Protein AF-A0A954XE63-F1 (afdb_monomer_lite)

Secondary structure (DSSP, 8-state):
--EEEEEEE--------SS---PPP---------------------------TTBSSPPP---SPPP-TTS-----SGGGTT--EEEEEEE-SS-EEEEEEE----PPPB---S-SS---TTS-EEEEEEEEEE-TT-EEEES-TTT-EEEEE-SHHHHHHHHHHHH--HHHHHGGGGGGGGGS-HHHHHHHHHHH-SHHHHHHHHHH-HHHIIIIIHHHHHT-SS--HHHHHHHT---GGGGSHHHHHHS-HHHHHHHHHHSGGGHHHHHHHHHHHHTTSPP-HHHHHHHHHHHTTTTTT--S-TTSHHHHHHHHHHHHHHHTT-TTSHHHHTTS--S-------PPPP--------PPP------HHHHHHHHHHHHHHHHHHHHHHHHHHHHHHHHHTSS---THHHHHHHHHHHHHHHHHTTSPPPPPPEEEEEE-SSTT--GGG-STTSS---HHHHHHHHS-TTS----TTGGGS-SSHHHHHHHHHH----SSPPP-EEEEETTEEEEE-SS-EEEEEEEEEE--------SSEEEEEEEETTB-EEEETTEEEE-B--SEEEBT--EEEEEEEEE-SSS-EEEEEEEEPPTT-EEETT--SEEEEEEEE-TTEEEEEEEEEEBSS-EEEEEPPPEEEETTEEEEEPPPEEEEEESS-SS--TTSHHHHHHHS-HHHHHHHHHHS-GGGS-GGGGGGGGGSHHHHHHHHHHHHHTT---HHHHHHHHHHT-HHHHHHHHHT-HHHHHHH-S-EEETTEEE-TTTTTS----EEES---S-SS--SSS----SHHHHHHHHHHHHHHTT-SS--HHHHHHHHHHHHTTT-HHHHHHHHTT--GGG-S-HHHHHHHHHHHHHHTT-HHHHHHHHHTTTT-SSHHHHHHHHHHHHHHHHHTTPPPP-S-TT-HHHHHHHHHHHS-EEEEEEETTEEEEEEES-SEEEEEEEE--HHHHHHH-TT-S---SS-TTS--SEEEEEEPPTT-SEEEEEPPTTTTTSEEEEEEEETTEEEEEEEE-B-EEEEEEGGGTEEEEEETTT--B-TT-EEEEEEEETTS-EEEEEEEE--TTSEEESS--SSSGGGGEEEEEEEEEETTTEEEEEEEPPPP-

pLDDT: mean 79.56, std 19.75, range [23.97, 98.56]

Foldseek 3Di:
DQKDFPDFFFFDDDDDDDDDDDDDDDDDDDDDDDDDDDDDDDDDDDDPDPPQLFFPDDFQDDPDQDADPVRDGDDDPVSRPQDFKDWDWDDDPVDIDIDIDGDDHDDTHTDPPDDQDDDDPVFAKDKDWDKDWDAFQDKDKDAFLVFKFKDWDQALLLLLLLLCVLFVDVVSVVVVCLLCQVVDDLVRNQVVCLVFPALLVLLLCCQPPVPCSVVFVQLVLLQDDDDDLSSCLSNVHDPVVCLQLLNVQFAALVSLLSVLQSVVLLLVLSLLLLVLQQLQDADDVVVVVVLLVSSSCSCLPPPDPQQCSQVLVVVLSVVSCVVVPPPPCPVPVPPNPDDDDDDDDDDDPDDDDDPDPPPPPPPPPDDPVVVVVVVVCVVVVVVVVVVVVVVVVVVVVVVVVPDDDDPVVVVVVVVVLVVLVVVVVPQDDDFDGKGKIFDRHDHVDAPVCSGRVVHHRDQQSSQSSPDNPPDADDDSCSSVQNHDDSSSSVSSSRHPRHSDFDRKDWDDDSRMIMIRGNGTMMMTMIHMDGDDDDDDDDDKDKDKFKAFPVHFWDDDSSDTDGDTDDAEAEAPTKMKMKMKIWHQAQAWAWKKKWAADWPQKDWDPPADRIDIDTDGAHHRGMDMDMTMIGHNDFDKIKGDWIFMDGPPHTGDTDDIDIHGYDNDPPDDPCVDPLNCLAPNDLVSNVVNCVPDSLVPDPPCSNLVVLLDPVSLCVVVVVCSSSSHDDLSSLVCCVVVVPQVSLQSNVSPVVVVVVVVAQADDDSRYGHHNVSVVVDGQIDIPPQDDPDLDDDPDDRDRSTVVLRVNVVSLVRVCVRDPHDALSSLLSVLRSCVSNNVLVVSCVSLVVRDVVPRSNVLSNLLCQLVNCVVVVNLVSNQVSLVVCCVNSNLVSNLSSVVSNQVSCVVVPDQQDDSDPPPSVSVSVNSVLCAWDKDWDQPPQKIKIFTDPWFKKKKFKAFDPVVVVCQVPVPDPFDWPDCPPDDGPDIDMDGDDPPDRMDMDGHDPVPQQTWIWIWIDDRSDIGIGTDFHFQWDWDQPQQQQKIWIAGNPVRQGDWFWKKWKWFQFQVRDIDTDDIDIAHNRRMDRRQDDPDPRLVGGQKMKMWTGDPRGTIDIDIHGHRDD

Structure (mmCIF, N/CA/C/O backbone):
data_AF-A0A954XE63-F1
#
_entry.id   AF-A0A954XE63-F1
#
loop_
_atom_site.group_PDB
_atom_site.id
_atom_site.type_symbol
_atom_site.label_atom_id
_atom_site.label_alt_id
_atom_site.label_comp_id
_atom_site.label_asym_id
_atom_site.label_entity_id
_atom_site.label_seq_id
_atom_site.pdbx_PDB_ins_code
_atom_site.Cartn_x
_atom_site.Cartn_y
_atom_site.Cartn_z
_atom_site.occupancy
_atom_site.B_iso_or_equiv
_atom_site.auth_seq_id
_atom_site.auth_comp_id
_atom_site.auth_asym_id
_atom_site.auth_atom_id
_atom_site.pdbx_PDB_model_num
ATOM 1 N N . LEU A 1 1 ? -4.018 -7.475 12.742 1.00 89.06 1 LEU A N 1
ATOM 2 C CA . LEU A 1 1 ? -2.966 -6.781 13.518 1.00 89.06 1 LEU A CA 1
ATOM 3 C C . LEU A 1 1 ? -3.156 -5.272 13.485 1.00 89.06 1 LEU A C 1
ATOM 5 O O . LEU A 1 1 ? -3.422 -4.704 14.540 1.00 89.06 1 LEU A O 1
ATOM 9 N N . ASN A 1 2 ? -3.073 -4.638 12.312 1.00 89.44 2 ASN A N 1
ATOM 10 C CA . ASN A 1 2 ? -3.158 -3.182 12.159 1.00 89.44 2 ASN A CA 1
ATOM 11 C C . ASN A 1 2 ? -4.428 -2.777 11.403 1.00 89.44 2 ASN A C 1
ATOM 13 O O . ASN A 1 2 ? -4.328 -2.347 10.260 1.00 89.44 2 ASN A O 1
ATOM 17 N N . PRO A 1 3 ? -5.643 -2.959 11.940 1.00 89.56 3 PRO A N 1
ATOM 18 C CA . PRO A 1 3 ? -6.822 -2.761 11.123 1.00 89.56 3 PRO A CA 1
ATOM 19 C C . PRO A 1 3 ? -7.207 -1.278 11.026 1.00 89.56 3 PRO A C 1
ATOM 21 O O . PRO A 1 3 ? -7.136 -0.539 12.011 1.00 89.56 3 PRO A O 1
ATOM 24 N N . TRP A 1 4 ? -7.675 -0.858 9.853 1.00 93.12 4 TRP A N 1
ATOM 25 C CA . TRP A 1 4 ? -8.170 0.492 9.571 1.00 93.12 4 TRP A CA 1
ATOM 26 C C . TRP A 1 4 ? -9.625 0.448 9.099 1.00 93.12 4 TRP A C 1
ATOM 28 O O . TRP A 1 4 ? -10.081 -0.541 8.522 1.00 93.12 4 TRP A O 1
ATOM 38 N N . ALA A 1 5 ? -10.381 1.508 9.384 1.00 91.56 5 ALA A N 1
ATOM 39 C CA . ALA A 1 5 ? -11.807 1.550 9.091 1.00 91.56 5 ALA A CA 1
ATOM 40 C C . ALA A 1 5 ? -12.057 1.920 7.624 1.00 91.56 5 ALA A C 1
ATOM 42 O O . ALA A 1 5 ? -11.783 3.046 7.214 1.00 91.56 5 ALA A O 1
ATOM 43 N N . ILE A 1 6 ? -12.662 1.011 6.857 1.00 90.19 6 ILE A N 1
ATOM 44 C CA . ILE A 1 6 ? -13.018 1.262 5.452 1.00 90.19 6 ILE A CA 1
ATOM 45 C C . ILE A 1 6 ? -14.385 1.931 5.305 1.00 90.19 6 ILE A C 1
ATOM 47 O O . ILE A 1 6 ? -14.614 2.656 4.334 1.00 90.19 6 ILE A O 1
ATOM 51 N N . ARG A 1 7 ? -15.326 1.664 6.227 1.00 84.75 7 ARG A N 1
ATOM 52 C CA . ARG A 1 7 ? -16.730 2.117 6.155 1.00 84.75 7 ARG A CA 1
ATOM 53 C C . ARG A 1 7 ? -17.377 2.220 7.538 1.00 84.75 7 ARG A C 1
ATOM 55 O O . ARG A 1 7 ? -16.944 1.572 8.487 1.00 84.75 7 ARG A O 1
ATOM 62 N N . GLN A 1 8 ? -18.451 3.009 7.627 1.00 83.38 8 GLN A N 1
ATOM 63 C CA . GLN A 1 8 ? -19.385 3.034 8.760 1.00 83.38 8 GLN A CA 1
ATOM 64 C C . GLN A 1 8 ? -20.693 2.328 8.380 1.00 83.38 8 GLN A C 1
ATOM 66 O O . GLN A 1 8 ? -21.137 2.420 7.235 1.00 83.38 8 GLN A O 1
ATOM 71 N N . THR A 1 9 ? -21.324 1.661 9.343 1.00 74.00 9 THR A N 1
ATOM 72 C CA . THR A 1 9 ? -22.600 0.955 9.188 1.00 74.00 9 THR A CA 1
ATOM 73 C C . THR A 1 9 ? -23.520 1.208 10.382 1.00 74.00 9 THR A C 1
ATOM 75 O O . THR A 1 9 ? -23.073 1.519 11.486 1.00 74.00 9 THR A O 1
ATOM 78 N N . GLU A 1 10 ? -24.823 1.074 10.150 1.00 69.38 10 GLU A N 1
ATOM 79 C CA . GLU A 1 10 ? -25.866 1.197 11.167 1.00 69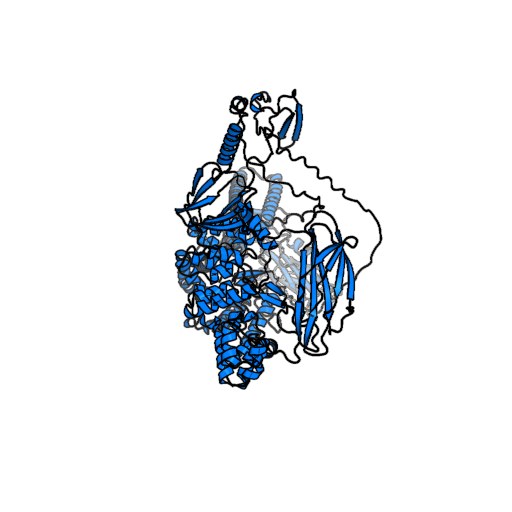.38 10 GLU A CA 1
ATOM 80 C C . GLU A 1 10 ? -26.488 -0.175 11.443 1.00 69.38 10 GLU A C 1
ATOM 82 O O . GLU A 1 10 ? -26.536 -1.036 10.564 1.00 69.38 10 GLU A O 1
ATOM 87 N N . THR A 1 11 ? -26.944 -0.385 12.675 1.00 67.62 11 THR A N 1
ATOM 88 C CA . THR A 1 11 ? -27.664 -1.596 13.083 1.00 67.62 11 THR A CA 1
ATOM 89 C C . THR A 1 11 ? -29.131 -1.222 13.238 1.00 67.62 11 THR A C 1
ATOM 91 O O . THR A 1 11 ? -29.453 -0.323 14.018 1.00 67.62 11 THR A O 1
ATOM 94 N N . SER A 1 12 ? -30.020 -1.875 12.487 1.00 53.25 12 SER A N 1
ATOM 95 C CA . SER A 1 12 ? -31.461 -1.628 12.613 1.00 53.25 12 SER A CA 1
ATOM 96 C C . SER A 1 12 ? -32.014 -2.202 13.934 1.00 53.25 12 SER A C 1
ATOM 98 O O . SER A 1 12 ? -31.334 -2.943 14.647 1.00 53.25 12 SER A O 1
ATOM 100 N N . GLN A 1 13 ? -33.228 -1.813 14.333 1.00 57.59 13 GLN A N 1
ATOM 101 C CA . GLN A 1 13 ? -33.890 -2.359 15.524 1.00 57.59 13 GLN A CA 1
ATOM 102 C C . GLN A 1 13 ? -34.981 -3.351 15.112 1.00 57.59 13 GLN A C 1
ATOM 104 O O . GLN A 1 13 ? -35.818 -3.047 14.268 1.00 57.59 13 GLN A O 1
ATOM 109 N N . GLN A 1 14 ? -34.994 -4.535 15.731 1.00 45.41 14 GLN A N 1
ATOM 110 C CA . GLN A 1 14 ? -36.081 -5.503 15.573 1.00 45.41 14 GLN A CA 1
ATOM 111 C C . GLN A 1 14 ? -37.232 -5.184 16.537 1.00 45.41 14 GLN A C 1
ATOM 113 O O . GLN A 1 14 ? -37.105 -5.351 17.760 1.00 45.41 14 GLN A O 1
ATOM 118 N N . GLU A 1 15 ? -38.374 -4.780 15.988 1.00 48.38 15 GLU A N 1
ATOM 119 C CA . GLU A 1 15 ? -39.628 -4.600 16.721 1.00 48.38 15 GLU A CA 1
ATOM 120 C C . GLU A 1 15 ? -40.457 -5.898 16.720 1.00 48.38 15 GLU A C 1
ATOM 122 O O . GLU A 1 15 ? -40.542 -6.606 15.718 1.00 48.38 15 GLU A O 1
ATOM 127 N N . ALA A 1 16 ? -41.077 -6.242 17.854 1.00 40.84 16 ALA A N 1
ATOM 128 C CA . ALA A 1 16 ? -41.997 -7.377 17.928 1.00 40.84 16 ALA A CA 1
ATOM 129 C C . ALA A 1 16 ? -43.390 -6.918 17.473 1.00 40.84 16 ALA A C 1
ATOM 131 O O . ALA A 1 16 ? -44.013 -6.111 18.158 1.00 40.84 16 ALA A O 1
ATOM 132 N N . GLN A 1 17 ? -43.885 -7.415 16.338 1.00 43.84 17 GLN A N 1
ATOM 133 C CA . GLN A 1 17 ? -45.196 -7.006 15.827 1.00 43.84 17 GLN A CA 1
ATOM 134 C C . GLN A 1 17 ? -46.350 -7.847 16.387 1.00 43.84 17 GLN A C 1
ATOM 136 O O . GLN A 1 17 ? -46.286 -9.077 16.438 1.00 43.84 17 GLN A O 1
ATOM 141 N N . LEU A 1 18 ? -47.455 -7.166 16.702 1.00 31.66 18 LEU A N 1
ATOM 142 C CA . LEU A 1 18 ? -48.788 -7.743 16.851 1.00 31.66 18 LEU A CA 1
ATOM 143 C C . LEU A 1 18 ? -49.693 -7.069 15.810 1.00 31.66 18 LEU A C 1
ATOM 145 O O . LEU A 1 18 ? -50.007 -5.895 15.946 1.00 31.66 18 LEU A O 1
ATOM 149 N N . GLY A 1 19 ? -50.093 -7.822 14.778 1.00 39.91 19 GLY A N 1
ATOM 150 C CA . GLY A 1 19 ? -51.177 -7.455 13.858 1.00 39.91 19 GLY A CA 1
ATOM 151 C C . GLY A 1 19 ? -50.922 -6.258 12.935 1.00 39.91 19 GLY A C 1
ATOM 152 O O . GLY A 1 19 ? -51.395 -5.168 13.221 1.00 39.91 19 GLY A O 1
ATOM 153 N N . SER A 1 20 ? -50.334 -6.554 11.765 1.00 28.53 20 SER A N 1
ATOM 154 C CA . SER A 1 20 ? -50.241 -5.753 10.522 1.00 28.53 20 SER A CA 1
ATOM 155 C C . SER A 1 20 ? -49.511 -4.410 10.577 1.00 28.53 20 SER A C 1
ATOM 157 O O . SER A 1 20 ? -49.795 -3.609 11.445 1.00 28.53 20 SER A O 1
ATOM 159 N N . GLU A 1 21 ? -48.695 -4.125 9.552 1.00 35.16 21 GLU A N 1
ATOM 160 C CA . GLU A 1 21 ? -48.671 -2.813 8.880 1.00 35.16 21 GLU A CA 1
ATOM 161 C C . GLU A 1 21 ? -47.839 -2.837 7.577 1.00 35.16 21 GLU A C 1
ATOM 163 O O . GLU A 1 21 ? -46.911 -3.633 7.435 1.00 35.16 21 GLU A O 1
ATOM 168 N N . PHE A 1 22 ? -48.226 -2.003 6.600 1.00 27.42 22 PHE A N 1
ATOM 169 C CA . PHE A 1 22 ? -47.453 -0.849 6.086 1.00 27.42 22 PHE A CA 1
ATOM 170 C C . PHE A 1 22 ? -47.810 -0.475 4.629 1.00 27.42 22 PHE A C 1
ATOM 172 O O . PHE A 1 22 ? -47.999 -1.328 3.763 1.00 27.42 22 PHE A O 1
ATOM 179 N N . ALA A 1 23 ? -47.909 0.838 4.378 1.00 27.67 23 ALA A N 1
ATOM 180 C CA . ALA A 1 23 ? -48.182 1.474 3.082 1.00 27.67 23 ALA A CA 1
ATOM 181 C C . ALA A 1 23 ? -46.877 1.910 2.363 1.00 27.67 23 ALA A C 1
ATOM 183 O O . ALA A 1 23 ? -45.851 2.057 3.028 1.00 27.67 23 ALA A O 1
ATOM 184 N N . PRO A 1 24 ? -46.882 2.111 1.025 1.00 30.34 24 PRO A N 1
ATOM 185 C CA . PRO A 1 24 ? -45.669 2.031 0.211 1.00 30.34 24 PRO A CA 1
ATOM 186 C C . PRO A 1 24 ? -44.996 3.372 -0.140 1.00 30.34 24 PRO A C 1
ATOM 188 O O . PRO A 1 24 ? -45.605 4.440 -0.134 1.00 30.34 24 PRO A O 1
ATOM 191 N N . SER A 1 25 ? -43.721 3.223 -0.517 1.00 31.48 25 SER A N 1
ATOM 192 C CA . SER A 1 25 ? -42.786 4.180 -1.126 1.00 31.48 25 SER A CA 1
ATOM 193 C C . SER A 1 25 ? -43.268 4.775 -2.460 1.00 31.48 25 SER A C 1
ATOM 195 O O . SER A 1 25 ? -44.026 4.140 -3.197 1.00 31.48 25 SER A O 1
ATOM 197 N N . ALA A 1 26 ? -42.759 5.961 -2.804 1.00 27.84 26 ALA A N 1
ATOM 198 C CA . ALA A 1 26 ? -42.812 6.523 -4.149 1.00 27.84 26 ALA A CA 1
ATOM 199 C C . ALA A 1 26 ? -41.436 7.076 -4.557 1.00 27.84 26 ALA A C 1
ATOM 201 O O . ALA A 1 26 ? -40.765 7.747 -3.778 1.00 27.84 26 ALA A O 1
ATOM 202 N N . ASP A 1 27 ? -41.081 6.813 -5.809 1.00 30.98 27 ASP A N 1
ATOM 203 C CA . ASP A 1 27 ? -39.897 7.261 -6.549 1.00 30.98 27 ASP A CA 1
ATOM 204 C C . ASP A 1 27 ? -40.381 7.526 -8.004 1.00 30.98 27 ASP A C 1
ATOM 206 O O . ASP A 1 27 ? -41.513 7.154 -8.340 1.00 30.98 27 ASP A O 1
ATOM 210 N N . PRO A 1 28 ? -39.546 7.946 -8.962 1.00 41.41 28 PRO A N 1
ATOM 211 C CA . PRO A 1 28 ? -38.937 9.252 -9.236 1.00 41.41 28 PRO A CA 1
ATOM 212 C C . PRO A 1 28 ? -39.624 9.985 -10.426 1.00 41.41 28 PRO A C 1
ATOM 214 O O . PRO A 1 28 ? -40.389 9.375 -11.172 1.00 41.41 28 PRO A O 1
ATOM 217 N N . GLN A 1 29 ? -39.305 11.263 -10.711 1.00 28.47 29 GLN A N 1
ATOM 218 C CA . GLN A 1 29 ? -39.536 11.831 -12.060 1.00 28.47 29 GLN A CA 1
ATOM 219 C C . GLN A 1 29 ? -38.656 13.037 -12.437 1.00 28.47 29 GLN A C 1
ATOM 221 O O . GLN A 1 29 ? -38.181 13.797 -11.598 1.00 28.47 29 GLN A O 1
ATOM 226 N N . ALA A 1 30 ? -38.440 13.157 -13.749 1.00 25.56 30 ALA A N 1
ATOM 227 C CA . ALA A 1 30 ? -37.365 13.859 -14.439 1.00 25.56 30 ALA A CA 1
ATOM 228 C C . ALA A 1 30 ? -37.792 15.158 -15.170 1.00 25.56 30 ALA A C 1
ATOM 230 O O . ALA A 1 30 ? -38.956 15.334 -15.505 1.00 25.56 30 ALA A O 1
ATOM 231 N N . MET A 1 31 ? -36.779 15.988 -15.475 1.00 26.33 31 MET A N 1
ATOM 232 C CA . MET A 1 31 ? -36.576 16.948 -16.592 1.00 26.33 31 MET A CA 1
ATOM 233 C C . MET A 1 31 ? -37.709 17.867 -17.100 1.00 26.33 31 MET A C 1
ATOM 235 O O . MET A 1 31 ? -38.705 17.405 -17.633 1.00 26.33 31 MET A O 1
ATOM 239 N N . THR A 1 32 ? -37.400 19.171 -17.222 1.00 27.70 32 THR A N 1
ATOM 240 C CA . THR A 1 32 ? -37.630 19.984 -18.448 1.00 27.70 32 THR A CA 1
ATOM 241 C C . THR A 1 32 ? -36.617 21.142 -18.543 1.00 27.70 32 THR A C 1
ATOM 243 O O . THR A 1 32 ? -36.015 21.537 -17.548 1.00 27.70 32 THR A O 1
ATOM 246 N N . ALA A 1 33 ? -36.382 21.639 -19.763 1.00 27.20 33 ALA A N 1
ATOM 247 C CA . ALA A 1 33 ? -35.243 22.465 -20.174 1.00 27.20 33 ALA A CA 1
ATOM 248 C C . ALA A 1 33 ? -35.621 23.833 -20.803 1.00 27.20 33 ALA A C 1
ATOM 250 O O . ALA A 1 33 ? -36.618 23.896 -21.514 1.00 27.20 33 ALA A O 1
ATOM 251 N N . LYS A 1 34 ? -34.693 24.817 -20.665 1.00 31.97 34 LYS A N 1
ATOM 252 C CA . LYS A 1 34 ? -34.285 25.948 -21.572 1.00 31.97 34 LYS A CA 1
ATOM 253 C C . LYS A 1 34 ? -35.312 27.073 -21.911 1.00 31.97 34 LYS A C 1
ATOM 255 O O . LYS A 1 34 ? -36.492 26.832 -21.699 1.00 31.97 34 LYS A O 1
ATOM 260 N N . PRO A 1 35 ? -34.931 28.277 -22.459 1.00 37.12 35 PRO A N 1
ATOM 261 C CA . PRO A 1 35 ? -33.671 28.673 -23.155 1.00 37.12 35 PRO A CA 1
ATOM 262 C C . PRO A 1 35 ? -33.087 30.116 -22.937 1.00 37.12 35 PRO A C 1
ATOM 264 O O . PRO A 1 35 ? -33.781 31.019 -22.491 1.00 37.12 35 PRO A O 1
ATOM 267 N N . GLY A 1 36 ? -31.850 30.337 -23.443 1.00 26.75 36 GLY A N 1
ATOM 268 C CA . GLY A 1 36 ? -31.302 31.613 -23.992 1.00 26.75 36 GLY A CA 1
ATOM 269 C C . GLY A 1 36 ? -30.795 32.661 -22.980 1.00 26.75 36 GLY A C 1
ATOM 270 O O . GLY A 1 36 ? -31.330 32.753 -21.893 1.00 26.75 36 GLY A O 1
ATOM 271 N N . GLN A 1 37 ? -29.799 33.524 -23.221 1.00 28.70 37 GLN A N 1
ATOM 272 C CA . GLN A 1 37 ? -28.975 33.902 -24.379 1.00 28.70 37 GLN A CA 1
ATOM 273 C C . GLN A 1 37 ? -27.821 34.770 -23.799 1.00 28.70 37 GLN A C 1
ATOM 275 O O . GLN A 1 37 ? -28.067 35.562 -22.900 1.00 28.70 37 GLN A O 1
ATOM 280 N N . GLY A 1 38 ? -26.557 34.589 -24.193 1.00 27.19 38 GLY A N 1
ATOM 281 C CA . GLY A 1 38 ? -25.860 35.596 -25.008 1.00 27.19 38 GLY A CA 1
ATOM 282 C C . GLY A 1 38 ? -24.890 36.494 -24.214 1.00 27.19 38 GLY A C 1
ATOM 283 O O . GLY A 1 38 ? -25.306 37.235 -23.337 1.00 27.19 38 GLY A O 1
ATOM 284 N N . GLY A 1 39 ? -23.600 36.465 -24.568 1.00 29.86 39 GLY A N 1
ATOM 285 C CA . GLY A 1 39 ? -22.614 37.429 -24.065 1.00 29.86 39 GLY A CA 1
ATOM 286 C C . GLY A 1 39 ? -21.167 37.000 -24.290 1.00 29.86 39 GLY A C 1
ATOM 287 O O . GLY A 1 39 ? -20.532 36.482 -23.382 1.00 29.86 39 GLY A O 1
ATOM 288 N N . ARG A 1 40 ? -20.652 37.203 -25.510 1.00 35.91 40 ARG A N 1
ATOM 289 C CA . ARG A 1 40 ? -19.215 37.134 -25.828 1.00 35.91 40 ARG A CA 1
ATOM 290 C C . ARG A 1 40 ? -18.491 38.290 -25.129 1.00 35.91 40 ARG A C 1
ATOM 292 O O . ARG A 1 40 ? -18.793 39.441 -25.429 1.00 35.91 40 ARG A O 1
ATOM 299 N N . GLY A 1 41 ? -17.518 37.974 -24.282 1.00 32.56 41 GLY A N 1
ATOM 300 C CA . GLY A 1 41 ? -16.455 38.883 -23.856 1.00 32.56 41 GLY A CA 1
ATOM 301 C C . GLY A 1 41 ? -15.134 38.368 -24.414 1.00 32.56 41 GLY A C 1
ATOM 302 O O . GLY A 1 41 ? -14.775 37.221 -24.179 1.00 32.56 41 GLY A O 1
ATOM 303 N N . VAL A 1 42 ? -14.488 39.186 -25.237 1.00 36.66 42 VAL A N 1
ATOM 304 C CA . VAL A 1 42 ? -13.155 38.961 -25.794 1.00 36.66 42 VAL A CA 1
ATOM 305 C C . VAL A 1 42 ? -12.166 39.464 -24.749 1.00 36.66 42 VAL A C 1
ATOM 307 O O . VAL A 1 42 ? -12.121 40.671 -24.518 1.00 36.66 42 VAL A O 1
ATOM 310 N N . ASP A 1 43 ? -11.401 38.571 -24.124 1.00 32.09 43 ASP A N 1
ATOM 311 C CA . ASP A 1 43 ? -10.249 38.980 -23.322 1.00 32.09 43 ASP A CA 1
ATOM 312 C C . ASP A 1 43 ? -9.104 39.322 -24.274 1.00 32.09 43 ASP A C 1
ATOM 314 O O . ASP A 1 43 ? -8.543 38.469 -24.960 1.00 32.09 43 ASP A O 1
ATOM 318 N N . GLY A 1 44 ? -8.816 40.618 -24.365 1.00 32.69 44 GLY A N 1
ATOM 319 C CA . GLY A 1 44 ? -7.584 41.111 -24.950 1.00 32.69 44 GLY A CA 1
ATOM 320 C C . GLY A 1 44 ? -6.455 40.917 -23.949 1.00 32.69 44 GLY A C 1
ATOM 321 O O . GLY A 1 44 ? -6.442 41.555 -22.898 1.00 32.69 44 GLY A O 1
ATOM 322 N N . GLU A 1 45 ? -5.498 40.065 -24.299 1.00 37.00 45 GLU A N 1
ATOM 323 C CA . GLU A 1 45 ? -4.175 40.060 -23.690 1.00 37.00 45 GLU A CA 1
ATOM 324 C C . GLU A 1 45 ? -3.556 41.462 -23.784 1.00 37.00 45 GLU A C 1
ATOM 326 O O . GLU A 1 45 ? -3.365 42.027 -24.864 1.00 37.00 45 GLU A O 1
ATOM 331 N N . ARG A 1 46 ? -3.221 42.023 -22.625 1.00 39.94 46 ARG A N 1
ATOM 332 C CA . ARG A 1 46 ? -2.170 43.027 -22.479 1.00 39.94 46 ARG A CA 1
ATOM 333 C C . ARG A 1 46 ? -1.266 42.576 -21.345 1.00 39.94 46 ARG A C 1
ATOM 335 O O . ARG A 1 46 ? -1.520 42.878 -20.184 1.00 39.94 46 ARG A O 1
ATOM 342 N N . THR A 1 47 ? -0.211 41.863 -21.701 1.00 36.31 47 THR A N 1
ATOM 343 C CA . THR A 1 47 ? 0.986 41.713 -20.875 1.00 36.31 47 THR A CA 1
ATOM 344 C C . THR A 1 47 ? 2.103 42.476 -21.562 1.00 36.31 47 THR A C 1
ATOM 346 O O . THR A 1 47 ? 2.820 41.921 -22.385 1.00 36.31 47 THR A O 1
ATOM 349 N N . ASP A 1 48 ? 2.215 43.759 -21.237 1.00 36.56 48 ASP A N 1
ATOM 350 C CA . ASP A 1 48 ? 3.492 44.463 -21.314 1.00 36.56 48 ASP A CA 1
ATOM 351 C C . ASP A 1 48 ? 3.937 44.619 -19.857 1.00 36.56 48 ASP A C 1
ATOM 353 O O . ASP A 1 48 ? 3.518 45.537 -19.151 1.00 36.56 48 ASP A O 1
ATOM 357 N N . PHE A 1 49 ? 4.683 43.633 -19.358 1.00 38.91 49 PHE A N 1
ATOM 358 C CA . PHE A 1 49 ? 5.505 43.838 -18.173 1.00 38.91 49 PHE A CA 1
ATOM 359 C C . PHE A 1 49 ? 6.825 44.405 -18.678 1.00 38.91 49 PHE A C 1
ATOM 361 O O . PHE A 1 49 ? 7.578 43.707 -19.352 1.00 38.91 49 PHE A O 1
ATOM 368 N N . SER A 1 50 ? 7.107 45.667 -18.367 1.00 41.25 50 SER A N 1
ATOM 369 C CA . SER A 1 50 ? 8.456 46.199 -18.520 1.00 41.25 50 SER A CA 1
ATOM 370 C C . SER A 1 50 ? 9.373 45.434 -17.563 1.00 41.25 50 SER A C 1
ATOM 372 O O . SER A 1 50 ? 9.239 45.574 -16.348 1.00 41.25 50 SER A O 1
ATOM 374 N N . THR A 1 51 ? 10.283 44.616 -18.088 1.00 47.16 51 THR A N 1
ATOM 375 C CA . THR A 1 51 ? 11.401 44.050 -17.321 1.00 47.16 51 THR A CA 1
ATOM 376 C C . THR A 1 51 ? 12.290 45.206 -16.866 1.00 47.16 51 THR A C 1
ATOM 378 O O . THR A 1 51 ? 12.862 45.917 -17.695 1.00 47.16 51 THR A O 1
ATOM 381 N N . LEU A 1 52 ? 12.345 45.446 -15.555 1.00 60.12 52 LEU A N 1
ATOM 382 C CA . LEU A 1 52 ? 13.137 46.518 -14.942 1.00 60.12 52 LEU A CA 1
ATOM 383 C C . LEU A 1 52 ? 14.560 46.065 -14.586 1.00 60.12 52 LEU A C 1
ATOM 385 O O . LEU A 1 52 ? 15.255 46.774 -13.870 1.00 60.12 52 LEU A O 1
ATOM 389 N N . ASP A 1 53 ? 15.001 44.929 -15.126 1.00 59.97 53 ASP A N 1
ATOM 390 C CA . ASP A 1 53 ? 16.298 44.292 -14.862 1.00 59.97 53 ASP A CA 1
ATOM 391 C C . ASP A 1 53 ? 17.496 45.203 -15.195 1.00 59.97 53 ASP A C 1
ATOM 393 O O . ASP A 1 53 ? 18.615 44.949 -14.774 1.00 59.97 53 ASP A O 1
ATOM 397 N N . PHE A 1 54 ? 17.265 46.297 -15.930 1.00 62.00 54 PHE A N 1
ATOM 398 C CA . PHE A 1 54 ? 18.260 47.324 -16.230 1.00 62.00 54 PHE A CA 1
ATOM 399 C C . PHE A 1 54 ? 18.459 48.338 -15.093 1.00 62.00 54 PHE A C 1
ATOM 401 O O . PHE A 1 54 ? 19.313 49.203 -15.227 1.00 62.00 54 PHE A O 1
ATOM 408 N N . LEU A 1 55 ? 17.681 48.314 -14.006 1.00 68.50 55 LEU A N 1
ATOM 409 C CA . LEU A 1 55 ? 17.899 49.170 -12.834 1.00 68.50 55 LEU A CA 1
ATOM 410 C C . LEU A 1 55 ? 18.907 48.501 -11.896 1.00 68.50 55 LEU A C 1
ATOM 412 O O . LEU A 1 55 ? 18.659 47.405 -11.414 1.00 68.50 55 LEU A O 1
ATOM 416 N N . ALA A 1 56 ? 20.011 49.181 -11.580 1.00 64.31 56 ALA A N 1
ATOM 417 C CA . ALA A 1 56 ? 21.070 48.615 -10.735 1.00 64.31 56 ALA A CA 1
ATOM 418 C C . ALA A 1 56 ? 20.725 48.537 -9.240 1.00 64.31 56 ALA A C 1
ATOM 420 O O . ALA A 1 56 ? 21.536 48.066 -8.448 1.00 64.31 56 ALA A O 1
ATOM 421 N N . LEU A 1 57 ? 19.565 49.057 -8.827 1.00 64.88 57 LEU A N 1
ATOM 422 C CA . LEU A 1 57 ? 19.156 49.131 -7.426 1.00 64.88 57 LEU A CA 1
ATOM 423 C C . LEU A 1 57 ? 17.667 48.800 -7.271 1.00 64.88 57 LEU A C 1
ATOM 425 O O . LEU A 1 57 ? 16.816 49.428 -7.907 1.00 64.88 57 LEU A O 1
ATOM 429 N N . ASP A 1 58 ? 17.369 47.866 -6.366 1.00 65.25 58 ASP A N 1
ATOM 430 C CA . ASP A 1 58 ? 16.011 47.486 -5.954 1.00 65.25 58 ASP A CA 1
ATOM 431 C C . ASP A 1 58 ? 15.315 48.591 -5.150 1.00 65.25 58 ASP A C 1
ATOM 433 O O . ASP A 1 58 ? 15.959 49.493 -4.635 1.00 65.25 58 ASP A O 1
ATOM 437 N N . SER A 1 59 ? 13.992 48.519 -4.966 1.00 74.31 59 SER A N 1
ATOM 438 C CA . SER A 1 59 ? 13.278 49.470 -4.096 1.00 74.31 59 SER A CA 1
ATOM 439 C C . SER A 1 59 ? 13.657 49.293 -2.618 1.00 74.31 59 SER A C 1
ATOM 441 O O . SER A 1 59 ? 13.503 48.205 -2.070 1.00 74.31 59 SER A O 1
ATOM 443 N N . ALA A 1 60 ? 14.052 50.369 -1.931 1.00 76.75 60 ALA A N 1
ATOM 444 C CA . ALA A 1 60 ? 14.238 50.344 -0.477 1.00 76.75 60 ALA A CA 1
ATOM 445 C C . ALA A 1 60 ? 12.897 50.177 0.270 1.00 76.75 60 ALA A C 1
ATOM 447 O O . ALA A 1 60 ? 11.973 50.978 0.096 1.00 76.75 60 ALA A O 1
ATOM 448 N N . VAL A 1 61 ? 12.801 49.160 1.137 1.00 81.56 61 VAL A N 1
ATOM 449 C CA . VAL A 1 61 ? 11.612 48.872 1.958 1.00 81.56 61 VAL A CA 1
ATOM 450 C C . VAL A 1 61 ? 11.989 48.870 3.439 1.00 81.56 61 VAL A C 1
ATOM 452 O O . VAL A 1 61 ? 12.798 48.061 3.881 1.00 81.56 61 VAL A O 1
ATOM 455 N N . LEU A 1 62 ? 11.364 49.753 4.220 1.00 79.94 62 LEU A N 1
ATOM 456 C CA . LEU A 1 62 ? 11.532 49.831 5.673 1.00 79.94 62 LEU A CA 1
ATOM 457 C C . LEU A 1 62 ? 10.237 49.371 6.356 1.00 79.94 62 LEU A C 1
ATOM 459 O O . LEU A 1 62 ? 9.179 49.962 6.141 1.00 79.94 62 LEU A O 1
ATOM 463 N N . LEU A 1 63 ? 10.316 48.309 7.163 1.00 83.44 63 LEU A N 1
ATOM 464 C CA . LEU A 1 63 ? 9.165 47.672 7.817 1.00 83.44 63 LEU A CA 1
ATOM 465 C C . LEU A 1 63 ? 9.208 47.864 9.338 1.00 83.44 63 LEU A C 1
ATOM 467 O O . LEU A 1 63 ? 10.277 48.011 9.923 1.00 83.44 63 LEU A O 1
ATOM 471 N N . ASN A 1 64 ? 8.038 47.809 9.983 1.00 80.94 64 ASN A N 1
ATOM 472 C CA . ASN A 1 64 ? 7.881 47.789 11.447 1.00 80.94 64 ASN A CA 1
ATOM 473 C C . ASN A 1 64 ? 8.537 48.964 12.194 1.00 80.94 64 ASN A C 1
ATOM 475 O O . ASN A 1 64 ? 9.003 48.817 13.324 1.00 80.94 64 ASN A O 1
ATOM 479 N N . LEU A 1 65 ? 8.562 50.141 11.573 1.00 82.69 65 LEU A N 1
ATOM 480 C CA . LEU A 1 65 ? 9.105 51.344 12.190 1.00 82.69 65 LEU A CA 1
ATOM 481 C C . LEU A 1 65 ? 8.216 51.786 13.361 1.00 82.69 65 LEU A C 1
ATOM 483 O O . LEU A 1 65 ? 7.021 52.035 13.184 1.00 82.69 65 LEU A O 1
ATOM 487 N N . ALA A 1 66 ? 8.803 51.900 14.552 1.00 81.38 66 ALA A N 1
ATOM 488 C CA . ALA A 1 66 ? 8.093 52.325 15.751 1.00 81.38 66 ALA A CA 1
ATOM 489 C C . ALA A 1 66 ? 8.084 53.860 15.857 1.00 81.38 66 ALA A C 1
ATOM 491 O O . ALA A 1 66 ? 9.160 54.466 15.866 1.00 81.38 66 ALA A O 1
ATOM 492 N N . PRO A 1 67 ? 6.909 54.510 15.934 1.00 81.81 67 PRO A N 1
ATOM 493 C CA . PRO A 1 67 ? 6.853 55.939 16.201 1.00 81.81 67 PRO A CA 1
ATOM 494 C C . PRO A 1 67 ? 7.406 56.247 17.596 1.00 81.81 67 PRO A C 1
ATOM 496 O O . PRO A 1 67 ? 7.361 55.413 18.501 1.00 81.81 67 PRO A O 1
ATOM 499 N N . ASN A 1 68 ? 7.912 57.463 17.777 1.00 83.88 68 ASN A N 1
ATOM 500 C CA . ASN A 1 68 ? 8.309 57.962 19.089 1.00 83.88 68 ASN A CA 1
ATOM 501 C C . ASN A 1 68 ? 7.085 58.160 20.016 1.00 83.88 68 ASN A C 1
ATOM 503 O O . ASN A 1 68 ? 5.938 57.963 19.612 1.00 83.88 68 ASN A O 1
ATOM 507 N N . GLU A 1 69 ? 7.316 58.593 21.260 1.00 82.25 69 GLU A N 1
ATOM 508 C CA . GLU A 1 69 ? 6.255 58.817 22.265 1.00 82.25 69 GLU A CA 1
ATOM 509 C C . GLU A 1 69 ? 5.184 59.845 21.830 1.00 82.25 69 GLU A C 1
ATOM 511 O O . GLU A 1 69 ? 4.091 59.885 22.393 1.00 82.25 69 GLU A O 1
ATOM 516 N N . GLU A 1 70 ? 5.462 60.639 20.794 1.00 81.19 70 GLU A N 1
ATOM 517 C CA . GLU A 1 70 ? 4.566 61.642 20.206 1.00 81.19 70 GLU A CA 1
ATOM 518 C C . GLU A 1 70 ? 3.840 61.128 18.945 1.00 81.19 70 GLU A C 1
ATOM 520 O O . GLU A 1 70 ? 3.115 61.882 18.291 1.00 81.19 70 GLU A O 1
ATOM 525 N N . GLY A 1 71 ? 4.019 59.853 18.580 1.00 80.88 71 GLY A N 1
ATOM 526 C CA . GLY A 1 71 ? 3.392 59.236 17.408 1.00 80.88 71 GLY A CA 1
ATOM 527 C C . GLY A 1 71 ? 4.075 59.565 16.075 1.00 80.88 71 GLY A C 1
ATOM 528 O O . GLY A 1 71 ? 3.492 59.324 15.018 1.00 80.88 71 GLY A O 1
ATOM 529 N N . GLN A 1 72 ? 5.287 60.127 16.097 1.00 85.75 72 GLN A N 1
ATOM 530 C CA . GLN A 1 72 ? 6.017 60.559 14.905 1.00 85.75 72 GLN A CA 1
ATOM 531 C C . GLN A 1 72 ? 7.112 59.565 14.513 1.00 85.75 72 GLN A C 1
ATOM 533 O O . GLN A 1 72 ? 7.827 59.028 15.358 1.00 85.75 72 GLN A O 1
ATOM 538 N N . LEU A 1 73 ? 7.262 59.357 13.206 1.00 83.31 73 LEU A N 1
ATOM 539 C CA . LEU A 1 73 ? 8.331 58.567 12.606 1.00 83.31 73 LEU A CA 1
ATOM 540 C C . LEU A 1 73 ? 9.290 59.493 11.863 1.00 83.31 73 LEU A C 1
ATOM 542 O O . LEU A 1 73 ? 8.895 60.151 10.899 1.00 83.31 73 LEU A O 1
ATOM 546 N N . THR A 1 74 ? 10.548 59.510 12.295 1.00 83.19 74 THR A N 1
ATOM 547 C CA . THR A 1 74 ? 11.627 60.233 11.616 1.00 83.19 74 THR A CA 1
ATOM 548 C C . THR A 1 74 ? 12.528 59.221 10.930 1.00 83.19 74 THR A C 1
ATOM 550 O O . THR A 1 74 ? 13.070 58.332 11.581 1.00 83.19 74 THR A O 1
ATOM 553 N N . LEU A 1 75 ? 12.675 59.356 9.614 1.00 80.00 75 LEU A N 1
ATOM 554 C CA . LEU A 1 75 ? 13.539 58.516 8.794 1.00 80.00 75 LEU A CA 1
ATOM 555 C C . LEU A 1 75 ? 14.741 59.321 8.320 1.00 80.00 75 LEU A C 1
ATOM 557 O O . LEU A 1 75 ? 14.579 60.447 7.849 1.00 80.00 75 LEU A O 1
ATOM 561 N N . ASP A 1 76 ? 15.927 58.727 8.421 1.00 80.25 76 ASP A N 1
ATOM 562 C CA . ASP A 1 76 ? 17.115 59.279 7.782 1.00 80.25 76 ASP A CA 1
ATOM 563 C C . ASP A 1 76 ? 16.965 59.177 6.255 1.00 80.25 76 ASP A C 1
ATOM 565 O O . ASP A 1 76 ? 16.560 58.137 5.727 1.00 80.25 76 ASP A O 1
ATOM 569 N N . ARG A 1 77 ? 17.262 60.263 5.532 1.00 74.88 77 ARG A N 1
ATOM 570 C CA . ARG A 1 77 ? 17.145 60.299 4.067 1.00 74.88 77 ARG A CA 1
ATOM 571 C C . ARG A 1 77 ? 18.129 59.338 3.410 1.00 74.88 77 ARG A C 1
ATOM 573 O O . ARG A 1 77 ? 17.796 58.791 2.353 1.00 74.88 77 ARG A O 1
ATOM 580 N N . ASP A 1 78 ? 19.283 59.127 4.033 1.00 77.69 78 ASP A N 1
ATOM 581 C CA . ASP A 1 78 ? 20.332 58.251 3.514 1.00 77.69 78 ASP A CA 1
ATOM 582 C C . ASP A 1 78 ? 19.891 56.777 3.537 1.00 77.69 78 ASP A C 1
ATOM 584 O O . ASP A 1 78 ? 20.215 56.018 2.626 1.00 77.69 78 ASP A O 1
ATOM 588 N N . ALA A 1 79 ? 19.023 56.392 4.483 1.00 73.81 79 ALA A N 1
ATOM 589 C CA . ALA A 1 79 ? 18.442 55.047 4.560 1.00 73.81 79 ALA A CA 1
ATOM 590 C C . ALA A 1 79 ? 17.485 54.715 3.396 1.00 73.81 79 ALA A C 1
ATOM 592 O O . ALA A 1 79 ? 17.138 53.556 3.187 1.00 73.81 79 ALA A O 1
ATOM 593 N N . LEU A 1 80 ? 17.044 55.725 2.636 1.00 74.88 80 LEU A N 1
ATOM 594 C CA . LEU A 1 80 ? 16.183 55.568 1.460 1.00 74.88 80 LEU A CA 1
ATOM 595 C C . LEU A 1 80 ? 16.976 55.517 0.143 1.00 74.88 80 LEU A C 1
ATOM 597 O O . LEU A 1 80 ? 16.362 55.491 -0.924 1.00 74.88 80 LEU A O 1
ATOM 601 N N . GLY A 1 81 ? 18.313 55.543 0.193 1.00 74.19 81 GLY A N 1
ATOM 602 C CA . GLY A 1 81 ? 19.178 55.433 -0.984 1.00 74.19 81 GLY A CA 1
ATOM 603 C C . GLY A 1 81 ? 18.864 56.459 -2.092 1.00 74.19 81 GLY A C 1
ATOM 604 O O . GLY A 1 81 ? 18.283 57.520 -1.831 1.00 74.19 81 GLY A O 1
ATOM 605 N N . PRO A 1 82 ? 19.197 56.169 -3.363 1.00 74.06 82 PRO A N 1
ATOM 606 C CA . PRO A 1 82 ? 18.918 57.065 -4.490 1.00 74.06 82 PRO A CA 1
ATOM 607 C C . PRO A 1 82 ? 17.449 57.042 -4.958 1.00 74.06 82 PRO A C 1
ATOM 609 O O . PRO A 1 82 ? 17.110 57.684 -5.955 1.00 74.06 82 PRO A O 1
ATOM 612 N N . HIS A 1 83 ? 16.551 56.341 -4.253 1.00 80.38 83 HIS A N 1
ATOM 613 C CA . HIS A 1 83 ? 15.138 56.236 -4.620 1.00 80.38 83 HIS A CA 1
ATOM 614 C C . HIS A 1 83 ? 14.391 57.560 -4.425 1.00 80.38 83 HIS A C 1
ATOM 616 O O . HIS A 1 83 ? 14.697 58.365 -3.541 1.00 80.38 83 HIS A O 1
ATOM 622 N N . GLN A 1 84 ? 13.400 57.799 -5.286 1.00 79.75 84 GLN A N 1
ATOM 623 C CA . GLN A 1 84 ? 12.752 59.111 -5.429 1.00 79.75 84 GLN A CA 1
ATOM 624 C C . GLN A 1 84 ? 11.247 59.076 -5.204 1.00 79.75 84 GLN A C 1
ATOM 626 O O . GLN A 1 84 ? 10.670 60.109 -4.873 1.00 79.75 84 GLN A O 1
ATOM 631 N N . HIS A 1 85 ? 10.612 57.919 -5.373 1.00 84.56 85 HIS A N 1
ATOM 632 C CA . HIS A 1 85 ? 9.185 57.738 -5.156 1.00 84.56 85 HIS A CA 1
ATOM 633 C C . HIS A 1 85 ? 8.992 56.913 -3.886 1.00 84.56 85 HIS A C 1
ATOM 635 O O . HIS A 1 85 ? 9.422 55.766 -3.817 1.00 84.56 85 HIS A O 1
ATOM 641 N N . LEU A 1 86 ? 8.404 57.524 -2.860 1.00 85.06 86 LEU A N 1
ATOM 642 C CA . LEU A 1 86 ? 8.222 56.901 -1.558 1.00 85.06 86 LEU A CA 1
ATOM 643 C C . LEU A 1 86 ? 6.762 56.493 -1.378 1.00 85.06 86 LEU A C 1
ATOM 645 O O . LEU A 1 86 ? 5.858 57.328 -1.476 1.00 85.06 86 LEU A O 1
ATOM 649 N N . HIS A 1 87 ? 6.564 55.224 -1.044 1.00 88.56 87 HIS A N 1
ATOM 650 C CA . HIS A 1 87 ? 5.291 54.654 -0.626 1.00 88.56 87 HIS A CA 1
ATOM 651 C C . HIS A 1 87 ? 5.282 54.508 0.896 1.00 88.56 87 HIS A C 1
ATOM 653 O O . HIS A 1 87 ? 6.153 53.855 1.462 1.00 88.56 87 HIS A O 1
ATOM 659 N N . ILE A 1 88 ? 4.301 55.112 1.562 1.00 87.94 88 ILE A N 1
ATOM 660 C CA . ILE A 1 88 ? 4.140 55.052 3.016 1.00 87.94 88 ILE A CA 1
ATOM 661 C C . ILE A 1 88 ? 2.826 54.336 3.307 1.00 87.94 88 ILE A C 1
ATOM 663 O O . ILE A 1 88 ? 1.756 54.824 2.938 1.00 87.94 88 ILE A O 1
ATOM 667 N N . VAL A 1 89 ? 2.910 53.188 3.974 1.00 88.62 89 VAL A N 1
ATOM 668 C CA . VAL A 1 89 ? 1.758 52.384 4.393 1.00 88.62 89 VAL A CA 1
ATOM 669 C C . VAL A 1 89 ? 1.800 52.249 5.913 1.00 88.62 89 VAL A C 1
ATOM 671 O O . VAL A 1 89 ? 2.807 51.814 6.464 1.00 88.62 89 VAL A O 1
ATOM 674 N N . ALA A 1 90 ? 0.709 52.605 6.585 1.00 86.31 90 ALA A N 1
ATOM 675 C CA . ALA A 1 90 ? 0.508 52.362 8.010 1.00 86.31 90 ALA A CA 1
ATOM 676 C C . ALA A 1 90 ? -0.682 51.414 8.189 1.00 86.31 90 ALA A C 1
ATOM 678 O O . ALA A 1 90 ? -1.766 51.678 7.662 1.00 86.31 90 ALA A O 1
ATOM 679 N N . VAL A 1 91 ? -0.469 50.311 8.907 1.00 84.50 91 VAL A N 1
ATOM 680 C CA . VAL A 1 91 ? -1.469 49.256 9.120 1.00 84.50 91 VAL A CA 1
ATOM 681 C C . VAL A 1 91 ? -1.656 49.034 10.617 1.00 84.50 91 VAL A C 1
ATOM 683 O O . VAL A 1 91 ? -0.681 48.826 11.335 1.00 84.50 91 VAL A O 1
ATOM 686 N N . ASP A 1 92 ? -2.906 49.046 11.070 1.00 82.50 92 ASP A N 1
ATOM 687 C CA . ASP A 1 92 ? -3.331 48.526 12.370 1.00 82.50 92 ASP A CA 1
ATOM 688 C C . ASP A 1 92 ? -4.366 47.390 12.153 1.00 82.50 92 ASP A C 1
ATOM 690 O O . ASP A 1 92 ? -4.782 47.154 11.014 1.00 82.50 92 ASP A O 1
ATOM 694 N N . PRO A 1 93 ? -4.799 46.646 13.193 1.00 84.56 93 PRO A N 1
ATOM 695 C CA . PRO A 1 93 ? -5.740 45.530 13.030 1.00 84.56 93 PRO A CA 1
ATOM 696 C C . PRO A 1 93 ? -7.111 45.889 12.425 1.00 84.56 93 PRO A C 1
ATOM 698 O O . PRO A 1 93 ? -7.865 44.988 12.061 1.00 84.56 93 PRO A O 1
ATOM 701 N N . GLN A 1 94 ? -7.471 47.172 12.362 1.00 77.25 94 GLN A N 1
ATOM 702 C CA . GLN A 1 94 ? -8.762 47.673 11.887 1.00 77.25 94 GLN A CA 1
ATOM 703 C C . GLN A 1 94 ? -8.647 48.586 10.654 1.00 77.25 94 GLN A C 1
ATOM 705 O O . GLN A 1 94 ? -9.633 48.735 9.933 1.00 77.25 94 GLN A O 1
ATOM 710 N N . ASN A 1 95 ? -7.482 49.183 10.382 1.00 80.56 95 ASN A N 1
ATOM 711 C CA . ASN A 1 95 ? -7.292 50.199 9.350 1.00 80.56 95 ASN A CA 1
ATOM 712 C C . ASN A 1 95 ? -5.979 50.026 8.578 1.00 80.56 95 ASN A C 1
ATOM 714 O O . ASN A 1 95 ? -4.940 49.653 9.115 1.00 80.56 95 ASN A O 1
ATOM 718 N N . THR A 1 96 ? -6.004 50.394 7.299 1.00 89.00 96 THR A N 1
ATOM 719 C CA . THR A 1 96 ? -4.804 50.589 6.477 1.00 89.00 96 THR A CA 1
ATOM 720 C C . THR A 1 96 ? -4.871 51.966 5.836 1.00 89.00 96 THR A C 1
ATOM 722 O O . THR A 1 96 ? -5.843 52.290 5.154 1.00 89.00 96 THR A O 1
ATOM 725 N N . VAL A 1 97 ? -3.841 52.781 6.051 1.00 86.81 97 VAL A N 1
ATOM 726 C CA . VAL A 1 97 ? -3.721 54.126 5.482 1.00 86.81 97 VAL A CA 1
ATOM 727 C C . VAL A 1 97 ? -2.478 54.184 4.606 1.00 86.81 97 VAL A C 1
ATOM 729 O O . VAL A 1 97 ? -1.411 53.712 4.990 1.00 86.81 97 VAL A O 1
ATOM 732 N N . TYR A 1 98 ? -2.616 54.775 3.421 1.00 89.62 98 TYR A N 1
ATOM 733 C CA . TYR A 1 98 ? -1.568 54.830 2.409 1.00 89.62 98 TYR A CA 1
ATOM 734 C C . TYR A 1 98 ? -1.372 56.252 1.885 1.00 89.62 98 TYR A C 1
ATOM 736 O O . TYR A 1 98 ? -2.340 56.968 1.613 1.00 89.62 98 TYR A O 1
ATOM 744 N N . ARG A 1 99 ? -0.111 56.656 1.727 1.00 87.88 99 ARG A N 1
ATOM 745 C CA . ARG A 1 99 ? 0.290 57.905 1.075 1.00 87.88 99 ARG A CA 1
ATOM 746 C C . ARG A 1 99 ? 1.526 57.696 0.218 1.00 87.88 99 ARG A C 1
ATOM 748 O O . ARG A 1 99 ? 2.370 56.859 0.516 1.00 87.88 99 ARG A O 1
ATOM 755 N N . THR A 1 100 ? 1.663 58.534 -0.800 1.00 88.31 100 THR A N 1
ATOM 756 C CA . THR A 1 100 ? 2.866 58.606 -1.628 1.00 88.31 100 THR A CA 1
ATOM 757 C C . THR A 1 100 ? 3.420 60.013 -1.645 1.00 88.31 100 THR A C 1
ATOM 759 O O . THR A 1 100 ? 2.663 60.986 -1.623 1.00 88.31 100 THR A O 1
ATOM 762 N N . THR A 1 101 ? 4.738 60.124 -1.737 1.00 86.62 101 THR A N 1
ATOM 763 C CA . THR A 1 101 ? 5.416 61.392 -2.006 1.00 86.62 101 THR A CA 1
ATOM 764 C C . THR A 1 101 ? 6.602 61.163 -2.934 1.00 86.62 101 THR A C 1
ATOM 766 O O . THR A 1 101 ? 7.032 60.029 -3.146 1.00 86.62 101 THR A O 1
ATOM 769 N N . SER A 1 102 ? 7.115 62.224 -3.546 1.00 85.81 102 SER A N 1
ATOM 770 C CA . SER A 1 102 ? 8.287 62.142 -4.416 1.00 85.81 102 SER A CA 1
ATOM 771 C C . SER A 1 102 ? 9.206 63.329 -4.224 1.00 85.81 102 SER A C 1
ATOM 773 O O . SER A 1 102 ? 8.754 64.426 -3.899 1.00 85.81 102 SER A O 1
ATOM 775 N N . TRP A 1 103 ? 10.491 63.098 -4.451 1.00 79.94 103 TRP A N 1
ATOM 776 C CA . TRP A 1 103 ? 11.541 64.111 -4.382 1.00 79.94 103 TRP A CA 1
ATOM 777 C C . TRP A 1 103 ? 12.058 64.416 -5.798 1.00 79.94 103 TRP A C 1
ATOM 779 O O . TRP A 1 103 ? 11.682 63.742 -6.757 1.00 79.94 103 TRP A O 1
ATOM 789 N N . ALA A 1 104 ? 12.898 65.444 -5.947 1.00 73.62 104 ALA A N 1
ATOM 790 C CA . ALA A 1 104 ? 13.494 65.788 -7.240 1.00 73.62 104 ALA A CA 1
ATOM 791 C C . ALA A 1 104 ? 14.384 64.652 -7.781 1.00 73.62 104 ALA A C 1
ATOM 793 O O . ALA A 1 104 ? 15.002 63.923 -7.003 1.00 73.62 104 ALA A O 1
ATOM 794 N N . ALA A 1 105 ? 14.447 64.525 -9.109 1.00 61.75 105 ALA A N 1
ATOM 795 C CA . ALA A 1 105 ? 15.199 63.461 -9.762 1.00 61.75 105 ALA A CA 1
ATOM 796 C C . ALA A 1 105 ? 16.715 63.588 -9.526 1.00 61.75 105 ALA A C 1
ATOM 798 O O . ALA A 1 105 ? 17.295 64.642 -9.780 1.00 61.75 105 ALA A O 1
ATOM 799 N N . GLY A 1 106 ? 17.332 62.512 -9.037 1.00 66.50 106 GLY A N 1
ATOM 800 C CA . GLY A 1 106 ? 18.777 62.269 -9.016 1.00 66.50 106 GLY A CA 1
ATOM 801 C C . GLY A 1 106 ? 19.194 61.212 -10.049 1.00 66.50 106 GLY A C 1
ATOM 802 O O . GLY A 1 106 ? 18.332 60.594 -10.679 1.00 66.50 106 GLY A O 1
ATOM 803 N N . ASP A 1 107 ? 20.503 61.011 -10.214 1.00 66.94 107 ASP A N 1
ATOM 804 C CA . ASP A 1 107 ? 21.060 60.016 -11.141 1.00 66.94 107 ASP A CA 1
ATOM 805 C C . ASP A 1 107 ? 20.653 58.590 -10.738 1.00 66.94 107 ASP A C 1
ATOM 807 O O . ASP A 1 107 ? 20.797 58.189 -9.581 1.00 66.94 107 ASP A O 1
ATOM 811 N N . VAL A 1 108 ? 20.119 57.833 -11.700 1.00 65.88 108 VAL A N 1
ATOM 812 C CA . VAL A 1 108 ? 19.688 56.441 -11.522 1.00 65.88 108 VAL A CA 1
ATOM 813 C C . VAL A 1 108 ? 20.758 55.530 -12.127 1.00 65.88 108 VAL A C 1
ATOM 815 O O . VAL A 1 108 ? 21.001 55.629 -13.330 1.00 65.88 108 VAL A O 1
ATOM 818 N N . PRO A 1 109 ? 21.407 54.659 -11.338 1.00 66.62 109 PRO A N 1
ATOM 819 C CA . PRO A 1 109 ? 22.361 53.699 -11.874 1.00 66.62 109 PRO A CA 1
ATOM 820 C C . PRO A 1 109 ? 21.618 52.576 -12.613 1.00 66.62 109 PRO A C 1
ATOM 822 O O . PRO A 1 109 ? 20.594 52.073 -12.140 1.00 66.62 109 PRO A O 1
ATOM 825 N N . PHE A 1 110 ? 22.139 52.186 -13.775 1.00 69.12 110 PHE A N 1
ATOM 826 C CA . PHE A 1 110 ? 21.568 51.136 -14.616 1.00 69.12 110 PHE A CA 1
ATOM 827 C C . PHE A 1 110 ? 22.517 49.935 -14.705 1.00 69.12 110 PHE A C 1
ATOM 829 O O . PHE A 1 110 ? 23.727 50.127 -14.821 1.00 69.12 110 PHE A O 1
ATOM 836 N N . GLU A 1 111 ? 21.985 48.711 -14.652 1.00 58.09 111 GLU A N 1
ATOM 837 C CA . GLU A 1 111 ? 22.750 47.508 -14.988 1.00 58.09 111 GLU A CA 1
ATOM 838 C C . GLU A 1 111 ? 22.975 47.459 -16.502 1.00 58.09 111 GLU A C 1
ATOM 840 O O . GLU A 1 111 ? 22.048 47.624 -17.304 1.00 58.09 111 GLU A O 1
ATOM 845 N N . ASP A 1 112 ? 24.216 47.198 -16.909 1.00 61.25 112 ASP A N 1
ATOM 846 C CA . ASP A 1 112 ? 24.526 46.919 -18.303 1.00 61.25 112 ASP A CA 1
ATOM 847 C C . ASP A 1 112 ? 24.117 45.485 -18.661 1.00 61.25 112 ASP A C 1
ATOM 849 O O . ASP A 1 112 ? 24.880 44.538 -18.488 1.00 61.25 112 ASP A O 1
ATOM 853 N N . LEU A 1 113 ? 22.909 45.341 -19.207 1.00 51.00 113 LEU A N 1
ATOM 854 C CA . LEU A 1 113 ? 22.338 44.061 -19.641 1.00 51.00 113 LEU A CA 1
ATOM 855 C C . LEU A 1 113 ? 22.976 43.470 -20.916 1.00 51.00 113 LEU A C 1
ATOM 857 O O . LEU A 1 113 ? 22.489 42.469 -21.446 1.00 51.00 113 LEU A O 1
ATOM 861 N N . ARG A 1 114 ? 24.034 44.076 -21.470 1.00 51.50 114 ARG A N 1
ATOM 862 C CA . ARG A 1 114 ? 24.740 43.526 -22.637 1.00 51.50 114 ARG A CA 1
ATOM 863 C C . ARG A 1 114 ? 25.621 42.344 -22.216 1.00 51.50 114 ARG A C 1
ATOM 865 O O . ARG A 1 114 ? 26.450 42.478 -21.316 1.00 51.50 114 ARG A O 1
ATOM 872 N N . LEU A 1 115 ? 25.492 41.221 -22.931 1.00 44.12 115 LEU A N 1
ATOM 873 C CA . LEU A 1 115 ? 26.309 40.009 -22.766 1.00 44.12 115 LEU A CA 1
ATOM 874 C C . LEU A 1 115 ? 27.808 40.359 -22.714 1.00 44.12 115 LEU A C 1
ATOM 876 O O . LEU A 1 115 ? 28.339 40.926 -23.670 1.00 44.12 115 LEU A O 1
ATOM 880 N N . ALA A 1 116 ? 28.463 40.066 -21.587 1.00 47.16 116 ALA A N 1
ATOM 881 C CA . ALA A 1 116 ? 29.831 40.502 -21.318 1.00 47.16 116 ALA A CA 1
ATOM 882 C C . ALA A 1 116 ? 30.901 39.633 -21.962 1.00 47.16 116 ALA A C 1
ATOM 884 O O . ALA A 1 116 ? 31.781 40.162 -22.638 1.00 47.16 116 ALA A O 1
ATOM 885 N N . ASP A 1 117 ? 30.756 38.326 -21.796 1.00 50.69 117 ASP A N 1
ATOM 886 C CA . ASP A 1 117 ? 31.632 37.311 -22.348 1.00 50.69 117 ASP A CA 1
ATOM 887 C C . ASP A 1 117 ? 30.767 36.403 -23.228 1.00 50.69 117 ASP A C 1
ATOM 889 O O . ASP A 1 117 ? 29.870 35.706 -22.755 1.00 50.69 117 ASP A O 1
ATOM 893 N N . GLY A 1 118 ? 30.960 36.490 -24.544 1.00 43.50 118 GLY A N 1
ATOM 894 C CA . GLY A 1 118 ? 30.276 35.621 -25.498 1.00 43.50 118 GLY A CA 1
ATOM 895 C C . GLY A 1 118 ? 30.931 34.244 -25.557 1.00 43.50 118 GLY A C 1
ATOM 896 O O . GLY A 1 118 ? 32.135 34.110 -25.344 1.00 43.50 118 GLY A O 1
ATOM 897 N N . LEU A 1 119 ? 30.149 33.221 -25.899 1.00 57.22 119 LEU A N 1
ATOM 898 C CA . LEU A 1 119 ? 30.696 31.907 -26.235 1.00 57.22 119 LEU A CA 1
ATOM 899 C C . LEU A 1 119 ? 31.644 32.023 -27.440 1.00 57.22 119 LEU A C 1
ATOM 901 O O . LEU A 1 119 ? 31.416 32.836 -28.337 1.00 57.22 119 LEU A O 1
ATOM 905 N N . ASP A 1 120 ? 32.689 31.195 -27.459 1.00 59.66 120 ASP A N 1
ATOM 906 C CA . ASP A 1 120 ? 33.647 31.122 -28.566 1.00 59.66 120 ASP A CA 1
ATOM 907 C C . ASP A 1 120 ? 32.911 30.754 -29.873 1.00 59.66 120 ASP A C 1
ATOM 909 O O . ASP A 1 120 ? 32.399 29.637 -29.975 1.00 59.66 120 ASP A O 1
ATOM 913 N N . PRO A 1 121 ? 32.830 31.655 -30.869 1.00 54.91 121 PRO A N 1
ATOM 914 C CA . PRO A 1 121 ? 32.066 31.415 -32.091 1.00 54.91 121 PRO A CA 1
ATOM 915 C C . PRO A 1 121 ? 32.659 30.304 -32.973 1.00 54.91 121 PRO A C 1
ATOM 917 O O . PRO A 1 121 ? 31.961 29.814 -33.862 1.00 54.91 121 PRO A O 1
ATOM 920 N N . ASP A 1 122 ? 33.909 29.887 -32.730 1.00 55.38 122 ASP A N 1
ATOM 921 C CA . ASP A 1 122 ? 34.553 28.767 -33.429 1.00 55.38 122 ASP A CA 1
ATOM 922 C C . ASP A 1 122 ? 34.220 27.400 -32.793 1.00 55.38 122 ASP A C 1
ATOM 924 O O . ASP A 1 122 ? 34.584 26.348 -33.330 1.00 55.38 122 ASP A O 1
ATOM 928 N N . LYS A 1 123 ? 33.502 27.387 -31.661 1.00 51.56 123 LYS A N 1
ATOM 929 C CA . LYS A 1 123 ? 33.061 26.183 -30.945 1.00 51.56 123 LYS A CA 1
ATOM 930 C C . LYS A 1 123 ? 31.533 26.108 -30.913 1.00 51.56 123 LYS A C 1
ATOM 932 O O . LYS A 1 123 ? 30.835 27.112 -30.830 1.00 51.56 123 LYS A O 1
ATOM 937 N N . HIS A 1 124 ? 30.993 24.893 -30.956 1.00 54.62 124 HIS A N 1
ATOM 938 C CA . HIS A 1 124 ? 29.548 24.662 -30.840 1.00 54.62 124 HIS A CA 1
ATOM 939 C C . HIS A 1 124 ? 29.231 24.402 -29.390 1.00 54.62 124 HIS A C 1
ATOM 941 O O . HIS A 1 124 ? 29.922 23.602 -28.781 1.00 54.62 124 HIS A O 1
ATOM 947 N N . PHE A 1 125 ? 28.204 25.030 -28.839 1.00 52.28 125 PHE A N 1
ATOM 948 C CA . PHE A 1 125 ? 27.790 24.799 -27.463 1.00 52.28 125 PHE A CA 1
ATOM 949 C C . PHE A 1 125 ? 26.315 24.415 -27.414 1.00 52.28 125 PHE A C 1
ATOM 951 O O . PHE A 1 125 ? 25.503 24.918 -28.188 1.00 52.28 125 PHE A O 1
ATOM 958 N N . THR A 1 126 ? 25.969 23.529 -26.488 1.00 48.75 126 THR A N 1
ATOM 959 C CA . THR A 1 126 ? 24.590 23.149 -26.181 1.00 48.75 126 THR A CA 1
ATOM 960 C C . THR A 1 126 ? 24.377 23.235 -24.685 1.00 48.75 126 THR A C 1
ATOM 962 O O . THR A 1 126 ? 25.241 22.818 -23.912 1.00 48.75 126 THR A O 1
ATOM 965 N N . GLN A 1 127 ? 23.206 23.710 -24.285 1.00 54.78 127 GLN A N 1
ATOM 966 C CA . GLN A 1 127 ? 22.740 23.559 -22.916 1.00 54.78 127 GLN A CA 1
ATOM 967 C C . GLN A 1 127 ? 22.468 22.076 -22.643 1.00 54.78 127 GLN A C 1
ATOM 969 O O . GLN A 1 127 ? 21.741 21.424 -23.397 1.00 54.78 127 GLN A O 1
ATOM 974 N N . GLN A 1 128 ? 23.078 21.534 -21.595 1.00 66.00 128 GLN A N 1
ATOM 975 C CA . GLN A 1 128 ? 22.926 20.141 -21.192 1.00 66.00 128 GLN A CA 1
ATOM 976 C C . GLN A 1 128 ? 22.258 20.077 -19.822 1.00 66.00 128 GLN A C 1
ATOM 978 O O . GLN A 1 128 ? 22.672 20.766 -18.897 1.00 66.00 128 GLN A O 1
ATOM 983 N N . LYS A 1 129 ? 21.232 19.230 -19.705 1.00 74.31 129 LYS A N 1
ATOM 984 C CA . LYS A 1 129 ? 20.562 18.899 -18.442 1.00 74.31 129 LYS A CA 1
ATOM 985 C C . LYS A 1 129 ? 21.139 17.590 -17.935 1.00 74.31 129 LYS A C 1
ATOM 987 O O . LYS A 1 129 ? 20.989 16.565 -18.602 1.00 74.31 129 LYS A O 1
ATOM 992 N N . GLN A 1 130 ? 21.829 17.635 -16.806 1.00 82.94 130 GLN A N 1
ATOM 993 C CA . GLN A 1 130 ? 22.539 16.496 -16.247 1.00 82.94 130 GLN A CA 1
ATOM 994 C C . GLN A 1 130 ? 22.170 16.301 -14.779 1.00 82.94 130 GLN A C 1
ATOM 996 O O . GLN A 1 130 ? 21.844 17.240 -14.053 1.00 82.94 130 GLN A O 1
ATOM 1001 N N . THR A 1 131 ? 22.225 15.047 -14.348 1.00 90.12 131 THR A N 1
ATOM 1002 C CA . THR A 1 131 ? 22.090 14.681 -12.944 1.00 90.12 131 THR A CA 1
ATOM 1003 C C . THR A 1 131 ? 23.289 13.821 -12.581 1.00 90.12 131 THR A C 1
ATOM 1005 O O . THR A 1 131 ? 23.572 12.843 -13.272 1.00 90.12 131 THR A O 1
ATOM 1008 N N . SER A 1 132 ? 23.991 14.191 -11.516 1.00 92.44 132 SER A N 1
ATOM 1009 C CA . SER A 1 132 ? 25.211 13.526 -11.056 1.00 92.44 132 SER A CA 1
ATOM 1010 C C . SER A 1 132 ? 25.034 13.025 -9.626 1.00 92.44 132 SER A C 1
ATOM 1012 O O . SER A 1 132 ? 24.342 13.656 -8.832 1.00 92.44 132 SER A O 1
ATOM 1014 N N . VAL A 1 133 ? 25.674 11.906 -9.288 1.00 93.62 133 VAL A N 1
ATOM 1015 C CA . VAL A 1 133 ? 25.828 11.437 -7.902 1.00 93.62 133 VAL A CA 1
ATOM 1016 C C . VAL A 1 133 ? 27.256 11.753 -7.470 1.00 93.62 133 VAL A C 1
ATOM 1018 O O . VAL A 1 133 ? 28.180 11.460 -8.223 1.00 93.62 133 VAL A O 1
ATOM 1021 N N . ILE A 1 134 ? 27.426 12.348 -6.292 1.00 93.44 134 ILE A N 1
ATOM 1022 C CA . ILE A 1 134 ? 28.723 12.747 -5.732 1.00 93.44 134 ILE A CA 1
ATOM 1023 C C . ILE A 1 134 ? 28.874 12.078 -4.367 1.00 93.44 134 ILE A C 1
ATOM 1025 O O . ILE A 1 134 ? 27.972 12.173 -3.525 1.00 93.44 134 ILE A O 1
ATOM 1029 N N . GLN A 1 135 ? 29.989 11.385 -4.151 1.00 92.88 135 GLN A N 1
ATOM 1030 C CA . GLN A 1 135 ? 30.308 10.762 -2.867 1.00 92.88 135 GLN A CA 1
ATOM 1031 C C . GLN A 1 135 ? 31.020 11.746 -1.923 1.00 92.88 135 GLN A C 1
ATOM 1033 O O . GLN A 1 135 ? 31.600 12.732 -2.376 1.00 92.88 135 GLN A O 1
ATOM 1038 N N . PRO A 1 136 ? 31.000 11.503 -0.598 1.00 90.50 136 PRO A N 1
ATOM 1039 C CA . PRO A 1 136 ? 31.712 12.345 0.357 1.00 90.50 136 PRO A CA 1
ATOM 1040 C C . PRO A 1 136 ? 33.199 12.497 0.015 1.00 90.50 136 PRO A C 1
ATOM 1042 O O . PRO A 1 136 ? 33.887 11.495 -0.186 1.00 90.50 136 PRO A O 1
ATOM 1045 N N . GLY A 1 137 ? 33.688 13.739 -0.006 1.00 83.81 137 GLY A N 1
ATOM 1046 C CA . GLY A 1 137 ? 35.078 14.070 -0.345 1.00 83.81 137 GLY A CA 1
ATOM 1047 C C . GLY A 1 137 ? 35.399 14.093 -1.845 1.00 83.81 137 GLY A C 1
ATOM 1048 O O . GLY A 1 137 ? 36.552 14.308 -2.211 1.00 83.81 137 GLY A O 1
ATOM 1049 N N . GLU A 1 138 ? 34.415 13.869 -2.723 1.00 88.75 138 GLU A N 1
ATOM 1050 C CA . GLU A 1 138 ? 34.552 14.144 -4.156 1.00 88.75 138 GLU A CA 1
ATOM 1051 C C . GLU A 1 138 ? 34.200 15.606 -4.464 1.00 88.75 138 GLU A C 1
ATOM 1053 O O . GLU A 1 138 ? 33.295 16.196 -3.866 1.00 88.75 138 GLU A O 1
ATOM 1058 N N . GLU A 1 139 ? 34.911 16.178 -5.436 1.00 88.75 139 GLU A N 1
ATOM 1059 C CA . GLU A 1 139 ? 34.690 17.540 -5.915 1.00 88.75 139 GLU A CA 1
ATOM 1060 C C . GLU A 1 139 ? 33.692 17.557 -7.080 1.00 88.75 139 GLU A C 1
ATOM 1062 O O . GLU A 1 139 ? 33.835 16.833 -8.069 1.00 88.75 139 GLU A O 1
ATOM 1067 N N . PHE A 1 140 ? 32.706 18.447 -6.998 1.00 90.56 140 PHE A N 1
ATOM 1068 C CA . PHE A 1 140 ? 31.845 18.819 -8.113 1.00 90.56 140 PHE A CA 1
ATOM 1069 C C . PHE A 1 140 ? 32.194 20.220 -8.594 1.00 90.56 140 PHE A C 1
ATOM 1071 O O . PHE A 1 140 ? 32.112 21.182 -7.834 1.00 90.56 140 PHE A O 1
ATOM 1078 N N . VAL A 1 141 ? 32.568 20.332 -9.867 1.00 88.75 141 VAL A N 1
ATOM 1079 C CA . VAL A 1 141 ? 32.992 21.597 -10.471 1.00 88.75 141 VAL A CA 1
ATOM 1080 C C . VAL A 1 141 ? 31.908 22.104 -11.411 1.00 88.75 141 VAL A C 1
ATOM 1082 O O . VAL A 1 141 ? 31.584 21.441 -12.397 1.00 88.75 141 VAL A O 1
ATOM 1085 N N . LEU A 1 142 ? 31.393 23.301 -11.133 1.00 84.75 142 LEU A N 1
ATOM 1086 C CA . LEU A 1 142 ? 30.545 24.062 -12.041 1.00 84.75 142 LEU A CA 1
ATOM 1087 C C . LEU A 1 142 ? 31.414 25.121 -12.744 1.00 84.75 142 LEU A C 1
ATOM 1089 O O . LEU A 1 142 ? 31.901 26.034 -12.072 1.00 84.75 142 LEU A O 1
ATOM 1093 N N . PRO A 1 143 ? 31.644 25.025 -14.068 1.00 77.75 143 PRO A N 1
ATOM 1094 C CA . PRO A 1 143 ? 32.623 25.872 -14.760 1.00 77.75 143 PRO A CA 1
ATOM 1095 C C . PRO A 1 143 ? 32.292 27.368 -14.744 1.00 77.75 143 PRO A C 1
ATOM 1097 O O . PRO A 1 143 ? 33.197 28.199 -14.802 1.00 77.75 143 PRO A O 1
ATOM 1100 N N . ASP A 1 144 ? 31.002 27.701 -14.709 1.00 77.75 144 ASP A N 1
ATOM 1101 C CA . ASP A 1 144 ? 30.506 29.073 -14.726 1.00 77.75 144 ASP A CA 1
ATOM 1102 C C . ASP A 1 144 ? 29.147 29.173 -14.016 1.00 77.75 144 ASP A C 1
ATOM 1104 O O . ASP A 1 144 ? 28.122 28.726 -14.536 1.00 77.75 144 ASP A O 1
ATOM 1108 N N . ILE A 1 145 ? 29.130 29.794 -12.836 1.00 78.56 145 ILE A N 1
ATOM 1109 C CA . ILE A 1 145 ? 27.923 30.024 -12.027 1.00 78.56 145 ILE A CA 1
ATOM 1110 C C . ILE A 1 145 ? 26.964 31.062 -12.631 1.00 78.56 145 ILE A C 1
ATOM 1112 O O . ILE A 1 145 ? 25.823 31.160 -12.190 1.00 78.56 145 ILE A O 1
ATOM 1116 N N . THR A 1 146 ? 27.400 31.859 -13.615 1.00 68.50 146 THR A N 1
ATOM 1117 C CA . THR A 1 146 ? 26.564 32.908 -14.227 1.00 68.50 146 THR A CA 1
ATOM 1118 C C . THR A 1 146 ? 25.635 32.364 -15.310 1.00 68.50 146 THR A C 1
ATOM 1120 O O . THR A 1 146 ? 24.547 32.902 -15.520 1.00 68.50 146 THR A O 1
ATOM 1123 N N . SER A 1 147 ? 26.049 31.288 -15.983 1.00 66.12 147 SER A N 1
ATOM 1124 C CA . SER A 1 147 ? 25.317 30.649 -17.083 1.00 66.12 147 SER A CA 1
ATOM 1125 C C . SER A 1 147 ? 24.780 29.256 -16.738 1.00 66.12 147 SER A C 1
ATOM 1127 O O . SER A 1 147 ? 24.122 28.630 -17.574 1.00 66.12 147 SER A O 1
ATOM 1129 N N . SER A 1 148 ? 25.010 28.794 -15.504 1.00 75.19 148 SER A N 1
ATOM 1130 C CA . SER A 1 148 ? 24.605 27.471 -15.030 1.00 75.19 148 SER A CA 1
ATOM 1131 C C . SER A 1 148 ? 23.607 27.545 -13.875 1.00 75.19 148 SER A C 1
ATOM 1133 O O . SER A 1 148 ? 23.597 28.486 -13.085 1.00 75.19 148 SER A O 1
ATOM 1135 N N . ARG A 1 149 ? 22.763 26.520 -13.753 1.00 79.19 149 ARG A N 1
ATOM 1136 C CA . ARG A 1 149 ? 21.843 26.327 -12.621 1.00 79.19 149 ARG A CA 1
ATOM 1137 C C . ARG A 1 149 ? 22.145 24.986 -11.980 1.00 79.19 149 ARG A C 1
ATOM 1139 O O . ARG A 1 149 ? 22.368 24.020 -12.701 1.00 79.19 149 ARG A O 1
ATOM 1146 N N . PHE A 1 150 ? 22.088 24.891 -10.656 1.00 89.12 150 PHE A N 1
ATOM 1147 C CA . PHE A 1 150 ? 22.185 23.602 -9.979 1.00 89.12 150 PHE A CA 1
ATOM 1148 C C . PHE A 1 150 ? 21.313 23.542 -8.722 1.00 89.12 150 PHE A C 1
ATOM 1150 O O . PHE A 1 150 ? 20.961 24.570 -8.151 1.00 89.12 150 PHE A O 1
ATOM 1157 N N . GLU A 1 151 ? 20.973 22.325 -8.307 1.00 91.94 151 GLU A N 1
ATOM 1158 C CA . GLU A 1 151 ? 20.277 22.017 -7.060 1.00 91.94 151 GLU A CA 1
ATOM 1159 C C . GLU A 1 151 ? 20.888 20.755 -6.430 1.00 91.94 151 GLU A C 1
ATOM 1161 O O . GLU A 1 151 ? 21.039 19.731 -7.106 1.00 91.94 151 GLU A O 1
ATOM 1166 N N . LEU A 1 152 ? 21.206 20.819 -5.132 1.00 92.19 152 LEU A N 1
ATOM 1167 C CA . LEU A 1 152 ? 21.779 19.714 -4.356 1.00 92.19 152 LEU A CA 1
ATOM 1168 C C . LEU A 1 152 ? 20.699 18.980 -3.540 1.00 92.19 152 LEU A C 1
ATOM 1170 O O . LEU A 1 152 ? 19.990 19.588 -2.736 1.00 92.19 152 LEU A O 1
ATOM 1174 N N . TYR A 1 153 ? 20.635 17.657 -3.685 1.00 94.44 153 TYR A N 1
ATOM 1175 C CA . TYR A 1 153 ? 19.841 16.741 -2.862 1.00 94.44 153 TYR A CA 1
ATOM 1176 C C . TYR A 1 153 ? 20.772 15.837 -2.050 1.00 94.44 153 TYR A C 1
ATOM 1178 O O . TYR A 1 153 ? 21.264 14.825 -2.536 1.00 94.44 153 TYR A O 1
ATOM 1186 N N . ASP A 1 154 ? 21.002 16.213 -0.802 1.00 93.62 154 ASP A N 1
ATOM 1187 C CA . ASP A 1 154 ? 22.018 15.659 0.111 1.00 93.62 154 ASP A CA 1
ATOM 1188 C C . ASP A 1 154 ? 21.425 14.924 1.322 1.00 93.62 154 ASP A C 1
ATOM 1190 O O . ASP A 1 154 ? 22.147 14.481 2.214 1.00 93.62 154 ASP A O 1
ATOM 1194 N N . SER A 1 155 ? 20.098 14.854 1.398 1.00 95.38 155 SER A N 1
ATOM 1195 C CA . SER A 1 155 ? 19.371 14.287 2.525 1.00 95.38 155 SER A CA 1
ATOM 1196 C C . SER A 1 155 ? 17.979 13.827 2.109 1.00 95.38 155 SER A C 1
ATOM 1198 O O . SER A 1 155 ? 17.349 14.398 1.211 1.00 95.38 155 SER A O 1
ATOM 1200 N N . LEU A 1 156 ? 17.446 12.830 2.822 1.00 96.12 156 LEU A N 1
ATOM 1201 C CA . LEU A 1 156 ? 16.084 12.325 2.611 1.00 96.12 156 LEU A CA 1
ATOM 1202 C C . LEU A 1 156 ? 15.028 13.428 2.755 1.00 96.12 156 LEU A C 1
ATOM 1204 O O . LEU A 1 156 ? 13.992 13.380 2.097 1.00 96.12 156 LEU A O 1
ATOM 1208 N N . ARG A 1 157 ? 15.297 14.457 3.570 1.00 94.25 157 ARG A N 1
ATOM 1209 C CA . ARG A 1 157 ? 14.404 15.607 3.751 1.00 94.25 157 ARG A CA 1
ATOM 1210 C C . ARG A 1 157 ? 14.230 16.431 2.477 1.00 94.25 157 ARG A C 1
ATOM 1212 O O . ARG A 1 157 ? 13.106 16.834 2.169 1.00 94.25 157 ARG A O 1
ATOM 1219 N N . ARG A 1 158 ? 15.307 16.658 1.717 1.00 93.06 158 ARG A N 1
ATOM 1220 C CA . ARG A 1 158 ? 15.222 17.376 0.434 1.00 93.06 158 ARG A CA 1
ATOM 1221 C C . ARG A 1 158 ? 14.487 16.541 -0.612 1.00 93.06 158 ARG A C 1
ATOM 1223 O O . ARG A 1 158 ? 13.625 17.066 -1.310 1.00 93.06 158 ARG A O 1
ATOM 1230 N N . VAL A 1 159 ? 14.741 15.232 -0.653 1.00 95.88 159 VAL A N 1
ATOM 1231 C CA . VAL A 1 159 ? 14.025 14.308 -1.554 1.00 95.88 159 VAL A CA 1
ATOM 1232 C C . VAL A 1 159 ? 12.531 14.254 -1.238 1.00 95.88 159 VAL A C 1
ATOM 1234 O O . VAL A 1 159 ? 11.702 14.373 -2.136 1.00 95.88 159 VAL A O 1
ATOM 1237 N N . HIS A 1 160 ? 12.169 14.146 0.042 1.00 96.12 160 HIS A N 1
ATOM 1238 C CA . HIS A 1 160 ? 10.773 14.195 0.482 1.00 96.12 160 HIS A CA 1
ATOM 1239 C C . HIS A 1 160 ? 10.098 15.508 0.071 1.00 96.12 160 HIS A C 1
ATOM 1241 O O . HIS A 1 160 ? 8.996 15.479 -0.469 1.00 96.12 160 HIS A O 1
ATOM 1247 N N . SER A 1 161 ? 10.783 16.645 0.222 1.00 93.75 161 SER A N 1
ATOM 1248 C CA . SER A 1 161 ? 10.265 17.958 -0.194 1.00 93.75 161 SER A CA 1
ATOM 1249 C C . SER A 1 161 ? 10.023 18.036 -1.709 1.00 93.75 161 SER A C 1
ATOM 1251 O O . SER A 1 161 ? 8.994 18.562 -2.149 1.00 93.75 161 SER A O 1
ATOM 1253 N N . LEU A 1 162 ? 10.916 17.453 -2.517 1.00 94.88 162 LEU A N 1
ATOM 1254 C CA . LEU A 1 162 ? 10.713 17.309 -3.960 1.00 94.88 162 LEU A CA 1
ATOM 1255 C C . LEU A 1 162 ? 9.484 16.446 -4.268 1.00 94.88 162 LEU A C 1
ATOM 1257 O O . LEU A 1 162 ? 8.649 16.837 -5.079 1.00 94.88 162 LEU A O 1
ATOM 1261 N N . TYR A 1 163 ? 9.328 15.306 -3.600 1.00 96.88 163 TYR A N 1
ATOM 1262 C CA . TYR A 1 163 ? 8.171 14.426 -3.776 1.00 96.88 163 TYR A CA 1
ATOM 1263 C C . TYR A 1 163 ? 6.848 15.073 -3.360 1.00 96.88 163 TYR A C 1
ATOM 1265 O O . TYR A 1 163 ? 5.852 14.932 -4.074 1.00 96.88 163 TYR A O 1
ATOM 1273 N N . VAL A 1 164 ? 6.824 15.842 -2.269 1.00 94.81 164 VAL A N 1
ATOM 1274 C CA . VAL A 1 164 ? 5.660 16.655 -1.885 1.00 94.81 164 VAL A CA 1
ATOM 1275 C C . VAL A 1 164 ? 5.340 17.677 -2.978 1.00 94.81 164 VAL A C 1
ATOM 1277 O O . VAL A 1 164 ? 4.177 17.827 -3.344 1.00 94.81 164 VAL A O 1
ATOM 1280 N N . THR A 1 165 ? 6.356 18.319 -3.556 1.00 92.62 165 THR A N 1
ATOM 1281 C CA . THR A 1 165 ? 6.185 19.307 -4.635 1.00 92.62 165 THR A CA 1
ATOM 1282 C C . THR A 1 165 ? 5.661 18.673 -5.927 1.00 92.62 165 THR A C 1
ATOM 1284 O O . THR A 1 165 ? 4.776 19.229 -6.573 1.00 92.62 165 THR A O 1
ATOM 1287 N N . LEU A 1 166 ? 6.176 17.498 -6.296 1.00 92.75 166 LEU A N 1
ATOM 1288 C CA . LEU A 1 166 ? 5.795 16.781 -7.515 1.00 92.75 166 LEU A CA 1
ATOM 1289 C C . LEU A 1 166 ? 4.396 16.158 -7.435 1.00 92.75 166 LEU A C 1
ATOM 1291 O O . LEU A 1 166 ? 3.673 16.155 -8.429 1.00 92.75 166 LEU A O 1
ATOM 1295 N N . SER A 1 167 ? 4.025 15.613 -6.273 1.00 93.44 167 SER A N 1
ATOM 1296 C CA . SER A 1 167 ? 2.806 14.806 -6.121 1.00 93.44 167 SER A CA 1
ATOM 1297 C C . SER A 1 167 ? 1.651 15.531 -5.426 1.00 93.44 167 SER A C 1
ATOM 1299 O O . SER A 1 167 ? 0.496 15.153 -5.622 1.00 93.44 167 SER A O 1
ATOM 1301 N N . ASN A 1 168 ? 1.944 16.535 -4.589 1.00 90.81 168 ASN A N 1
ATOM 1302 C CA . ASN A 1 168 ? 0.997 17.156 -3.657 1.00 90.81 168 ASN A CA 1
ATOM 1303 C C . ASN A 1 168 ? 0.204 16.118 -2.825 1.00 90.81 168 ASN A C 1
ATOM 1305 O O . ASN A 1 168 ? -0.987 16.290 -2.554 1.00 90.81 168 ASN A O 1
ATOM 1309 N N . ASN A 1 169 ? 0.844 14.994 -2.470 1.00 93.19 169 ASN A N 1
ATOM 1310 C CA . ASN A 1 169 ? 0.182 13.880 -1.800 1.00 93.19 169 ASN A CA 1
ATOM 1311 C C . ASN A 1 169 ? 0.038 14.135 -0.280 1.00 93.19 169 ASN A C 1
ATOM 1313 O O . ASN A 1 169 ? 1.052 14.272 0.408 1.00 93.19 169 ASN A O 1
ATOM 1317 N N . PRO A 1 170 ? -1.189 14.146 0.278 1.00 94.62 170 PRO A N 1
ATOM 1318 C CA . PRO A 1 170 ? -1.411 14.459 1.690 1.00 94.62 170 PRO A CA 1
ATOM 1319 C C . PRO A 1 170 ? -0.857 13.393 2.645 1.00 94.62 170 PRO A C 1
ATOM 1321 O O . PRO A 1 170 ? -0.352 13.748 3.708 1.00 94.62 170 PRO A O 1
ATOM 1324 N N . ASN A 1 171 ? -0.880 12.112 2.262 1.00 95.50 171 ASN A N 1
ATOM 1325 C CA . ASN A 1 171 ? -0.349 11.031 3.097 1.00 95.50 171 ASN A CA 1
ATOM 1326 C C . ASN A 1 171 ? 1.174 11.156 3.236 1.00 95.50 171 ASN A C 1
ATOM 1328 O O . ASN A 1 171 ? 1.719 10.944 4.313 1.00 95.50 171 ASN A O 1
ATOM 1332 N N . LEU A 1 172 ? 1.880 11.579 2.178 1.00 96.50 172 LEU A N 1
ATOM 1333 C CA . LEU A 1 172 ? 3.326 11.817 2.259 1.00 96.50 172 LEU A CA 1
ATOM 1334 C C . LEU A 1 172 ? 3.667 12.946 3.246 1.00 96.50 172 LEU A C 1
ATOM 1336 O O . LEU A 1 172 ? 4.654 12.853 3.977 1.00 96.50 172 LEU A O 1
ATOM 1340 N N . VAL A 1 173 ? 2.842 13.997 3.287 1.00 95.75 173 VAL A N 1
ATOM 1341 C CA . VAL A 1 173 ? 2.98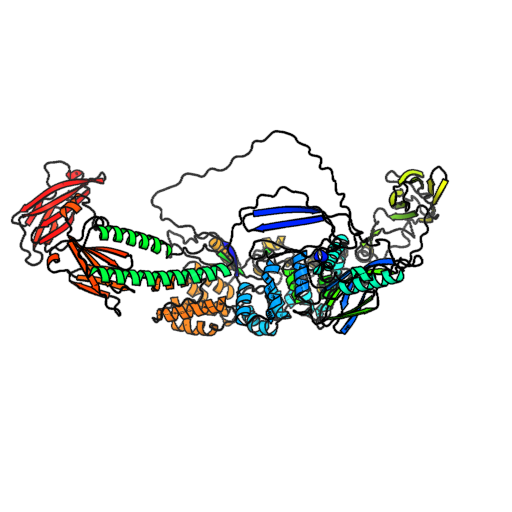0 15.098 4.253 1.00 95.75 173 VAL A CA 1
ATOM 1342 C C . VAL A 1 173 ? 2.697 14.615 5.677 1.00 95.75 173 VAL A C 1
ATOM 1344 O O . VAL A 1 173 ? 3.448 14.950 6.592 1.00 95.75 173 VAL A O 1
ATOM 1347 N N . GLU A 1 174 ? 1.663 13.794 5.870 1.00 95.25 174 GLU A N 1
ATOM 1348 C CA . GLU A 1 174 ? 1.349 13.163 7.160 1.00 95.25 174 GLU A CA 1
ATOM 1349 C C . GLU A 1 174 ? 2.526 12.310 7.673 1.00 95.25 174 GLU A C 1
ATOM 1351 O O . GLU A 1 174 ? 2.893 12.385 8.848 1.00 95.25 174 GLU A O 1
ATOM 1356 N N . PHE A 1 175 ? 3.204 11.597 6.769 1.00 97.19 175 PHE A N 1
ATOM 1357 C CA . PHE A 1 175 ? 4.374 10.765 7.063 1.00 97.19 175 PHE A CA 1
ATOM 1358 C C . PHE A 1 175 ? 5.687 11.536 7.252 1.00 97.19 175 PHE A C 1
ATOM 1360 O O . PHE A 1 175 ? 6.719 10.915 7.482 1.00 97.19 175 PHE A O 1
ATOM 1367 N N . ASN A 1 176 ? 5.692 12.873 7.258 1.00 95.75 176 ASN A N 1
ATOM 1368 C CA . ASN A 1 176 ? 6.903 13.678 7.499 1.00 95.75 176 ASN A CA 1
ATOM 1369 C C . ASN A 1 176 ? 7.639 13.308 8.812 1.00 95.75 176 ASN A C 1
ATOM 1371 O O . ASN A 1 176 ? 8.846 13.511 8.943 1.00 95.75 176 ASN A O 1
ATOM 1375 N N . PHE A 1 177 ? 6.948 12.700 9.787 1.00 96.81 177 PHE A N 1
ATOM 1376 C CA . PHE A 1 177 ? 7.579 12.209 11.016 1.00 96.81 177 PHE A CA 1
ATOM 1377 C C . PHE A 1 177 ? 8.703 11.187 10.765 1.00 96.81 177 PHE A C 1
ATOM 1379 O O . PHE A 1 177 ? 9.625 11.123 11.579 1.00 96.81 177 PHE A O 1
ATOM 1386 N N . VAL A 1 178 ? 8.677 10.430 9.655 1.00 97.00 178 VAL A N 1
ATOM 1387 C CA . VAL A 1 178 ? 9.722 9.436 9.343 1.00 97.00 178 VAL A CA 1
ATOM 1388 C C . VAL A 1 178 ? 11.093 10.088 9.173 1.00 97.00 178 VAL A C 1
ATOM 1390 O O . VAL A 1 178 ? 12.097 9.505 9.564 1.00 97.00 178 VAL A O 1
ATOM 1393 N N . LEU A 1 179 ? 11.145 11.338 8.697 1.00 95.88 179 LEU A N 1
ATOM 1394 C CA . LEU A 1 179 ? 12.386 12.105 8.549 1.00 95.88 179 LEU A CA 1
ATOM 1395 C C . LEU A 1 179 ? 12.992 12.542 9.889 1.00 95.88 179 LEU A C 1
ATOM 1397 O O . LEU A 1 179 ? 14.176 12.858 9.959 1.00 95.88 179 LEU A O 1
ATOM 1401 N N . ASN A 1 180 ? 12.183 12.575 10.949 1.00 95.06 180 ASN A N 1
ATOM 1402 C CA . ASN A 1 180 ? 12.621 12.875 12.311 1.00 95.06 180 ASN A CA 1
ATOM 1403 C C . ASN A 1 180 ? 12.721 11.611 13.176 1.00 95.06 180 ASN A C 1
ATOM 1405 O O . ASN A 1 180 ? 13.034 11.723 14.359 1.00 95.06 180 ASN A O 1
ATOM 1409 N N . TRP A 1 181 ? 12.492 10.420 12.607 1.00 96.50 181 TRP A N 1
ATOM 1410 C CA . TRP A 1 181 ? 12.448 9.151 13.335 1.00 96.50 181 TRP A CA 1
ATOM 1411 C C . TRP A 1 181 ? 13.655 8.907 14.257 1.00 96.50 181 TRP A C 1
ATOM 1413 O O . TRP A 1 181 ? 13.435 8.546 15.415 1.00 96.50 181 TRP A O 1
ATOM 1423 N N . PRO A 1 182 ? 14.916 9.164 13.842 1.00 95.44 182 PRO A N 1
ATOM 1424 C CA . PRO A 1 182 ? 16.074 8.966 14.719 1.00 95.44 182 PRO A CA 1
ATOM 1425 C C . PRO A 1 182 ? 16.086 9.866 15.963 1.00 95.44 182 PRO A C 1
ATOM 1427 O O . PRO A 1 182 ? 16.760 9.544 16.937 1.00 95.44 182 PRO A O 1
ATOM 1430 N N . LYS A 1 183 ? 15.357 10.991 15.936 1.00 95.69 183 LYS A N 1
ATOM 1431 C CA . LYS A 1 183 ? 15.281 11.972 17.030 1.00 95.69 183 LYS A CA 1
ATOM 1432 C C . LYS A 1 183 ? 14.101 11.731 17.974 1.00 95.69 183 LYS A C 1
ATOM 1434 O O . LYS A 1 183 ? 14.020 12.397 19.001 1.00 95.69 183 LYS A O 1
ATOM 1439 N N . LEU A 1 184 ? 13.196 10.814 17.630 1.00 96.56 184 LEU A N 1
ATOM 1440 C CA . LEU A 1 184 ? 12.043 10.476 18.460 1.00 96.56 184 LEU A CA 1
ATOM 1441 C C . LEU A 1 184 ? 12.467 9.629 19.661 1.00 96.56 184 LEU A C 1
ATOM 1443 O O . LEU A 1 184 ? 13.293 8.718 19.548 1.00 96.56 184 LEU A O 1
ATOM 1447 N N . THR A 1 185 ? 11.847 9.894 20.806 1.00 95.69 185 THR A N 1
ATOM 1448 C CA . THR A 1 185 ? 11.949 9.035 21.990 1.00 95.69 185 THR A CA 1
ATOM 1449 C C . THR A 1 185 ? 11.303 7.662 21.729 1.00 95.69 185 THR A C 1
ATOM 1451 O O . THR A 1 185 ? 10.457 7.537 20.839 1.00 95.69 185 THR A O 1
ATOM 1454 N N . PRO A 1 186 ? 11.653 6.606 22.491 1.00 91.56 186 PRO A N 1
ATOM 1455 C CA . PRO A 1 186 ? 11.042 5.286 22.317 1.00 91.56 186 PRO A CA 1
ATOM 1456 C C . PRO A 1 186 ? 9.507 5.292 22.389 1.00 91.56 186 PRO A C 1
ATOM 1458 O O . PRO A 1 186 ? 8.866 4.613 21.591 1.00 91.56 186 PRO A O 1
ATOM 1461 N N . ASP A 1 187 ? 8.914 6.085 23.284 1.00 90.12 187 ASP A N 1
ATOM 1462 C CA . ASP A 1 187 ? 7.454 6.173 23.424 1.00 90.12 187 ASP A CA 1
ATOM 1463 C C . ASP A 1 187 ? 6.807 6.905 22.238 1.00 90.12 187 ASP A C 1
ATOM 1465 O O . ASP A 1 187 ? 5.788 6.456 21.715 1.00 90.12 187 ASP A O 1
ATOM 1469 N N . GLU A 1 188 ? 7.438 7.967 21.725 1.00 93.62 188 GLU A N 1
ATOM 1470 C CA . GLU A 1 188 ? 6.988 8.623 20.490 1.00 93.62 188 GLU A CA 1
ATOM 1471 C C . GLU A 1 188 ? 7.078 7.683 19.282 1.00 93.62 188 GLU A C 1
ATOM 1473 O O . GLU A 1 188 ? 6.158 7.659 18.463 1.00 93.62 188 GLU A O 1
ATOM 1478 N N . LYS A 1 189 ? 8.146 6.874 19.177 1.00 94.94 189 LYS A N 1
ATOM 1479 C CA . LYS A 1 189 ? 8.279 5.853 18.124 1.00 94.94 189 LYS A CA 1
ATOM 1480 C C . LYS A 1 189 ? 7.149 4.826 18.196 1.00 94.94 189 LYS A C 1
ATOM 1482 O O . LYS A 1 189 ? 6.552 4.527 17.166 1.00 94.94 189 LYS A O 1
ATOM 1487 N N . ARG A 1 190 ? 6.824 4.313 19.390 1.00 91.44 190 ARG A N 1
ATOM 1488 C CA . ARG A 1 190 ? 5.724 3.347 19.596 1.00 91.44 190 ARG A CA 1
ATOM 1489 C C . ARG A 1 190 ? 4.363 3.931 19.235 1.00 91.44 190 ARG A C 1
ATOM 1491 O O . ARG A 1 190 ? 3.607 3.285 18.509 1.00 91.44 190 ARG A O 1
ATOM 1498 N N . SER A 1 191 ? 4.095 5.164 19.657 1.00 90.56 191 SER A N 1
ATOM 1499 C CA . SER A 1 191 ? 2.849 5.863 19.340 1.00 90.56 191 SER A CA 1
ATOM 1500 C C . SER A 1 191 ? 2.710 6.115 17.837 1.00 90.56 191 SER A C 1
ATOM 1502 O O . SER A 1 191 ? 1.695 5.761 17.233 1.00 90.56 191 SER A O 1
ATOM 1504 N N . LYS A 1 192 ? 3.766 6.629 17.186 1.00 94.25 192 LYS A N 1
ATOM 1505 C CA . LYS A 1 192 ? 3.782 6.814 15.727 1.00 94.25 192 LYS A CA 1
ATOM 1506 C C . LYS A 1 192 ? 3.636 5.495 14.987 1.00 94.25 192 LYS A C 1
ATOM 1508 O O . LYS A 1 192 ? 2.843 5.410 14.056 1.00 94.25 192 LYS A O 1
ATOM 1513 N N . TYR A 1 193 ? 4.347 4.458 15.408 1.00 94.88 193 TYR A N 1
ATOM 1514 C CA . TYR A 1 193 ? 4.200 3.149 14.795 1.00 94.88 193 TYR A CA 1
ATOM 1515 C C . TYR A 1 193 ? 2.770 2.618 14.917 1.00 94.88 193 TYR A C 1
ATOM 1517 O O . TYR A 1 193 ? 2.183 2.224 13.916 1.00 94.88 193 TYR A O 1
ATOM 1525 N N . SER A 1 194 ? 2.178 2.674 16.110 1.00 91.25 194 SER A N 1
ATOM 1526 C CA . SER A 1 194 ? 0.815 2.186 16.355 1.00 91.25 194 SER A CA 1
ATOM 1527 C C . SER A 1 194 ? -0.230 2.921 15.510 1.00 91.25 194 SER A C 1
ATOM 1529 O O . SER A 1 194 ? -1.219 2.318 15.101 1.00 91.25 194 SER A O 1
ATOM 1531 N N . GLN A 1 195 ? 0.005 4.202 15.209 1.00 91.38 195 GLN A N 1
ATOM 1532 C CA . GLN A 1 195 ? -0.866 5.011 14.358 1.00 91.38 195 GLN A CA 1
ATOM 1533 C C . GLN A 1 195 ? -0.698 4.720 12.854 1.00 91.38 195 GLN A C 1
ATOM 1535 O O . GLN A 1 195 ? -1.682 4.750 12.120 1.00 91.38 195 GLN A O 1
ATOM 1540 N N . TYR A 1 196 ? 0.529 4.465 12.388 1.00 95.38 196 TYR A N 1
ATOM 1541 C CA . TYR A 1 196 ? 0.874 4.450 10.956 1.00 95.38 196 TYR A CA 1
ATOM 1542 C C . TYR A 1 196 ? 1.363 3.091 10.425 1.00 95.38 196 TYR A C 1
ATOM 1544 O O . TYR A 1 196 ? 1.822 3.012 9.281 1.00 95.38 196 TYR A O 1
ATOM 1552 N N . ALA A 1 197 ? 1.284 2.025 11.230 1.00 95.69 197 ALA A N 1
ATOM 1553 C CA . ALA A 1 197 ? 1.717 0.680 10.856 1.00 95.69 197 ALA A CA 1
ATOM 1554 C C . ALA A 1 197 ? 1.106 0.252 9.510 1.00 95.69 197 ALA A C 1
ATOM 1556 O O . ALA A 1 197 ? -0.114 0.243 9.323 1.00 95.69 197 ALA A O 1
ATOM 1557 N N . SER A 1 198 ? 1.997 -0.029 8.563 1.00 97.31 198 SER A N 1
ATOM 1558 C CA . SER A 1 198 ? 1.727 -0.294 7.150 1.00 97.31 198 SER A CA 1
ATOM 1559 C C . SER A 1 198 ? 2.998 -0.831 6.491 1.00 97.31 198 SER A C 1
ATOM 1561 O O . SER A 1 198 ? 4.102 -0.666 7.013 1.00 97.31 198 SER A O 1
ATOM 1563 N N . HIS A 1 199 ? 2.861 -1.448 5.324 1.00 98.00 199 HIS A N 1
ATOM 1564 C CA . HIS A 1 199 ? 3.945 -1.970 4.495 1.00 98.00 199 HIS A CA 1
ATOM 1565 C C . HIS A 1 199 ? 5.010 -0.922 4.173 1.00 98.00 199 HIS A C 1
ATOM 1567 O O . HIS A 1 199 ? 6.200 -1.222 4.278 1.00 98.00 199 HIS A O 1
ATOM 1573 N N . GLU A 1 200 ? 4.603 0.311 3.872 1.00 98.25 200 GLU A N 1
ATOM 1574 C CA . GLU A 1 200 ? 5.510 1.437 3.655 1.00 98.25 200 GLU A CA 1
ATOM 1575 C C . GLU A 1 200 ? 6.389 1.702 4.881 1.00 98.25 200 GLU A C 1
ATOM 1577 O O . GLU A 1 200 ? 7.612 1.790 4.764 1.00 98.25 200 GLU A O 1
ATOM 1582 N N . LEU A 1 201 ? 5.778 1.794 6.067 1.00 98.00 201 LEU A N 1
ATOM 1583 C CA . LEU A 1 201 ? 6.504 2.069 7.305 1.00 98.00 201 LEU A CA 1
ATOM 1584 C C . LEU A 1 201 ? 7.358 0.875 7.743 1.00 98.00 201 LEU A C 1
ATOM 1586 O O . LEU A 1 201 ? 8.490 1.064 8.181 1.00 98.00 201 LEU A O 1
ATOM 1590 N N . HIS A 1 202 ? 6.847 -0.352 7.609 1.00 98.06 202 HIS A N 1
ATOM 1591 C CA . HIS A 1 202 ? 7.585 -1.566 7.960 1.00 98.06 202 HIS A CA 1
ATOM 1592 C C . HIS A 1 202 ? 8.856 -1.682 7.127 1.00 98.06 202 HIS A C 1
ATOM 1594 O O . HIS A 1 202 ? 9.930 -1.918 7.677 1.00 98.06 202 HIS A O 1
ATOM 1600 N N . PHE A 1 203 ? 8.743 -1.473 5.814 1.00 98.44 203 PHE A N 1
ATOM 1601 C CA . PHE A 1 203 ? 9.888 -1.527 4.920 1.00 98.44 203 PHE A CA 1
ATOM 1602 C C . PHE A 1 203 ? 10.860 -0.373 5.172 1.00 98.44 203 PHE A C 1
ATOM 1604 O O . PHE A 1 203 ? 12.059 -0.618 5.285 1.00 98.44 203 PHE A O 1
ATOM 1611 N N . PHE A 1 204 ? 10.364 0.855 5.355 1.00 98.50 204 PHE A N 1
ATOM 1612 C CA . PHE A 1 204 ? 11.211 1.999 5.699 1.00 98.50 204 PHE A CA 1
ATOM 1613 C C . PHE A 1 204 ? 12.030 1.740 6.965 1.00 98.50 204 PHE A C 1
ATOM 1615 O O . PHE A 1 204 ? 13.242 1.940 6.970 1.00 98.50 204 PHE A O 1
ATOM 1622 N N . LEU A 1 205 ? 11.396 1.244 8.029 1.00 98.12 205 LEU A N 1
ATOM 1623 C CA . LEU A 1 205 ? 12.071 0.977 9.299 1.00 98.12 205 LEU A CA 1
ATOM 1624 C C . LEU A 1 205 ? 12.986 -0.245 9.226 1.00 98.12 205 LEU A C 1
ATOM 1626 O O . LEU A 1 205 ? 14.049 -0.222 9.834 1.00 98.12 205 LEU A O 1
ATOM 1630 N N . ALA A 1 206 ? 12.659 -1.260 8.425 1.00 97.81 206 ALA A N 1
ATOM 1631 C CA . ALA A 1 206 ? 13.578 -2.366 8.164 1.00 97.81 206 ALA A CA 1
ATOM 1632 C C . ALA A 1 206 ? 14.883 -1.901 7.492 1.00 97.81 206 ALA A C 1
ATOM 1634 O O . ALA A 1 206 ? 15.936 -2.466 7.778 1.00 97.81 206 ALA A O 1
ATOM 1635 N N . GLN A 1 207 ? 14.829 -0.871 6.636 1.00 96.38 207 GLN A N 1
ATOM 1636 C CA . GLN A 1 207 ? 16.017 -0.302 5.984 1.00 96.38 207 GLN A CA 1
ATOM 1637 C C . GLN A 1 207 ? 16.734 0.746 6.850 1.00 96.38 207 GLN A C 1
ATOM 1639 O O . GLN A 1 207 ? 17.960 0.767 6.909 1.00 96.38 207 GLN A O 1
ATOM 1644 N N . LYS A 1 208 ? 15.988 1.638 7.515 1.00 96.69 208 LYS A N 1
ATOM 1645 C CA . LYS A 1 208 ? 16.542 2.837 8.172 1.00 96.69 208 LYS A CA 1
ATOM 1646 C C . LYS A 1 208 ? 16.728 2.720 9.686 1.00 96.69 208 LYS A C 1
ATOM 1648 O O . LYS A 1 208 ? 17.510 3.480 10.249 1.00 96.69 208 LYS A O 1
ATOM 1653 N N . ASP A 1 209 ? 16.036 1.794 10.346 1.00 97.31 209 ASP A N 1
ATOM 1654 C CA . ASP A 1 209 ? 16.179 1.495 11.780 1.00 97.31 209 ASP A CA 1
ATOM 1655 C C . ASP A 1 209 ? 16.006 -0.024 12.024 1.00 97.31 209 ASP A C 1
ATOM 1657 O O . ASP A 1 209 ? 15.050 -0.464 12.678 1.00 97.31 209 ASP A O 1
ATOM 1661 N N . PRO A 1 210 ? 16.905 -0.863 11.462 1.00 96.88 210 PRO A N 1
ATOM 1662 C CA . PRO A 1 210 ? 16.769 -2.320 11.500 1.00 96.88 210 PRO A CA 1
ATOM 1663 C C . PRO A 1 210 ? 16.774 -2.879 12.925 1.00 96.88 210 PRO A C 1
ATOM 1665 O O . PRO A 1 210 ? 16.188 -3.933 13.171 1.00 96.88 210 PRO A O 1
ATOM 1668 N N . GLN A 1 211 ? 17.419 -2.192 13.875 1.00 96.62 211 GLN A N 1
ATOM 1669 C CA . GLN A 1 211 ? 17.387 -2.583 15.281 1.00 96.62 211 GLN A CA 1
ATOM 1670 C C . GLN A 1 211 ? 15.961 -2.473 15.828 1.00 96.62 211 GLN A C 1
ATOM 1672 O O . GLN A 1 211 ? 15.409 -3.467 16.301 1.00 96.62 211 GLN A O 1
ATOM 1677 N N . TRP A 1 212 ? 15.339 -1.297 15.707 1.00 95.56 212 TRP A N 1
ATOM 1678 C CA . TRP A 1 212 ? 13.984 -1.097 16.205 1.00 95.56 212 TRP A CA 1
ATOM 1679 C C . TRP A 1 212 ? 12.977 -2.004 15.476 1.00 95.56 212 TRP A C 1
ATOM 1681 O O . TRP A 1 212 ? 12.096 -2.571 16.127 1.00 95.56 212 TRP A O 1
ATOM 1691 N N . PHE A 1 213 ? 13.145 -2.220 14.162 1.00 97.38 213 PHE A N 1
ATOM 1692 C CA . PHE A 1 213 ? 12.337 -3.170 13.389 1.00 97.38 213 PHE A CA 1
ATOM 1693 C C . PHE A 1 213 ? 12.418 -4.596 13.958 1.00 97.38 213 PHE A C 1
ATOM 1695 O O . PHE A 1 213 ? 11.381 -5.205 14.225 1.00 97.38 213 PHE A O 1
ATOM 1702 N N . ASN A 1 214 ? 13.625 -5.131 14.175 1.00 97.00 214 ASN A N 1
ATOM 1703 C CA . ASN A 1 214 ? 13.801 -6.502 14.666 1.00 97.00 214 ASN A CA 1
ATOM 1704 C C . ASN A 1 214 ? 13.307 -6.684 16.107 1.00 97.00 214 ASN A C 1
ATOM 1706 O O . ASN A 1 214 ? 12.812 -7.756 16.442 1.00 97.00 214 ASN A O 1
ATOM 1710 N N . GLU A 1 215 ? 13.424 -5.656 16.947 1.00 94.75 215 GLU A N 1
ATOM 1711 C CA . GLU A 1 215 ? 12.978 -5.706 18.343 1.00 94.75 215 GLU A CA 1
ATOM 1712 C C . GLU A 1 215 ? 11.452 -5.547 18.490 1.00 94.75 215 GLU A C 1
ATOM 1714 O O . GLU A 1 215 ? 10.860 -6.179 19.361 1.00 94.75 215 GLU A O 1
ATOM 1719 N N . ASN A 1 216 ? 10.804 -4.717 17.658 1.00 93.19 216 ASN A N 1
ATOM 1720 C CA . ASN A 1 216 ? 9.418 -4.276 17.890 1.00 93.19 216 ASN A CA 1
ATOM 1721 C C . ASN A 1 216 ? 8.433 -4.677 16.780 1.00 93.19 216 ASN A C 1
ATOM 1723 O O . ASN A 1 216 ? 7.289 -5.011 17.083 1.00 93.19 216 ASN A O 1
ATOM 1727 N N . ILE A 1 217 ? 8.844 -4.643 15.506 1.00 95.44 217 ILE A N 1
ATOM 1728 C CA . ILE A 1 217 ? 7.961 -4.975 14.373 1.00 95.44 217 ILE A CA 1
ATOM 1729 C C . ILE A 1 217 ? 7.993 -6.463 14.071 1.00 95.44 217 ILE A C 1
ATOM 1731 O O . ILE A 1 217 ? 6.939 -7.061 13.887 1.00 95.44 217 ILE A O 1
ATOM 1735 N N . ARG A 1 218 ? 9.180 -7.064 13.962 1.00 95.62 218 ARG A N 1
ATOM 1736 C CA . ARG A 1 218 ? 9.313 -8.437 13.467 1.00 95.62 218 ARG A CA 1
ATOM 1737 C C . ARG A 1 218 ? 8.513 -9.451 14.303 1.00 95.62 218 ARG A C 1
ATOM 1739 O O . ARG A 1 218 ? 7.674 -10.118 13.701 1.00 95.62 218 ARG A O 1
ATOM 1746 N N . PRO A 1 219 ? 8.642 -9.512 15.647 1.00 93.44 219 PRO A N 1
ATOM 1747 C CA . PRO A 1 219 ? 7.844 -10.434 16.466 1.00 93.44 219 PRO A CA 1
ATOM 1748 C C . PRO A 1 219 ? 6.343 -10.135 16.385 1.00 93.44 219 PRO A C 1
ATOM 1750 O O . PRO A 1 219 ? 5.497 -11.018 16.490 1.00 93.44 219 PRO A O 1
ATOM 1753 N N . TYR A 1 220 ? 5.992 -8.867 16.171 1.00 93.25 220 TYR A N 1
ATOM 1754 C CA . TYR A 1 220 ? 4.610 -8.460 15.991 1.00 93.25 220 TYR A CA 1
ATOM 1755 C C . TYR A 1 220 ? 4.042 -8.952 14.650 1.00 93.25 220 TYR A C 1
ATOM 1757 O O . TYR A 1 220 ? 2.956 -9.521 14.630 1.00 93.25 220 TYR A O 1
ATOM 1765 N N . LEU A 1 221 ? 4.786 -8.819 13.546 1.00 94.69 221 LEU A N 1
ATOM 1766 C CA . LEU A 1 221 ? 4.384 -9.292 12.215 1.00 94.69 221 LEU A CA 1
ATOM 1767 C C . LEU A 1 221 ? 4.276 -10.817 12.107 1.00 94.69 221 LEU A C 1
ATOM 1769 O O . LEU A 1 221 ? 3.473 -11.301 11.309 1.00 94.69 221 LEU A O 1
ATOM 1773 N N . GLU A 1 222 ? 5.019 -11.580 12.911 1.00 94.25 222 GLU A N 1
ATOM 1774 C CA . GLU A 1 222 ? 4.891 -13.047 12.967 1.00 94.25 222 GLU A CA 1
ATOM 1775 C C . GLU A 1 222 ? 3.447 -13.476 13.286 1.00 94.25 222 GLU A C 1
ATOM 1777 O O . GLU A 1 222 ? 2.948 -14.447 12.708 1.00 94.25 222 GLU A O 1
ATOM 1782 N N . ASN A 1 223 ? 2.739 -12.668 14.088 1.00 93.69 223 ASN A N 1
ATOM 1783 C CA . ASN A 1 223 ? 1.351 -12.878 14.506 1.00 93.69 223 ASN A CA 1
ATOM 1784 C C . ASN A 1 223 ? 0.302 -12.499 13.446 1.00 93.69 223 ASN A C 1
ATOM 1786 O O . ASN A 1 223 ? -0.904 -12.502 13.714 1.00 93.69 223 ASN A O 1
ATOM 1790 N N . LYS A 1 224 ? 0.721 -12.107 12.238 1.00 93.88 224 LYS A N 1
ATOM 1791 C CA . LYS A 1 224 ? -0.210 -11.719 11.178 1.00 93.88 224 LYS A CA 1
ATOM 1792 C C . LYS A 1 224 ? -0.909 -12.955 10.603 1.00 93.88 224 LYS A C 1
ATOM 1794 O O . LYS A 1 224 ? -0.228 -13.906 10.212 1.00 93.88 224 LYS A O 1
ATOM 1799 N N . LYS A 1 225 ? -2.248 -12.880 10.531 1.00 91.06 225 LYS A N 1
ATOM 1800 C CA . LYS A 1 225 ? -3.157 -13.875 9.932 1.00 91.06 225 LYS A CA 1
ATOM 1801 C C . LYS A 1 225 ? -2.820 -14.110 8.461 1.00 91.06 225 LYS A C 1
ATOM 1803 O O . LYS A 1 225 ? -2.180 -15.092 8.106 1.00 91.06 225 LYS A O 1
ATOM 1808 N N . ASP A 1 226 ? -3.158 -13.133 7.624 1.00 92.12 226 ASP A N 1
ATOM 1809 C CA . ASP A 1 226 ? -2.948 -13.194 6.181 1.00 92.12 226 ASP A CA 1
ATOM 1810 C C . ASP A 1 226 ? -1.647 -12.443 5.829 1.00 92.12 226 ASP A C 1
ATOM 1812 O O . ASP A 1 226 ? -1.629 -11.212 5.728 1.00 92.12 226 ASP A O 1
ATOM 1816 N N . LYS A 1 227 ? -0.528 -13.173 5.705 1.00 93.81 227 LYS A N 1
ATOM 1817 C CA . LYS A 1 227 ? 0.783 -12.608 5.324 1.00 93.81 227 LYS A CA 1
ATOM 1818 C C . LYS A 1 227 ? 0.863 -12.397 3.808 1.00 93.81 227 LYS A C 1
ATOM 1820 O O . LYS A 1 227 ? 0.636 -13.331 3.043 1.00 93.81 227 LYS A O 1
ATOM 1825 N N . THR A 1 228 ? 1.236 -11.196 3.371 1.00 94.88 228 THR A N 1
ATOM 1826 C CA . THR A 1 228 ? 1.522 -10.898 1.958 1.00 94.88 228 THR A CA 1
ATOM 1827 C C . THR A 1 228 ? 2.993 -11.152 1.619 1.00 94.88 228 THR A C 1
ATOM 1829 O O . THR A 1 228 ? 3.799 -11.473 2.495 1.00 94.88 228 THR A O 1
ATOM 1832 N N . PHE A 1 229 ? 3.370 -10.948 0.351 1.00 96.88 229 PHE A N 1
ATOM 1833 C CA . PHE A 1 229 ? 4.765 -10.995 -0.090 1.00 96.88 229 PHE A CA 1
ATOM 1834 C C . PHE A 1 229 ? 5.689 -10.167 0.807 1.00 96.88 229 PHE A C 1
ATOM 1836 O O . PHE A 1 229 ? 6.707 -10.673 1.279 1.00 96.88 229 PHE A O 1
ATOM 1843 N N . LEU A 1 230 ? 5.336 -8.902 1.059 1.00 97.50 230 LEU A N 1
ATOM 1844 C CA . LEU A 1 230 ? 6.213 -8.005 1.801 1.00 97.50 230 LEU A CA 1
ATOM 1845 C C . LEU A 1 230 ? 6.361 -8.433 3.264 1.00 97.50 230 LEU A C 1
ATOM 1847 O O . LEU A 1 230 ? 7.460 -8.342 3.804 1.00 97.50 230 LEU A O 1
ATOM 1851 N N . ASP A 1 231 ? 5.302 -8.955 3.889 1.00 97.31 231 ASP A N 1
ATOM 1852 C CA . ASP A 1 231 ? 5.394 -9.488 5.252 1.00 97.31 231 ASP A CA 1
ATOM 1853 C C . ASP A 1 231 ? 6.369 -10.675 5.298 1.00 97.31 231 ASP A C 1
ATOM 1855 O O . ASP A 1 231 ? 7.285 -10.694 6.117 1.00 97.31 231 ASP A O 1
ATOM 1859 N N . GLN A 1 232 ? 6.238 -11.622 4.365 1.00 97.44 232 GLN A N 1
ATOM 1860 C CA . GLN A 1 232 ? 7.112 -12.798 4.272 1.00 97.44 232 GLN A CA 1
ATOM 1861 C C . GLN A 1 232 ? 8.565 -12.402 3.966 1.00 97.44 232 GLN A C 1
ATOM 1863 O O . GLN A 1 232 ? 9.502 -12.945 4.556 1.00 97.44 232 GLN A O 1
ATOM 1868 N N . TYR A 1 233 ? 8.771 -11.403 3.099 1.00 97.88 233 TYR A N 1
ATOM 1869 C CA . TYR A 1 233 ? 10.092 -10.842 2.814 1.00 97.88 233 TYR A CA 1
ATOM 1870 C C . TYR A 1 233 ? 10.725 -10.255 4.081 1.00 97.88 233 TYR A C 1
ATOM 1872 O O . TYR A 1 233 ? 11.880 -10.546 4.401 1.00 97.88 233 TYR A O 1
ATOM 1880 N N . LEU A 1 234 ? 9.967 -9.456 4.827 1.00 97.81 234 LEU A N 1
ATOM 1881 C CA . LEU A 1 234 ? 10.420 -8.796 6.049 1.00 97.81 234 LEU A CA 1
ATOM 1882 C C . LEU A 1 234 ? 10.702 -9.781 7.195 1.00 97.81 234 LEU A C 1
ATOM 1884 O O . LEU A 1 234 ? 11.651 -9.583 7.953 1.00 97.81 234 LEU A O 1
ATOM 1888 N N . LEU A 1 235 ? 9.934 -10.868 7.288 1.00 97.06 235 LEU A N 1
ATOM 1889 C CA . LEU A 1 235 ? 10.152 -11.954 8.251 1.00 97.06 235 LEU A CA 1
ATOM 1890 C C . LEU A 1 235 ? 11.313 -12.884 7.859 1.00 97.06 235 LEU A C 1
ATOM 1892 O O . LEU A 1 235 ? 11.854 -13.603 8.704 1.00 97.06 235 LEU A O 1
ATOM 1896 N N . GLY A 1 236 ? 11.740 -12.831 6.596 1.00 95.62 236 GLY A N 1
ATOM 1897 C CA . GLY A 1 236 ? 12.771 -13.702 6.043 1.00 95.62 236 GLY A CA 1
ATOM 1898 C C . GLY A 1 236 ? 12.297 -15.133 5.808 1.00 95.62 236 GLY A C 1
ATOM 1899 O O . GLY A 1 236 ? 13.093 -16.064 5.909 1.00 95.62 236 GLY A O 1
ATOM 1900 N N . GLU A 1 237 ? 11.012 -15.293 5.503 1.00 95.69 237 GLU A N 1
ATOM 1901 C CA . GLU A 1 237 ? 10.402 -16.567 5.136 1.00 95.69 237 GLU A CA 1
ATOM 1902 C C . GLU A 1 237 ? 10.793 -16.998 3.708 1.00 95.69 237 GLU A C 1
ATOM 1904 O O . GLU A 1 237 ? 11.458 -16.277 2.957 1.00 95.69 237 GLU A O 1
ATOM 1909 N N . ASN A 1 238 ? 10.395 -18.212 3.321 1.00 95.06 238 ASN A N 1
ATOM 1910 C CA . ASN A 1 238 ? 10.674 -18.748 1.992 1.00 95.06 238 ASN A CA 1
ATOM 1911 C C . ASN A 1 238 ? 9.772 -18.091 0.930 1.00 95.06 238 ASN A C 1
ATOM 1913 O O . ASN A 1 238 ? 8.557 -18.265 0.946 1.00 95.06 238 ASN A O 1
ATOM 1917 N N . LEU A 1 239 ? 10.383 -17.400 -0.038 1.00 97.12 239 LEU A N 1
ATOM 1918 C CA . LEU A 1 239 ? 9.679 -16.680 -1.107 1.00 97.12 239 LEU A CA 1
ATOM 1919 C C . LEU A 1 239 ? 9.567 -17.455 -2.430 1.00 97.12 239 LEU A C 1
ATOM 1921 O O . LEU A 1 239 ? 9.082 -16.904 -3.416 1.00 97.12 239 LEU A O 1
ATOM 1925 N N . SER A 1 240 ? 9.983 -18.724 -2.480 1.00 94.81 240 SER A N 1
ATOM 1926 C CA . SER A 1 240 ? 10.038 -19.510 -3.728 1.00 94.81 240 SER A CA 1
ATOM 1927 C C . SER A 1 240 ? 8.673 -19.653 -4.407 1.00 94.81 240 SER A C 1
ATOM 1929 O O . SER A 1 240 ? 8.605 -19.800 -5.623 1.00 94.81 240 SER A O 1
ATOM 1931 N N . GLN A 1 241 ? 7.575 -19.565 -3.646 1.00 93.31 241 GLN A N 1
ATOM 1932 C CA . GLN A 1 241 ? 6.220 -19.588 -4.205 1.00 93.31 241 GLN A CA 1
ATOM 1933 C C . GLN A 1 241 ? 5.949 -18.435 -5.181 1.00 93.31 241 GLN A C 1
ATOM 1935 O O . GLN A 1 241 ? 5.157 -18.593 -6.102 1.00 93.31 241 GLN A O 1
ATOM 1940 N N . TYR A 1 242 ? 6.629 -17.297 -5.026 1.00 95.81 242 TYR A N 1
ATOM 1941 C CA . TYR A 1 242 ? 6.451 -16.142 -5.904 1.00 95.81 242 TYR A CA 1
ATOM 1942 C C . TYR A 1 242 ? 7.273 -16.218 -7.192 1.00 95.81 242 TYR A C 1
ATOM 1944 O O . TYR A 1 242 ? 7.199 -15.298 -7.995 1.00 95.81 242 TYR A O 1
ATOM 1952 N N . LEU A 1 243 ? 8.043 -17.292 -7.408 1.00 95.00 243 LEU A N 1
ATOM 1953 C CA . LEU A 1 243 ? 8.684 -17.570 -8.700 1.00 95.00 243 LEU A CA 1
ATOM 1954 C C . LEU A 1 243 ? 7.711 -18.203 -9.698 1.00 95.00 243 LEU A C 1
ATOM 1956 O O . LEU A 1 243 ? 7.958 -18.202 -10.904 1.00 95.00 243 LEU A O 1
ATOM 1960 N N . PHE A 1 244 ? 6.600 -18.753 -9.207 1.00 93.94 244 PHE A N 1
ATOM 1961 C CA . PHE A 1 244 ? 5.564 -19.287 -10.069 1.00 93.94 244 PHE A CA 1
ATOM 1962 C C . PHE A 1 244 ? 4.871 -18.153 -10.842 1.00 93.94 244 PHE A C 1
ATOM 1964 O O . PHE A 1 244 ? 4.561 -17.122 -10.244 1.00 93.94 244 PHE A O 1
ATOM 1971 N N . PRO A 1 245 ? 4.603 -18.327 -12.153 1.00 94.31 245 PRO A N 1
ATOM 1972 C CA . PRO A 1 245 ? 4.101 -17.254 -13.009 1.00 94.31 245 PRO A CA 1
ATOM 1973 C C . PRO A 1 245 ? 2.895 -16.485 -12.455 1.00 94.31 245 PRO A C 1
ATOM 1975 O O . PRO A 1 245 ? 2.889 -15.258 -12.500 1.00 94.31 245 PRO A O 1
ATOM 1978 N N . TRP A 1 246 ? 1.907 -17.183 -11.885 1.00 93.12 246 TRP A N 1
ATOM 1979 C CA . TRP A 1 246 ? 0.684 -16.531 -11.410 1.00 93.12 246 TRP A CA 1
ATOM 1980 C C . TRP A 1 246 ? 0.932 -15.658 -10.174 1.00 93.12 246 TRP A C 1
ATOM 1982 O O . TRP A 1 246 ? 0.471 -14.521 -10.093 1.00 93.12 246 TRP A O 1
ATOM 1992 N N . GLU A 1 247 ? 1.676 -16.180 -9.201 1.00 94.38 247 GLU A N 1
ATOM 1993 C CA . GLU A 1 247 ? 2.073 -15.462 -7.994 1.00 94.38 247 GLU A CA 1
ATOM 1994 C C . GLU A 1 247 ? 3.004 -14.287 -8.325 1.00 94.38 247 GLU A C 1
ATOM 1996 O O . GLU A 1 247 ? 2.845 -13.200 -7.768 1.00 94.38 247 GLU A O 1
ATOM 2001 N N . PHE A 1 248 ? 3.927 -14.483 -9.268 1.00 95.62 248 PHE A N 1
ATOM 2002 C CA . PHE A 1 248 ? 4.874 -13.467 -9.717 1.00 95.62 248 PHE A CA 1
ATOM 2003 C C . PHE A 1 248 ? 4.191 -12.267 -10.387 1.00 95.62 248 PHE A C 1
ATOM 2005 O O . PHE A 1 248 ? 4.541 -11.113 -10.124 1.00 95.62 248 PHE A O 1
ATOM 2012 N N . GLU A 1 249 ? 3.192 -12.508 -11.246 1.00 92.81 249 GLU A N 1
ATOM 2013 C CA . GLU A 1 249 ? 2.462 -11.439 -11.939 1.00 92.81 249 GLU A CA 1
ATOM 2014 C C . GLU A 1 249 ? 1.735 -10.495 -10.971 1.00 92.81 249 GLU A C 1
ATOM 2016 O O . GLU A 1 249 ? 1.591 -9.305 -11.265 1.00 92.81 249 GLU A O 1
ATOM 2021 N N . ARG A 1 250 ? 1.347 -10.993 -9.793 1.00 93.19 250 ARG A N 1
ATOM 2022 C CA . ARG A 1 250 ? 0.667 -10.208 -8.754 1.00 93.19 250 ARG A CA 1
ATOM 2023 C C . ARG A 1 250 ? 1.584 -9.255 -7.999 1.00 93.19 250 ARG A C 1
ATOM 2025 O O . ARG A 1 250 ? 1.082 -8.285 -7.438 1.00 93.19 250 ARG A O 1
ATOM 2032 N N . LEU A 1 251 ? 2.890 -9.514 -7.997 1.00 97.19 251 LEU A N 1
ATOM 2033 C CA . LEU A 1 251 ? 3.866 -8.643 -7.355 1.00 97.19 251 LEU A CA 1
ATOM 2034 C C . LEU A 1 251 ? 4.005 -7.333 -8.127 1.00 97.19 251 LEU A C 1
ATOM 2036 O O . LEU A 1 251 ? 4.130 -7.342 -9.359 1.00 97.19 251 LEU A O 1
ATOM 2040 N N . ASN A 1 252 ? 4.047 -6.210 -7.412 1.00 97.56 252 ASN A N 1
ATOM 2041 C CA . ASN A 1 252 ? 4.427 -4.932 -8.016 1.00 97.56 252 ASN A CA 1
ATOM 2042 C C . ASN A 1 252 ? 5.935 -4.891 -8.322 1.00 97.56 252 ASN A C 1
ATOM 2044 O O . ASN A 1 252 ? 6.689 -5.779 -7.921 1.00 97.56 252 ASN A O 1
ATOM 2048 N N . ILE A 1 253 ? 6.409 -3.883 -9.064 1.00 97.88 253 ILE A N 1
ATOM 2049 C CA . ILE A 1 253 ? 7.809 -3.879 -9.522 1.00 97.88 253 ILE A CA 1
ATOM 2050 C C . ILE A 1 253 ? 8.817 -3.894 -8.366 1.00 97.88 253 ILE A C 1
ATOM 2052 O O . ILE A 1 253 ? 9.855 -4.540 -8.485 1.00 97.88 253 ILE A O 1
ATOM 2056 N N . VAL A 1 254 ? 8.507 -3.233 -7.247 1.00 98.19 254 VAL A N 1
ATOM 2057 C CA . VAL A 1 254 ? 9.392 -3.185 -6.078 1.00 98.19 254 VAL A CA 1
ATOM 2058 C C . VAL A 1 254 ? 9.477 -4.568 -5.456 1.00 98.19 254 VAL A C 1
ATOM 2060 O O . VAL A 1 254 ? 10.572 -5.074 -5.239 1.00 98.19 254 VAL A O 1
ATOM 2063 N N . GLU A 1 255 ? 8.338 -5.226 -5.257 1.00 98.25 255 GLU A N 1
ATOM 2064 C CA . GLU A 1 255 ? 8.277 -6.594 -4.740 1.00 98.25 255 GLU A CA 1
ATOM 2065 C C . GLU A 1 255 ? 9.029 -7.590 -5.634 1.00 98.25 255 GLU A C 1
ATOM 2067 O O . GLU A 1 255 ? 9.786 -8.417 -5.129 1.00 98.25 255 GLU A O 1
ATOM 2072 N N . ARG A 1 256 ? 8.918 -7.465 -6.964 1.00 98.00 256 ARG A N 1
ATOM 2073 C CA . ARG A 1 256 ? 9.698 -8.279 -7.914 1.00 98.00 256 ARG A CA 1
ATOM 2074 C C . ARG A 1 256 ? 11.202 -8.064 -7.737 1.00 98.00 256 ARG A C 1
ATOM 2076 O O . ARG A 1 256 ? 11.953 -9.029 -7.631 1.00 98.00 256 ARG A O 1
ATOM 2083 N N . ILE A 1 257 ? 11.650 -6.811 -7.637 1.00 97.94 257 ILE A N 1
ATOM 2084 C CA . ILE A 1 257 ? 13.069 -6.500 -7.404 1.00 97.94 257 ILE A CA 1
ATOM 2085 C C . ILE A 1 257 ? 13.538 -7.082 -6.064 1.00 97.94 257 ILE A C 1
ATOM 2087 O O . ILE A 1 257 ? 14.607 -7.686 -5.996 1.00 97.94 257 ILE A O 1
ATOM 2091 N N . LEU A 1 258 ? 12.732 -6.956 -5.006 1.00 97.56 258 LEU A N 1
ATOM 2092 C CA . LEU A 1 258 ? 13.036 -7.520 -3.690 1.00 97.56 258 LEU A CA 1
ATOM 2093 C C . LEU A 1 258 ? 13.117 -9.054 -3.717 1.00 97.56 258 LEU A C 1
ATOM 2095 O O . LEU A 1 258 ? 13.997 -9.620 -3.068 1.00 97.56 258 LEU A O 1
ATOM 2099 N N . LEU A 1 259 ? 12.264 -9.728 -4.494 1.00 97.56 259 LEU A N 1
ATOM 2100 C CA . LEU A 1 259 ? 12.331 -11.177 -4.697 1.00 97.56 259 LEU A CA 1
ATOM 2101 C C . LEU A 1 259 ? 13.679 -11.585 -5.310 1.00 97.56 259 LEU A C 1
ATOM 2103 O O . LEU A 1 259 ? 14.363 -12.440 -4.748 1.00 97.56 259 LEU A O 1
ATOM 2107 N N . GLY A 1 260 ? 14.095 -10.924 -6.397 1.00 95.50 260 GLY A N 1
ATOM 2108 C CA . GLY A 1 260 ? 15.388 -11.184 -7.045 1.00 95.50 260 GLY A CA 1
ATOM 2109 C C . GLY A 1 260 ? 16.594 -10.842 -6.164 1.00 95.50 260 GLY A C 1
ATOM 2110 O O . GLY A 1 260 ? 17.613 -11.522 -6.220 1.00 95.50 260 GLY A O 1
ATOM 2111 N N . ARG A 1 261 ? 16.475 -9.831 -5.293 1.00 93.94 261 ARG A N 1
ATOM 2112 C CA . ARG A 1 261 ? 17.512 -9.496 -4.302 1.00 93.94 261 ARG A CA 1
ATOM 2113 C C . ARG A 1 261 ? 17.587 -10.500 -3.146 1.00 93.94 261 ARG A C 1
ATOM 2115 O O . ARG A 1 261 ? 18.661 -10.683 -2.586 1.00 93.94 261 ARG A O 1
ATOM 2122 N N . ARG A 1 262 ? 16.475 -11.143 -2.763 1.00 95.12 262 ARG A N 1
ATOM 2123 C CA . ARG A 1 262 ? 16.458 -12.177 -1.710 1.00 95.12 262 ARG A CA 1
ATOM 2124 C C . ARG A 1 262 ? 17.012 -13.508 -2.203 1.00 95.12 262 ARG A C 1
ATOM 2126 O O . ARG A 1 262 ? 17.672 -14.214 -1.443 1.00 95.12 262 ARG A O 1
ATOM 2133 N N . LEU A 1 263 ? 16.676 -13.873 -3.435 1.00 94.50 263 LEU A N 1
ATOM 2134 C CA . LEU A 1 263 ? 17.048 -15.138 -4.049 1.00 94.50 263 LEU A CA 1
ATOM 2135 C C . LEU A 1 263 ? 18.193 -14.882 -5.029 1.00 94.50 263 LEU A C 1
ATOM 2137 O O . LEU A 1 263 ? 17.953 -14.629 -6.201 1.00 94.50 263 LEU A O 1
ATOM 2141 N N . GLU A 1 264 ? 19.440 -14.957 -4.555 1.00 88.31 264 GLU A N 1
ATOM 2142 C CA . GLU A 1 264 ? 20.634 -14.613 -5.352 1.00 88.31 264 GLU A CA 1
ATOM 2143 C C . GLU A 1 264 ? 20.692 -15.317 -6.722 1.00 88.31 264 GLU A C 1
ATOM 2145 O O . GLU A 1 264 ? 21.157 -14.733 -7.700 1.00 88.31 264 GLU A O 1
ATOM 2150 N N . ALA A 1 265 ? 20.176 -16.549 -6.818 1.00 92.81 265 ALA A N 1
ATOM 2151 C CA . ALA A 1 265 ? 20.099 -17.307 -8.069 1.00 92.81 265 ALA A CA 1
ATOM 2152 C C . ALA A 1 265 ? 19.196 -16.655 -9.139 1.00 92.81 265 ALA A C 1
ATOM 2154 O O . ALA A 1 265 ? 19.419 -16.860 -10.329 1.00 92.81 265 ALA A O 1
ATOM 2155 N N . GLU A 1 266 ? 18.223 -15.843 -8.724 1.00 94.19 266 GLU A N 1
ATOM 2156 C CA . GLU A 1 266 ? 17.219 -15.192 -9.576 1.00 94.19 266 GLU A CA 1
ATOM 2157 C C . GLU A 1 266 ? 17.603 -13.748 -9.945 1.00 94.19 266 GLU A C 1
ATOM 2159 O O . GLU A 1 266 ? 16.928 -13.104 -10.748 1.00 94.19 266 GLU A O 1
ATOM 2164 N N . ALA A 1 267 ? 18.693 -13.209 -9.385 1.00 92.50 267 ALA A N 1
ATOM 2165 C CA . ALA A 1 267 ? 19.049 -11.796 -9.527 1.00 92.50 267 ALA A CA 1
ATOM 2166 C C . ALA A 1 267 ? 19.215 -11.357 -10.996 1.00 92.50 267 ALA A C 1
ATOM 2168 O O . ALA A 1 267 ? 18.696 -10.313 -11.392 1.00 92.50 267 ALA A O 1
ATOM 2169 N N . SER A 1 268 ? 19.886 -12.168 -11.822 1.00 94.56 268 SER A N 1
ATOM 2170 C CA . SER A 1 268 ? 20.142 -11.845 -13.235 1.00 94.56 268 SER A CA 1
ATOM 2171 C C . SER A 1 268 ? 18.876 -11.899 -14.097 1.00 94.56 268 SER A C 1
ATOM 2173 O O . SER A 1 268 ? 18.650 -11.014 -14.926 1.00 94.56 268 SER A O 1
ATOM 2175 N N . ALA A 1 269 ? 18.017 -12.896 -13.870 1.00 95.75 269 ALA A N 1
ATOM 2176 C CA . ALA A 1 269 ? 16.717 -13.001 -14.522 1.00 95.75 269 ALA A CA 1
ATOM 2177 C C . ALA A 1 269 ? 15.814 -11.820 -14.145 1.00 95.75 269 ALA A C 1
ATOM 2179 O O . ALA A 1 269 ? 15.190 -11.211 -15.016 1.00 95.75 269 ALA A O 1
ATOM 2180 N N . MET A 1 270 ? 15.813 -11.427 -12.866 1.00 96.25 270 MET A N 1
ATOM 2181 C CA . MET A 1 270 ? 15.043 -10.282 -12.386 1.00 96.25 270 MET A CA 1
ATOM 2182 C C . MET A 1 270 ? 15.523 -8.962 -12.992 1.00 96.25 270 MET A C 1
ATOM 2184 O O . MET A 1 270 ? 14.712 -8.161 -13.456 1.00 96.25 270 MET A O 1
ATOM 2188 N N . GLN A 1 271 ? 16.840 -8.746 -13.040 1.00 96.38 271 GLN A N 1
ATOM 2189 C CA . GLN A 1 271 ? 17.456 -7.582 -13.681 1.00 96.38 271 GLN A CA 1
ATOM 2190 C C . GLN A 1 271 ? 17.048 -7.462 -15.145 1.00 96.38 271 GLN A C 1
ATOM 2192 O O . GLN A 1 271 ? 16.621 -6.389 -15.581 1.00 96.38 271 GLN A O 1
ATOM 2197 N N . ARG A 1 272 ? 17.131 -8.568 -15.891 1.00 96.12 272 ARG A N 1
ATOM 2198 C CA . ARG A 1 272 ? 16.691 -8.621 -17.283 1.00 96.12 272 ARG A CA 1
ATOM 2199 C C . ARG A 1 272 ? 15.202 -8.312 -17.403 1.00 96.12 272 ARG A C 1
ATOM 2201 O O . ARG A 1 272 ? 14.835 -7.474 -18.216 1.00 96.12 272 ARG A O 1
ATOM 2208 N N . HIS A 1 273 ? 14.353 -8.939 -16.592 1.00 96.62 273 HIS A N 1
ATOM 2209 C CA . HIS A 1 273 ? 12.904 -8.729 -16.635 1.00 96.62 273 HIS A CA 1
ATOM 2210 C C . HIS A 1 273 ? 12.512 -7.266 -16.402 1.00 96.62 273 HIS A C 1
ATOM 2212 O O . HIS A 1 273 ? 11.706 -6.708 -17.148 1.00 96.62 273 HIS A O 1
ATOM 2218 N N . VAL A 1 274 ? 13.096 -6.618 -15.389 1.00 97.19 274 VAL A N 1
ATOM 2219 C CA . VAL A 1 274 ? 12.835 -5.199 -15.100 1.00 97.19 274 VAL A CA 1
ATOM 2220 C C . VAL A 1 274 ? 13.319 -4.318 -16.253 1.00 97.19 274 VAL A C 1
ATOM 2222 O O . VAL A 1 274 ? 12.570 -3.446 -16.698 1.00 97.19 274 VAL A O 1
ATOM 2225 N N . HIS A 1 275 ? 14.521 -4.581 -16.772 1.00 96.69 275 HIS A N 1
ATOM 2226 C CA . HIS A 1 275 ? 15.088 -3.845 -17.899 1.00 96.69 275 HIS A CA 1
ATOM 2227 C C . HIS A 1 275 ? 14.231 -3.972 -19.162 1.00 96.69 275 HIS A C 1
ATOM 2229 O O . HIS A 1 275 ? 13.847 -2.971 -19.761 1.00 96.69 275 HIS A O 1
ATOM 2235 N N . GLU A 1 276 ? 13.844 -5.195 -19.523 1.00 95.12 276 GLU A N 1
ATOM 2236 C CA . GLU A 1 276 ? 13.018 -5.467 -20.695 1.00 95.12 276 GLU A CA 1
ATOM 2237 C C . GLU A 1 276 ? 11.639 -4.805 -20.601 1.00 95.12 276 GLU A C 1
ATOM 2239 O O . GLU A 1 276 ? 11.146 -4.295 -21.607 1.00 95.12 276 GLU A O 1
ATOM 2244 N N . ARG A 1 277 ? 11.016 -4.759 -19.412 1.00 95.00 277 ARG A N 1
ATOM 2245 C CA . ARG A 1 277 ? 9.758 -4.013 -19.217 1.00 95.00 277 ARG A CA 1
ATOM 2246 C C . ARG A 1 277 ? 9.965 -2.504 -19.322 1.00 95.00 277 ARG A C 1
ATOM 2248 O O . ARG A 1 277 ? 9.095 -1.823 -19.862 1.00 95.00 277 ARG A O 1
ATOM 2255 N N . TYR A 1 278 ? 11.084 -1.982 -18.818 1.00 94.56 278 TYR A N 1
ATOM 2256 C CA . TYR A 1 278 ? 11.428 -0.565 -18.941 1.00 94.56 278 TYR A CA 1
ATOM 2257 C C . TYR A 1 278 ? 11.617 -0.152 -20.410 1.00 94.56 278 TYR A C 1
ATOM 2259 O O . TYR A 1 278 ? 11.069 0.866 -20.820 1.00 94.56 278 TYR A O 1
ATOM 2267 N N . GLU A 1 279 ? 12.275 -0.974 -21.233 1.00 90.56 279 GLU A N 1
ATOM 2268 C CA . GLU A 1 279 ? 12.457 -0.729 -22.677 1.00 90.56 279 GLU A CA 1
ATOM 2269 C C . GLU A 1 279 ? 11.149 -0.664 -23.493 1.00 90.56 279 GLU A C 1
ATOM 2271 O O . GLU A 1 279 ? 11.160 -0.249 -24.656 1.00 90.56 279 GLU A O 1
ATOM 2276 N N . LEU A 1 280 ? 10.020 -1.126 -22.942 1.00 88.31 280 LEU A N 1
ATOM 2277 C CA . LEU A 1 280 ? 8.707 -0.993 -23.585 1.00 88.31 280 LEU A CA 1
ATOM 2278 C C . LEU A 1 280 ? 8.069 0.376 -23.338 1.00 88.31 280 LEU A C 1
ATOM 2280 O O . LEU A 1 280 ? 7.088 0.714 -24.003 1.00 88.31 280 LEU A O 1
ATOM 2284 N N . LEU A 1 281 ? 8.578 1.149 -22.376 1.00 85.00 281 LEU A N 1
ATOM 2285 C CA . LEU A 1 281 ? 8.056 2.473 -22.078 1.00 85.00 281 LEU A CA 1
ATOM 2286 C C . LEU A 1 281 ? 8.582 3.475 -23.115 1.00 85.00 281 LEU A C 1
ATOM 2288 O O . LEU A 1 281 ? 9.795 3.654 -23.227 1.00 85.00 281 LEU A O 1
ATOM 2292 N N . PRO A 1 282 ? 7.703 4.165 -23.864 1.00 74.06 282 PRO A N 1
ATOM 2293 C CA . PRO A 1 282 ? 8.148 5.171 -24.815 1.00 74.06 282 PRO A CA 1
ATOM 2294 C C . PRO A 1 282 ? 8.803 6.349 -24.069 1.00 74.06 282 PRO A C 1
ATOM 2296 O O . PRO A 1 282 ? 8.260 6.797 -23.049 1.00 74.06 282 PRO A O 1
ATOM 2299 N N . PRO A 1 283 ? 9.921 6.903 -24.573 1.00 71.44 283 PRO A N 1
ATOM 2300 C CA . PRO A 1 283 ? 10.533 8.088 -23.985 1.00 71.44 283 PRO A CA 1
ATOM 2301 C C . PRO A 1 283 ? 9.539 9.257 -23.932 1.00 71.44 283 PRO A C 1
ATOM 2303 O O . PRO A 1 283 ? 8.954 9.639 -24.944 1.00 71.44 283 PRO A O 1
ATOM 2306 N N . ASN A 1 284 ? 9.361 9.860 -22.753 1.00 73.12 284 ASN A N 1
ATOM 2307 C CA . ASN A 1 284 ? 8.534 11.055 -22.575 1.00 73.12 284 ASN A CA 1
ATOM 2308 C C . ASN A 1 284 ? 9.413 12.244 -22.176 1.00 73.12 284 ASN A C 1
ATOM 2310 O O . ASN A 1 284 ? 9.654 12.505 -20.994 1.00 73.12 284 ASN A O 1
ATOM 2314 N N . ILE A 1 285 ? 9.914 12.947 -23.191 1.00 71.00 285 ILE A N 1
ATOM 2315 C CA . ILE A 1 285 ? 10.854 14.060 -23.026 1.00 71.00 285 ILE A CA 1
ATOM 2316 C C . ILE A 1 285 ? 10.217 15.208 -22.233 1.00 71.00 285 ILE A C 1
ATOM 2318 O O . ILE A 1 285 ? 10.882 15.781 -21.373 1.00 71.00 285 ILE A O 1
ATOM 2322 N N . ASP A 1 286 ? 8.935 15.504 -22.457 1.00 67.19 286 ASP A N 1
ATOM 2323 C CA . ASP A 1 286 ? 8.225 16.576 -21.750 1.00 67.19 286 ASP A CA 1
ATOM 2324 C C . ASP A 1 286 ? 8.105 16.283 -20.256 1.00 67.19 286 ASP A C 1
ATOM 2326 O O . ASP A 1 286 ? 8.408 17.142 -19.426 1.00 67.19 286 ASP A O 1
ATOM 2330 N N . ARG A 1 287 ? 7.730 15.049 -19.894 1.00 78.12 287 ARG A N 1
ATOM 2331 C CA . ARG A 1 287 ? 7.677 14.625 -18.491 1.00 78.12 287 ARG A CA 1
ATOM 2332 C C . ARG A 1 287 ? 9.064 14.658 -17.859 1.00 78.12 287 ARG A C 1
ATOM 2334 O O . ARG A 1 287 ? 9.197 15.191 -16.763 1.00 78.12 287 ARG A O 1
ATOM 2341 N N . ARG A 1 288 ? 10.095 14.160 -18.549 1.00 75.44 288 ARG A N 1
ATOM 2342 C CA . ARG A 1 288 ? 11.479 14.217 -18.055 1.00 75.44 288 ARG A CA 1
ATOM 2343 C C . ARG A 1 288 ? 11.929 15.660 -17.812 1.00 75.44 288 ARG A C 1
ATOM 2345 O O . ARG A 1 288 ? 12.493 15.952 -16.765 1.00 75.44 288 ARG A O 1
ATOM 2352 N N . ASN A 1 289 ? 11.626 16.570 -18.738 1.00 73.06 289 ASN A N 1
ATOM 2353 C CA . ASN A 1 289 ? 11.924 17.994 -18.593 1.00 73.06 289 ASN A CA 1
ATOM 2354 C C . ASN A 1 289 ? 11.165 18.617 -17.417 1.00 73.06 289 ASN A C 1
ATOM 2356 O O . ASN A 1 289 ? 11.757 19.370 -16.653 1.00 73.06 289 ASN A O 1
ATOM 2360 N N . PHE A 1 290 ? 9.883 18.291 -17.239 1.00 83.06 290 PHE A N 1
ATOM 2361 C CA . PHE A 1 290 ? 9.088 18.756 -16.102 1.00 83.06 290 PHE A CA 1
ATOM 2362 C C . PHE A 1 290 ? 9.673 18.293 -14.759 1.00 83.06 290 PHE A C 1
ATOM 2364 O O . PHE A 1 290 ? 9.834 19.110 -13.850 1.00 83.06 290 PHE A O 1
ATOM 2371 N N . LEU A 1 291 ? 10.022 17.007 -14.642 1.00 87.12 291 LEU A N 1
ATOM 2372 C CA . LEU A 1 291 ? 10.638 16.447 -13.437 1.00 87.12 291 LEU A CA 1
ATOM 2373 C C . LEU A 1 291 ? 11.983 17.121 -13.143 1.00 87.12 291 LEU A C 1
ATOM 2375 O O . LEU A 1 291 ? 12.212 17.562 -12.019 1.00 87.12 291 LEU A O 1
ATOM 2379 N N . PHE A 1 292 ? 12.828 17.266 -14.166 1.00 85.06 292 PHE A N 1
ATOM 2380 C CA . PHE A 1 292 ? 14.137 17.902 -14.052 1.00 85.06 292 PHE A CA 1
ATOM 2381 C C . PHE A 1 292 ? 14.036 19.378 -13.641 1.00 85.06 292 PHE A C 1
ATOM 2383 O O . PHE A 1 292 ? 14.691 19.797 -12.693 1.00 85.06 292 PHE A O 1
ATOM 2390 N N . GLU A 1 293 ? 13.186 20.170 -14.303 1.00 80.94 293 GLU A N 1
ATOM 2391 C CA . GLU A 1 293 ? 12.997 21.589 -13.969 1.00 80.94 293 GLU A CA 1
ATOM 2392 C C . GLU A 1 293 ? 12.406 21.794 -12.576 1.00 80.94 293 GLU A C 1
ATOM 2394 O O . GLU A 1 293 ? 12.736 22.775 -11.912 1.00 80.94 293 GLU A O 1
ATOM 2399 N N . THR A 1 294 ? 11.522 20.895 -12.135 1.00 87.75 294 THR A N 1
ATOM 2400 C CA . THR A 1 294 ? 10.966 20.951 -10.778 1.00 87.75 294 THR A CA 1
ATOM 2401 C C . THR A 1 294 ? 12.043 20.625 -9.751 1.00 87.75 294 THR A C 1
ATOM 2403 O O . THR A 1 294 ? 12.186 21.358 -8.775 1.00 87.75 294 THR A O 1
ATOM 2406 N N . ALA A 1 295 ? 12.853 19.593 -10.010 1.00 90.69 295 ALA A N 1
ATOM 2407 C CA . ALA A 1 295 ? 13.994 19.255 -9.170 1.00 90.69 295 ALA A CA 1
ATOM 2408 C C . ALA A 1 295 ? 15.002 20.411 -9.089 1.00 90.69 295 ALA A C 1
ATOM 2410 O O . ALA A 1 295 ? 15.436 20.748 -7.998 1.00 90.69 295 ALA A O 1
ATOM 2411 N N . LEU A 1 296 ? 15.288 21.097 -10.197 1.00 85.69 296 LEU A N 1
ATOM 2412 C CA . LEU A 1 296 ? 16.211 22.238 -10.256 1.00 85.69 296 LEU A CA 1
ATOM 2413 C C . LEU A 1 296 ? 15.691 23.513 -9.555 1.00 85.69 296 LEU A C 1
ATOM 2415 O O . LEU A 1 296 ? 16.414 24.498 -9.444 1.00 85.69 296 LEU A O 1
ATOM 2419 N N . LYS A 1 297 ? 14.422 23.549 -9.132 1.00 83.19 297 LYS A N 1
ATOM 2420 C CA . LYS A 1 297 ? 13.806 24.694 -8.431 1.00 83.19 297 LYS A CA 1
ATOM 2421 C C . LYS A 1 297 ? 13.566 24.426 -6.942 1.00 83.19 297 LYS A C 1
ATOM 2423 O O . LYS A 1 297 ? 12.922 25.253 -6.292 1.00 83.19 297 LYS A O 1
ATOM 2428 N N . GLY A 1 298 ? 14.070 23.309 -6.414 1.00 71.19 298 GLY A N 1
ATOM 2429 C CA . GLY A 1 298 ? 13.833 22.839 -5.045 1.00 71.19 298 GLY A CA 1
ATOM 2430 C C . GLY A 1 298 ? 14.116 23.880 -3.955 1.00 71.19 298 GLY A C 1
ATOM 2431 O O . GLY A 1 298 ? 13.319 24.011 -3.029 1.00 71.19 298 GLY A O 1
ATOM 2432 N N . SER A 1 299 ? 15.181 24.676 -4.107 1.00 63.72 299 SER A N 1
ATOM 2433 C CA . SER A 1 299 ? 15.609 25.710 -3.145 1.00 63.72 299 SER A CA 1
ATOM 2434 C C . SER A 1 299 ? 15.098 27.126 -3.438 1.00 63.72 299 SER A C 1
ATOM 2436 O O . SER A 1 299 ? 15.394 28.053 -2.692 1.00 63.72 299 SER A O 1
ATOM 2438 N N . SER A 1 300 ? 14.294 27.333 -4.490 1.00 57.94 300 SER A N 1
ATOM 2439 C CA . SER A 1 300 ? 13.899 28.680 -4.964 1.00 57.94 300 SER A CA 1
ATOM 2440 C C . SER A 1 300 ? 13.117 29.542 -3.950 1.00 57.94 300 SER A C 1
ATOM 2442 O O . SER A 1 300 ? 12.918 30.738 -4.174 1.00 57.94 300 SER A O 1
ATOM 2444 N N . LEU A 1 301 ? 12.673 28.946 -2.837 1.00 50.16 301 LEU A N 1
ATOM 2445 C CA . LEU A 1 301 ? 11.972 29.596 -1.725 1.00 50.16 301 LEU A CA 1
ATOM 2446 C C . LEU A 1 301 ? 12.816 29.700 -0.436 1.00 50.16 301 LEU A C 1
ATOM 2448 O O . LEU A 1 301 ? 12.350 30.311 0.527 1.00 50.16 301 LEU A O 1
ATOM 2452 N N . GLU A 1 302 ? 14.018 29.116 -0.397 1.00 59.06 302 GLU A N 1
ATOM 2453 C CA . GLU A 1 302 ? 14.937 29.187 0.745 1.00 59.06 302 GLU A CA 1
ATOM 2454 C C . GLU A 1 302 ? 15.640 30.564 0.760 1.00 59.06 302 GLU A C 1
ATOM 2456 O O . GLU A 1 302 ? 16.069 31.079 -0.273 1.00 59.06 302 GLU A O 1
ATOM 2461 N N . THR A 1 303 ? 15.710 31.218 1.926 1.00 47.44 303 THR A N 1
ATOM 2462 C CA . THR A 1 303 ? 16.278 32.577 2.055 1.00 47.44 303 THR A CA 1
ATOM 2463 C C . THR A 1 303 ? 17.793 32.609 2.250 1.00 47.44 303 THR A C 1
ATOM 2465 O O . THR A 1 303 ? 18.383 33.680 2.093 1.00 47.44 303 THR A O 1
ATOM 2468 N N . ASP A 1 304 ? 18.401 31.467 2.577 1.00 56.66 304 ASP A N 1
ATOM 2469 C CA . ASP A 1 304 ? 19.819 31.338 2.917 1.00 56.66 304 ASP A CA 1
ATOM 2470 C C . ASP A 1 304 ? 20.661 30.982 1.682 1.00 56.66 304 ASP A C 1
ATOM 2472 O O . ASP A 1 304 ? 20.367 30.020 0.972 1.00 56.66 304 ASP A O 1
ATOM 2476 N N . ASP A 1 305 ? 21.745 31.731 1.445 1.00 66.69 305 ASP A N 1
ATOM 2477 C CA . ASP A 1 305 ? 22.728 31.450 0.387 1.00 66.69 305 ASP A CA 1
ATOM 2478 C C . ASP A 1 305 ? 23.660 30.303 0.809 1.00 66.69 305 ASP A C 1
ATOM 2480 O O . ASP A 1 305 ? 24.823 30.502 1.159 1.00 66.69 305 ASP A O 1
ATOM 2484 N N . ARG A 1 306 ? 23.111 29.083 0.832 1.00 71.50 306 ARG A N 1
ATOM 2485 C CA . ARG A 1 306 ? 23.746 27.883 1.404 1.00 71.50 306 ARG A CA 1
ATOM 2486 C C . ARG A 1 306 ? 25.140 27.580 0.844 1.00 71.50 306 ARG A C 1
ATOM 2488 O O . ARG A 1 306 ? 25.963 27.018 1.560 1.00 71.50 306 ARG A O 1
ATOM 2495 N N . PHE A 1 307 ? 25.391 27.943 -0.412 1.00 77.56 307 PHE A N 1
ATOM 2496 C CA . PHE A 1 307 ? 26.657 27.692 -1.106 1.00 77.56 307 PHE A CA 1
ATOM 2497 C C . PHE A 1 307 ? 27.462 28.973 -1.370 1.00 77.56 307 PHE A C 1
ATOM 2499 O O . PHE A 1 307 ? 28.508 28.908 -2.008 1.00 77.56 307 PHE A O 1
ATOM 2506 N N . GLY A 1 308 ? 27.011 30.145 -0.907 1.00 70.00 308 GLY A N 1
ATOM 2507 C CA . GLY A 1 308 ? 27.696 31.419 -1.161 1.00 70.00 308 GLY A CA 1
ATOM 2508 C C . GLY A 1 308 ? 27.653 31.877 -2.628 1.00 70.00 308 GLY A C 1
ATOM 2509 O O . GLY A 1 308 ? 28.511 32.657 -3.048 1.00 70.00 308 GLY A O 1
ATOM 2510 N N . VAL A 1 309 ? 26.698 31.375 -3.421 1.00 72.12 309 VAL A N 1
ATOM 2511 C CA . VAL A 1 309 ? 26.590 31.635 -4.868 1.00 72.12 309 VAL A CA 1
ATOM 2512 C C . VAL A 1 309 ? 26.194 33.084 -5.119 1.00 72.12 309 VAL A C 1
ATOM 2514 O O . VAL A 1 309 ? 26.724 33.721 -6.027 1.00 72.12 309 VAL A O 1
ATOM 2517 N N . VAL A 1 310 ? 25.296 33.639 -4.302 1.00 71.56 310 VAL A N 1
ATOM 2518 C CA . VAL A 1 310 ? 24.851 35.034 -4.430 1.00 71.56 310 VAL A CA 1
ATOM 2519 C C . VAL A 1 310 ? 26.015 35.983 -4.159 1.00 71.56 310 VAL A C 1
ATOM 2521 O O . VAL A 1 310 ? 26.211 36.956 -4.890 1.00 71.56 310 VAL A O 1
ATOM 2524 N N . ASP A 1 311 ? 26.818 35.700 -3.136 1.00 72.75 311 ASP A N 1
ATOM 2525 C CA . ASP A 1 311 ? 27.979 36.527 -2.804 1.00 72.75 311 ASP A CA 1
ATOM 2526 C C . ASP A 1 311 ? 29.136 36.366 -3.801 1.00 72.75 311 ASP A C 1
ATOM 2528 O O . ASP A 1 311 ? 29.813 37.353 -4.107 1.00 72.75 311 ASP A O 1
ATOM 2532 N N . ALA A 1 312 ? 29.336 35.172 -4.366 1.00 68.94 312 ALA A N 1
ATOM 2533 C CA . ALA A 1 312 ? 30.282 34.952 -5.458 1.00 68.94 312 ALA A CA 1
ATOM 2534 C C . ALA A 1 312 ? 29.868 35.709 -6.731 1.00 68.94 312 ALA A C 1
ATOM 2536 O O . ALA A 1 312 ? 30.670 36.469 -7.270 1.00 68.94 312 ALA A O 1
ATOM 2537 N N . LEU A 1 313 ? 28.596 35.618 -7.143 1.00 68.31 313 LEU A N 1
ATOM 2538 C CA . LEU A 1 313 ? 28.051 36.345 -8.299 1.00 68.31 313 LEU A CA 1
ATOM 2539 C C . LEU A 1 313 ? 28.236 37.864 -8.181 1.00 68.31 313 LEU A C 1
ATOM 2541 O O . LEU A 1 313 ? 28.586 38.520 -9.163 1.00 68.31 313 LEU A O 1
ATOM 2545 N N . LYS A 1 314 ? 28.037 38.437 -6.985 1.00 70.44 314 LYS A N 1
ATOM 2546 C CA . LYS A 1 314 ? 28.302 39.865 -6.736 1.00 70.44 314 LYS A CA 1
ATOM 2547 C C . LYS A 1 314 ? 29.768 40.222 -6.976 1.00 70.44 314 LYS A C 1
ATOM 2549 O O . LYS A 1 314 ? 30.034 41.232 -7.623 1.00 70.44 314 LYS A O 1
ATOM 2554 N N . LYS A 1 315 ? 30.706 39.406 -6.481 1.00 70.69 315 LYS A N 1
ATOM 2555 C CA . LYS A 1 315 ? 32.150 39.626 -6.669 1.00 70.69 315 LYS A CA 1
ATOM 2556 C C . LYS A 1 315 ? 32.547 39.504 -8.138 1.00 70.69 315 LYS A C 1
ATOM 2558 O O . LYS A 1 315 ? 33.216 40.395 -8.649 1.00 70.69 315 LYS A O 1
ATOM 2563 N N . THR A 1 316 ? 32.062 38.483 -8.846 1.00 65.25 316 THR A N 1
ATOM 2564 C CA . THR A 1 316 ? 32.330 38.306 -10.283 1.00 65.25 316 THR A CA 1
ATOM 2565 C C . THR A 1 316 ? 31.797 39.485 -11.103 1.00 65.25 316 THR A C 1
ATOM 2567 O O . THR A 1 316 ? 32.508 40.009 -11.959 1.00 65.25 316 THR A O 1
ATOM 2570 N N . LYS A 1 317 ? 30.579 39.971 -10.807 1.00 65.00 317 LYS A N 1
ATOM 2571 C CA . LYS A 1 317 ? 30.014 41.173 -11.448 1.00 65.00 317 LYS A CA 1
ATOM 2572 C C . LYS A 1 317 ? 30.840 42.435 -11.153 1.00 65.00 317 LYS A C 1
ATOM 2574 O O . LYS A 1 317 ? 31.029 43.254 -12.050 1.00 65.00 317 LYS A O 1
ATOM 2579 N N . GLN A 1 318 ? 31.345 42.596 -9.926 1.00 62.19 318 GLN A N 1
ATOM 2580 C CA . GLN A 1 318 ? 32.226 43.712 -9.549 1.00 62.19 318 GLN A CA 1
ATOM 2581 C C . GLN A 1 318 ? 33.562 43.668 -10.308 1.00 62.19 318 GLN A C 1
ATOM 2583 O O . GLN A 1 318 ? 33.971 44.677 -10.879 1.00 62.19 318 GLN A O 1
ATOM 2588 N N . GLU A 1 319 ? 34.200 42.501 -10.399 1.00 61.12 319 GLU A N 1
ATOM 2589 C CA . GLU A 1 319 ? 35.452 42.310 -11.146 1.00 61.12 319 GLU A CA 1
ATOM 2590 C C . GLU A 1 319 ? 35.266 42.526 -12.664 1.00 61.12 319 GLU A C 1
ATOM 2592 O O . GLU A 1 319 ? 36.108 43.149 -13.319 1.00 61.12 319 GLU A O 1
ATOM 2597 N N . GLN A 1 320 ? 34.133 42.093 -13.237 1.00 57.53 320 GLN A N 1
ATOM 2598 C CA . GLN A 1 320 ? 33.769 42.371 -14.636 1.00 57.53 320 GLN A CA 1
ATOM 2599 C C . GLN A 1 320 ? 33.517 43.869 -14.895 1.00 57.53 320 GLN A C 1
ATOM 2601 O O . GLN A 1 320 ? 33.856 44.375 -15.970 1.00 57.53 320 GLN A O 1
ATOM 2606 N N . ALA A 1 321 ? 32.961 44.601 -13.923 1.00 53.25 321 ALA A N 1
ATOM 2607 C CA . ALA A 1 321 ? 32.779 46.051 -14.005 1.00 53.25 321 ALA A CA 1
ATOM 2608 C C . ALA A 1 321 ? 34.118 46.814 -13.930 1.00 53.25 321 ALA A C 1
ATOM 2610 O O . ALA A 1 321 ? 34.327 47.771 -14.682 1.00 53.25 321 ALA A O 1
ATOM 2611 N N . GLU A 1 322 ? 35.063 46.360 -13.099 1.00 50.81 322 GLU A N 1
ATOM 2612 C CA . GLU A 1 322 ? 36.424 46.914 -13.040 1.00 50.81 322 GLU A CA 1
ATOM 2613 C C . GLU A 1 322 ? 37.197 46.703 -14.354 1.00 50.81 322 GLU A C 1
ATOM 2615 O O . GLU A 1 322 ? 37.878 47.618 -14.829 1.00 50.81 322 GLU A O 1
ATOM 2620 N N . PHE A 1 323 ? 37.035 45.544 -15.003 1.00 47.41 323 PHE A N 1
ATOM 2621 C CA . PHE A 1 323 ? 37.668 45.234 -16.292 1.00 47.41 323 PHE A CA 1
ATOM 2622 C C . PHE A 1 323 ? 37.155 46.111 -17.454 1.00 47.41 323 PHE A C 1
ATOM 2624 O O . PHE A 1 323 ? 37.886 46.372 -18.412 1.00 47.41 323 PHE A O 1
ATOM 2631 N N . ARG A 1 324 ? 35.918 46.623 -17.365 1.00 46.41 324 ARG A N 1
ATOM 2632 C CA . ARG A 1 324 ? 35.284 47.497 -18.374 1.00 46.41 324 ARG A CA 1
ATOM 2633 C C . ARG A 1 324 ? 35.648 48.984 -18.252 1.00 46.41 324 ARG A C 1
ATOM 2635 O O . ARG A 1 324 ? 35.244 49.775 -19.102 1.00 46.41 324 ARG A O 1
ATOM 2642 N N . GLY A 1 325 ? 36.460 49.371 -17.265 1.00 46.22 325 GLY A N 1
ATOM 2643 C CA . GLY A 1 325 ? 37.024 50.723 -17.173 1.00 46.22 325 GLY A CA 1
ATOM 2644 C C . GLY A 1 325 ? 36.065 51.804 -16.659 1.00 46.22 325 GLY A C 1
ATOM 2645 O O . GLY A 1 325 ? 36.298 52.986 -16.910 1.00 46.22 325 GLY A O 1
ATOM 2646 N N . GLU A 1 326 ? 35.026 51.437 -15.906 1.00 47.78 326 GLU A N 1
ATOM 2647 C CA . GLU A 1 326 ? 34.046 52.369 -15.313 1.00 47.78 326 GLU A CA 1
ATOM 2648 C C . GLU A 1 326 ? 34.318 52.645 -13.817 1.00 47.78 326 GLU A C 1
ATOM 2650 O O . GLU A 1 326 ? 33.432 52.969 -13.032 1.00 47.78 326 GLU A O 1
ATOM 2655 N N . ALA A 1 327 ? 35.586 52.569 -13.405 1.00 41.16 327 ALA A N 1
ATOM 2656 C CA . ALA A 1 327 ? 36.033 52.643 -12.010 1.00 41.16 327 ALA A CA 1
ATOM 2657 C C . ALA A 1 327 ? 35.919 54.031 -11.331 1.00 41.16 327 ALA A C 1
ATOM 2659 O O . ALA A 1 327 ? 36.613 54.282 -10.349 1.00 41.16 327 ALA A O 1
ATOM 2660 N N . LYS A 1 328 ? 35.104 54.973 -11.831 1.00 41.16 328 LYS A N 1
ATOM 2661 C CA . LYS A 1 328 ? 35.001 56.318 -11.222 1.00 41.16 328 LYS A CA 1
ATOM 2662 C C . LYS A 1 328 ? 33.752 56.597 -10.398 1.00 41.16 328 LYS A C 1
ATOM 2664 O O . LYS A 1 328 ? 33.783 57.577 -9.659 1.00 41.16 328 LYS A O 1
ATOM 2669 N N . ASP A 1 329 ? 32.749 55.722 -10.411 1.00 45.69 329 ASP A N 1
ATOM 2670 C CA . ASP A 1 329 ? 31.539 55.914 -9.593 1.00 45.69 329 ASP A CA 1
ATOM 2671 C C . ASP A 1 329 ? 31.289 54.807 -8.544 1.00 45.69 329 ASP A C 1
ATOM 2673 O O . ASP A 1 329 ? 30.395 54.943 -7.708 1.00 45.69 329 ASP A O 1
ATOM 2677 N N . ALA A 1 330 ? 32.123 53.759 -8.493 1.00 39.56 330 ALA A N 1
ATOM 2678 C CA . ALA A 1 330 ? 31.963 52.640 -7.552 1.00 39.56 330 ALA A CA 1
ATOM 2679 C C . ALA A 1 330 ? 32.204 53.022 -6.072 1.00 39.56 330 ALA A C 1
ATOM 2681 O O . ALA A 1 330 ? 31.496 52.537 -5.187 1.00 39.56 330 ALA A O 1
ATOM 2682 N N . ASP A 1 331 ? 33.114 53.961 -5.785 1.00 35.41 331 ASP A N 1
ATOM 2683 C CA . ASP A 1 331 ? 33.468 54.349 -4.405 1.00 35.41 331 ASP A CA 1
ATOM 2684 C C . ASP A 1 331 ? 32.344 55.086 -3.648 1.00 35.41 331 ASP A C 1
ATOM 2686 O O . ASP A 1 331 ? 32.379 55.183 -2.421 1.00 35.41 331 ASP A O 1
ATOM 2690 N N . ARG A 1 332 ? 31.316 55.598 -4.343 1.00 38.69 332 ARG A N 1
ATOM 2691 C CA . ARG A 1 332 ? 30.177 56.286 -3.703 1.00 38.69 332 ARG A CA 1
ATOM 2692 C C . ARG A 1 332 ? 28.984 55.380 -3.400 1.00 38.69 332 ARG A C 1
ATOM 2694 O O . ARG A 1 332 ? 28.198 55.721 -2.519 1.00 38.69 332 ARG A O 1
ATOM 2701 N N . ALA A 1 333 ? 28.857 54.239 -4.075 1.00 39.97 333 ALA A N 1
ATOM 2702 C CA . ALA A 1 333 ? 27.756 53.295 -3.859 1.00 39.97 333 ALA A CA 1
ATOM 2703 C C . ALA A 1 333 ? 28.034 52.290 -2.717 1.00 39.97 333 ALA A C 1
ATOM 2705 O O . ALA A 1 333 ? 27.105 51.737 -2.132 1.00 39.97 333 ALA A O 1
ATOM 2706 N N . LEU A 1 334 ? 29.304 52.094 -2.347 1.00 38.59 334 LEU A N 1
ATOM 2707 C CA . LEU A 1 334 ? 29.751 51.072 -1.390 1.00 38.59 334 LEU A CA 1
ATOM 2708 C C . LEU A 1 334 ? 29.578 51.431 0.100 1.00 38.59 334 LEU A C 1
ATOM 2710 O O . LEU A 1 334 ? 29.839 50.588 0.954 1.00 38.59 334 LEU A O 1
ATOM 2714 N N . GLN A 1 335 ? 29.111 52.638 0.445 1.00 38.47 335 GLN A N 1
ATOM 2715 C CA . GLN A 1 335 ? 28.940 53.043 1.852 1.00 38.47 335 GLN A CA 1
ATOM 2716 C C . GLN A 1 335 ? 27.550 52.762 2.452 1.00 38.47 335 GLN A C 1
ATOM 2718 O O . GLN A 1 335 ? 27.408 52.853 3.667 1.00 38.47 335 GLN A O 1
ATOM 2723 N N . PHE A 1 336 ? 26.545 52.378 1.650 1.00 37.06 336 PHE A N 1
ATOM 2724 C CA . PHE A 1 336 ? 25.158 52.215 2.133 1.00 37.06 336 PHE A CA 1
ATOM 2725 C C . PHE A 1 336 ? 24.423 50.937 1.675 1.00 37.06 336 PHE A C 1
ATOM 2727 O O . PHE A 1 336 ? 23.251 50.763 1.991 1.00 37.06 336 PHE A O 1
ATOM 2734 N N . GLY A 1 337 ? 25.081 50.007 0.977 1.00 32.53 337 GLY A N 1
ATOM 2735 C CA . GLY A 1 337 ? 24.440 48.820 0.384 1.00 32.53 337 GLY A CA 1
ATOM 2736 C C . GLY A 1 337 ? 24.678 47.508 1.135 1.00 32.53 337 GLY A C 1
ATOM 2737 O O . GLY A 1 337 ? 25.049 46.515 0.520 1.00 32.53 337 GLY A O 1
ATOM 2738 N N . GLY A 1 338 ? 24.536 47.488 2.459 1.00 30.17 338 GLY A N 1
ATOM 2739 C CA . GLY A 1 338 ? 24.770 46.294 3.275 1.00 30.17 338 GLY A CA 1
ATOM 2740 C C . GLY A 1 338 ? 23.482 45.678 3.808 1.00 30.17 338 GLY A C 1
ATOM 2741 O O . GLY A 1 338 ? 23.296 45.740 5.012 1.00 30.17 338 GLY A O 1
ATOM 2742 N N . GLN A 1 339 ? 22.601 45.157 2.939 1.00 34.44 339 GLN A N 1
ATOM 2743 C CA . GLN A 1 339 ? 21.510 44.189 3.216 1.00 34.44 339 GLN A CA 1
ATOM 2744 C C . GLN A 1 339 ? 20.387 44.352 2.179 1.00 34.44 339 GLN A C 1
ATOM 2746 O O . GLN A 1 339 ? 19.467 45.129 2.394 1.00 34.44 339 GLN A O 1
ATOM 2751 N N . ALA A 1 340 ? 20.464 43.629 1.060 1.00 33.56 340 ALA A N 1
ATOM 2752 C CA . ALA A 1 340 ? 19.318 43.181 0.254 1.00 33.56 340 ALA A CA 1
ATOM 2753 C C . ALA A 1 340 ? 19.849 42.591 -1.058 1.00 33.56 340 ALA A C 1
ATOM 2755 O O . ALA A 1 340 ? 20.117 43.304 -2.014 1.00 33.56 340 ALA A O 1
ATOM 2756 N N . MET A 1 341 ? 20.032 41.276 -1.097 1.00 26.53 341 MET A N 1
ATOM 2757 C CA . MET A 1 341 ? 20.003 40.525 -2.350 1.00 26.53 341 MET A CA 1
ATOM 2758 C C . MET A 1 341 ? 19.418 39.164 -2.023 1.00 26.53 341 MET A C 1
ATOM 2760 O O . MET A 1 341 ? 20.134 38.214 -1.733 1.00 26.53 341 MET A O 1
ATOM 2764 N N . ASN A 1 342 ? 18.095 39.097 -2.014 1.00 32.31 342 ASN A N 1
ATOM 2765 C CA . ASN A 1 342 ? 17.423 37.857 -2.334 1.00 32.31 342 ASN A CA 1
ATOM 2766 C C . ASN A 1 342 ? 16.096 38.224 -2.987 1.00 32.31 342 ASN A C 1
ATOM 2768 O O . ASN A 1 342 ? 15.168 38.631 -2.286 1.00 32.31 342 ASN A O 1
ATOM 2772 N N . ARG A 1 343 ? 16.085 38.161 -4.325 1.00 34.44 343 ARG A N 1
ATOM 2773 C CA . ARG A 1 343 ? 14.939 38.034 -5.243 1.00 34.44 343 ARG A CA 1
ATOM 2774 C C . ARG A 1 343 ? 15.191 38.816 -6.525 1.00 34.44 343 ARG A C 1
ATOM 2776 O O . ARG A 1 343 ? 14.868 39.988 -6.591 1.00 34.44 343 ARG A O 1
ATOM 2783 N N . ASN A 1 344 ? 15.652 38.121 -7.561 1.00 24.95 344 ASN A N 1
ATOM 2784 C CA . ASN A 1 344 ? 15.066 38.256 -8.893 1.00 24.95 344 ASN A CA 1
ATOM 2785 C C . ASN A 1 344 ? 15.373 37.002 -9.715 1.00 24.95 344 ASN A C 1
ATOM 2787 O O . ASN A 1 344 ? 16.490 36.750 -10.146 1.00 24.95 344 ASN A O 1
ATOM 2791 N N . GLY A 1 345 ? 14.331 36.189 -9.859 1.00 24.84 345 GLY A N 1
ATOM 2792 C CA . GLY A 1 345 ? 14.319 34.923 -10.582 1.00 24.84 345 GLY A CA 1
ATOM 2793 C C . GLY A 1 345 ? 12.912 34.326 -10.621 1.00 24.84 345 GLY A C 1
ATOM 2794 O O . GLY A 1 345 ? 12.743 33.119 -10.511 1.00 24.84 345 GLY A O 1
ATOM 2795 N N . THR A 1 346 ? 11.876 35.168 -10.702 1.00 28.27 346 THR A N 1
ATOM 2796 C CA . THR A 1 346 ? 10.494 34.732 -10.947 1.00 28.27 346 THR A CA 1
ATOM 2797 C C . THR A 1 346 ? 9.859 35.629 -12.003 1.00 28.27 346 THR A C 1
ATOM 2799 O O . THR A 1 346 ? 9.372 36.716 -11.713 1.00 28.27 346 THR A O 1
ATOM 2802 N N . ALA A 1 347 ? 9.847 35.153 -13.250 1.00 27.45 347 ALA A N 1
ATOM 2803 C CA . ALA A 1 347 ? 8.935 35.667 -14.259 1.00 27.45 347 ALA A CA 1
ATOM 2804 C C . ALA A 1 347 ? 7.567 34.995 -14.078 1.00 27.45 347 ALA A C 1
ATOM 2806 O O . ALA A 1 347 ? 7.437 33.769 -14.042 1.00 27.45 347 ALA A O 1
ATOM 2807 N N . LEU A 1 348 ? 6.567 35.856 -13.925 1.00 26.27 348 LEU A N 1
ATOM 2808 C CA . LEU A 1 348 ? 5.147 35.590 -13.784 1.00 26.27 348 LEU A CA 1
ATOM 2809 C C . LEU A 1 348 ? 4.598 34.700 -14.914 1.00 26.27 348 LEU A C 1
ATOM 2811 O O . LEU A 1 348 ? 4.573 35.115 -16.069 1.00 26.27 348 LEU A O 1
ATOM 2815 N N . PHE A 1 349 ? 3.989 33.566 -14.557 1.00 25.14 349 PHE A N 1
ATOM 2816 C CA . PHE A 1 349 ? 2.779 33.122 -15.253 1.00 25.14 349 PHE A CA 1
ATOM 2817 C C . PHE A 1 349 ? 1.577 33.779 -14.577 1.00 25.14 349 PHE A C 1
ATOM 2819 O O . PHE A 1 349 ? 1.360 33.653 -13.370 1.00 25.14 349 PHE A O 1
ATOM 2826 N N . GLY A 1 350 ? 0.831 34.543 -15.373 1.00 25.19 350 GLY A N 1
ATOM 2827 C CA . GLY A 1 350 ? -0.321 35.312 -14.939 1.00 25.19 350 GLY A CA 1
ATOM 2828 C C . GLY A 1 350 ? -1.413 34.439 -14.327 1.00 25.19 350 GLY A C 1
ATOM 2829 O O . GLY A 1 350 ? -1.876 33.463 -14.915 1.00 25.19 350 GLY A O 1
ATOM 2830 N N . ARG A 1 351 ? -1.875 34.865 -13.149 1.00 26.36 351 ARG A N 1
ATOM 2831 C CA . ARG A 1 351 ? -3.199 34.539 -12.621 1.00 26.36 351 ARG A CA 1
ATOM 2832 C C . ARG A 1 351 ? -4.256 35.018 -13.618 1.00 26.36 351 ARG A C 1
ATOM 2834 O O . ARG A 1 351 ? -4.585 36.201 -13.651 1.00 26.36 351 ARG A O 1
ATOM 2841 N N . ALA A 1 352 ? -4.820 34.096 -14.389 1.00 25.83 352 ALA A N 1
ATOM 2842 C CA . ALA A 1 352 ? -6.157 34.275 -14.928 1.00 25.83 352 ALA A CA 1
ATOM 2843 C C . ALA A 1 352 ? -7.151 34.200 -13.756 1.00 25.83 352 ALA A C 1
ATOM 2845 O O . ALA A 1 352 ? -7.152 33.234 -12.991 1.00 25.83 352 ALA A O 1
ATOM 2846 N N . ASN A 1 353 ? -7.983 35.231 -13.605 1.00 31.03 353 ASN A N 1
ATOM 2847 C CA . ASN A 1 353 ? -9.153 35.208 -12.732 1.00 31.03 353 ASN A CA 1
ATOM 2848 C C . ASN A 1 353 ? -10.152 34.168 -13.266 1.00 31.03 353 ASN A C 1
ATOM 2850 O O . ASN A 1 353 ? -11.056 34.492 -14.032 1.00 31.03 353 ASN A O 1
ATOM 2854 N N . ALA A 1 354 ? -10.001 32.914 -12.847 1.00 26.61 354 ALA A N 1
ATOM 2855 C CA . ALA A 1 354 ? -11.121 31.990 -12.788 1.00 26.61 354 ALA A CA 1
ATOM 2856 C C . ALA A 1 354 ? -12.037 32.436 -11.631 1.00 26.61 354 ALA A C 1
ATOM 2858 O O . ALA A 1 354 ? -11.524 32.784 -10.561 1.00 26.61 354 ALA A O 1
ATOM 2859 N N . PRO A 1 355 ? -13.372 32.458 -11.799 1.00 27.11 355 PRO A N 1
ATOM 2860 C CA . PRO A 1 355 ? -14.267 32.677 -10.673 1.00 27.11 355 PRO A CA 1
ATOM 2861 C C . PRO A 1 355 ? -13.959 31.618 -9.612 1.00 27.11 355 PRO A C 1
ATOM 2863 O O . PRO A 1 355 ? -13.904 30.429 -9.925 1.00 27.11 355 PRO A O 1
ATOM 2866 N N . GLN A 1 356 ? -13.740 32.055 -8.368 1.00 26.66 356 GLN A N 1
ATOM 2867 C CA . GLN A 1 356 ? -13.730 31.160 -7.215 1.00 26.66 356 GLN A CA 1
ATOM 2868 C C . GLN A 1 356 ? -14.952 30.233 -7.325 1.00 26.66 356 GLN A C 1
ATOM 2870 O O . GLN A 1 356 ? -16.079 30.742 -7.334 1.00 26.66 356 GLN A O 1
ATOM 2875 N N . PRO A 1 357 ? -14.797 28.895 -7.358 1.00 26.03 357 PRO A N 1
ATOM 2876 C CA . PRO A 1 357 ? -15.819 28.089 -6.729 1.00 26.03 357 PRO A CA 1
ATOM 2877 C C . PRO A 1 357 ? -15.859 28.584 -5.286 1.00 26.03 357 PRO A C 1
ATOM 2879 O O . PRO A 1 357 ? -14.832 28.596 -4.603 1.00 26.03 357 PRO A O 1
ATOM 2882 N N . ALA A 1 358 ? -17.018 29.091 -4.864 1.00 26.64 358 ALA A N 1
ATOM 2883 C CA . ALA A 1 358 ? -17.282 29.338 -3.460 1.00 26.64 358 ALA A CA 1
ATOM 2884 C C . ALA A 1 358 ? -16.755 28.127 -2.690 1.00 26.64 358 ALA A C 1
ATOM 2886 O O . ALA A 1 358 ? -17.120 26.990 -3.007 1.00 26.64 358 ALA A O 1
ATOM 2887 N N . ALA A 1 359 ? -15.842 28.376 -1.753 1.00 25.28 359 ALA A N 1
ATOM 2888 C CA . ALA A 1 359 ? -15.375 27.347 -0.851 1.00 25.28 359 ALA A CA 1
ATOM 2889 C C . ALA A 1 359 ? -16.617 26.620 -0.311 1.00 25.28 359 ALA A C 1
ATOM 2891 O O . ALA A 1 359 ? -17.533 27.291 0.183 1.00 25.28 359 ALA A O 1
ATOM 2892 N N . PRO A 1 360 ? -16.692 25.278 -0.388 1.00 28.62 360 PRO A N 1
ATOM 2893 C CA . PRO A 1 360 ? -17.522 24.568 0.565 1.00 28.62 360 PRO A CA 1
ATOM 2894 C C . PRO A 1 360 ? -17.100 25.102 1.938 1.00 28.62 360 PRO A C 1
ATOM 2896 O O . PRO A 1 360 ? -15.891 25.243 2.165 1.00 28.62 360 PRO A O 1
ATOM 2899 N N . PRO A 1 361 ? -18.036 25.477 2.826 1.00 26.73 361 PRO A N 1
ATOM 2900 C CA . PRO A 1 361 ? -17.661 25.866 4.173 1.00 26.73 361 PRO A CA 1
ATOM 2901 C C . PRO A 1 361 ? -16.747 24.770 4.702 1.00 26.73 361 PRO A C 1
ATOM 2903 O O . PRO A 1 361 ? -17.085 23.590 4.590 1.00 26.73 361 PRO A O 1
ATOM 2906 N N . ALA A 1 362 ? -15.565 25.167 5.177 1.00 23.97 362 ALA A N 1
ATOM 2907 C CA . ALA A 1 362 ? -14.636 24.265 5.820 1.00 23.97 362 ALA A CA 1
ATOM 2908 C C . ALA A 1 362 ? -15.427 23.482 6.868 1.00 23.97 362 ALA A C 1
ATOM 2910 O O . ALA A 1 362 ? -15.805 24.014 7.914 1.00 23.97 362 ALA A O 1
ATOM 2911 N N . ALA A 1 363 ? -15.723 22.222 6.559 1.00 26.69 363 ALA A N 1
ATOM 2912 C CA . ALA A 1 363 ? -16.053 21.248 7.567 1.00 26.69 363 ALA A CA 1
ATOM 2913 C C . ALA A 1 363 ? -14.755 21.075 8.348 1.00 26.69 363 ALA A C 1
ATOM 2915 O O . ALA A 1 363 ? -13.885 20.291 7.977 1.00 26.69 363 ALA A O 1
ATOM 2916 N N . ALA A 1 364 ? -14.592 21.906 9.374 1.00 25.69 364 ALA A N 1
ATOM 2917 C CA . ALA A 1 364 ? -13.580 21.735 10.387 1.00 25.69 364 ALA A CA 1
ATOM 2918 C C . ALA A 1 364 ? -13.821 20.364 11.027 1.00 25.69 364 ALA A C 1
ATOM 2920 O O . ALA A 1 364 ? -14.636 20.216 11.937 1.00 25.69 364 ALA A O 1
ATOM 2921 N N . MET A 1 365 ? -13.149 19.341 10.507 1.00 26.11 365 MET A N 1
ATOM 2922 C CA . MET A 1 365 ? -12.859 18.141 11.268 1.00 26.11 365 MET A CA 1
ATOM 2923 C C . MET A 1 365 ? -11.626 18.475 12.112 1.00 26.11 365 MET A C 1
ATOM 2925 O O . MET A 1 365 ? -10.572 18.753 11.546 1.00 26.11 365 MET A O 1
ATOM 2929 N N . PRO A 1 366 ? -11.744 18.538 13.447 1.00 28.95 366 PRO A N 1
ATOM 2930 C CA . PRO A 1 366 ? -10.627 18.951 14.287 1.00 28.95 366 PRO A CA 1
ATOM 2931 C C . PRO A 1 366 ? -9.547 17.870 14.311 1.00 28.95 366 PRO A C 1
ATOM 2933 O O . PRO A 1 366 ? -9.878 16.681 14.373 1.00 28.95 366 PRO A O 1
ATOM 2936 N N . ALA A 1 367 ? -8.283 18.294 14.317 1.00 29.27 367 ALA A N 1
ATOM 2937 C CA . ALA A 1 367 ? -7.128 17.432 14.527 1.00 29.27 367 ALA A CA 1
ATOM 2938 C C . ALA A 1 367 ? -7.268 16.633 15.849 1.00 29.27 367 ALA A C 1
ATOM 2940 O O . ALA A 1 367 ? -7.705 17.207 16.856 1.00 29.27 367 ALA A O 1
ATOM 2941 N N . PRO A 1 368 ? -6.891 15.338 15.898 1.00 34.31 368 PRO A N 1
ATOM 2942 C CA . PRO A 1 368 ? -7.026 14.510 17.104 1.00 34.31 368 PRO A CA 1
ATOM 2943 C C . PRO A 1 368 ? -6.257 15.073 18.311 1.00 34.31 368 PRO A C 1
ATOM 2945 O O . PRO A 1 368 ? -6.772 15.089 19.426 1.00 34.31 368 PRO A O 1
ATOM 2948 N N . ALA A 1 369 ? -5.071 15.647 18.079 1.00 31.50 369 ALA A N 1
ATOM 2949 C CA . ALA A 1 369 ? -4.210 16.177 19.140 1.00 31.50 369 ALA A CA 1
ATOM 2950 C C . ALA A 1 369 ? -4.768 17.448 19.820 1.00 31.50 369 ALA A C 1
ATOM 2952 O O . ALA A 1 369 ? -4.632 17.613 21.033 1.00 31.50 369 ALA A O 1
ATOM 2953 N N . GLU A 1 370 ? -5.457 18.324 19.078 1.00 29.53 370 GLU A N 1
ATOM 2954 C CA . GLU A 1 370 ? -6.135 19.497 19.658 1.00 29.53 370 GLU A CA 1
ATOM 2955 C C . GLU A 1 370 ? -7.415 19.106 20.408 1.00 29.53 370 GLU A C 1
ATOM 2957 O O . GLU A 1 370 ? -7.736 19.705 21.435 1.00 29.53 370 GLU A O 1
ATOM 2962 N N . LYS A 1 371 ? -8.109 18.050 19.963 1.00 32.66 371 LYS A N 1
ATOM 2963 C CA . LYS A 1 371 ? -9.237 17.453 20.694 1.00 32.66 371 LYS A CA 1
ATOM 2964 C C . LYS A 1 371 ? -8.809 16.761 21.986 1.00 32.66 371 LYS A C 1
ATOM 2966 O O . LYS A 1 371 ? -9.546 16.857 22.961 1.00 32.66 371 LYS A O 1
ATOM 2971 N N . ALA A 1 372 ? -7.643 16.116 22.017 1.00 34.34 372 ALA A N 1
ATOM 2972 C CA . ALA A 1 372 ? -7.116 15.454 23.210 1.00 34.34 372 ALA A CA 1
ATOM 2973 C C . ALA A 1 372 ? -6.766 16.468 24.313 1.00 34.34 372 ALA A C 1
ATOM 2975 O O . ALA A 1 372 ? -7.203 16.320 25.453 1.00 34.34 372 ALA A O 1
ATOM 2976 N N . ALA A 1 373 ? -6.074 17.564 23.972 1.00 34.22 373 ALA A N 1
ATOM 2977 C CA . ALA A 1 373 ? -5.772 18.640 24.921 1.00 34.22 373 ALA A CA 1
ATOM 2978 C C . ALA A 1 373 ? -7.026 19.426 25.350 1.00 34.22 373 ALA A C 1
ATOM 2980 O O . ALA A 1 373 ? -7.152 19.801 26.519 1.00 34.22 373 ALA A O 1
ATOM 2981 N N . ALA A 1 374 ? -7.975 19.644 24.430 1.00 33.78 374 ALA A N 1
ATOM 2982 C CA . ALA A 1 374 ? -9.262 20.257 24.746 1.00 33.78 374 ALA A CA 1
ATOM 2983 C C . ALA A 1 374 ? -10.118 19.348 25.641 1.00 33.78 374 ALA A C 1
ATOM 2985 O O . ALA A 1 374 ? -10.695 19.836 26.603 1.00 33.78 374 ALA A O 1
ATOM 2986 N N . GLY A 1 375 ? -10.150 18.037 25.388 1.00 34.88 375 GLY A N 1
ATOM 2987 C CA . GLY A 1 375 ? -10.859 17.042 26.196 1.00 34.88 375 GLY A CA 1
ATOM 2988 C C . GLY A 1 375 ? -10.289 16.907 27.608 1.00 34.88 375 GLY A C 1
ATOM 2989 O O . GLY A 1 375 ? -11.061 16.878 28.564 1.00 34.88 375 GLY A O 1
ATOM 2990 N N . LYS A 1 376 ? -8.954 16.923 27.747 1.00 39.28 376 LYS A N 1
ATOM 2991 C CA . LYS A 1 376 ? -8.251 16.930 29.042 1.00 39.28 376 LYS A CA 1
ATOM 2992 C C . LYS A 1 376 ? -8.568 18.191 29.852 1.00 39.28 376 LYS A C 1
ATOM 2994 O O . LYS A 1 376 ? -8.973 18.084 31.005 1.00 39.28 376 LYS A O 1
ATOM 2999 N N . ARG A 1 377 ? -8.489 19.375 29.222 1.00 39.75 377 ARG A N 1
ATOM 3000 C CA . ARG A 1 377 ? -8.853 20.658 29.855 1.00 39.75 377 ARG A CA 1
ATOM 3001 C C . ARG A 1 377 ? -10.331 20.731 30.214 1.00 39.75 377 ARG A C 1
ATOM 3003 O O . ARG A 1 377 ? -10.643 21.163 31.311 1.00 39.75 377 ARG A O 1
ATOM 3010 N N . LEU A 1 378 ? -11.226 20.258 29.346 1.00 38.25 378 LEU A N 1
ATOM 3011 C CA . LEU A 1 378 ? -12.665 20.223 29.612 1.00 38.25 378 LEU A CA 1
ATOM 3012 C C . LEU A 1 378 ? -13.009 19.275 30.766 1.00 38.25 378 LEU A C 1
ATOM 3014 O O . LEU A 1 378 ? -13.840 19.635 31.590 1.00 38.25 378 LEU A O 1
ATOM 3018 N N . ALA A 1 379 ? -12.374 18.104 30.871 1.00 41.81 379 ALA A N 1
ATOM 3019 C CA . ALA A 1 379 ? -12.609 17.174 31.977 1.00 41.81 379 ALA A CA 1
ATOM 3020 C C . ALA A 1 379 ? -12.040 17.696 33.312 1.00 41.81 379 ALA A C 1
ATOM 3022 O O . ALA A 1 379 ? -12.711 17.606 34.340 1.00 41.81 379 ALA A O 1
ATOM 3023 N N . GLU A 1 380 ? -10.842 18.290 33.305 1.00 43.28 380 GLU A N 1
ATOM 3024 C CA . GLU A 1 380 ? -10.222 18.897 34.492 1.00 43.28 380 GLU A CA 1
ATOM 3025 C C . GLU A 1 380 ? -10.940 20.185 34.937 1.00 43.28 380 GLU A C 1
ATOM 3027 O O . GLU A 1 380 ? -11.172 20.367 36.135 1.00 43.28 380 GLU A O 1
ATOM 3032 N N . GLU A 1 381 ? -11.374 21.042 34.003 1.00 43.12 381 GLU A N 1
ATOM 3033 C CA . GLU A 1 381 ? -12.221 22.209 34.294 1.00 43.12 381 GLU A CA 1
ATOM 3034 C C . GLU A 1 381 ? -13.592 21.780 34.816 1.00 43.12 381 GLU A C 1
ATOM 3036 O O . GLU A 1 381 ? -14.062 22.346 35.798 1.00 43.12 381 GLU A O 1
ATOM 3041 N N . GLN A 1 382 ? -14.225 20.752 34.240 1.00 45.34 382 GLN A N 1
ATOM 3042 C CA . GLN A 1 382 ? -15.525 20.259 34.710 1.00 45.34 382 GLN A CA 1
ATOM 3043 C C . GLN A 1 382 ? -15.436 19.617 36.101 1.00 45.34 382 GLN A C 1
ATOM 3045 O O . GLN A 1 382 ? -16.320 19.843 36.931 1.00 45.34 382 GLN A O 1
ATOM 3050 N N . LEU A 1 383 ? -14.361 18.878 36.403 1.00 43.25 383 LEU A N 1
ATOM 3051 C CA . LEU A 1 383 ? -14.115 18.316 37.735 1.00 43.25 383 LEU A CA 1
ATOM 3052 C C . LEU A 1 383 ? -13.788 19.419 38.759 1.00 43.25 383 LEU A C 1
ATOM 3054 O O . LEU A 1 383 ? -14.289 19.388 39.887 1.00 43.25 383 LEU A O 1
ATOM 3058 N N . GLY A 1 384 ? -13.003 20.426 38.361 1.00 47.56 384 GLY A N 1
ATOM 3059 C CA . GLY A 1 384 ? -12.711 21.612 39.168 1.00 47.56 384 GLY A CA 1
ATOM 3060 C C . GLY A 1 384 ? -13.957 22.462 39.445 1.00 47.56 384 GLY A C 1
ATOM 3061 O O . GLY A 1 384 ? -14.182 22.895 40.579 1.00 47.56 384 GLY A O 1
ATOM 3062 N N . GLU A 1 385 ? -14.825 22.639 38.449 1.00 45.78 385 GLU A N 1
ATOM 3063 C CA . GLU A 1 385 ? -16.125 23.298 38.591 1.00 45.78 385 GLU A CA 1
ATOM 3064 C C . GLU A 1 385 ? -17.086 22.503 39.483 1.00 45.78 385 GLU A C 1
ATOM 3066 O O . GLU A 1 385 ? -17.789 23.107 40.293 1.00 45.78 385 GLU A O 1
ATOM 3071 N N . LEU A 1 386 ? -17.097 21.167 39.403 1.00 42.22 386 LEU A N 1
ATOM 3072 C CA . LEU A 1 386 ? -17.882 20.292 40.288 1.00 42.22 386 LEU A CA 1
ATOM 3073 C C . LEU A 1 386 ? -17.421 20.394 41.747 1.00 42.22 386 LEU A C 1
ATOM 3075 O O . LEU A 1 386 ? -18.248 20.493 42.657 1.00 42.22 386 LEU A O 1
ATOM 3079 N N . GLN A 1 387 ? -16.109 20.432 41.991 1.00 46.53 387 GLN A N 1
ATOM 3080 C CA . GLN A 1 387 ? -15.553 20.628 43.332 1.00 46.53 387 GLN A CA 1
ATOM 3081 C C . GLN A 1 387 ? -15.855 22.029 43.886 1.00 46.53 387 GLN A C 1
ATOM 3083 O O . GLN A 1 387 ? -16.173 22.169 45.071 1.00 46.53 387 GLN A O 1
ATOM 3088 N N . ASN A 1 388 ? -15.812 23.061 43.039 1.00 47.78 388 ASN A N 1
ATOM 3089 C CA . ASN A 1 388 ? -16.170 24.427 43.420 1.00 47.78 388 ASN A CA 1
ATOM 3090 C C . ASN A 1 388 ? -17.676 24.577 43.680 1.00 47.78 388 ASN A C 1
ATOM 3092 O O . ASN A 1 388 ? -18.055 25.146 44.703 1.00 47.78 388 ASN A O 1
ATOM 3096 N N . ALA A 1 389 ? -18.534 23.977 42.853 1.00 48.69 389 ALA A N 1
ATOM 3097 C CA . ALA A 1 389 ? -19.978 23.932 43.074 1.00 48.69 389 ALA A CA 1
ATOM 3098 C C . ALA A 1 389 ? -20.335 23.174 44.367 1.00 48.69 389 ALA A C 1
ATOM 3100 O O . ALA A 1 389 ? -21.214 23.601 45.117 1.00 48.69 389 ALA A O 1
ATOM 3101 N N . ARG A 1 390 ? -19.605 22.097 44.696 1.00 46.06 390 ARG A N 1
ATOM 3102 C CA . ARG A 1 390 ? -19.754 21.363 45.965 1.00 46.06 390 ARG A CA 1
ATOM 3103 C C . ARG A 1 390 ? -19.369 22.232 47.171 1.00 46.06 390 ARG A C 1
ATOM 3105 O O . ARG A 1 390 ? -20.117 22.268 48.148 1.00 46.06 390 ARG A O 1
ATOM 3112 N N . LYS A 1 391 ? -18.280 23.010 47.082 1.00 48.47 391 LYS A N 1
ATOM 3113 C CA . LYS A 1 391 ? -17.883 24.004 48.106 1.00 48.47 391 LYS A CA 1
ATOM 3114 C C . LYS A 1 391 ? -18.893 25.153 48.245 1.00 48.47 391 LYS A C 1
ATOM 3116 O O . LYS A 1 391 ? -19.186 25.594 49.361 1.00 48.47 391 LYS A O 1
ATOM 3121 N N . GLU A 1 392 ? -19.471 25.631 47.145 1.00 48.28 392 GLU A N 1
ATOM 3122 C CA . GLU A 1 392 ? -20.538 26.641 47.166 1.00 48.28 392 GLU A CA 1
ATOM 3123 C C . GLU A 1 392 ? -21.829 26.101 47.801 1.00 48.28 392 GLU A C 1
ATOM 3125 O O . GLU A 1 392 ? -22.484 26.797 48.579 1.00 48.28 392 GLU A O 1
ATOM 3130 N N . MET A 1 393 ? -22.159 24.831 47.566 1.00 42.03 393 MET A N 1
ATOM 3131 C CA . MET A 1 393 ? -23.319 24.175 48.167 1.00 42.03 393 MET A CA 1
ATOM 3132 C C . MET A 1 393 ? -23.139 23.955 49.680 1.00 42.03 393 MET A C 1
ATOM 3134 O O . MET A 1 393 ? -24.067 24.195 50.459 1.00 42.03 393 MET A O 1
ATOM 3138 N N . GLU A 1 394 ? -21.938 23.564 50.125 1.00 46.19 394 GLU A N 1
ATOM 3139 C CA . GLU A 1 394 ? -21.604 23.443 51.551 1.00 46.19 394 GLU A CA 1
ATOM 3140 C C . GLU A 1 394 ? -21.603 24.793 52.277 1.00 46.19 394 GLU A C 1
ATOM 3142 O O . GLU A 1 394 ? -22.148 24.898 53.380 1.00 46.19 394 GLU A O 1
ATOM 3147 N N . SER A 1 395 ? -21.076 25.846 51.645 1.00 44.38 395 SER A N 1
ATOM 3148 C CA . SER A 1 395 ? -21.101 27.202 52.208 1.00 44.38 395 SER A CA 1
ATOM 3149 C C . SER A 1 395 ? -22.510 27.820 52.211 1.00 44.38 395 SER A C 1
ATOM 3151 O O . SER A 1 395 ? -22.877 28.521 53.160 1.00 44.38 395 SER A O 1
ATOM 3153 N N . GLY A 1 396 ? -23.353 27.492 51.226 1.00 45.59 396 GLY A N 1
ATOM 3154 C CA . GLY A 1 396 ? -24.773 27.856 51.190 1.00 45.59 396 GLY A CA 1
ATOM 3155 C C . GLY A 1 396 ? -25.609 27.155 52.269 1.00 45.59 396 GLY A C 1
ATOM 3156 O O . GLY A 1 396 ? -26.449 27.788 52.911 1.00 45.59 396 GLY A O 1
ATOM 3157 N N . LEU A 1 397 ? -25.343 25.871 52.540 1.00 40.53 397 LEU A N 1
ATOM 3158 C CA . LEU A 1 397 ? -25.964 25.107 53.633 1.00 40.53 397 LEU A CA 1
ATOM 3159 C C . LEU A 1 397 ? -25.523 25.603 55.022 1.00 40.53 397 LEU A C 1
ATOM 3161 O O . LEU A 1 397 ? -26.341 25.626 55.942 1.00 40.53 397 LEU A O 1
ATOM 3165 N N . ALA A 1 398 ? -24.273 26.060 55.167 1.00 41.62 398 ALA A N 1
ATOM 3166 C CA . ALA A 1 398 ? -23.775 26.680 56.397 1.00 41.62 398 ALA A CA 1
ATOM 3167 C C . ALA A 1 398 ? -24.446 28.038 56.684 1.00 41.62 398 ALA A C 1
ATOM 3169 O O . ALA A 1 398 ? -24.840 28.296 57.822 1.00 41.62 398 ALA A O 1
ATOM 3170 N N . ARG A 1 399 ? -24.674 28.869 55.654 1.00 45.56 399 ARG A N 1
ATOM 3171 C CA . ARG A 1 399 ? -25.429 30.136 55.774 1.00 45.56 399 ARG A CA 1
ATOM 3172 C C . ARG A 1 399 ? -26.910 29.920 56.123 1.00 45.56 399 ARG A C 1
ATOM 3174 O O . ARG A 1 399 ? -27.502 30.740 56.819 1.00 45.56 399 ARG A O 1
ATOM 3181 N N . ARG A 1 400 ? -27.490 28.784 55.720 1.00 40.84 400 ARG A N 1
ATOM 3182 C CA . ARG A 1 400 ? -28.883 28.381 56.003 1.00 40.84 400 ARG A CA 1
ATOM 3183 C C . ARG A 1 400 ? -29.160 28.056 57.478 1.00 40.84 400 ARG A C 1
ATOM 3185 O O . ARG A 1 400 ? -30.307 28.127 57.898 1.00 40.84 400 ARG A O 1
ATOM 3192 N N . ARG A 1 401 ? -28.136 27.726 58.279 1.00 43.41 401 ARG A N 1
ATOM 3193 C CA . ARG A 1 401 ? -28.288 27.493 59.732 1.00 43.41 401 ARG A CA 1
ATOM 3194 C C . ARG A 1 401 ? -28.506 28.779 60.543 1.00 43.41 401 ARG A C 1
ATOM 3196 O O . ARG A 1 401 ? -28.871 28.675 61.708 1.00 43.41 401 ARG A O 1
ATOM 3203 N N . GLN A 1 402 ? -28.286 29.962 59.957 1.00 44.44 402 GLN A N 1
ATOM 3204 C CA . GLN A 1 402 ? -28.328 31.249 60.668 1.00 44.44 402 GLN A CA 1
ATOM 3205 C C . GLN A 1 402 ? -29.485 32.184 60.278 1.00 44.44 402 GLN A C 1
ATOM 3207 O O . GLN A 1 402 ? -29.697 33.171 60.976 1.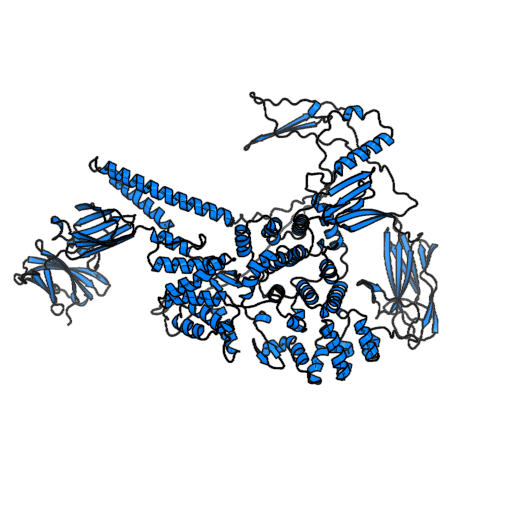00 44.44 402 GLN A O 1
ATOM 3212 N N . ALA A 1 403 ? -30.261 31.895 59.230 1.00 41.78 403 ALA A N 1
ATOM 3213 C CA . ALA A 1 403 ? -31.368 32.754 58.803 1.00 41.78 403 ALA A CA 1
ATOM 3214 C C . ALA A 1 403 ? -32.630 31.925 58.532 1.00 41.78 403 ALA A C 1
ATOM 3216 O O . ALA A 1 403 ? -32.603 30.992 57.731 1.00 41.78 403 ALA A O 1
ATOM 3217 N N . GLY A 1 404 ? -33.719 32.259 59.232 1.00 40.88 404 GLY A N 1
ATOM 3218 C CA . GLY A 1 404 ? -35.039 31.650 59.055 1.00 40.88 404 GLY A CA 1
ATOM 3219 C C . GLY A 1 404 ? -35.569 31.794 57.623 1.00 40.88 404 GLY A C 1
ATOM 3220 O O . GLY A 1 404 ? -35.186 32.711 56.898 1.00 40.88 404 GLY A O 1
ATOM 3221 N N . ALA A 1 405 ? -36.405 30.837 57.220 1.00 37.66 405 ALA A N 1
ATOM 3222 C CA . ALA A 1 405 ? -36.860 30.629 55.848 1.00 37.66 405 ALA A CA 1
ATOM 3223 C C . ALA A 1 405 ? -37.707 31.795 55.302 1.00 37.66 405 ALA A C 1
ATOM 3225 O O . ALA A 1 405 ? -38.685 32.184 55.933 1.00 37.66 405 ALA A O 1
ATOM 3226 N N . ASP A 1 406 ? -37.349 32.290 54.110 1.00 45.34 406 ASP A N 1
ATOM 3227 C CA . ASP A 1 406 ? -38.090 33.314 53.361 1.00 45.34 406 ASP A CA 1
ATOM 3228 C C . ASP A 1 406 ? -38.231 32.911 51.872 1.00 45.34 406 ASP A C 1
ATOM 3230 O O . ASP A 1 406 ? -37.335 32.280 51.289 1.00 45.34 406 ASP A O 1
ATOM 3234 N N . ASP A 1 407 ? -39.345 33.315 51.253 1.00 40.34 407 ASP A N 1
ATOM 3235 C CA . ASP A 1 407 ? -39.916 32.887 49.950 1.00 40.34 407 ASP A CA 1
ATOM 3236 C C . ASP A 1 407 ? -38.983 33.083 48.723 1.00 40.34 407 ASP A C 1
ATOM 3238 O O . ASP A 1 407 ? -39.045 32.385 47.708 1.00 40.34 407 ASP A O 1
ATOM 3242 N N . LYS A 1 408 ? -37.993 33.984 48.820 1.00 42.78 408 LYS A N 1
ATOM 3243 C CA . LYS A 1 408 ? -36.953 34.158 47.780 1.00 42.78 408 LYS A CA 1
ATOM 3244 C C . LYS A 1 408 ? -35.993 32.964 47.661 1.00 42.78 408 LYS A C 1
ATOM 3246 O O . LYS A 1 408 ? -35.347 32.817 46.623 1.00 42.78 408 LYS A O 1
ATOM 3251 N N . SER A 1 409 ? -35.883 32.128 48.695 1.00 46.03 409 SER A N 1
ATOM 3252 C CA . SER A 1 409 ? -34.953 30.990 48.728 1.00 46.03 409 SER A CA 1
ATOM 3253 C C . SER A 1 409 ? -35.450 29.754 47.961 1.00 46.03 409 SER A C 1
ATOM 3255 O O . SER A 1 409 ? -34.624 28.982 47.473 1.00 46.03 409 SER A O 1
ATOM 3257 N N . GLU A 1 410 ? -36.764 29.599 47.765 1.00 41.28 410 GLU A N 1
ATOM 3258 C CA . GLU A 1 410 ? -37.350 28.480 47.008 1.00 41.28 410 GLU A CA 1
ATOM 3259 C C . GLU A 1 410 ? -37.180 28.653 45.492 1.00 41.28 410 GLU A C 1
ATOM 3261 O O . GLU A 1 410 ? -36.744 27.735 44.801 1.00 41.28 410 GLU A O 1
ATOM 3266 N N . ARG A 1 411 ? -37.391 29.861 44.953 1.00 40.72 411 ARG A N 1
ATOM 3267 C CA . ARG A 1 411 ? -37.159 30.141 43.518 1.00 40.72 411 ARG A CA 1
ATOM 3268 C C . ARG A 1 411 ? -35.692 30.008 43.094 1.00 40.72 411 ARG A C 1
ATOM 3270 O O . ARG A 1 411 ? -35.416 29.684 41.940 1.00 40.72 411 ARG A O 1
ATOM 3277 N N . ALA A 1 412 ? -34.751 30.264 44.004 1.00 46.41 412 ALA A N 1
ATOM 3278 C CA . ALA A 1 412 ? -33.324 30.054 43.755 1.00 46.41 412 ALA A CA 1
ATOM 3279 C C . ALA A 1 412 ? -32.957 28.559 43.715 1.00 46.41 412 ALA A C 1
ATOM 3281 O O . ALA A 1 412 ? -32.049 28.177 42.981 1.00 46.41 412 ALA A O 1
ATOM 3282 N N . TYR A 1 413 ? -33.686 27.720 44.458 1.00 44.78 413 TYR A N 1
ATOM 3283 C CA . TYR A 1 413 ? -33.496 26.272 44.496 1.00 44.78 413 TYR A CA 1
ATOM 3284 C C . TYR A 1 413 ? -33.935 25.600 43.189 1.00 44.78 413 TYR A C 1
ATOM 3286 O O . TYR A 1 413 ? -33.123 24.906 42.587 1.00 44.78 413 TYR A O 1
ATOM 3294 N N . PHE A 1 414 ? -35.137 25.893 42.677 1.00 43.72 414 PHE A N 1
ATOM 3295 C CA . PHE A 1 414 ? -35.601 25.332 41.396 1.00 43.72 414 PHE A CA 1
ATOM 3296 C C . PHE A 1 414 ? -34.720 25.754 40.207 1.00 43.72 414 PHE A C 1
ATOM 3298 O O . PHE A 1 414 ? -34.420 24.941 39.343 1.00 43.72 414 PHE A O 1
ATOM 3305 N N . LYS A 1 415 ? -34.189 26.988 40.204 1.00 48.53 415 LYS A N 1
ATOM 3306 C CA . LYS A 1 415 ? -33.211 27.432 39.188 1.00 48.53 415 LYS A CA 1
ATOM 3307 C C . LYS A 1 415 ? -31.844 26.749 39.294 1.00 48.53 415 LYS A C 1
ATOM 3309 O O . LYS A 1 415 ? -31.154 26.630 38.283 1.00 48.53 415 LYS A O 1
ATOM 3314 N N . ALA A 1 416 ? -31.413 26.380 40.500 1.00 50.03 416 ALA A N 1
ATOM 3315 C CA . ALA A 1 416 ? -30.171 25.641 40.705 1.00 50.03 416 ALA A CA 1
ATOM 3316 C C . ALA A 1 416 ? -30.339 24.165 40.314 1.00 50.03 416 ALA A C 1
ATOM 3318 O O . ALA A 1 416 ? -29.441 23.616 39.684 1.00 50.03 416 ALA A O 1
ATOM 3319 N N . ASP A 1 417 ? -31.499 23.574 40.611 1.00 45.31 417 ASP A N 1
ATOM 3320 C CA . ASP A 1 417 ? -31.875 22.212 40.218 1.00 45.31 417 ASP A CA 1
ATOM 3321 C C . ASP A 1 417 ? -32.004 22.077 38.692 1.00 45.31 417 ASP A C 1
ATOM 3323 O O . ASP A 1 417 ? -31.392 21.192 38.105 1.00 45.31 417 ASP A O 1
ATOM 3327 N N . ASP A 1 418 ? -32.665 23.025 38.016 1.00 48.28 418 ASP A N 1
ATOM 3328 C CA . ASP A 1 418 ? -32.758 23.055 36.547 1.00 48.28 418 ASP A CA 1
ATOM 3329 C C . ASP A 1 418 ? -31.384 23.199 35.870 1.00 48.28 418 ASP A C 1
ATOM 3331 O O . ASP A 1 418 ? -31.113 22.563 34.850 1.00 48.28 418 ASP A O 1
ATOM 3335 N N . LYS A 1 419 ? -30.473 23.999 36.446 1.00 51.88 419 LYS A N 1
ATOM 3336 C CA . LYS A 1 419 ? -29.084 24.099 35.961 1.00 51.88 419 LYS A CA 1
ATOM 3337 C C . LYS A 1 419 ? -28.295 22.811 36.188 1.00 51.88 419 LYS A C 1
ATOM 3339 O O . LYS A 1 419 ? -27.438 22.483 35.370 1.00 51.88 419 LYS A O 1
ATOM 3344 N N . LEU A 1 420 ? -28.568 22.097 37.277 1.00 48.53 420 LEU A N 1
ATOM 3345 C CA . LEU A 1 420 ? -27.947 20.812 37.576 1.00 48.53 420 LEU A CA 1
ATOM 3346 C C . LEU A 1 420 ? -28.458 19.723 36.617 1.00 48.53 420 LEU A C 1
ATOM 3348 O O . LEU A 1 420 ? -27.649 18.994 36.055 1.00 48.53 420 LEU A O 1
ATOM 3352 N N . ARG A 1 421 ? -29.768 19.693 36.329 1.00 48.12 421 ARG A N 1
ATOM 3353 C CA . ARG A 1 421 ? -30.391 18.815 35.319 1.00 48.12 421 ARG A CA 1
ATOM 3354 C C . ARG A 1 421 ? -29.851 19.081 33.911 1.00 48.12 421 ARG A C 1
ATOM 3356 O O . ARG A 1 421 ? -29.545 18.138 33.187 1.00 48.12 421 ARG A O 1
ATOM 3363 N N . ALA A 1 422 ? -29.662 20.351 33.548 1.00 46.25 422 ALA A N 1
ATOM 3364 C CA . ALA A 1 422 ? -29.053 20.736 32.273 1.00 46.25 422 ALA A CA 1
ATOM 3365 C C . ALA A 1 422 ? -27.564 20.341 32.175 1.00 46.25 422 ALA A C 1
ATOM 3367 O O . ALA A 1 422 ? -27.108 19.971 31.096 1.00 46.25 422 ALA A O 1
ATOM 3368 N N . LYS A 1 423 ? -26.809 20.372 33.287 1.00 49.94 423 LYS A N 1
ATOM 3369 C CA . LYS A 1 423 ? -25.416 19.881 33.344 1.00 49.94 423 LYS A CA 1
ATOM 3370 C C . LYS A 1 423 ? -25.329 18.342 33.362 1.00 49.94 423 LYS A C 1
ATOM 3372 O O . LYS A 1 423 ? -24.402 17.794 32.778 1.00 49.94 423 LYS A O 1
ATOM 3377 N N . MET A 1 424 ? -26.301 17.641 33.953 1.00 46.34 424 MET A N 1
ATOM 3378 C CA . MET A 1 424 ? -26.372 16.170 33.960 1.00 46.34 424 MET A CA 1
ATOM 3379 C C . MET A 1 424 ? -26.682 15.562 32.587 1.00 46.34 424 MET A C 1
ATOM 3381 O O . MET A 1 424 ? -26.184 14.486 32.270 1.00 46.34 424 MET A O 1
ATOM 3385 N N . GLN A 1 425 ? -27.444 16.260 31.736 1.00 40.34 425 GLN A N 1
ATOM 3386 C CA . GLN A 1 425 ? -27.730 15.817 30.364 1.00 40.34 425 GLN A CA 1
ATOM 3387 C C . GLN A 1 425 ? -26.483 15.712 29.462 1.00 40.34 425 GLN A C 1
ATOM 3389 O O . GLN A 1 425 ? -26.559 15.073 28.418 1.00 40.34 425 GLN A O 1
ATOM 3394 N N . GLN A 1 426 ? -25.335 16.284 29.849 1.00 46.91 426 GLN A N 1
ATOM 3395 C CA . GLN A 1 426 ? -24.072 16.169 29.103 1.00 46.91 426 GLN A CA 1
ATOM 3396 C C . GLN A 1 426 ? -23.195 14.959 29.498 1.00 46.91 426 GLN A C 1
ATOM 3398 O O . GLN A 1 426 ? -22.156 14.756 28.874 1.00 46.91 426 GLN A O 1
ATOM 3403 N N . LEU A 1 427 ? -23.576 14.154 30.502 1.00 56.00 427 LEU A N 1
ATOM 3404 C CA . LEU A 1 427 ? -22.720 13.086 31.054 1.00 56.00 427 LEU A CA 1
ATOM 3405 C C . LEU A 1 427 ? -22.701 11.784 30.231 1.00 56.00 427 LEU A C 1
ATOM 3407 O O . LEU A 1 427 ? -21.750 11.011 30.334 1.00 56.00 427 LEU A O 1
ATOM 3411 N N . TYR A 1 428 ? -23.729 11.521 29.419 1.00 60.59 428 TYR A N 1
ATOM 3412 C CA . TYR A 1 428 ? -23.800 10.332 28.563 1.00 60.59 428 TYR A CA 1
ATOM 3413 C C . TYR A 1 428 ? -23.293 10.648 27.155 1.00 60.59 428 TYR A C 1
ATOM 3415 O O . TYR A 1 428 ? -23.854 11.507 26.470 1.00 60.59 428 TYR A O 1
ATOM 3423 N N . ARG A 1 429 ? -22.252 9.942 26.701 1.00 61.75 429 ARG A N 1
ATOM 3424 C CA . ARG A 1 429 ? -21.785 10.008 25.312 1.00 61.75 429 ARG A CA 1
ATOM 3425 C C . ARG A 1 429 ? -22.354 8.838 24.522 1.00 61.75 429 ARG A C 1
ATOM 3427 O O . ARG A 1 429 ? -22.207 7.682 24.907 1.00 61.75 429 ARG A O 1
ATOM 3434 N N . GLN A 1 430 ? -22.998 9.150 23.401 1.00 64.06 430 GLN A N 1
ATOM 3435 C CA . GLN A 1 430 ? -23.501 8.132 22.486 1.00 64.06 430 GLN A CA 1
ATOM 3436 C C . GLN A 1 430 ? -22.330 7.324 21.909 1.00 64.06 430 GLN A C 1
ATOM 3438 O O . GLN A 1 430 ? -21.317 7.899 21.514 1.00 64.06 430 GLN A O 1
ATOM 3443 N N . VAL A 1 431 ? -22.480 5.998 21.862 1.00 71.56 431 VAL A N 1
ATOM 3444 C CA . VAL A 1 431 ? -21.501 5.098 21.234 1.00 71.56 431 VAL A CA 1
ATOM 3445 C C . VAL A 1 431 ? -21.409 5.408 19.737 1.00 71.56 431 VAL A C 1
ATOM 3447 O O . VAL A 1 431 ? -22.428 5.643 19.084 1.00 71.56 431 VAL A O 1
ATOM 3450 N N . ASP A 1 432 ? -20.189 5.395 19.200 1.00 72.69 432 ASP A N 1
ATOM 3451 C CA . ASP A 1 432 ? -19.935 5.559 17.769 1.00 72.69 432 ASP A CA 1
ATOM 3452 C C . ASP A 1 432 ? -20.700 4.527 16.923 1.00 72.69 432 ASP A C 1
ATOM 3454 O O . ASP A 1 432 ? -21.005 3.418 17.364 1.00 72.69 432 ASP A O 1
ATOM 3458 N N . LYS A 1 433 ? -20.964 4.869 15.656 1.00 83.19 433 LYS A N 1
ATOM 3459 C CA . LYS A 1 433 ? -21.479 3.897 14.682 1.00 83.19 433 LYS A CA 1
ATOM 3460 C C . LYS A 1 433 ? -20.479 2.758 14.490 1.00 83.19 433 LYS A C 1
ATOM 3462 O O . LYS A 1 433 ? -19.266 2.984 14.489 1.00 83.19 433 LYS A O 1
ATOM 3467 N N . THR A 1 434 ? -20.991 1.553 14.252 1.00 87.62 434 THR A N 1
ATOM 3468 C CA . THR A 1 434 ? -20.164 0.394 13.914 1.00 87.62 434 THR A CA 1
ATOM 3469 C C . THR A 1 434 ? -19.338 0.683 12.668 1.00 87.62 434 THR A C 1
ATOM 3471 O O . THR A 1 434 ? -19.856 1.174 11.665 1.00 87.62 434 THR A O 1
ATOM 3474 N N . LYS A 1 435 ? -18.044 0.376 12.724 1.00 91.25 435 LYS A N 1
ATOM 3475 C CA . LYS A 1 435 ? -17.127 0.473 11.587 1.00 91.25 435 LYS A CA 1
ATOM 3476 C C . LYS A 1 435 ? -16.710 -0.922 11.137 1.00 91.25 435 LYS A C 1
ATOM 3478 O O . LYS A 1 435 ? -16.600 -1.822 11.969 1.00 91.25 435 LYS A O 1
ATOM 3483 N N . GLU A 1 436 ? -16.492 -1.064 9.834 1.00 92.69 436 GLU A N 1
ATOM 3484 C CA . GLU A 1 436 ? -15.864 -2.237 9.221 1.00 92.69 436 GLU A CA 1
ATOM 3485 C C . GLU A 1 436 ? -14.364 -1.984 9.150 1.00 92.69 436 GLU A C 1
ATOM 3487 O O . GLU A 1 436 ? -13.942 -0.990 8.549 1.00 92.69 436 GLU A O 1
ATOM 3492 N N . TRP A 1 437 ? -13.576 -2.860 9.761 1.00 93.69 437 TRP A N 1
ATOM 3493 C CA . TRP A 1 437 ? -12.131 -2.734 9.804 1.00 93.69 437 TRP A CA 1
ATOM 3494 C C . TRP A 1 437 ? -11.456 -3.891 9.078 1.00 93.69 437 TRP A C 1
ATOM 3496 O O . TRP A 1 437 ? -11.883 -5.037 9.189 1.00 93.69 437 TRP A O 1
ATOM 3506 N N . VAL A 1 438 ? -10.391 -3.582 8.349 1.00 94.75 438 VAL A N 1
ATOM 3507 C CA . VAL A 1 438 ? -9.578 -4.550 7.596 1.00 94.75 438 VAL A CA 1
ATOM 3508 C C . VAL A 1 438 ? -8.108 -4.286 7.850 1.00 94.75 438 VAL A C 1
ATOM 3510 O O . VAL A 1 438 ? -7.743 -3.162 8.187 1.00 94.75 438 VAL A O 1
ATOM 3513 N N . GLU A 1 439 ? -7.266 -5.299 7.674 1.00 93.62 439 GLU A N 1
ATOM 3514 C CA . GLU A 1 439 ? -5.821 -5.168 7.856 1.00 93.62 439 GLU A CA 1
ATOM 3515 C C . GLU A 1 439 ? -5.229 -4.055 6.971 1.00 93.62 439 GLU A C 1
ATOM 3517 O O . GLU A 1 439 ? -5.457 -4.000 5.760 1.00 93.62 439 GLU A O 1
ATOM 3522 N N . ASN A 1 440 ? -4.449 -3.163 7.580 1.00 93.81 440 ASN A N 1
ATOM 3523 C CA . ASN A 1 440 ? -3.718 -2.106 6.894 1.00 93.81 440 ASN A CA 1
ATOM 3524 C C . ASN A 1 440 ? -2.384 -2.655 6.376 1.00 93.81 440 ASN A C 1
ATOM 3526 O O . ASN A 1 440 ? -1.345 -2.509 7.016 1.00 93.81 440 ASN A O 1
ATOM 3530 N N . ASN A 1 441 ? -2.440 -3.338 5.232 1.00 94.44 441 ASN A N 1
ATOM 3531 C CA . ASN A 1 441 ? -1.258 -3.728 4.463 1.00 94.44 441 ASN A CA 1
ATOM 3532 C C . ASN A 1 441 ? -0.558 -2.461 3.948 1.00 94.44 441 ASN A C 1
ATOM 3534 O O . ASN A 1 441 ? 0.223 -1.847 4.665 1.00 94.44 441 ASN A O 1
ATOM 3538 N N . TYR A 1 442 ? -0.905 -2.012 2.745 1.00 96.44 442 TYR A N 1
ATOM 3539 C CA . TYR A 1 442 ? -0.530 -0.695 2.241 1.00 96.44 442 TYR A CA 1
ATOM 3540 C C . TYR A 1 442 ? -1.411 0.390 2.869 1.00 96.44 442 TYR A C 1
ATOM 3542 O O . TYR A 1 442 ? -2.626 0.198 2.990 1.00 96.44 442 TYR A O 1
ATOM 3550 N N . TYR A 1 443 ? -0.805 1.512 3.273 1.00 96.62 443 TYR A N 1
ATOM 3551 C CA . TYR A 1 443 ? -1.461 2.533 4.099 1.00 96.62 443 TYR A CA 1
ATOM 3552 C C . TYR A 1 443 ? -2.785 3.031 3.496 1.00 96.62 443 TYR A C 1
ATOM 3554 O O . TYR A 1 443 ? -2.815 3.701 2.462 1.00 96.62 443 TYR A O 1
ATOM 3562 N N . HIS A 1 444 ? -3.887 2.709 4.178 1.00 94.56 444 HIS A N 1
ATOM 3563 C CA . HIS A 1 444 ? -5.265 3.051 3.817 1.00 94.56 444 HIS A CA 1
ATOM 3564 C C . HIS A 1 444 ? -5.643 2.678 2.375 1.00 94.56 444 HIS A C 1
ATOM 3566 O O . HIS A 1 444 ? -6.460 3.350 1.735 1.00 94.56 444 HIS A O 1
ATOM 3572 N N . LEU A 1 445 ? -5.068 1.585 1.867 1.00 93.69 445 LEU A N 1
ATOM 3573 C CA . LEU A 1 445 ? -5.328 1.085 0.526 1.00 93.69 445 LEU A CA 1
ATOM 3574 C C . LEU A 1 445 ? -6.159 -0.210 0.584 1.00 93.69 445 LEU A C 1
ATOM 3576 O O . LEU A 1 445 ? -5.709 -1.197 1.167 1.00 93.69 445 LEU A O 1
ATOM 3580 N N . PRO A 1 446 ? -7.361 -0.259 -0.019 1.00 92.31 446 PRO A N 1
ATOM 3581 C CA . PRO A 1 446 ? -8.161 -1.483 -0.087 1.00 92.31 446 PRO A CA 1
ATOM 3582 C C . PRO A 1 446 ? -7.439 -2.616 -0.827 1.00 92.31 446 PRO A C 1
ATOM 3584 O O . PRO A 1 446 ? -6.713 -2.357 -1.787 1.00 92.31 446 PRO A O 1
ATOM 3587 N N . ILE A 1 447 ? -7.672 -3.870 -0.426 1.00 90.88 447 ILE A N 1
ATOM 3588 C CA . ILE A 1 447 ? -6.975 -5.049 -0.971 1.00 90.88 447 ILE A CA 1
ATOM 3589 C C . ILE A 1 447 ? -7.140 -5.200 -2.493 1.00 90.88 447 ILE A C 1
ATOM 3591 O O . ILE A 1 447 ? -6.240 -5.667 -3.183 1.00 90.88 447 ILE A O 1
ATOM 3595 N N . GLU A 1 448 ? -8.249 -4.724 -3.058 1.00 88.69 448 GLU A N 1
ATOM 3596 C CA . GLU A 1 448 ? -8.511 -4.755 -4.500 1.00 88.69 448 GLU A CA 1
ATOM 3597 C C . GLU A 1 448 ? -7.558 -3.846 -5.301 1.00 88.69 448 GLU A C 1
ATOM 3599 O O . GLU A 1 448 ? -7.339 -4.068 -6.493 1.00 88.69 448 GLU A O 1
ATOM 3604 N N . GLN A 1 449 ? -6.979 -2.833 -4.650 1.00 91.75 449 GLN A N 1
ATOM 3605 C CA . GLN A 1 449 ? -6.007 -1.904 -5.236 1.00 91.75 449 GLN A CA 1
ATOM 3606 C C . GLN A 1 449 ? -4.550 -2.322 -4.968 1.00 91.75 449 GLN A C 1
ATOM 3608 O O . GLN A 1 449 ? -3.632 -1.724 -5.522 1.00 91.75 449 GLN A O 1
ATOM 3613 N N . GLN A 1 450 ? -4.323 -3.360 -4.156 1.00 92.75 450 GLN A N 1
ATOM 3614 C CA . GLN A 1 450 ? -2.997 -3.900 -3.833 1.00 92.75 450 GLN A CA 1
ATOM 3615 C C . GLN A 1 450 ? -2.567 -4.937 -4.883 1.00 92.75 450 GLN A C 1
ATOM 3617 O O . GLN A 1 450 ? -2.415 -6.118 -4.586 1.00 92.75 450 GLN A O 1
ATOM 3622 N N . ASN A 1 451 ? -2.452 -4.522 -6.143 1.00 91.12 451 ASN A N 1
ATOM 3623 C CA . ASN A 1 451 ? -2.107 -5.405 -7.262 1.00 91.12 451 ASN A CA 1
ATOM 3624 C C . ASN A 1 451 ? -0.747 -5.036 -7.886 1.00 91.12 451 ASN A C 1
ATOM 3626 O O . ASN A 1 451 ? -0.112 -4.058 -7.489 1.00 91.12 451 ASN A O 1
ATOM 3630 N N . GLY A 1 452 ? -0.309 -5.814 -8.881 1.00 91.31 452 GLY A N 1
ATOM 3631 C CA . GLY A 1 452 ? 0.986 -5.630 -9.545 1.00 91.31 452 GLY A CA 1
ATOM 3632 C C . GLY A 1 452 ? 1.175 -4.274 -10.242 1.00 91.31 452 GLY A C 1
ATOM 3633 O O . GLY A 1 452 ? 2.307 -3.916 -10.568 1.00 91.31 452 GLY A O 1
ATOM 3634 N N . ASP A 1 453 ? 0.101 -3.500 -10.428 1.00 93.88 453 ASP A N 1
ATOM 3635 C CA . ASP A 1 453 ? 0.137 -2.158 -11.014 1.00 93.88 453 ASP A CA 1
ATOM 3636 C C . ASP A 1 453 ? 0.234 -1.039 -9.961 1.00 93.88 453 ASP A C 1
ATOM 3638 O O . ASP A 1 453 ? 0.371 0.129 -10.332 1.00 93.88 453 ASP A O 1
ATOM 3642 N N . LEU A 1 454 ? 0.212 -1.365 -8.658 1.00 95.56 454 LEU A N 1
ATOM 3643 C CA . LEU A 1 454 ? 0.367 -0.383 -7.577 1.00 95.56 454 LEU A CA 1
ATOM 3644 C C . LEU A 1 454 ? 1.675 0.405 -7.722 1.00 95.56 454 LEU A C 1
ATOM 3646 O O . LEU A 1 454 ? 1.678 1.627 -7.597 1.00 95.56 454 LEU A O 1
ATOM 3650 N N . VAL A 1 455 ? 2.779 -0.282 -8.030 1.00 97.44 455 VAL A N 1
ATOM 3651 C CA . VAL A 1 455 ? 4.047 0.350 -8.415 1.00 97.44 455 VAL A CA 1
ATOM 3652 C C . VAL A 1 455 ? 4.545 -0.287 -9.707 1.00 97.44 455 VAL A C 1
ATOM 3654 O O . VAL A 1 455 ? 4.813 -1.487 -9.778 1.00 97.44 455 VAL A O 1
ATOM 3657 N N . THR A 1 456 ? 4.672 0.534 -10.743 1.00 96.44 456 THR A N 1
ATOM 3658 C CA . THR A 1 456 ? 5.087 0.121 -12.089 1.00 96.44 456 THR A CA 1
ATOM 3659 C C . THR A 1 456 ? 6.554 0.446 -12.338 1.00 96.44 456 THR A C 1
ATOM 3661 O O . THR A 1 456 ? 7.086 1.380 -11.743 1.00 96.44 456 THR A O 1
ATOM 3664 N N . VAL A 1 457 ? 7.192 -0.246 -13.284 1.00 96.81 457 VAL A N 1
ATOM 3665 C CA . VAL A 1 457 ? 8.572 0.069 -13.682 1.00 96.81 457 VAL A CA 1
ATOM 3666 C C . VAL A 1 457 ? 8.709 1.512 -14.193 1.00 96.81 457 VAL A C 1
ATOM 3668 O O . VAL A 1 457 ? 7.829 2.031 -14.878 1.00 96.81 457 VAL A O 1
ATOM 3671 N N . ASN A 1 458 ? 9.823 2.151 -13.844 1.00 96.00 458 ASN A N 1
ATOM 3672 C CA . ASN A 1 458 ? 10.303 3.434 -14.355 1.00 96.00 458 ASN A CA 1
ATOM 3673 C C . ASN A 1 458 ? 11.846 3.414 -14.314 1.00 96.00 458 ASN A C 1
ATOM 3675 O O . ASN A 1 458 ? 12.438 2.399 -13.935 1.00 96.00 458 ASN A O 1
ATOM 3679 N N . ALA A 1 459 ? 12.502 4.513 -14.692 1.00 94.69 459 ALA A N 1
ATOM 3680 C CA . ALA A 1 459 ? 13.963 4.560 -14.720 1.00 94.69 459 ALA A CA 1
ATOM 3681 C C . ALA A 1 459 ? 14.598 4.380 -13.323 1.00 94.69 459 ALA A C 1
ATOM 3683 O O . ALA A 1 459 ? 15.582 3.661 -13.205 1.00 94.69 459 ALA A O 1
ATOM 3684 N N . PHE A 1 460 ? 13.996 4.925 -12.257 1.00 97.69 460 PHE A N 1
ATOM 3685 C CA . PHE A 1 460 ? 14.474 4.748 -10.877 1.00 97.69 460 PHE A CA 1
ATOM 3686 C C . PHE A 1 460 ? 14.455 3.281 -10.429 1.00 97.69 460 PHE A C 1
ATOM 3688 O O . PHE A 1 460 ? 15.441 2.772 -9.899 1.00 97.69 460 PHE A O 1
ATOM 3695 N N . TRP A 1 461 ? 13.347 2.573 -10.666 1.00 98.19 461 TRP A N 1
ATOM 3696 C CA . TRP A 1 461 ? 13.243 1.154 -10.315 1.00 98.19 461 TRP A CA 1
ATOM 3697 C C . TRP A 1 461 ? 14.109 0.268 -11.210 1.00 98.19 461 TRP A C 1
ATOM 3699 O O . TRP A 1 461 ? 14.600 -0.757 -10.744 1.00 98.19 461 TRP A O 1
ATOM 3709 N N . ASN A 1 462 ? 14.341 0.666 -12.466 1.00 97.81 462 ASN A N 1
ATOM 3710 C CA . ASN A 1 462 ? 15.333 0.009 -13.308 1.00 97.81 462 ASN A CA 1
ATOM 3711 C C . ASN A 1 462 ? 16.745 0.180 -12.725 1.00 97.81 462 ASN A C 1
ATOM 3713 O O . ASN A 1 462 ? 17.432 -0.823 -12.563 1.00 97.81 462 ASN A O 1
ATOM 3717 N N . ASP A 1 463 ? 17.145 1.392 -12.325 1.00 97.69 463 ASP A N 1
ATOM 3718 C CA . ASP A 1 463 ? 18.435 1.624 -11.656 1.00 97.69 463 ASP A CA 1
ATOM 3719 C C . ASP A 1 463 ? 18.564 0.759 -10.394 1.00 97.69 463 ASP A C 1
ATOM 3721 O O . ASP A 1 463 ? 19.572 0.082 -10.204 1.00 97.69 463 ASP A O 1
ATOM 3725 N N . PHE A 1 464 ? 17.520 0.714 -9.558 1.00 98.06 464 PHE A N 1
ATOM 3726 C CA . PHE A 1 464 ? 17.518 -0.096 -8.338 1.00 98.06 464 PHE A CA 1
ATOM 3727 C C . PHE A 1 464 ? 17.644 -1.596 -8.620 1.00 98.06 464 PHE A C 1
ATOM 3729 O O . PHE A 1 464 ? 18.332 -2.309 -7.890 1.00 98.06 464 PHE A O 1
ATOM 3736 N N . ALA A 1 465 ? 17.009 -2.093 -9.682 1.00 97.38 465 ALA A N 1
ATOM 3737 C CA . ALA A 1 465 ? 17.134 -3.489 -10.086 1.00 97.38 465 ALA A CA 1
ATOM 3738 C C . ALA A 1 465 ? 18.560 -3.828 -10.548 1.00 97.38 465 ALA A C 1
ATOM 3740 O O . ALA A 1 465 ? 19.090 -4.870 -10.162 1.00 97.38 465 ALA A O 1
ATOM 3741 N N . GLN A 1 466 ? 19.182 -2.951 -11.346 1.00 96.88 466 GLN A N 1
ATOM 3742 C CA . GLN A 1 466 ? 20.541 -3.157 -11.864 1.00 96.88 466 GLN A CA 1
ATOM 3743 C C . GLN A 1 466 ? 21.629 -2.967 -10.798 1.00 96.88 466 GLN A C 1
ATOM 3745 O O . GLN A 1 466 ? 22.735 -3.486 -10.950 1.00 96.88 466 GLN A O 1
ATOM 3750 N N . HIS A 1 467 ? 21.337 -2.232 -9.724 1.00 95.81 467 HIS A N 1
ATOM 3751 C CA . HIS A 1 467 ? 22.309 -1.937 -8.675 1.00 95.81 467 HIS A CA 1
ATOM 3752 C C . HIS A 1 467 ? 22.597 -3.153 -7.772 1.00 95.81 467 HIS A C 1
ATOM 3754 O O . HIS A 1 467 ? 21.646 -3.808 -7.329 1.00 95.81 467 HIS A O 1
ATOM 3760 N N . PRO A 1 468 ? 23.872 -3.445 -7.435 1.00 92.00 468 PRO A N 1
ATOM 3761 C CA . PRO A 1 468 ? 24.227 -4.476 -6.461 1.00 92.00 468 PRO A CA 1
ATOM 3762 C C . PRO A 1 468 ? 23.544 -4.266 -5.103 1.00 92.00 468 PRO A C 1
ATOM 3764 O O . PRO A 1 468 ? 23.459 -3.149 -4.595 1.00 92.00 468 PRO A O 1
ATOM 3767 N N . ALA A 1 469 ? 23.038 -5.344 -4.499 1.00 87.75 469 ALA A N 1
ATOM 3768 C CA . ALA A 1 469 ? 22.257 -5.260 -3.263 1.00 87.75 469 ALA A CA 1
ATOM 3769 C C . ALA A 1 469 ? 23.092 -4.955 -2.005 1.00 87.75 469 ALA A C 1
ATOM 3771 O O . ALA A 1 469 ? 22.529 -4.549 -0.992 1.00 87.75 469 ALA A O 1
ATOM 3772 N N . ASP A 1 470 ? 24.408 -5.150 -2.070 1.00 88.25 470 ASP A N 1
ATOM 3773 C CA . ASP A 1 470 ? 25.380 -4.965 -0.989 1.00 88.25 470 ASP A CA 1
ATOM 3774 C C . ASP A 1 470 ? 26.037 -3.573 -0.977 1.00 88.25 470 ASP A C 1
ATOM 3776 O O . ASP A 1 470 ? 26.845 -3.281 -0.094 1.00 88.25 470 ASP A O 1
ATOM 3780 N N . GLN A 1 471 ? 25.698 -2.706 -1.936 1.00 92.69 471 GLN A N 1
ATOM 3781 C CA . GLN A 1 471 ? 26.261 -1.362 -2.066 1.00 92.69 471 GLN A CA 1
ATOM 3782 C C . GLN A 1 471 ? 25.209 -0.276 -1.813 1.00 92.69 471 GLN A C 1
ATOM 3784 O O . GLN A 1 471 ? 24.050 -0.462 -2.194 1.00 92.69 471 GLN A O 1
ATOM 3789 N N . PRO A 1 472 ? 25.603 0.891 -1.262 1.00 94.69 472 PRO A N 1
ATOM 3790 C CA . PRO A 1 472 ? 24.699 2.025 -1.101 1.00 94.69 472 PRO A CA 1
ATOM 3791 C C . PRO A 1 472 ? 24.048 2.428 -2.425 1.00 94.69 472 PRO A C 1
ATOM 3793 O O . PRO A 1 472 ? 24.734 2.514 -3.447 1.00 94.69 472 PRO A O 1
ATOM 3796 N N . PHE A 1 473 ? 22.740 2.668 -2.421 1.00 97.00 473 PHE A N 1
ATOM 3797 C CA . PHE A 1 473 ? 21.970 2.981 -3.617 1.00 97.00 473 PHE A CA 1
ATOM 3798 C C . PHE A 1 473 ? 21.638 4.472 -3.735 1.00 97.00 473 PHE A C 1
ATOM 3800 O O . PHE A 1 473 ? 21.024 5.083 -2.856 1.00 97.00 473 PHE A O 1
ATOM 3807 N N . TYR A 1 474 ? 21.974 5.027 -4.898 1.00 95.94 474 TYR A N 1
ATOM 3808 C CA . TYR A 1 474 ? 21.626 6.376 -5.338 1.00 95.94 474 TYR A CA 1
ATOM 3809 C C . TYR A 1 474 ? 21.165 6.305 -6.797 1.00 95.94 474 TYR A C 1
ATOM 3811 O O . TYR A 1 474 ? 21.660 5.475 -7.558 1.00 95.94 474 TYR A O 1
ATOM 3819 N N . SER A 1 475 ? 20.252 7.182 -7.215 1.00 96.06 475 SER A N 1
ATOM 3820 C CA . SER A 1 475 ? 19.767 7.203 -8.601 1.00 96.06 475 SER A CA 1
ATOM 3821 C C . SER A 1 475 ? 19.611 8.627 -9.119 1.00 96.06 475 SER A C 1
ATOM 3823 O O . SER A 1 475 ? 18.991 9.483 -8.486 1.00 96.06 475 SER A O 1
ATOM 3825 N N . THR A 1 476 ? 20.125 8.859 -10.327 1.00 94.69 476 THR A N 1
ATOM 3826 C CA . THR A 1 476 ? 19.931 10.099 -11.091 1.00 94.69 476 THR A CA 1
ATOM 3827 C C . THR A 1 476 ? 18.486 10.269 -11.568 1.00 94.69 476 THR A C 1
ATOM 3829 O O . THR A 1 476 ? 18.078 11.368 -11.928 1.00 94.69 476 THR A O 1
ATOM 3832 N N . ASN A 1 477 ? 17.686 9.202 -11.506 1.00 95.12 477 ASN A N 1
ATOM 3833 C CA . ASN A 1 477 ? 16.284 9.166 -11.900 1.00 95.12 477 ASN A CA 1
ATOM 3834 C C . ASN A 1 477 ? 15.319 9.270 -10.707 1.00 95.12 477 ASN A C 1
ATOM 3836 O O . ASN A 1 477 ? 14.132 9.012 -10.866 1.00 95.12 477 ASN A O 1
ATOM 3840 N N . MET A 1 478 ? 15.786 9.673 -9.520 1.00 95.06 478 MET A N 1
ATOM 3841 C CA . MET A 1 478 ? 14.982 9.837 -8.293 1.00 95.06 478 MET A CA 1
ATOM 3842 C C . MET A 1 478 ? 13.600 10.483 -8.512 1.00 95.06 478 MET A C 1
ATOM 3844 O O . MET A 1 478 ? 12.604 9.991 -7.993 1.00 95.06 478 MET A O 1
ATOM 3848 N N . ALA A 1 479 ? 13.500 11.549 -9.313 1.00 94.50 479 ALA A N 1
ATOM 3849 C CA . ALA A 1 479 ? 12.232 12.250 -9.534 1.00 94.50 479 ALA A CA 1
ATOM 3850 C C . ALA A 1 479 ? 11.148 11.391 -10.229 1.00 94.50 479 ALA A C 1
ATOM 3852 O O . ALA A 1 479 ? 9.961 11.721 -10.162 1.00 94.50 479 ALA A O 1
ATOM 3853 N N . GLU A 1 480 ? 11.527 10.287 -10.883 1.00 94.75 480 GLU A N 1
ATOM 3854 C CA . GLU A 1 480 ? 10.607 9.360 -11.554 1.00 94.75 480 GLU A CA 1
ATOM 3855 C C . GLU A 1 480 ? 9.699 8.602 -10.576 1.00 94.75 480 GLU A C 1
ATOM 3857 O O . GLU A 1 480 ? 8.552 8.308 -10.930 1.00 94.75 480 GLU A O 1
ATOM 3862 N N . ALA A 1 481 ? 10.170 8.346 -9.349 1.00 96.50 481 ALA A N 1
ATOM 3863 C CA . ALA A 1 481 ? 9.469 7.589 -8.310 1.00 96.50 481 ALA A CA 1
ATOM 3864 C C . ALA A 1 481 ? 8.491 8.461 -7.493 1.00 96.50 481 ALA A C 1
ATOM 3866 O O . ALA A 1 481 ? 8.512 8.476 -6.264 1.00 96.50 481 ALA A O 1
ATOM 3867 N N . SER A 1 482 ? 7.649 9.225 -8.194 1.00 95.12 482 SER A N 1
ATOM 3868 C CA . SER A 1 482 ? 6.756 10.246 -7.623 1.00 95.12 482 SER A CA 1
ATOM 3869 C C . SER A 1 482 ? 5.266 10.038 -7.936 1.00 95.12 482 SER A C 1
ATOM 3871 O O . SER A 1 482 ? 4.462 10.951 -7.735 1.00 95.12 482 SER A O 1
ATOM 3873 N N . ARG A 1 483 ? 4.852 8.863 -8.446 1.00 92.75 483 ARG A N 1
ATOM 3874 C CA . ARG A 1 483 ? 3.471 8.656 -8.930 1.00 92.75 483 ARG A CA 1
ATOM 3875 C C . ARG A 1 483 ? 2.450 8.506 -7.808 1.00 92.75 483 ARG A C 1
ATOM 3877 O O . ARG A 1 483 ? 1.325 8.981 -7.949 1.00 92.75 483 ARG A O 1
ATOM 3884 N N . ASN A 1 484 ? 2.801 7.812 -6.728 1.00 95.94 484 ASN A N 1
ATOM 3885 C CA . ASN A 1 484 ? 1.905 7.574 -5.597 1.00 95.94 484 ASN A CA 1
ATOM 3886 C C . ASN A 1 484 ? 2.662 7.477 -4.266 1.00 95.94 484 ASN A C 1
ATOM 3888 O O . ASN A 1 484 ? 3.889 7.420 -4.232 1.00 95.94 484 ASN A O 1
ATOM 3892 N N . PHE A 1 485 ? 1.904 7.484 -3.166 1.00 97.75 485 PHE A N 1
ATOM 3893 C CA . PHE A 1 485 ? 2.434 7.456 -1.800 1.00 97.75 485 PHE A CA 1
ATOM 3894 C C . PHE A 1 485 ? 3.369 6.266 -1.545 1.00 97.75 485 PHE A C 1
ATOM 3896 O O . PHE A 1 485 ? 4.494 6.467 -1.091 1.00 97.75 485 PHE A O 1
ATOM 3903 N N . THR A 1 486 ? 2.927 5.054 -1.884 1.00 98.06 486 THR A N 1
ATOM 3904 C CA . THR A 1 486 ? 3.681 3.813 -1.681 1.00 98.06 486 THR A CA 1
ATOM 3905 C C . THR A 1 486 ? 5.024 3.842 -2.410 1.00 98.06 486 THR A C 1
ATOM 3907 O O . THR A 1 486 ? 6.059 3.547 -1.815 1.00 98.06 486 THR A O 1
ATOM 3910 N N . GLU A 1 487 ? 5.031 4.263 -3.677 1.00 98.00 487 GLU A N 1
ATOM 3911 C CA . GLU A 1 487 ? 6.245 4.397 -4.484 1.00 98.00 487 GLU A CA 1
ATOM 3912 C C . GLU A 1 487 ? 7.237 5.393 -3.865 1.00 98.00 487 GLU A C 1
ATOM 3914 O O . GLU A 1 487 ? 8.418 5.072 -3.723 1.00 98.00 487 GLU A O 1
ATOM 3919 N N . MET A 1 488 ? 6.758 6.567 -3.441 1.00 98.38 488 MET A N 1
ATOM 3920 C CA . MET A 1 488 ? 7.600 7.596 -2.819 1.00 98.38 488 MET A CA 1
ATOM 3921 C C . MET A 1 488 ? 8.198 7.111 -1.492 1.00 98.38 488 MET A C 1
ATOM 3923 O O . MET A 1 488 ? 9.381 7.333 -1.231 1.00 98.38 488 MET A O 1
ATOM 3927 N N . MET A 1 489 ? 7.417 6.404 -0.669 1.00 98.50 489 MET A N 1
ATOM 3928 C CA . MET A 1 489 ? 7.902 5.819 0.584 1.00 98.50 489 MET A CA 1
ATOM 3929 C C . MET A 1 489 ? 8.932 4.712 0.350 1.00 98.50 489 MET A C 1
ATOM 3931 O O . MET A 1 489 ? 9.958 4.679 1.035 1.00 98.50 489 MET A O 1
ATOM 3935 N N . PHE A 1 490 ? 8.722 3.837 -0.636 1.00 98.56 490 PHE A N 1
ATOM 3936 C CA . PHE A 1 490 ? 9.725 2.839 -1.004 1.00 98.56 490 PHE A CA 1
ATOM 3937 C C . PHE A 1 490 ? 11.002 3.484 -1.543 1.00 98.56 490 PHE A C 1
ATOM 3939 O O . PHE A 1 490 ? 12.088 3.081 -1.132 1.00 98.56 490 PHE A O 1
ATOM 3946 N N . ALA A 1 491 ? 10.903 4.525 -2.373 1.00 98.31 491 ALA A N 1
ATOM 3947 C CA . ALA A 1 491 ? 12.072 5.253 -2.858 1.00 98.31 491 ALA A CA 1
ATOM 3948 C C . ALA A 1 491 ? 12.876 5.892 -1.708 1.00 98.31 491 ALA A C 1
ATOM 3950 O O . ALA A 1 491 ? 14.094 5.739 -1.655 1.00 98.31 491 ALA A O 1
ATOM 3951 N N . LEU A 1 492 ? 12.205 6.527 -0.736 1.00 98.19 492 LEU A N 1
ATOM 3952 C CA . LEU A 1 492 ? 12.849 7.060 0.477 1.00 98.19 492 LEU A CA 1
ATOM 3953 C C . LEU A 1 492 ? 13.486 5.965 1.350 1.00 98.19 492 LEU A C 1
ATOM 3955 O O . LEU A 1 492 ? 14.458 6.226 2.056 1.00 98.19 492 LEU A O 1
ATOM 3959 N N . SER A 1 493 ? 12.947 4.746 1.309 1.00 98.06 493 SER A N 1
ATOM 3960 C CA . SER A 1 493 ? 13.470 3.608 2.070 1.00 98.06 493 SER A CA 1
ATOM 3961 C C . SER A 1 493 ? 14.779 3.076 1.483 1.00 98.06 493 SER A C 1
ATOM 3963 O O . SER A 1 493 ? 15.680 2.730 2.242 1.00 98.06 493 SER A O 1
ATOM 3965 N N . VAL A 1 494 ? 14.890 3.018 0.150 1.00 97.56 494 VAL A N 1
ATOM 3966 C CA . VAL A 1 494 ? 16.048 2.420 -0.543 1.00 97.56 494 VAL A CA 1
ATOM 3967 C C . VAL A 1 494 ? 17.162 3.410 -0.877 1.00 97.56 494 VAL A C 1
ATOM 3969 O O . VAL A 1 494 ? 18.277 2.979 -1.126 1.00 97.56 494 VAL A O 1
ATOM 3972 N N . LEU A 1 495 ? 16.891 4.719 -0.902 1.00 97.50 495 LEU A N 1
ATOM 3973 C CA . LEU A 1 495 ? 17.922 5.736 -1.132 1.00 97.50 495 LEU A CA 1
ATOM 3974 C C . LEU A 1 495 ? 18.839 5.866 0.084 1.00 97.50 495 LEU A C 1
ATOM 3976 O O . LEU A 1 495 ? 18.371 6.231 1.163 1.00 97.50 495 LEU A O 1
ATOM 3980 N N . ASP A 1 496 ? 20.144 5.673 -0.082 1.00 96.25 496 ASP A N 1
ATOM 3981 C CA . ASP A 1 496 ? 21.134 5.758 1.005 1.00 96.25 496 ASP A CA 1
ATOM 3982 C C . ASP A 1 496 ? 21.632 7.185 1.282 1.00 96.25 496 ASP A C 1
ATOM 3984 O O . ASP A 1 496 ? 22.773 7.419 1.676 1.00 96.25 496 ASP A O 1
ATOM 3988 N N . LEU A 1 497 ? 20.740 8.164 1.118 1.00 96.19 497 LEU A N 1
ATOM 3989 C CA . LEU A 1 497 ? 20.959 9.531 1.582 1.00 96.19 497 LEU A CA 1
ATOM 3990 C C . LEU A 1 497 ? 20.747 9.618 3.104 1.00 96.19 497 LEU A C 1
ATOM 3992 O O . LEU A 1 497 ? 19.888 8.917 3.653 1.00 96.19 497 LEU A O 1
ATOM 3996 N N . PRO A 1 498 ? 21.482 10.491 3.813 1.00 95.38 498 PRO A N 1
ATOM 3997 C CA . PRO A 1 498 ? 21.322 10.647 5.252 1.00 95.38 498 PRO A CA 1
ATOM 3998 C C . PRO A 1 498 ? 20.019 11.383 5.614 1.00 95.38 498 PRO A C 1
ATOM 4000 O O . PRO A 1 498 ? 19.403 12.071 4.798 1.00 95.38 498 PRO A O 1
ATOM 4003 N N . PHE A 1 499 ? 19.597 11.275 6.877 1.00 94.50 499 PHE A N 1
ATOM 4004 C CA . PHE A 1 499 ? 18.470 12.058 7.405 1.00 94.50 499 PHE A CA 1
ATOM 4005 C C . PHE A 1 499 ? 18.782 13.559 7.471 1.00 94.50 499 PHE A C 1
ATOM 4007 O O . PHE A 1 499 ? 17.903 14.385 7.217 1.00 94.50 499 PHE A O 1
ATOM 4014 N N . GLU A 1 500 ? 20.032 13.898 7.793 1.00 91.56 500 GLU A N 1
ATOM 4015 C CA . GLU A 1 500 ? 20.558 15.262 7.846 1.00 91.56 500 GLU A CA 1
ATOM 4016 C C . GLU A 1 500 ? 21.834 15.340 7.009 1.00 91.56 500 GLU A C 1
ATOM 4018 O O . GLU A 1 500 ? 22.654 14.423 7.046 1.00 91.56 500 GLU A O 1
ATOM 4023 N N . ALA A 1 501 ? 21.975 16.414 6.236 1.00 91.50 501 ALA A N 1
ATOM 4024 C CA . ALA A 1 501 ? 23.132 16.624 5.377 1.00 91.50 501 ALA A CA 1
ATOM 4025 C C . ALA A 1 501 ? 24.407 16.876 6.199 1.00 91.50 501 ALA A C 1
ATOM 4027 O O . ALA A 1 501 ? 24.347 17.455 7.287 1.00 91.50 501 ALA A O 1
ATOM 4028 N N . GLY A 1 502 ? 25.555 16.464 5.658 1.00 88.38 502 GLY A N 1
ATOM 4029 C CA . GLY A 1 502 ? 26.863 16.852 6.187 1.00 88.38 502 GLY A CA 1
ATOM 4030 C C . GLY A 1 502 ? 27.189 18.318 5.886 1.00 88.38 502 GLY A C 1
ATOM 4031 O O . GLY A 1 502 ? 26.523 18.964 5.078 1.00 88.38 502 GLY A O 1
ATOM 4032 N N . GLU A 1 503 ? 28.231 18.855 6.519 1.00 89.44 503 GLU A N 1
ATOM 4033 C CA . GLU A 1 503 ? 28.758 20.172 6.144 1.00 89.44 503 GLU A CA 1
ATOM 4034 C C . GLU A 1 503 ? 29.425 20.093 4.762 1.00 89.44 503 GLU A C 1
ATOM 4036 O O . GLU A 1 503 ? 30.193 19.172 4.490 1.00 89.44 503 GLU A O 1
ATOM 4041 N N . HIS A 1 504 ? 29.126 21.048 3.881 1.00 90.44 504 HIS A N 1
ATOM 4042 C CA . HIS A 1 504 ? 29.721 21.133 2.545 1.00 90.44 504 HIS A CA 1
ATOM 4043 C C . HIS A 1 504 ? 30.739 22.270 2.503 1.00 90.44 504 HIS A C 1
ATOM 4045 O O . HIS A 1 504 ? 30.541 23.302 3.149 1.00 90.44 504 HIS A O 1
ATOM 4051 N N . GLN A 1 505 ? 31.805 22.096 1.726 1.00 89.19 505 GLN A N 1
ATOM 4052 C CA . GLN A 1 505 ? 32.797 23.139 1.484 1.00 89.19 505 GLN A CA 1
ATOM 4053 C C . GLN A 1 505 ? 32.646 23.649 0.057 1.00 89.19 505 GLN A C 1
ATOM 4055 O O . GLN A 1 505 ? 32.422 22.878 -0.876 1.00 89.19 505 GLN A O 1
ATOM 4060 N N . THR A 1 506 ? 32.717 24.964 -0.116 1.00 89.06 506 THR A N 1
ATOM 4061 C CA . THR A 1 506 ? 32.595 25.591 -1.430 1.00 89.06 506 THR A CA 1
ATOM 4062 C C . THR A 1 506 ? 33.738 26.564 -1.640 1.00 89.06 506 THR A C 1
ATOM 4064 O O . THR A 1 506 ? 33.952 27.468 -0.830 1.00 89.06 506 THR A O 1
ATOM 4067 N N . GLU A 1 507 ? 34.451 26.383 -2.744 1.00 88.00 507 GLU A N 1
ATOM 4068 C CA . GLU A 1 507 ? 35.525 27.257 -3.194 1.00 88.00 507 GLU A CA 1
ATOM 4069 C C . GLU A 1 507 ? 35.145 27.913 -4.523 1.00 88.00 507 GLU A C 1
ATOM 4071 O O . GLU A 1 507 ? 34.481 27.310 -5.369 1.00 88.00 507 GLU A O 1
ATOM 4076 N N . TYR A 1 508 ? 35.571 29.162 -4.707 1.00 84.62 508 TYR A N 1
ATOM 4077 C CA . TYR A 1 508 ? 35.306 29.933 -5.918 1.00 84.62 508 TYR A CA 1
ATOM 4078 C C . TYR A 1 508 ? 36.611 30.426 -6.529 1.00 84.62 508 TYR A C 1
ATOM 4080 O O . TYR A 1 508 ? 37.384 31.132 -5.876 1.00 84.62 508 TYR A O 1
ATOM 4088 N N . GLU A 1 509 ? 36.809 30.123 -7.809 1.00 79.19 509 GLU A N 1
ATOM 4089 C CA . GLU A 1 509 ? 37.870 30.699 -8.630 1.00 79.19 509 GLU A CA 1
ATOM 4090 C C . GLU A 1 509 ? 37.225 31.461 -9.798 1.00 79.19 509 GLU A C 1
ATOM 4092 O O . GLU A 1 509 ? 36.800 30.884 -10.800 1.00 79.19 509 GLU A O 1
ATOM 4097 N N . LYS A 1 510 ? 37.129 32.792 -9.672 1.00 77.12 510 LYS A N 1
ATOM 4098 C CA . LYS A 1 510 ? 36.397 33.675 -10.602 1.00 77.12 510 LYS A CA 1
ATOM 4099 C C . LYS A 1 510 ? 34.909 33.304 -10.719 1.00 77.12 510 LYS A C 1
ATOM 4101 O O . LYS A 1 510 ? 34.148 33.592 -9.804 1.00 77.12 510 LYS A O 1
ATOM 4106 N N . ALA A 1 511 ? 34.497 32.730 -11.853 1.00 75.19 511 ALA A N 1
ATOM 4107 C CA . ALA A 1 511 ? 33.132 32.280 -12.125 1.00 75.19 511 ALA A CA 1
ATOM 4108 C C . ALA A 1 511 ? 32.960 30.763 -11.922 1.00 75.19 511 ALA A C 1
ATOM 4110 O O . ALA A 1 511 ? 31.832 30.279 -11.952 1.00 75.19 511 ALA A O 1
ATOM 4111 N N . ALA A 1 512 ? 34.050 30.019 -11.707 1.00 81.69 512 ALA A N 1
ATOM 4112 C CA . ALA A 1 512 ? 33.993 28.590 -11.439 1.00 81.69 512 ALA A CA 1
ATOM 4113 C C . ALA A 1 512 ? 33.736 28.332 -9.949 1.00 81.69 512 ALA A C 1
ATOM 4115 O O . ALA A 1 512 ? 34.321 28.993 -9.085 1.00 81.69 512 ALA A O 1
ATOM 4116 N N . MET A 1 513 ? 32.880 27.354 -9.665 1.00 86.44 513 MET A N 1
ATOM 4117 C CA . MET A 1 513 ? 32.569 26.878 -8.318 1.00 86.44 513 MET A CA 1
ATOM 4118 C C . MET A 1 513 ? 33.029 25.433 -8.170 1.00 86.44 513 MET A C 1
ATOM 4120 O O . MET A 1 513 ? 32.662 24.588 -8.985 1.00 86.44 513 MET A O 1
ATOM 4124 N N . THR A 1 514 ? 33.756 25.144 -7.097 1.00 90.50 514 THR A N 1
ATOM 4125 C CA . THR A 1 514 ? 34.076 23.782 -6.662 1.00 90.50 514 THR A CA 1
ATOM 4126 C C . THR A 1 514 ? 33.325 23.497 -5.367 1.00 90.50 514 THR A C 1
ATOM 4128 O O . THR A 1 514 ? 33.455 24.233 -4.390 1.00 90.50 514 THR A O 1
ATOM 4131 N N . LEU A 1 515 ? 32.513 22.444 -5.364 1.00 89.44 515 LEU A N 1
ATOM 4132 C CA . LEU A 1 515 ? 31.745 21.969 -4.218 1.00 89.44 515 LEU A CA 1
ATOM 4133 C C . LEU A 1 515 ? 32.296 20.620 -3.761 1.00 89.44 515 LEU A C 1
ATOM 4135 O O . LEU A 1 515 ? 32.168 19.631 -4.479 1.00 89.44 515 LEU A O 1
ATOM 4139 N N . GLU A 1 516 ? 32.840 20.570 -2.552 1.00 92.19 516 GLU A N 1
ATOM 4140 C CA . GLU A 1 516 ? 33.160 19.321 -1.863 1.00 92.19 516 GLU A CA 1
ATOM 4141 C C . GLU A 1 516 ? 32.006 18.974 -0.915 1.00 92.19 516 GLU A C 1
ATOM 4143 O O . GLU A 1 516 ? 31.640 19.748 -0.019 1.00 92.19 516 GLU A O 1
ATOM 4148 N N . VAL A 1 517 ? 31.389 17.808 -1.116 1.00 91.19 517 VAL A N 1
ATOM 4149 C CA . VAL A 1 517 ? 30.231 17.392 -0.316 1.00 91.19 517 VAL A CA 1
ATOM 4150 C C . VAL A 1 517 ? 30.663 16.594 0.919 1.00 91.19 517 VAL A C 1
ATOM 4152 O O . VAL A 1 517 ? 31.409 15.625 0.815 1.00 91.19 517 VAL A O 1
ATOM 4155 N N . GLY A 1 518 ? 30.150 16.949 2.104 1.00 89.94 518 GLY A N 1
ATOM 4156 C CA . GLY A 1 518 ? 30.361 16.167 3.333 1.00 89.94 518 GLY A CA 1
ATOM 4157 C C . GLY A 1 518 ? 29.440 14.953 3.494 1.00 89.94 518 GLY A C 1
ATOM 4158 O O . GLY A 1 518 ? 29.576 14.199 4.455 1.00 89.94 518 GLY A O 1
ATOM 4159 N N . SER A 1 519 ? 28.489 14.754 2.579 1.00 92.25 519 SER A N 1
ATOM 4160 C CA . SER A 1 519 ? 27.571 13.611 2.561 1.00 92.25 519 SER A CA 1
ATOM 4161 C C . SER A 1 519 ? 27.237 13.194 1.124 1.00 92.25 519 SER A C 1
ATOM 4163 O O . SER A 1 519 ? 27.311 14.040 0.226 1.00 92.25 519 SER A O 1
ATOM 4165 N N . PRO A 1 520 ? 26.848 11.924 0.883 1.00 94.19 520 PRO A N 1
ATOM 4166 C CA . PRO A 1 520 ? 26.441 11.483 -0.446 1.00 94.19 520 PRO A CA 1
ATOM 4167 C C . PRO A 1 520 ? 25.315 12.368 -0.968 1.00 94.19 520 PRO A C 1
ATOM 4169 O O . PRO A 1 520 ? 24.380 12.679 -0.226 1.00 94.19 520 PRO A O 1
ATOM 4172 N N . SER A 1 521 ? 25.427 12.804 -2.217 1.00 94.19 521 SER A N 1
ATOM 4173 C CA . SER A 1 521 ? 24.539 13.825 -2.763 1.00 94.19 521 SER A CA 1
ATOM 4174 C C . SER A 1 521 ? 24.190 13.569 -4.224 1.00 94.19 521 SER A C 1
ATOM 4176 O O . SER A 1 521 ? 24.990 13.039 -4.991 1.00 94.19 521 SER A O 1
ATOM 4178 N N . ILE A 1 522 ? 22.989 13.984 -4.620 1.00 95.06 522 ILE A N 1
ATOM 4179 C CA . ILE A 1 522 ? 22.514 13.971 -6.004 1.00 95.06 522 ILE A CA 1
ATOM 4180 C C . ILE A 1 522 ? 22.380 15.424 -6.462 1.00 95.06 522 ILE A C 1
ATOM 4182 O O . ILE A 1 522 ? 21.626 16.193 -5.869 1.00 95.06 522 ILE A O 1
ATOM 4186 N N . VAL A 1 523 ? 23.095 15.806 -7.515 1.00 93.25 523 VAL A N 1
ATOM 4187 C CA . VAL A 1 523 ? 23.071 17.165 -8.068 1.00 93.25 523 VAL A CA 1
ATOM 4188 C C . VAL A 1 523 ? 22.328 17.171 -9.385 1.00 93.25 523 VAL A C 1
ATOM 4190 O O . VAL A 1 523 ? 22.716 16.472 -10.318 1.00 93.25 523 VAL A O 1
ATOM 4193 N N . TYR A 1 524 ? 21.288 17.993 -9.472 1.00 91.75 524 TYR A N 1
ATOM 4194 C CA . TYR A 1 524 ? 20.676 18.377 -10.740 1.00 91.75 524 TYR A CA 1
ATOM 4195 C C . TYR A 1 524 ? 21.384 19.627 -11.224 1.00 91.75 524 TYR A C 1
ATOM 4197 O O . TYR A 1 524 ? 21.465 20.591 -10.470 1.00 91.75 524 TYR A O 1
ATOM 4205 N N . HIS A 1 525 ? 21.894 19.629 -12.451 1.00 89.06 525 HIS A N 1
ATOM 4206 C CA . HIS A 1 525 ? 22.602 20.783 -12.989 1.00 89.06 525 HIS A CA 1
ATOM 4207 C C . HIS A 1 525 ? 22.372 20.976 -14.484 1.00 89.06 525 HIS A C 1
ATOM 4209 O O . HIS A 1 525 ? 22.213 20.037 -15.265 1.00 89.06 525 HIS A O 1
ATOM 4215 N N . GLU A 1 526 ? 22.300 22.241 -14.862 1.00 78.25 526 GLU A N 1
ATOM 4216 C CA . GLU A 1 526 ? 22.131 22.709 -16.223 1.00 78.25 526 GLU A CA 1
ATOM 4217 C C . GLU A 1 526 ? 23.305 23.625 -16.551 1.00 78.25 526 GLU A C 1
ATOM 4219 O O . GLU A 1 526 ? 23.478 24.655 -15.901 1.00 78.25 526 GLU A O 1
ATOM 4224 N N . GLU A 1 527 ? 24.104 23.244 -17.544 1.00 73.88 527 GLU A N 1
ATOM 4225 C CA . GLU A 1 527 ? 25.321 23.961 -17.935 1.00 73.88 527 GLU A CA 1
ATOM 4226 C C . GLU A 1 527 ? 25.483 24.002 -19.459 1.00 73.88 527 GLU A C 1
ATOM 4228 O O . GLU A 1 527 ? 24.960 23.159 -20.199 1.00 73.88 527 GLU A O 1
ATOM 4233 N N . ILE A 1 528 ? 26.213 25.002 -19.949 1.00 66.50 528 ILE A N 1
ATOM 4234 C CA . ILE A 1 528 ? 26.525 25.157 -21.370 1.00 66.50 528 ILE A CA 1
ATOM 4235 C C . ILE A 1 528 ? 27.854 24.451 -21.658 1.00 66.50 528 ILE A C 1
ATOM 4237 O O . ILE A 1 528 ? 28.921 24.918 -21.267 1.00 66.50 528 ILE A O 1
ATOM 4241 N N . LYS A 1 529 ? 27.799 23.332 -22.386 1.00 62.03 529 LYS A N 1
ATOM 4242 C CA . LYS A 1 529 ? 28.977 22.538 -22.773 1.00 62.03 529 LYS A CA 1
ATOM 4243 C C . LYS A 1 529 ? 29.218 22.581 -24.271 1.00 62.03 529 LYS A C 1
ATOM 4245 O O . LYS A 1 529 ? 28.277 22.701 -25.055 1.00 62.03 529 LYS A O 1
ATOM 4250 N N . GLN A 1 530 ? 30.481 22.444 -24.673 1.00 57.34 530 GLN A N 1
ATOM 4251 C CA . GLN A 1 530 ? 30.839 22.307 -26.080 1.00 57.34 530 GLN A CA 1
ATOM 4252 C C . GLN A 1 530 ? 30.232 21.008 -26.651 1.00 57.34 530 GLN A C 1
ATOM 4254 O O . GLN A 1 530 ? 30.379 19.941 -26.060 1.00 57.34 530 GLN A O 1
ATOM 4259 N N . ALA A 1 531 ? 29.547 21.100 -27.787 1.00 51.53 531 ALA A N 1
ATOM 4260 C CA . ALA A 1 531 ? 28.929 20.000 -28.514 1.00 51.53 531 ALA A CA 1
ATOM 4261 C C . ALA A 1 531 ? 29.745 19.623 -29.758 1.00 51.53 531 ALA A C 1
ATOM 4263 O O . ALA A 1 531 ? 30.425 20.459 -30.360 1.00 51.53 531 ALA A O 1
ATOM 4264 N N . GLU A 1 532 ? 29.666 18.358 -30.168 1.00 45.47 532 GLU A N 1
ATOM 4265 C CA . GLU A 1 532 ? 30.289 17.891 -31.406 1.00 45.47 532 GLU A CA 1
ATOM 4266 C C . GLU A 1 532 ? 29.516 18.391 -32.633 1.00 45.47 532 GLU A C 1
ATOM 4268 O O . GLU A 1 532 ? 28.286 18.345 -32.695 1.00 45.47 532 GLU A O 1
ATOM 4273 N N . GLN A 1 533 ? 30.248 18.887 -33.629 1.00 42.09 533 GLN A N 1
ATOM 4274 C CA . GLN A 1 533 ? 29.661 19.450 -34.837 1.00 42.09 533 GLN A CA 1
ATOM 4275 C C . GLN A 1 533 ? 29.245 18.341 -35.810 1.00 42.09 533 GLN A C 1
ATOM 4277 O O . GLN A 1 533 ? 30.090 17.621 -36.340 1.00 42.09 533 GLN A O 1
ATOM 4282 N N . MET A 1 534 ? 27.957 18.270 -36.146 1.00 36.50 534 MET A N 1
ATOM 4283 C CA . MET A 1 534 ? 27.507 17.587 -37.360 1.00 36.50 534 MET A CA 1
ATOM 4284 C C . MET A 1 534 ? 27.510 18.588 -38.520 1.00 36.50 534 MET A C 1
ATOM 4286 O O . MET A 1 534 ? 26.774 19.574 -38.518 1.00 36.50 534 MET A O 1
ATOM 4290 N N . ALA A 1 535 ? 28.384 18.373 -39.504 1.00 38.50 535 ALA A N 1
ATOM 4291 C CA . ALA A 1 535 ? 28.564 19.292 -40.622 1.00 38.50 535 ALA A CA 1
ATOM 4292 C C . ALA A 1 535 ? 27.391 19.219 -41.613 1.00 38.50 535 ALA A C 1
ATOM 4294 O O . ALA A 1 535 ? 27.312 18.277 -42.395 1.00 38.50 535 ALA A O 1
ATOM 4295 N N . LEU A 1 536 ? 26.529 20.239 -41.644 1.00 42.41 536 LEU A N 1
ATOM 4296 C CA . LEU A 1 536 ? 25.581 20.467 -42.742 1.00 42.41 536 LEU A CA 1
ATOM 4297 C C . LEU A 1 536 ? 25.508 21.965 -43.082 1.00 42.41 536 LEU A C 1
ATOM 4299 O O . LEU A 1 536 ? 24.944 22.767 -42.342 1.00 42.41 536 LEU A O 1
ATOM 4303 N N . GLN A 1 537 ? 26.074 22.344 -44.233 1.00 46.00 537 GLN A N 1
ATOM 4304 C CA . GLN A 1 537 ? 25.790 23.621 -44.902 1.00 46.00 537 GLN A CA 1
ATOM 4305 C C . GLN A 1 537 ? 24.456 23.498 -45.651 1.00 46.00 537 GLN A C 1
ATOM 4307 O O . GLN A 1 537 ? 24.234 22.483 -46.306 1.00 46.00 537 GLN A O 1
ATOM 4312 N N . THR A 1 538 ? 23.572 24.500 -45.597 1.00 51.91 538 THR A N 1
ATOM 4313 C CA . THR A 1 538 ? 22.247 24.395 -46.237 1.00 51.91 538 THR A CA 1
ATOM 4314 C C . THR A 1 538 ? 21.803 25.607 -47.056 1.00 51.91 538 THR A C 1
ATOM 4316 O O . THR A 1 538 ? 21.464 26.652 -46.504 1.00 51.91 538 THR A O 1
ATOM 4319 N N . PRO A 1 539 ? 21.619 25.436 -48.377 1.00 66.56 539 PRO A N 1
ATOM 4320 C CA . PRO A 1 539 ? 20.318 25.615 -49.013 1.00 66.56 539 PRO A CA 1
ATOM 4321 C C . PRO A 1 539 ? 19.413 24.385 -48.751 1.00 66.56 539 PRO A C 1
ATOM 4323 O O . PRO A 1 539 ? 19.892 23.369 -48.261 1.00 66.56 539 PRO A O 1
ATOM 4326 N N . ILE A 1 540 ? 18.101 24.507 -49.011 1.00 77.56 540 ILE A N 1
ATOM 4327 C CA . ILE A 1 540 ? 17.027 23.502 -48.793 1.00 77.56 540 ILE A CA 1
ATOM 4328 C C . ILE A 1 540 ? 17.519 22.040 -48.741 1.00 77.56 540 ILE A C 1
ATOM 4330 O O . ILE A 1 540 ? 18.084 21.544 -49.714 1.00 77.56 540 ILE A O 1
ATOM 4334 N N . LEU A 1 541 ? 17.245 21.338 -47.634 1.00 84.94 541 LEU A N 1
ATOM 4335 C CA . LEU A 1 541 ? 17.593 19.919 -47.489 1.00 84.94 541 LEU A CA 1
ATOM 4336 C C . LEU A 1 541 ? 16.539 19.046 -48.153 1.00 84.94 541 LEU A C 1
ATOM 4338 O O . LEU A 1 541 ? 15.340 19.276 -47.986 1.00 84.94 541 LEU A O 1
ATOM 4342 N N . VAL A 1 542 ? 16.996 18.016 -48.858 1.00 86.88 542 VAL A N 1
ATOM 4343 C CA . VAL A 1 542 ? 16.136 17.026 -49.500 1.00 86.88 542 VAL A CA 1
ATOM 4344 C C . VAL A 1 542 ? 16.679 15.641 -49.194 1.00 86.88 542 VAL A C 1
ATOM 4346 O O . VAL A 1 542 ? 17.840 15.362 -49.479 1.00 86.88 542 VAL A O 1
ATOM 4349 N N . SER A 1 543 ? 15.842 14.768 -48.639 1.00 89.19 543 SER A N 1
ATOM 4350 C CA . SER A 1 543 ? 16.149 13.345 -48.486 1.00 89.19 543 SER A CA 1
ATOM 4351 C C . SER A 1 543 ? 15.110 12.491 -49.206 1.00 89.19 543 SER A C 1
ATOM 4353 O O . SER A 1 543 ? 13.953 12.886 -49.375 1.00 89.19 543 SER A O 1
ATOM 4355 N N . GLN A 1 544 ? 15.546 11.327 -49.684 1.00 88.50 544 GLN A N 1
ATOM 4356 C CA . GLN A 1 544 ? 14.724 10.403 -50.452 1.00 88.50 544 GLN A CA 1
ATOM 4357 C C . GLN A 1 544 ? 15.034 8.972 -50.024 1.00 88.50 544 GLN A C 1
ATOM 4359 O O . GLN A 1 544 ? 16.127 8.479 -50.289 1.00 88.50 544 GLN A O 1
ATOM 4364 N N . ASN A 1 545 ? 14.059 8.301 -49.416 1.00 91.88 545 ASN A N 1
ATOM 4365 C CA . ASN A 1 545 ? 14.216 6.943 -48.907 1.00 91.88 545 ASN A CA 1
ATOM 4366 C C . ASN A 1 545 ? 13.079 6.033 -49.385 1.00 91.88 545 ASN A C 1
ATOM 4368 O O . ASN A 1 545 ? 11.924 6.452 -49.472 1.00 91.88 545 ASN A O 1
ATOM 4372 N N . PHE A 1 546 ? 13.386 4.768 -49.666 1.00 92.12 546 PHE A N 1
ATOM 4373 C CA . PHE A 1 546 ? 12.399 3.773 -50.093 1.00 92.12 546 PHE A CA 1
ATOM 4374 C C . PHE A 1 546 ? 12.030 2.854 -48.935 1.00 92.12 546 PHE A C 1
ATOM 4376 O O . PHE A 1 546 ? 12.905 2.438 -48.190 1.00 92.12 546 PHE A O 1
ATOM 4383 N N . PHE A 1 547 ? 10.762 2.480 -48.804 1.00 91.12 547 PHE A N 1
ATOM 4384 C CA . PHE A 1 547 ? 10.287 1.535 -47.792 1.00 91.12 547 PHE A CA 1
ATOM 4385 C C . PHE A 1 547 ? 9.288 0.551 -48.402 1.00 91.12 547 PHE A C 1
ATOM 4387 O O . PHE A 1 547 ? 8.651 0.819 -49.427 1.00 91.12 547 PHE A O 1
ATOM 4394 N N . ARG A 1 548 ? 9.123 -0.613 -47.773 1.00 88.81 548 ARG A N 1
ATOM 4395 C CA . ARG A 1 548 ? 8.090 -1.575 -48.168 1.00 88.81 548 ARG A CA 1
ATOM 4396 C C . ARG A 1 548 ? 6.785 -1.219 -47.461 1.00 88.81 548 ARG A C 1
ATOM 4398 O O . ARG A 1 548 ? 6.750 -1.150 -46.240 1.00 88.81 548 ARG A O 1
ATOM 4405 N N . HIS A 1 549 ? 5.696 -1.038 -48.206 1.00 84.94 549 HIS A N 1
ATOM 4406 C CA . HIS A 1 549 ? 4.454 -0.480 -47.650 1.00 84.94 549 HIS A CA 1
ATOM 4407 C C . HIS A 1 549 ? 3.849 -1.315 -46.499 1.00 84.94 549 HIS A C 1
ATOM 4409 O O . HIS A 1 549 ? 3.259 -0.756 -45.585 1.00 84.94 549 HIS A O 1
ATOM 4415 N N . GLY A 1 550 ? 4.022 -2.643 -46.516 1.00 76.19 550 GLY A N 1
ATOM 4416 C CA . GLY A 1 550 ? 3.545 -3.547 -45.457 1.00 76.19 550 GLY A CA 1
ATOM 4417 C C . GLY A 1 550 ? 4.565 -3.897 -44.362 1.00 76.19 550 GLY A C 1
ATOM 4418 O O . GLY A 1 550 ? 4.251 -4.730 -43.523 1.00 76.19 550 GLY A O 1
ATOM 4419 N N . ASP A 1 551 ? 5.777 -3.335 -44.398 1.00 78.19 551 ASP A N 1
ATOM 4420 C CA . ASP A 1 551 ? 6.878 -3.614 -43.453 1.00 78.19 551 ASP A CA 1
ATOM 4421 C C . ASP A 1 551 ? 7.731 -2.344 -43.284 1.00 78.19 551 ASP A C 1
ATOM 4423 O O . ASP A 1 551 ? 8.887 -2.282 -43.701 1.00 78.19 551 ASP A O 1
ATOM 4427 N N . ARG A 1 552 ? 7.091 -1.271 -42.798 1.00 78.81 552 ARG A N 1
ATOM 4428 C CA . ARG A 1 552 ? 7.661 0.084 -42.784 1.00 78.81 552 ARG A CA 1
ATOM 4429 C C . ARG A 1 552 ? 8.528 0.383 -41.563 1.00 78.81 552 ARG A C 1
ATOM 4431 O O . ARG A 1 552 ? 9.368 1.260 -41.672 1.00 78.81 552 ARG A O 1
ATOM 4438 N N . TYR A 1 553 ? 8.352 -0.288 -40.427 1.00 78.25 553 TYR A N 1
ATOM 4439 C CA . TYR A 1 553 ? 8.961 0.134 -39.158 1.00 78.25 553 TYR A CA 1
ATOM 4440 C C . TYR A 1 553 ? 9.835 -0.955 -38.522 1.00 78.25 553 TYR A C 1
ATOM 4442 O O . TYR A 1 553 ? 9.510 -2.137 -38.586 1.00 78.25 553 TYR A O 1
ATOM 4450 N N . ALA A 1 554 ? 10.920 -0.538 -37.871 1.00 75.25 554 ALA A N 1
ATOM 4451 C CA . ALA A 1 554 ? 11.776 -1.322 -36.983 1.00 75.25 554 ALA A CA 1
ATOM 4452 C C . ALA A 1 554 ? 11.881 -0.606 -35.624 1.00 75.25 554 ALA A C 1
ATOM 4454 O O . ALA A 1 554 ? 11.644 0.593 -35.553 1.00 75.25 554 ALA A O 1
ATOM 4455 N N . HIS A 1 555 ? 12.223 -1.310 -34.544 1.00 59.72 555 HIS A N 1
ATOM 4456 C CA . HIS A 1 555 ? 12.419 -0.686 -33.229 1.00 59.72 555 HIS A CA 1
ATOM 4457 C C . HIS A 1 555 ? 13.883 -0.800 -32.818 1.00 59.72 555 HIS A C 1
ATOM 4459 O O . HIS A 1 555 ? 14.426 -1.904 -32.808 1.00 59.72 555 HIS A O 1
ATOM 4465 N N . VAL A 1 556 ? 14.508 0.330 -32.496 1.00 61.38 556 VAL A N 1
ATOM 4466 C CA . VAL A 1 556 ? 15.904 0.421 -32.046 1.00 61.38 556 VAL A CA 1
ATOM 4467 C C . VAL A 1 556 ? 15.915 1.350 -30.833 1.00 61.38 556 VAL A C 1
ATOM 4469 O O . VAL A 1 556 ? 15.338 2.430 -30.908 1.00 61.38 556 VAL A O 1
ATOM 4472 N N . ASP A 1 557 ? 16.500 0.913 -29.716 1.00 47.41 557 ASP A N 1
ATOM 4473 C CA . ASP A 1 557 ? 16.569 1.672 -28.451 1.00 47.41 557 ASP A CA 1
ATOM 4474 C C . ASP A 1 557 ? 15.197 2.076 -27.862 1.00 47.41 557 ASP A C 1
ATOM 4476 O O . ASP A 1 557 ? 15.041 3.144 -27.279 1.00 47.41 557 ASP A O 1
ATOM 4480 N N . GLY A 1 558 ? 14.164 1.246 -28.054 1.00 50.69 558 GLY A N 1
ATOM 4481 C CA . GLY A 1 558 ? 12.799 1.540 -27.581 1.00 50.69 558 GLY A CA 1
ATOM 4482 C C . GLY A 1 558 ? 12.016 2.529 -28.457 1.00 50.69 558 GLY A C 1
ATOM 4483 O O . GLY A 1 558 ? 10.841 2.781 -28.197 1.00 50.69 558 GLY A O 1
ATOM 4484 N N . GLU A 1 559 ? 12.613 3.033 -29.540 1.00 53.00 559 GLU A N 1
ATOM 4485 C CA . GLU A 1 559 ? 11.968 3.954 -30.475 1.00 53.00 559 GLU A CA 1
ATOM 4486 C C . GLU A 1 559 ? 11.598 3.274 -31.796 1.00 53.00 559 GLU A C 1
ATOM 4488 O O . GLU A 1 559 ? 12.369 2.503 -32.376 1.00 53.00 559 GLU A O 1
ATOM 4493 N N . GLN A 1 560 ? 10.409 3.596 -32.306 1.00 70.50 560 GLN A N 1
ATOM 4494 C CA . GLN A 1 560 ? 9.960 3.189 -33.634 1.00 70.50 560 GLN A CA 1
ATOM 4495 C C . GLN A 1 560 ? 10.704 4.005 -34.706 1.00 70.50 560 GLN A C 1
ATOM 4497 O O . GLN A 1 560 ? 10.537 5.220 -34.802 1.00 70.50 560 GLN A O 1
ATOM 4502 N N . ARG A 1 561 ? 11.498 3.337 -35.545 1.00 78.62 561 ARG A N 1
ATOM 4503 C CA . ARG A 1 561 ? 12.255 3.917 -36.667 1.00 78.62 561 ARG A CA 1
ATOM 4504 C C . ARG A 1 561 ? 11.763 3.362 -38.008 1.00 78.62 561 ARG A C 1
ATOM 4506 O O . ARG A 1 561 ? 11.352 2.207 -38.096 1.00 78.62 561 ARG A O 1
ATOM 4513 N N . ASP A 1 562 ? 11.793 4.169 -39.069 1.00 78.38 562 ASP A N 1
ATOM 4514 C CA . ASP A 1 562 ? 11.464 3.703 -40.425 1.00 78.38 562 ASP A CA 1
ATOM 4515 C C . ASP A 1 562 ? 12.524 2.692 -40.930 1.00 78.38 562 ASP A C 1
ATOM 4517 O O . ASP A 1 562 ? 13.732 2.904 -40.821 1.00 78.38 562 ASP A O 1
ATOM 4521 N N . LYS A 1 563 ? 12.058 1.582 -41.507 1.00 83.12 563 LYS A N 1
ATOM 4522 C CA . LYS A 1 563 ? 12.836 0.497 -42.115 1.00 83.12 563 LYS A CA 1
ATOM 4523 C C . LYS A 1 563 ? 12.936 0.728 -43.622 1.00 83.12 563 LYS A C 1
ATOM 4525 O O . LYS A 1 563 ? 12.040 0.366 -44.392 1.00 83.12 563 LYS A O 1
ATOM 4530 N N . TYR A 1 564 ? 14.040 1.329 -44.049 1.00 87.50 564 TYR A N 1
ATOM 4531 C CA . TYR A 1 564 ? 14.278 1.611 -45.461 1.00 87.50 564 TYR A CA 1
ATOM 4532 C C . TYR A 1 564 ? 14.886 0.424 -46.215 1.00 87.50 564 TYR A C 1
ATOM 4534 O O . TYR A 1 564 ? 15.647 -0.375 -45.676 1.00 87.50 564 TYR A O 1
ATOM 4542 N N . VAL A 1 565 ? 14.536 0.315 -47.494 1.00 84.94 565 VAL A N 1
ATOM 4543 C CA . VAL A 1 565 ? 15.016 -0.703 -48.428 1.00 84.94 565 VAL A CA 1
ATOM 4544 C C . VAL A 1 565 ? 16.196 -0.123 -49.200 1.00 84.94 565 VAL A C 1
ATOM 4546 O O . VAL A 1 565 ? 16.012 0.769 -50.027 1.00 84.94 565 VAL A O 1
ATOM 4549 N N . THR A 1 566 ? 17.397 -0.635 -48.939 1.00 78.50 566 THR A N 1
ATOM 4550 C CA . THR A 1 566 ? 18.644 -0.168 -49.575 1.00 78.50 566 THR A CA 1
ATOM 4551 C C . THR A 1 566 ? 19.217 -1.146 -50.600 1.00 78.50 566 THR A C 1
ATOM 4553 O O . THR A 1 566 ? 19.938 -0.721 -51.496 1.00 78.50 566 THR A O 1
ATOM 4556 N N . ASP A 1 567 ? 18.875 -2.435 -50.500 1.00 77.44 567 ASP A N 1
ATOM 4557 C CA . ASP A 1 567 ? 19.499 -3.502 -51.294 1.00 77.44 567 ASP A CA 1
ATOM 4558 C C . ASP A 1 567 ? 18.600 -4.011 -52.436 1.00 77.44 567 ASP A C 1
ATOM 4560 O O . ASP A 1 567 ? 18.849 -3.731 -53.609 1.00 77.44 567 ASP A O 1
ATOM 4564 N N . GLU A 1 568 ? 17.565 -4.799 -52.112 1.00 88.25 568 GLU A N 1
ATOM 4565 C CA . GLU A 1 568 ? 16.745 -5.515 -53.097 1.00 88.25 568 GLU A CA 1
ATOM 4566 C C . GLU A 1 568 ? 15.260 -5.155 -53.017 1.00 88.25 568 GLU A C 1
ATOM 4568 O O . GLU A 1 568 ? 14.655 -5.080 -51.947 1.00 88.25 568 GLU A O 1
ATOM 4573 N N . PHE A 1 569 ? 14.647 -5.034 -54.189 1.00 89.44 569 PHE A N 1
ATOM 4574 C CA . PHE A 1 569 ? 13.217 -4.839 -54.385 1.00 89.44 569 PHE A CA 1
ATOM 4575 C C . PHE A 1 569 ? 12.589 -6.126 -54.930 1.00 89.44 569 PHE A C 1
ATOM 4577 O O . PHE A 1 569 ? 13.233 -6.904 -55.622 1.00 89.44 569 PHE A O 1
ATOM 4584 N N . LEU A 1 570 ? 11.315 -6.369 -54.640 1.00 88.06 570 LEU A N 1
ATOM 4585 C CA . LEU A 1 570 ? 10.584 -7.561 -55.059 1.00 88.06 570 LEU A CA 1
ATOM 4586 C C . LEU A 1 570 ? 9.560 -7.224 -56.133 1.00 88.06 570 LEU A C 1
ATOM 4588 O O . LEU A 1 570 ? 8.850 -6.218 -56.049 1.00 88.06 570 LEU A O 1
ATOM 4592 N N . VAL A 1 571 ? 9.417 -8.118 -57.108 1.00 89.44 571 VAL A N 1
ATOM 4593 C CA . VAL A 1 571 ? 8.283 -8.051 -58.035 1.00 89.44 571 VAL A CA 1
ATOM 4594 C C . VAL A 1 571 ? 6.967 -8.224 -57.276 1.00 89.44 571 VAL A C 1
ATOM 4596 O O . VAL A 1 571 ? 6.888 -8.970 -56.301 1.00 89.44 571 VAL A O 1
ATOM 4599 N N . HIS A 1 572 ? 5.921 -7.535 -57.728 1.00 85.25 572 HIS A N 1
ATOM 4600 C CA . HIS A 1 572 ? 4.566 -7.596 -57.159 1.00 85.25 572 HIS A CA 1
ATOM 4601 C C . HIS A 1 572 ? 4.437 -7.175 -55.680 1.00 85.25 572 HIS A C 1
ATOM 4603 O O . HIS A 1 572 ? 3.366 -7.332 -55.096 1.00 85.25 572 HIS A O 1
ATOM 4609 N N . ALA A 1 573 ? 5.483 -6.609 -55.071 1.00 86.81 573 ALA A N 1
ATOM 4610 C CA . ALA A 1 573 ? 5.404 -5.965 -53.765 1.00 86.81 573 ALA A CA 1
ATOM 4611 C C . ALA A 1 573 ? 5.249 -4.448 -53.927 1.00 86.81 573 ALA A C 1
ATOM 4613 O O . ALA A 1 573 ? 5.887 -3.839 -54.785 1.00 86.81 573 ALA A O 1
ATOM 4614 N N . VAL A 1 574 ? 4.405 -3.838 -53.091 1.00 90.31 574 VAL A N 1
ATOM 4615 C CA . VAL A 1 574 ? 4.202 -2.385 -53.090 1.00 90.31 574 VAL A CA 1
ATOM 4616 C C . VAL A 1 574 ? 5.284 -1.710 -52.249 1.00 90.31 574 VAL A C 1
ATOM 4618 O O . VAL A 1 574 ? 5.459 -2.025 -51.068 1.00 90.31 574 VAL A O 1
ATOM 4621 N N . TYR A 1 575 ? 5.970 -0.756 -52.865 1.00 92.69 575 TYR A N 1
ATOM 4622 C CA . TYR A 1 575 ? 6.967 0.108 -52.249 1.00 92.69 575 TYR A CA 1
ATOM 4623 C C . TYR A 1 575 ? 6.457 1.544 -52.195 1.00 92.69 575 TYR A C 1
ATOM 4625 O O . TYR A 1 575 ? 5.703 1.980 -53.068 1.00 92.69 575 TYR A O 1
ATOM 4633 N N . GLY A 1 576 ? 6.873 2.263 -51.160 1.00 93.00 576 GLY A N 1
ATOM 4634 C CA . GLY A 1 576 ? 6.736 3.707 -51.051 1.00 93.00 576 GLY A CA 1
ATOM 4635 C C . GLY A 1 576 ? 8.103 4.373 -51.163 1.00 93.00 576 GLY A C 1
ATOM 4636 O O . GLY A 1 576 ? 9.106 3.819 -50.717 1.00 93.00 576 GLY A O 1
ATOM 4637 N N . CYS A 1 577 ? 8.148 5.556 -51.763 1.00 92.19 577 CYS A N 1
ATOM 4638 C CA . CYS A 1 577 ? 9.276 6.468 -51.651 1.00 92.19 577 CYS A CA 1
ATOM 4639 C C . CYS A 1 577 ? 8.840 7.660 -50.808 1.00 92.19 577 CYS A C 1
ATOM 4641 O O . CYS A 1 577 ? 7.892 8.359 -51.173 1.00 92.19 577 CYS A O 1
ATOM 4643 N N . GLN A 1 578 ? 9.539 7.885 -49.702 1.00 93.25 578 GLN A N 1
ATOM 4644 C CA . GLN A 1 578 ? 9.388 9.052 -48.853 1.00 93.25 578 GLN A CA 1
ATOM 4645 C C . GLN A 1 578 ? 10.388 10.115 -49.289 1.00 93.25 578 GLN A C 1
ATOM 4647 O O . GLN A 1 578 ? 11.592 9.870 -49.326 1.00 93.25 578 GLN A O 1
ATOM 4652 N N . VAL A 1 579 ? 9.876 11.291 -49.631 1.00 92.31 579 VAL A N 1
ATOM 4653 C CA . VAL A 1 579 ? 10.672 12.479 -49.920 1.00 92.31 579 VAL A CA 1
ATOM 4654 C C . VAL A 1 579 ? 10.438 13.486 -48.810 1.00 92.31 579 VAL A C 1
ATOM 4656 O O . VAL A 1 579 ? 9.305 13.921 -48.606 1.00 92.31 579 VAL A O 1
ATOM 4659 N N . VAL A 1 580 ? 11.500 13.875 -48.116 1.00 92.38 580 VAL A N 1
ATOM 4660 C CA . VAL A 1 580 ? 11.450 14.881 -47.053 1.00 92.38 580 VAL A CA 1
ATOM 4661 C C . VAL A 1 580 ? 12.170 16.126 -47.545 1.00 92.38 580 VAL A C 1
ATOM 4663 O O . VAL A 1 580 ? 13.321 16.049 -47.968 1.00 92.38 580 VAL A O 1
ATOM 4666 N N . VAL A 1 581 ? 11.485 17.268 -47.516 1.00 90.38 581 VAL A N 1
ATOM 4667 C CA . VAL A 1 581 ? 12.054 18.568 -47.885 1.00 90.38 581 VAL A CA 1
ATOM 4668 C C . VAL A 1 581 ? 11.988 19.494 -46.683 1.00 90.38 581 VAL A C 1
ATOM 4670 O O . VAL A 1 581 ? 10.910 19.713 -46.127 1.00 90.38 581 VAL A O 1
ATOM 4673 N N . THR A 1 582 ? 13.127 20.064 -46.303 1.00 91.56 582 THR A N 1
ATOM 4674 C CA . THR A 1 582 ? 13.249 20.957 -45.146 1.00 91.56 582 THR A CA 1
ATOM 4675 C C . THR A 1 582 ? 13.723 22.334 -45.587 1.00 91.56 582 THR A C 1
ATOM 4677 O O . THR A 1 582 ? 14.709 22.467 -46.315 1.00 91.56 582 THR A O 1
ATOM 4680 N N . ASN A 1 583 ? 13.029 23.371 -45.115 1.00 89.88 583 ASN A N 1
ATOM 4681 C CA . ASN A 1 583 ? 13.429 24.764 -45.254 1.00 89.88 583 ASN A CA 1
ATOM 4682 C C . ASN A 1 583 ? 14.088 25.232 -43.953 1.00 89.88 583 ASN A C 1
ATOM 4684 O O . ASN A 1 583 ? 13.373 25.639 -43.043 1.00 89.88 583 ASN A O 1
ATOM 4688 N N . PRO A 1 584 ? 15.425 25.229 -43.851 1.00 84.44 584 PRO A N 1
ATOM 4689 C CA . PRO A 1 584 ? 16.117 25.716 -42.662 1.00 84.44 584 PRO A CA 1
ATOM 4690 C C . PRO A 1 584 ? 16.219 27.252 -42.610 1.00 84.44 584 PRO A C 1
ATOM 4692 O O . PRO A 1 584 ? 16.920 27.781 -41.756 1.00 84.44 584 PRO A O 1
ATOM 4695 N N . THR A 1 585 ? 15.571 27.991 -43.523 1.00 79.75 585 THR A N 1
ATOM 4696 C CA . THR A 1 585 ? 15.665 29.460 -43.602 1.00 79.75 585 THR A CA 1
ATOM 4697 C C . THR A 1 585 ? 14.455 30.154 -42.969 1.00 79.75 585 THR A C 1
ATOM 4699 O O . THR A 1 585 ? 13.374 29.574 -42.877 1.00 79.75 585 THR A O 1
ATOM 4702 N N . SER A 1 586 ? 14.616 31.424 -42.579 1.00 80.69 586 SER A N 1
ATOM 4703 C CA . SER A 1 586 ? 13.569 32.255 -41.957 1.00 80.69 586 SER A CA 1
ATOM 4704 C C . SER A 1 586 ? 12.504 32.784 -42.934 1.00 80.69 586 SER A C 1
ATOM 4706 O O . SER A 1 586 ? 11.566 33.464 -42.518 1.00 80.69 586 SER A O 1
ATOM 4708 N N . THR A 1 587 ? 12.610 32.461 -44.226 1.00 78.12 587 THR A N 1
ATOM 4709 C CA . THR A 1 587 ? 11.704 32.952 -45.274 1.00 78.12 587 THR A CA 1
ATOM 4710 C C . THR A 1 587 ? 10.861 31.804 -45.832 1.00 78.12 587 THR A C 1
ATOM 4712 O O . THR A 1 587 ? 11.428 30.760 -46.163 1.00 78.12 587 THR A O 1
ATOM 4715 N N . PRO A 1 588 ? 9.531 31.966 -45.999 1.00 82.00 588 PRO A N 1
ATOM 4716 C CA . PRO A 1 588 ? 8.709 30.968 -46.674 1.00 82.00 588 PRO A CA 1
ATOM 4717 C C . PRO A 1 588 ? 9.191 30.751 -48.112 1.00 82.00 588 PRO A C 1
ATOM 4719 O O . PRO A 1 588 ? 9.428 31.710 -48.853 1.00 82.00 588 PRO A O 1
ATOM 4722 N N . ARG A 1 589 ? 9.314 29.491 -48.530 1.00 81.00 589 ARG A N 1
ATOM 4723 C CA . ARG A 1 589 ? 9.771 29.114 -49.871 1.00 81.00 589 ARG A CA 1
ATOM 4724 C C . ARG A 1 589 ? 8.653 28.390 -50.606 1.00 81.00 589 ARG A C 1
ATOM 4726 O O . ARG A 1 589 ? 8.153 27.366 -50.150 1.00 81.00 589 ARG A O 1
ATOM 4733 N N . LYS A 1 590 ? 8.274 28.919 -51.767 1.00 81.94 590 LYS A N 1
ATOM 4734 C CA . LYS A 1 590 ? 7.414 28.206 -52.717 1.00 81.94 590 LYS A CA 1
ATOM 4735 C C . LYS A 1 590 ? 8.319 27.350 -53.593 1.00 81.94 590 LYS A C 1
ATOM 4737 O O . LYS A 1 590 ? 9.187 27.906 -54.259 1.00 81.94 590 LYS A O 1
ATOM 4742 N N . LEU A 1 591 ? 8.154 26.036 -53.519 1.00 83.06 591 LEU A N 1
ATOM 4743 C CA . LEU A 1 591 ? 9.028 25.051 -54.146 1.00 83.06 591 LEU A CA 1
ATOM 4744 C C . LEU A 1 591 ? 8.212 24.102 -55.018 1.00 83.06 591 LEU A C 1
ATOM 4746 O O . LEU A 1 591 ? 7.107 23.705 -54.643 1.00 83.06 591 LEU A O 1
ATOM 4750 N N . ASP A 1 592 ? 8.811 23.678 -56.122 1.00 72.94 592 ASP A N 1
ATOM 4751 C CA . ASP A 1 592 ? 8.257 22.699 -57.045 1.00 72.94 592 ASP A CA 1
ATOM 4752 C C . ASP A 1 592 ? 9.092 21.422 -56.981 1.00 72.94 592 ASP A C 1
ATOM 4754 O O . ASP A 1 592 ? 10.277 21.413 -57.316 1.00 72.94 592 ASP A O 1
ATOM 4758 N N . LEU A 1 593 ? 8.474 20.335 -56.520 1.00 85.81 593 LEU A N 1
ATOM 4759 C CA . LEU A 1 593 ? 9.095 19.017 -56.416 1.00 85.81 593 LEU A CA 1
ATOM 4760 C C . LEU A 1 593 ? 8.719 18.203 -57.645 1.00 85.81 593 LEU A C 1
ATOM 4762 O O . LEU A 1 593 ? 7.542 17.893 -57.837 1.00 85.81 593 LEU A O 1
ATOM 4766 N N . LEU A 1 594 ? 9.704 17.801 -58.441 1.00 84.56 594 LEU A N 1
ATOM 4767 C CA . LEU A 1 594 ? 9.506 16.832 -59.513 1.00 84.56 594 LEU A CA 1
ATOM 4768 C C . LEU A 1 594 ? 9.762 15.422 -58.979 1.00 84.56 594 LEU A C 1
ATOM 4770 O O . LEU A 1 594 ? 10.884 15.086 -58.606 1.00 84.56 594 LEU A O 1
ATOM 4774 N N . LEU A 1 595 ? 8.712 14.605 -58.956 1.00 87.44 595 LEU A N 1
ATOM 4775 C CA . LEU A 1 595 ? 8.736 13.216 -58.503 1.00 87.44 595 LEU A CA 1
ATOM 4776 C C . LEU A 1 595 ? 8.493 12.288 -59.690 1.00 87.44 595 LEU A C 1
ATOM 4778 O O . LEU A 1 595 ? 7.633 12.562 -60.534 1.00 87.44 595 LEU A O 1
ATOM 4782 N N . GLN A 1 596 ? 9.191 11.162 -59.733 1.00 85.50 596 GLN A N 1
ATOM 4783 C CA . GLN A 1 596 ? 9.015 10.145 -60.762 1.00 85.50 596 GLN A CA 1
ATOM 4784 C C . GLN A 1 596 ? 9.117 8.762 -60.123 1.00 85.50 596 GLN A C 1
ATOM 4786 O O . GLN A 1 596 ? 9.984 8.536 -59.293 1.00 85.50 596 GLN A O 1
ATOM 4791 N N . VAL A 1 597 ? 8.224 7.838 -60.488 1.00 88.38 597 VAL A N 1
ATOM 4792 C CA . VAL A 1 597 ? 8.385 6.435 -60.069 1.00 88.38 597 VAL A CA 1
ATOM 4793 C C . VAL A 1 597 ? 9.560 5.804 -60.823 1.00 88.38 597 VAL A C 1
ATOM 4795 O O . VAL A 1 597 ? 9.829 6.218 -61.952 1.00 88.38 597 VAL A O 1
ATOM 4798 N N . PRO A 1 598 ? 10.243 4.789 -60.267 1.00 91.06 598 PRO A N 1
ATOM 4799 C CA . PRO A 1 598 ? 11.365 4.157 -60.954 1.00 91.06 598 PRO A CA 1
ATOM 4800 C C . PRO A 1 598 ? 11.017 3.641 -62.346 1.00 91.06 598 PRO A C 1
ATOM 4802 O O . PRO A 1 598 ? 9.891 3.208 -62.608 1.00 91.06 598 PRO A O 1
ATOM 4805 N N . ASN A 1 599 ? 12.011 3.629 -63.235 1.00 84.56 599 ASN A N 1
ATOM 4806 C CA . ASN A 1 599 ? 11.836 3.056 -64.563 1.00 84.56 599 ASN A CA 1
ATOM 4807 C C . ASN A 1 599 ? 11.394 1.595 -64.456 1.00 84.56 599 ASN A C 1
ATOM 4809 O O . ASN A 1 599 ? 11.883 0.849 -63.618 1.00 84.56 599 ASN A O 1
ATOM 4813 N N . GLY A 1 600 ? 10.442 1.181 -65.291 1.00 82.81 600 GLY A N 1
ATOM 4814 C CA . GLY A 1 600 ? 9.891 -0.176 -65.244 1.00 82.81 600 GLY A CA 1
ATOM 4815 C C . GLY A 1 600 ? 8.914 -0.451 -64.093 1.00 82.81 600 GLY A C 1
ATOM 4816 O O . GLY A 1 600 ? 8.298 -1.514 -64.096 1.00 82.81 600 GLY A O 1
ATOM 4817 N N . ALA A 1 601 ? 8.709 0.480 -63.154 1.00 89.50 601 ALA A N 1
ATOM 4818 C CA . ALA A 1 601 ? 7.688 0.365 -62.116 1.00 89.50 601 ALA A CA 1
ATOM 4819 C C . ALA A 1 601 ? 6.313 0.872 -62.591 1.00 89.50 601 ALA A C 1
ATOM 4821 O O . ALA A 1 601 ? 6.197 1.717 -63.482 1.00 89.50 601 ALA A O 1
ATOM 4822 N N . ILE A 1 602 ? 5.250 0.370 -61.963 1.00 88.62 602 ILE A N 1
ATOM 4823 C CA . ILE A 1 602 ? 3.867 0.799 -62.183 1.00 88.62 602 ILE A CA 1
ATOM 4824 C C . ILE A 1 602 ? 3.387 1.540 -60.924 1.00 88.62 602 ILE A C 1
ATOM 4826 O O . ILE A 1 602 ? 3.465 0.977 -59.826 1.00 88.62 602 ILE A O 1
ATOM 4830 N N . PRO A 1 603 ? 2.896 2.789 -61.044 1.00 89.25 603 PRO A N 1
ATOM 4831 C CA . PRO A 1 603 ? 2.386 3.543 -59.909 1.00 89.25 603 PRO A CA 1
ATOM 4832 C C . PRO A 1 603 ? 1.092 2.922 -59.376 1.00 89.25 603 PRO A C 1
ATOM 4834 O O . PRO A 1 603 ? 0.236 2.473 -60.138 1.00 89.25 603 PRO A O 1
ATOM 4837 N N . VAL A 1 604 ? 0.925 2.945 -58.056 1.00 88.12 604 VAL A N 1
ATOM 4838 C CA . VAL A 1 604 ? -0.279 2.455 -57.366 1.00 88.12 604 VAL A CA 1
ATOM 4839 C C . VAL A 1 604 ? -0.750 3.465 -56.321 1.00 88.12 604 VAL A C 1
ATOM 4841 O O . VAL A 1 604 ? -0.105 4.490 -56.094 1.00 88.12 604 VAL A O 1
ATOM 4844 N N . MET A 1 605 ? -1.906 3.203 -55.704 1.00 86.62 605 MET A N 1
ATOM 4845 C CA . MET A 1 605 ? -2.460 4.031 -54.619 1.00 86.62 605 MET A CA 1
ATOM 4846 C C . MET A 1 605 ? -2.619 5.514 -55.004 1.00 86.62 605 MET A C 1
ATOM 4848 O O . MET A 1 605 ? -2.336 6.414 -54.221 1.00 86.62 605 MET A O 1
ATOM 4852 N N . GLY A 1 606 ? -3.035 5.779 -56.247 1.00 84.19 606 GLY A N 1
ATOM 4853 C CA . GLY A 1 606 ? -3.234 7.143 -56.756 1.00 84.19 606 GLY A CA 1
ATOM 4854 C C . GLY A 1 606 ? -1.951 7.888 -57.150 1.00 84.19 606 GLY A C 1
ATOM 4855 O O . GLY A 1 606 ? -2.018 9.065 -57.509 1.00 84.19 606 GLY A O 1
ATOM 4856 N N . SER A 1 607 ? -0.792 7.222 -57.123 1.00 86.88 607 SER A N 1
ATOM 4857 C CA . SER A 1 607 ? 0.474 7.776 -57.620 1.00 86.88 607 SER A CA 1
ATOM 4858 C C . SER A 1 607 ? 0.449 7.942 -59.145 1.00 86.88 607 SER A C 1
ATOM 4860 O O . SER A 1 607 ? -0.335 7.302 -59.846 1.00 86.88 607 SER A O 1
ATOM 4862 N N . LYS A 1 608 ? 1.313 8.807 -59.682 1.00 79.56 608 LYS A N 1
ATOM 4863 C CA . LYS A 1 608 ? 1.472 9.021 -61.131 1.00 79.56 608 LYS A CA 1
ATOM 4864 C C . LYS A 1 608 ? 2.894 8.668 -61.542 1.00 79.56 608 LYS A C 1
ATOM 4866 O O . LYS A 1 608 ? 3.797 8.771 -60.722 1.00 79.56 608 LYS A O 1
ATOM 4871 N N . TYR A 1 609 ? 3.090 8.312 -62.811 1.00 75.12 609 TYR A N 1
ATOM 4872 C CA . TYR A 1 609 ? 4.419 8.003 -63.352 1.00 75.12 609 TYR A CA 1
ATOM 4873 C C . TYR A 1 609 ? 5.418 9.143 -63.145 1.00 75.12 609 TYR A C 1
ATOM 4875 O O . TYR A 1 609 ? 6.558 8.929 -62.756 1.00 75.12 609 TYR A O 1
ATOM 4883 N N . THR A 1 610 ? 4.980 10.374 -63.383 1.00 80.19 610 THR A N 1
ATOM 4884 C CA . THR A 1 610 ? 5.728 11.590 -63.070 1.00 80.19 610 THR A CA 1
ATOM 4885 C C . THR A 1 610 ? 4.734 12.628 -62.577 1.00 80.19 610 THR A C 1
ATOM 4887 O O . THR A 1 610 ? 3.615 12.727 -63.093 1.00 80.19 610 THR A O 1
ATOM 4890 N N . ARG A 1 611 ? 5.100 13.352 -61.523 1.00 83.56 611 ARG A N 1
ATOM 4891 C CA . ARG A 1 611 ? 4.228 14.302 -60.839 1.00 83.56 611 ARG A CA 1
ATOM 4892 C C . ARG A 1 611 ? 5.050 15.466 -60.314 1.00 83.56 611 ARG A C 1
ATOM 4894 O O . ARG A 1 611 ? 5.962 15.258 -59.525 1.00 83.56 611 ARG A O 1
ATOM 4901 N N . SER A 1 612 ? 4.640 16.677 -60.667 1.00 76.25 612 SER A N 1
ATOM 4902 C CA . SER A 1 612 ? 5.099 17.883 -59.982 1.00 76.25 612 SER A CA 1
ATOM 4903 C C . SER A 1 612 ? 4.194 18.183 -58.789 1.00 76.25 612 SER A C 1
ATOM 4905 O O . SER A 1 612 ? 2.963 18.147 -58.907 1.00 76.25 612 SER A O 1
ATOM 4907 N N . VAL A 1 613 ? 4.787 18.460 -57.633 1.00 83.19 613 VAL A N 1
ATOM 4908 C CA . VAL A 1 613 ? 4.089 18.849 -56.405 1.00 83.19 613 VAL A CA 1
ATOM 4909 C C . VAL A 1 613 ? 4.568 20.235 -56.010 1.00 83.19 613 VAL A C 1
ATOM 4911 O O . VAL A 1 613 ? 5.748 20.423 -55.745 1.00 83.19 613 VAL A O 1
ATOM 4914 N N . HIS A 1 614 ? 3.646 21.191 -55.970 1.00 81.06 614 HIS A N 1
ATOM 4915 C CA . HIS A 1 614 ? 3.943 22.543 -55.513 1.00 81.06 614 HIS A CA 1
ATOM 4916 C C . HIS A 1 614 ? 3.733 22.574 -54.000 1.00 81.06 614 HIS A C 1
ATOM 4918 O O . HIS A 1 614 ? 2.645 22.228 -53.526 1.00 81.06 614 HIS A O 1
ATOM 4924 N N . ILE A 1 615 ? 4.753 22.974 -53.248 1.00 85.56 615 ILE A N 1
ATOM 4925 C CA . ILE A 1 615 ? 4.681 23.122 -51.795 1.00 85.56 615 ILE A CA 1
ATOM 4926 C C . ILE A 1 615 ? 5.026 24.553 -51.385 1.00 85.56 615 ILE A C 1
ATOM 4928 O O . ILE A 1 615 ? 5.865 25.214 -51.994 1.00 85.56 615 ILE A O 1
ATOM 4932 N N . ASN A 1 616 ? 4.364 25.048 -50.341 1.00 86.25 616 ASN A N 1
ATOM 4933 C CA . ASN A 1 616 ? 4.692 26.325 -49.711 1.00 86.25 616 ASN A CA 1
ATOM 4934 C C . ASN A 1 616 ? 5.315 26.047 -48.343 1.00 86.25 616 ASN A C 1
ATOM 4936 O O . ASN A 1 616 ? 4.616 26.010 -47.327 1.00 86.25 616 ASN A O 1
ATOM 4940 N N . LEU A 1 617 ? 6.622 25.809 -48.344 1.00 88.50 617 LEU A N 1
ATOM 4941 C CA . LEU A 1 617 ? 7.362 25.377 -47.173 1.00 88.50 617 LEU A CA 1
ATOM 4942 C C . LEU A 1 617 ? 7.655 26.588 -46.281 1.00 88.50 617 LEU A C 1
ATOM 4944 O O . LEU A 1 617 ? 8.417 27.487 -46.650 1.00 88.50 617 LEU A O 1
ATOM 4948 N N . GLN A 1 618 ? 6.994 26.634 -45.124 1.00 92.31 618 GLN A N 1
ATOM 4949 C CA . GLN A 1 618 ? 7.138 27.728 -44.163 1.00 92.31 618 GLN A CA 1
ATOM 4950 C C . GLN A 1 618 ? 8.577 27.816 -43.616 1.00 92.31 618 GLN A C 1
ATOM 4952 O O . GLN A 1 618 ? 9.354 26.873 -43.787 1.00 92.31 618 GLN A O 1
ATOM 4957 N N . PRO A 1 619 ? 8.960 28.946 -42.998 1.00 88.44 619 PRO A N 1
ATOM 4958 C CA . PRO A 1 619 ? 10.239 29.069 -42.310 1.00 88.44 619 PRO A CA 1
ATOM 4959 C C . PRO A 1 619 ? 10.465 27.934 -41.309 1.00 88.44 619 PRO A C 1
ATOM 4961 O O . PRO A 1 619 ? 9.533 27.576 -40.588 1.00 88.44 619 PRO A O 1
ATOM 4964 N N . PHE A 1 620 ? 11.681 27.382 -41.274 1.00 85.06 620 PHE A N 1
ATOM 4965 C CA . PHE A 1 620 ? 12.090 26.304 -40.354 1.00 85.06 620 PHE A CA 1
ATOM 4966 C C . PHE A 1 620 ? 11.154 25.083 -40.350 1.00 85.06 620 PHE A C 1
ATOM 4968 O O . PHE A 1 620 ? 10.962 24.427 -39.329 1.00 85.06 620 PHE A O 1
ATOM 4975 N N . ASN A 1 621 ? 10.533 24.787 -41.494 1.00 89.38 621 ASN A N 1
ATOM 4976 C CA . ASN A 1 621 ? 9.515 23.751 -41.619 1.00 89.38 621 ASN A CA 1
ATOM 4977 C C . ASN A 1 621 ? 10.002 22.588 -42.494 1.00 89.38 621 ASN A C 1
ATOM 4979 O O . ASN A 1 621 ? 10.757 22.784 -43.450 1.00 89.38 621 ASN A O 1
ATOM 4983 N N . THR A 1 622 ? 9.528 21.383 -42.178 1.00 91.50 622 THR A N 1
ATOM 4984 C CA . THR A 1 622 ? 9.784 20.158 -42.936 1.00 91.50 622 THR A CA 1
ATOM 4985 C C . THR A 1 622 ? 8.472 19.592 -43.449 1.00 91.50 622 THR A C 1
ATOM 4987 O O . THR A 1 622 ? 7.527 19.409 -42.683 1.00 91.50 622 THR A O 1
ATOM 4990 N N . GLN A 1 623 ? 8.424 19.255 -44.734 1.00 92.00 623 GLN A N 1
ATOM 4991 C CA . GLN A 1 623 ? 7.270 18.611 -45.341 1.00 92.00 623 GLN A CA 1
ATOM 4992 C C . GLN A 1 623 ? 7.674 17.291 -45.992 1.00 92.00 623 GLN A C 1
ATOM 4994 O O . GLN A 1 623 ? 8.686 17.204 -46.685 1.00 92.00 623 GLN A O 1
ATOM 4999 N N . THR A 1 624 ? 6.842 16.272 -45.781 1.00 92.94 624 THR A N 1
ATOM 5000 C CA . THR A 1 624 ? 7.025 14.939 -46.358 1.00 92.94 624 THR A CA 1
ATOM 5001 C C . THR A 1 624 ? 6.023 14.710 -47.484 1.00 92.94 624 THR A C 1
ATOM 5003 O O . THR A 1 624 ? 4.834 15.001 -47.338 1.00 92.94 624 THR A O 1
ATOM 5006 N N . VAL A 1 625 ? 6.496 14.174 -48.607 1.00 90.94 625 VAL A N 1
ATOM 5007 C CA . VAL A 1 625 ? 5.675 13.749 -49.742 1.00 90.94 625 VAL A CA 1
ATOM 5008 C C . VAL A 1 625 ? 6.002 12.299 -50.068 1.00 90.94 625 VAL A C 1
ATOM 5010 O O . VAL A 1 625 ? 7.162 11.941 -50.243 1.00 90.94 625 VAL A O 1
ATOM 5013 N N . GLU A 1 626 ? 4.971 11.466 -50.179 1.00 93.25 626 GLU A N 1
ATOM 5014 C CA . GLU A 1 626 ? 5.120 10.045 -50.493 1.00 93.25 626 GLU A CA 1
ATOM 5015 C C . GLU A 1 626 ? 4.455 9.697 -51.827 1.00 93.25 626 GLU A C 1
ATOM 5017 O O . GLU A 1 626 ? 3.425 10.264 -52.214 1.00 93.25 626 GLU A O 1
ATOM 5022 N N . TYR A 1 627 ? 5.034 8.731 -52.532 1.00 92.81 627 TYR A N 1
ATOM 5023 C CA . TYR A 1 627 ? 4.412 8.083 -53.682 1.00 92.81 627 TYR A CA 1
ATOM 5024 C C . TYR A 1 627 ? 4.723 6.587 -53.683 1.00 92.81 627 TYR A C 1
ATOM 5026 O O . TYR A 1 627 ? 5.718 6.144 -53.117 1.00 92.81 627 TYR A O 1
ATOM 5034 N N . HIS A 1 628 ? 3.851 5.809 -54.319 1.00 94.75 628 HIS A N 1
ATOM 5035 C CA . HIS A 1 628 ? 3.822 4.354 -54.223 1.00 94.75 628 HIS A CA 1
ATOM 5036 C C . HIS A 1 628 ? 3.853 3.689 -55.600 1.00 94.75 628 HIS A C 1
ATOM 5038 O O . HIS A 1 628 ? 3.208 4.145 -56.550 1.00 94.75 628 HIS A O 1
ATOM 5044 N N . PHE A 1 629 ? 4.576 2.579 -55.703 1.00 94.38 629 PHE A N 1
ATOM 5045 C CA . PHE A 1 629 ? 4.761 1.829 -56.943 1.00 94.38 629 PHE A CA 1
ATOM 5046 C C . PHE A 1 629 ? 5.041 0.345 -56.668 1.00 94.38 629 PHE A C 1
ATOM 5048 O O . PHE A 1 629 ? 5.337 -0.050 -55.543 1.00 94.38 629 PHE A O 1
ATOM 5055 N N . TYR A 1 630 ? 4.959 -0.490 -57.703 1.00 92.06 630 TYR A N 1
ATOM 5056 C CA . TYR A 1 630 ? 5.480 -1.860 -57.683 1.00 92.06 630 TYR A CA 1
ATOM 5057 C C . TYR A 1 630 ? 6.177 -2.191 -59.004 1.00 92.06 630 TYR A C 1
ATOM 5059 O O . TYR A 1 630 ? 5.913 -1.557 -60.026 1.00 92.06 630 TYR A O 1
ATOM 5067 N N . PHE A 1 631 ? 7.031 -3.213 -59.005 1.00 92.19 631 PHE A N 1
ATOM 5068 C CA . PHE A 1 631 ? 7.662 -3.717 -60.224 1.00 92.19 631 PHE A CA 1
ATOM 5069 C C . PHE A 1 631 ? 6.939 -4.968 -60.751 1.00 92.19 631 PHE A C 1
ATOM 5071 O O . PHE A 1 631 ? 6.731 -5.917 -59.989 1.00 92.19 631 PHE A O 1
ATOM 5078 N N . PRO A 1 632 ? 6.559 -5.016 -62.040 1.00 84.06 632 PRO A N 1
ATOM 5079 C CA . PRO A 1 632 ? 5.936 -6.190 -62.651 1.00 84.06 632 PRO A CA 1
ATOM 5080 C C . PRO A 1 632 ? 6.949 -7.265 -63.087 1.00 84.06 632 PRO A C 1
ATOM 5082 O O . PRO A 1 632 ? 6.553 -8.393 -63.364 1.00 84.06 632 PRO A O 1
ATOM 5085 N N . ALA A 1 633 ? 8.242 -6.939 -63.175 1.00 84.69 633 ALA A N 1
ATOM 5086 C CA . ALA A 1 633 ? 9.293 -7.854 -63.621 1.00 84.69 633 ALA A CA 1
ATOM 5087 C C . ALA A 1 633 ? 10.617 -7.594 -62.885 1.00 84.69 633 ALA A C 1
ATOM 5089 O O . ALA A 1 633 ? 10.857 -6.489 -62.401 1.00 84.69 633 ALA A O 1
ATOM 5090 N N . ALA A 1 634 ? 11.458 -8.628 -62.796 1.00 89.81 634 ALA A N 1
ATOM 5091 C CA . ALA A 1 634 ? 12.787 -8.552 -62.192 1.00 89.81 634 ALA A CA 1
ATOM 5092 C C . ALA A 1 634 ? 13.800 -7.920 -63.164 1.00 89.81 634 ALA A C 1
ATOM 5094 O O . ALA A 1 634 ? 13.674 -8.083 -64.379 1.00 89.81 634 ALA A O 1
ATOM 5095 N N . GLY A 1 635 ? 14.806 -7.229 -62.632 1.00 89.06 635 GLY A N 1
ATOM 5096 C CA . GLY A 1 635 ? 15.824 -6.515 -63.398 1.00 89.06 635 GLY A CA 1
ATOM 5097 C C . GLY A 1 635 ? 16.483 -5.391 -62.596 1.00 89.06 635 GLY A C 1
ATOM 5098 O O . GLY A 1 635 ? 16.088 -5.100 -61.470 1.00 89.06 635 GLY A O 1
ATOM 5099 N N . GLU A 1 636 ? 17.484 -4.747 -63.191 1.00 89.00 636 GLU A N 1
ATOM 5100 C CA . GLU A 1 636 ? 18.107 -3.540 -62.643 1.00 89.00 636 GLU A CA 1
ATOM 5101 C C . GLU A 1 636 ? 17.451 -2.309 -63.276 1.00 89.00 636 GLU A C 1
ATOM 5103 O O . GLU A 1 636 ? 17.452 -2.152 -64.501 1.00 89.00 636 GLU A O 1
ATOM 5108 N N . PHE A 1 637 ? 16.878 -1.441 -62.446 1.00 86.38 637 PHE A N 1
ATOM 5109 C CA . PHE A 1 637 ? 16.118 -0.282 -62.898 1.00 86.38 637 PHE A CA 1
ATOM 5110 C C . PHE A 1 637 ? 16.707 1.009 -62.339 1.00 86.38 637 PHE A C 1
ATOM 5112 O O . PHE A 1 637 ? 17.054 1.100 -61.165 1.00 86.38 637 PHE A O 1
ATOM 5119 N N . THR A 1 638 ? 16.814 2.037 -63.174 1.00 87.81 638 THR A N 1
ATOM 5120 C CA . THR A 1 638 ? 17.273 3.359 -62.739 1.00 87.81 638 THR A CA 1
ATOM 5121 C C . THR A 1 638 ? 16.115 4.175 -62.174 1.00 87.81 638 THR A C 1
ATOM 5123 O O . THR A 1 638 ? 15.000 4.150 -62.703 1.00 87.81 638 THR A O 1
ATOM 5126 N N . HIS A 1 639 ? 16.385 4.920 -61.106 1.00 89.00 639 HIS A N 1
ATOM 5127 C CA . HIS A 1 639 ? 15.440 5.852 -60.510 1.00 89.00 639 HIS A CA 1
ATOM 5128 C C . HIS A 1 639 ? 15.905 7.295 -60.710 1.00 89.00 639 HIS A C 1
ATOM 5130 O O . HIS A 1 639 ? 17.029 7.649 -60.344 1.00 89.00 639 HIS A O 1
ATOM 5136 N N . TYR A 1 640 ? 15.031 8.123 -61.284 1.00 84.38 640 TYR A N 1
ATOM 5137 C CA . TYR A 1 640 ? 15.267 9.556 -61.402 1.00 84.38 640 TYR A CA 1
ATOM 5138 C C . TYR A 1 640 ? 14.988 10.219 -60.048 1.00 84.38 640 TYR A C 1
ATOM 5140 O O . TYR A 1 640 ? 13.858 10.133 -59.564 1.00 84.38 640 TYR A O 1
ATOM 5148 N N . PRO A 1 641 ? 15.984 10.848 -59.407 1.00 86.88 641 PRO A N 1
ATOM 5149 C CA . PRO A 1 641 ? 15.806 11.357 -58.059 1.00 86.88 641 PRO A CA 1
ATOM 5150 C C . PRO A 1 641 ? 14.902 12.587 -58.032 1.00 86.88 641 PRO A C 1
ATOM 5152 O O . PRO A 1 641 ? 14.764 13.306 -59.027 1.00 86.88 641 PRO A O 1
ATOM 5155 N N . VAL A 1 642 ? 14.322 12.867 -56.866 1.00 88.00 642 VAL A N 1
ATOM 5156 C CA . VAL A 1 642 ? 13.594 14.115 -56.650 1.00 88.00 642 VAL A CA 1
ATOM 5157 C C . VAL A 1 642 ? 14.477 15.319 -56.975 1.00 88.00 642 VAL A C 1
ATOM 5159 O O . VAL A 1 642 ? 15.640 15.388 -56.581 1.00 88.00 642 VAL A O 1
ATOM 5162 N N . HIS A 1 643 ? 13.893 16.272 -57.693 1.00 81.81 643 HIS A N 1
ATOM 5163 C CA . HIS A 1 643 ? 14.465 17.590 -57.934 1.00 81.81 643 HIS A CA 1
ATOM 5164 C C . HIS A 1 643 ? 13.548 18.643 -57.321 1.00 81.81 643 HIS A C 1
ATOM 5166 O O . HIS A 1 643 ? 12.326 18.560 -57.459 1.00 81.81 643 HIS A O 1
ATOM 5172 N N . VAL A 1 644 ? 14.143 19.627 -56.658 1.00 83.06 644 VAL A N 1
ATOM 5173 C CA . VAL A 1 644 ? 13.451 20.731 -55.997 1.00 83.06 644 VAL A CA 1
ATOM 5174 C C . VAL A 1 644 ? 13.863 22.024 -56.670 1.00 83.06 644 VAL A C 1
ATOM 5176 O O . VAL A 1 644 ? 15.034 22.401 -56.632 1.00 83.06 644 VAL A O 1
ATOM 5179 N N . ALA A 1 645 ? 12.900 22.700 -57.283 1.00 70.00 645 ALA A N 1
ATOM 5180 C CA . ALA A 1 645 ? 13.110 23.956 -57.986 1.00 70.00 645 ALA A CA 1
ATOM 5181 C C . ALA A 1 645 ? 12.308 25.100 -57.353 1.00 70.00 645 ALA A C 1
ATOM 5183 O O . ALA A 1 645 ? 11.300 24.879 -56.683 1.00 70.00 645 ALA A O 1
ATOM 5184 N N . GLN A 1 646 ? 12.747 26.333 -57.580 1.00 69.12 646 GLN A N 1
ATOM 5185 C CA . GLN A 1 646 ? 11.998 27.549 -57.278 1.00 69.12 646 GLN A CA 1
ATOM 5186 C C . GLN A 1 646 ? 12.092 28.470 -58.491 1.00 69.12 646 GLN A C 1
ATOM 5188 O O . GLN A 1 646 ? 13.193 28.760 -58.944 1.00 69.12 646 GLN A O 1
ATOM 5193 N N . ASN A 1 647 ? 10.956 28.951 -59.005 1.00 57.97 647 ASN A N 1
ATOM 5194 C CA . ASN A 1 647 ? 10.914 29.818 -60.193 1.00 57.97 647 ASN A CA 1
ATOM 5195 C C . ASN A 1 647 ? 11.678 29.230 -61.398 1.00 57.97 647 ASN A C 1
ATOM 5197 O O . ASN A 1 647 ? 12.410 29.947 -62.068 1.00 57.97 647 ASN A O 1
ATOM 5201 N N . GLU A 1 648 ? 11.526 27.925 -61.645 1.00 57.53 648 GLU A N 1
ATOM 5202 C CA . GLU A 1 648 ? 12.205 27.192 -62.731 1.00 57.53 648 GLU A CA 1
ATOM 5203 C C . GLU A 1 648 ? 13.733 27.012 -62.560 1.00 57.53 648 GLU A C 1
ATOM 5205 O O . GLU A 1 648 ? 14.367 26.379 -63.403 1.00 57.53 648 GLU A O 1
ATOM 5210 N N . GLU A 1 649 ? 14.326 27.456 -61.444 1.00 56.06 649 GLU A N 1
ATOM 5211 C CA . GLU A 1 649 ? 15.734 27.210 -61.097 1.00 56.06 649 GLU A CA 1
ATOM 5212 C C . GLU A 1 649 ? 15.875 26.043 -60.107 1.00 56.06 649 GLU A C 1
ATOM 5214 O O . GLU A 1 649 ? 15.197 25.996 -59.079 1.00 56.06 649 GLU A O 1
ATOM 5219 N N . LEU A 1 650 ? 16.765 25.088 -60.403 1.00 70.50 650 LEU A N 1
ATOM 5220 C CA . LEU A 1 650 ? 17.041 23.934 -59.539 1.00 70.50 650 LEU A CA 1
ATOM 5221 C C . LEU A 1 650 ? 17.803 24.369 -58.280 1.00 70.50 650 LEU A C 1
ATOM 5223 O O . LEU A 1 650 ? 18.902 24.909 -58.376 1.00 70.50 650 LEU A O 1
ATOM 5227 N N . LEU A 1 651 ? 17.242 24.079 -57.107 1.00 74.50 651 LEU A N 1
ATOM 5228 C CA . LEU A 1 651 ? 17.826 24.430 -55.812 1.00 74.50 651 LEU A CA 1
ATOM 5229 C C . LEU A 1 651 ? 18.502 23.246 -55.116 1.00 74.50 651 LEU A C 1
ATOM 5231 O O . LEU A 1 651 ? 19.551 23.420 -54.502 1.00 74.50 651 LEU A O 1
ATOM 5235 N N . ALA A 1 652 ? 17.893 22.060 -55.180 1.00 82.06 652 ALA A N 1
ATOM 5236 C CA . ALA A 1 652 ? 18.390 20.845 -54.539 1.00 82.06 652 ALA A CA 1
ATOM 5237 C C . ALA A 1 652 ? 17.871 19.595 -55.264 1.00 82.06 652 ALA A C 1
ATOM 5239 O O . ALA A 1 652 ? 16.835 19.637 -55.929 1.00 82.06 652 ALA A O 1
ATOM 5240 N N . TYR A 1 653 ? 18.576 18.475 -55.134 1.00 83.50 653 TYR A N 1
ATOM 5241 C CA . TYR A 1 653 ? 18.163 17.179 -55.670 1.00 83.50 653 TYR A CA 1
ATOM 5242 C C . TYR A 1 653 ? 18.749 16.046 -54.818 1.00 83.50 653 TYR A C 1
ATOM 5244 O O . TYR A 1 653 ? 19.739 16.254 -54.120 1.00 83.50 653 TYR A O 1
ATOM 5252 N N . ALA A 1 654 ? 18.123 14.868 -54.850 1.00 85.75 654 ALA A N 1
ATOM 5253 C CA . ALA A 1 654 ? 18.682 13.661 -54.235 1.00 85.75 654 ALA A CA 1
ATOM 5254 C C . ALA A 1 654 ? 19.619 12.925 -55.211 1.00 85.75 654 ALA A C 1
ATOM 5256 O O . ALA A 1 654 ? 19.522 13.111 -56.423 1.00 85.75 654 ALA A O 1
ATOM 5257 N N . ASP A 1 655 ? 20.489 12.045 -54.718 1.00 83.31 655 ASP A N 1
ATOM 5258 C CA . ASP A 1 655 ? 21.363 11.264 -55.598 1.00 83.31 655 ASP A CA 1
ATOM 5259 C C . ASP A 1 655 ? 20.574 10.235 -56.438 1.00 83.31 655 ASP A C 1
ATOM 5261 O O . ASP A 1 655 ? 19.623 9.616 -55.943 1.00 83.31 655 ASP A O 1
ATOM 5265 N N . PRO A 1 656 ? 20.939 10.009 -57.716 1.00 82.25 656 PRO A N 1
ATOM 5266 C CA . PRO A 1 656 ? 20.362 8.939 -58.523 1.00 82.25 656 PRO A CA 1
ATOM 5267 C C . PRO A 1 656 ? 20.643 7.558 -57.923 1.00 82.25 656 PRO A C 1
ATOM 5269 O O . PRO A 1 656 ? 21.770 7.255 -57.537 1.00 82.25 656 PRO A O 1
ATOM 5272 N N . VAL A 1 657 ? 19.637 6.679 -57.927 1.00 84.25 657 VAL A N 1
ATOM 5273 C CA . VAL A 1 657 ? 19.748 5.328 -57.354 1.00 84.25 657 VAL A CA 1
ATOM 5274 C C . VAL A 1 657 ? 19.448 4.273 -58.416 1.00 84.25 657 VAL A C 1
ATOM 5276 O O . VAL A 1 657 ? 18.573 4.444 -59.269 1.00 84.25 657 VAL A O 1
ATOM 5279 N N . LYS A 1 658 ? 20.179 3.159 -58.363 1.00 88.19 658 LYS A N 1
ATOM 5280 C CA . LYS A 1 658 ? 19.872 1.935 -59.108 1.00 88.19 658 LYS A CA 1
ATOM 5281 C C . LYS A 1 658 ? 19.147 0.965 -58.185 1.00 88.19 658 LYS A C 1
ATOM 5283 O O . LYS A 1 658 ? 19.661 0.632 -57.124 1.00 88.19 658 LYS A O 1
ATOM 5288 N N . LEU A 1 659 ? 17.965 0.520 -58.590 1.00 88.88 659 LEU A N 1
ATOM 5289 C CA . LEU A 1 659 ? 17.124 -0.389 -57.821 1.00 88.88 659 LEU A CA 1
ATOM 5290 C C . LEU A 1 659 ? 17.234 -1.792 -58.418 1.00 88.88 659 LEU A C 1
ATOM 5292 O O . LEU A 1 659 ? 16.845 -2.025 -59.565 1.00 88.88 659 LEU A O 1
ATOM 5296 N N . ASN A 1 660 ? 17.781 -2.723 -57.640 1.00 91.06 660 ASN A N 1
ATOM 5297 C CA . ASN A 1 660 ? 17.895 -4.124 -58.023 1.00 91.06 660 ASN A CA 1
ATOM 5298 C C . ASN A 1 660 ? 16.604 -4.869 -57.656 1.00 91.06 660 ASN A C 1
ATOM 5300 O O . ASN A 1 660 ? 16.308 -5.046 -56.475 1.00 91.06 660 ASN A O 1
ATOM 5304 N N . VAL A 1 661 ? 15.819 -5.291 -58.650 1.00 89.69 661 VAL A N 1
ATOM 5305 C CA . VAL A 1 661 ? 14.520 -5.946 -58.449 1.00 89.69 661 VAL A CA 1
ATOM 5306 C C . VAL A 1 661 ? 14.624 -7.434 -58.759 1.00 89.69 661 VAL A C 1
ATOM 5308 O O . VAL A 1 661 ? 14.976 -7.830 -59.869 1.00 89.69 661 VAL A O 1
ATOM 5311 N N . VAL A 1 662 ? 14.232 -8.278 -57.812 1.00 87.94 662 VAL A N 1
ATOM 5312 C CA . VAL A 1 662 ? 14.323 -9.736 -57.903 1.00 87.94 662 VAL A CA 1
ATOM 5313 C C . VAL A 1 662 ? 12.942 -10.394 -57.816 1.00 87.94 662 VAL A C 1
ATOM 5315 O O . VAL A 1 662 ? 12.017 -9.900 -57.171 1.00 87.94 662 VAL A O 1
ATOM 5318 N N . ALA A 1 663 ? 12.773 -11.536 -58.491 1.00 83.75 663 ALA A N 1
ATOM 5319 C CA . ALA A 1 663 ? 11.503 -12.276 -58.496 1.00 83.75 663 ALA A CA 1
ATOM 5320 C C . ALA A 1 663 ? 11.220 -12.984 -57.159 1.00 83.75 663 ALA A C 1
ATOM 5322 O O . ALA A 1 663 ? 10.072 -13.220 -56.787 1.00 83.75 663 ALA A O 1
ATOM 5323 N N . LYS A 1 664 ? 12.286 -13.339 -56.445 1.00 76.81 664 LYS A N 1
ATOM 5324 C CA . LYS A 1 664 ? 12.283 -13.867 -55.083 1.00 76.81 664 LYS A CA 1
ATOM 5325 C C . LYS A 1 664 ? 13.422 -13.169 -54.341 1.00 76.81 664 LYS A C 1
ATOM 5327 O O . LYS A 1 664 ? 14.471 -13.015 -54.967 1.00 76.81 664 LYS A O 1
ATOM 5332 N N . PRO A 1 665 ? 13.240 -12.770 -53.070 1.00 70.12 665 PRO A N 1
ATOM 5333 C CA . PRO A 1 665 ? 14.313 -12.148 -52.302 1.00 70.12 665 PRO A CA 1
ATOM 5334 C C . PRO A 1 665 ? 15.530 -13.068 -52.324 1.00 70.12 665 PRO A C 1
ATOM 5336 O O . PRO A 1 665 ? 15.408 -14.241 -51.958 1.00 70.12 665 PRO A O 1
ATOM 5339 N N . SER A 1 666 ? 16.675 -12.566 -52.791 1.00 68.81 666 SER A N 1
ATOM 5340 C CA . SER A 1 666 ? 17.921 -13.330 -52.714 1.00 68.81 666 SER A CA 1
ATOM 5341 C C . SER A 1 666 ? 18.465 -13.286 -51.281 1.00 68.81 666 SER A C 1
ATOM 5343 O O . SER A 1 666 ? 19.073 -14.250 -50.811 1.00 68.81 666 SER A O 1
ATOM 5345 N N . LYS A 1 667 ? 18.111 -12.220 -50.548 1.00 63.62 667 LYS A N 1
ATOM 5346 C CA . LYS A 1 667 ? 18.296 -12.059 -49.105 1.00 63.62 667 LYS A CA 1
ATOM 5347 C C . LYS A 1 667 ? 16.946 -12.137 -48.384 1.00 63.62 667 LYS A C 1
ATOM 5349 O O . LYS A 1 667 ? 16.173 -11.184 -48.362 1.00 63.62 667 LYS A O 1
ATOM 5354 N N . ILE A 1 668 ? 16.638 -13.297 -47.805 1.00 66.25 668 ILE A N 1
ATOM 5355 C CA . ILE A 1 668 ? 15.610 -13.382 -46.759 1.00 66.25 668 ILE A CA 1
ATOM 5356 C C . ILE A 1 668 ? 16.266 -12.871 -45.480 1.00 66.25 668 ILE A C 1
ATOM 5358 O O . ILE A 1 668 ? 17.380 -13.294 -45.176 1.00 66.25 668 ILE A O 1
ATOM 5362 N N . ASP A 1 669 ? 15.590 -11.995 -44.741 1.00 68.62 669 ASP A N 1
ATOM 5363 C CA . ASP A 1 669 ? 16.001 -11.625 -43.388 1.00 68.62 669 ASP A CA 1
ATOM 5364 C C . ASP A 1 669 ? 15.809 -12.837 -42.465 1.00 68.62 669 ASP A C 1
ATOM 5366 O O . ASP A 1 669 ? 14.753 -13.049 -41.858 1.00 68.62 669 ASP A O 1
ATOM 5370 N N . ARG A 1 670 ? 16.836 -13.691 -42.458 1.00 78.00 670 ARG A N 1
ATOM 5371 C CA . ARG A 1 670 ? 16.899 -14.926 -41.674 1.00 78.00 670 ARG A CA 1
ATOM 5372 C C . ARG A 1 670 ? 17.137 -14.664 -40.190 1.00 78.00 670 ARG A C 1
ATOM 5374 O O . ARG A 1 670 ? 17.124 -15.621 -39.422 1.00 78.00 670 ARG A O 1
ATOM 5381 N N . GLU A 1 671 ? 17.347 -13.406 -39.818 1.00 78.94 671 GLU A N 1
ATOM 5382 C CA . GLU A 1 671 ? 17.618 -12.963 -38.455 1.00 78.94 671 GLU A CA 1
ATOM 5383 C C . GLU A 1 671 ? 16.350 -12.413 -37.784 1.00 78.94 671 GLU A C 1
ATOM 5385 O O . GLU A 1 671 ? 16.296 -12.325 -36.569 1.00 78.94 671 GLU A O 1
ATOM 5390 N N . SER A 1 672 ? 15.278 -12.120 -38.528 1.00 82.00 672 SER A N 1
ATOM 5391 C CA . SER A 1 672 ? 14.003 -11.671 -37.945 1.00 82.00 672 SER A CA 1
ATOM 5392 C C . SER A 1 672 ? 13.262 -12.744 -37.125 1.00 82.00 672 SER A C 1
ATOM 5394 O O . SER A 1 672 ? 13.211 -13.918 -37.507 1.00 82.00 672 SER A O 1
ATOM 5396 N N . TRP A 1 673 ? 12.535 -12.328 -36.072 1.00 89.25 673 TRP A N 1
ATOM 5397 C CA . TRP A 1 673 ? 11.649 -13.230 -35.309 1.00 89.25 673 TRP A CA 1
ATOM 5398 C C . TRP A 1 673 ? 10.592 -13.900 -36.193 1.00 89.25 673 TRP A C 1
ATOM 5400 O O . TRP A 1 673 ? 10.276 -15.077 -36.021 1.00 89.25 673 TRP A O 1
ATOM 5410 N N . GLN A 1 674 ? 10.068 -13.173 -37.185 1.00 84.75 674 GLN A N 1
ATOM 5411 C CA . GLN A 1 674 ? 9.099 -13.704 -38.146 1.00 84.75 674 GLN A CA 1
ATOM 5412 C C . GLN A 1 674 ? 9.665 -14.903 -38.916 1.00 84.75 674 GLN A C 1
ATOM 5414 O O . GLN A 1 674 ? 8.941 -15.864 -39.169 1.00 84.75 674 GLN A O 1
ATOM 5419 N N . TYR A 1 675 ? 10.946 -14.860 -39.289 1.00 86.12 675 TYR A N 1
ATOM 5420 C CA . TYR A 1 675 ? 11.598 -15.973 -39.963 1.00 86.12 675 TYR A CA 1
ATOM 5421 C C . TYR A 1 675 ? 12.008 -17.069 -38.978 1.00 86.12 675 TYR A C 1
ATOM 5423 O O . TYR A 1 675 ? 11.673 -18.233 -39.194 1.00 86.12 675 TYR A O 1
ATOM 5431 N N . ILE A 1 676 ? 12.699 -16.715 -37.892 1.00 91.00 676 ILE A N 1
ATOM 5432 C CA . ILE A 1 676 ? 13.253 -17.681 -36.935 1.00 91.00 676 ILE A CA 1
ATOM 5433 C C . ILE A 1 676 ? 12.143 -18.494 -36.260 1.00 91.00 676 ILE A C 1
ATOM 5435 O O . ILE A 1 676 ? 12.234 -19.720 -36.227 1.00 91.00 676 ILE A O 1
ATOM 5439 N N . SER A 1 677 ? 11.050 -17.863 -35.823 1.00 91.56 677 SER A N 1
ATOM 5440 C CA . SER A 1 677 ? 9.925 -18.578 -35.198 1.00 91.56 677 SER A CA 1
ATOM 5441 C C . SER A 1 677 ? 9.306 -19.637 -36.122 1.00 91.56 677 SER A C 1
ATOM 5443 O O . SER A 1 677 ? 8.991 -20.744 -35.680 1.00 91.56 677 SER A O 1
ATOM 5445 N N . GLN A 1 678 ? 9.183 -19.345 -37.422 1.00 90.44 678 GLN A N 1
ATOM 5446 C CA . GLN A 1 678 ? 8.509 -20.221 -38.389 1.00 90.44 678 GLN A CA 1
ATOM 5447 C C . GLN A 1 678 ? 9.446 -21.245 -39.041 1.00 90.44 678 GLN A C 1
ATOM 5449 O O . GLN A 1 678 ? 9.060 -22.395 -39.227 1.00 90.44 678 GLN A O 1
ATOM 5454 N N . TYR A 1 679 ? 10.677 -20.847 -39.366 1.00 90.00 679 TYR A N 1
ATOM 5455 C CA . TYR A 1 679 ? 11.600 -21.623 -40.204 1.00 90.00 679 TYR A CA 1
ATOM 5456 C C . TYR A 1 679 ? 12.956 -21.909 -39.549 1.00 90.00 679 TYR A C 1
ATOM 5458 O O . TYR A 1 679 ? 13.717 -22.716 -40.081 1.00 90.00 679 TYR A O 1
ATOM 5466 N N . GLY A 1 680 ? 13.279 -21.265 -38.424 1.00 91.56 680 GLY A N 1
ATOM 5467 C CA . GLY A 1 680 ? 14.509 -21.525 -37.677 1.00 91.56 680 GLY A CA 1
ATOM 5468 C C . GLY A 1 680 ? 14.543 -22.936 -37.090 1.00 91.56 680 GLY A C 1
ATOM 5469 O O . GLY A 1 680 ? 13.506 -23.583 -36.909 1.00 91.56 680 GLY A O 1
ATOM 5470 N N . THR A 1 681 ? 15.736 -23.435 -36.787 1.00 95.19 681 THR A N 1
ATOM 5471 C CA . THR A 1 681 ? 15.885 -24.642 -35.965 1.00 95.19 681 THR A CA 1
ATOM 5472 C C . THR A 1 681 ? 15.527 -24.335 -34.513 1.00 95.19 681 THR A C 1
ATOM 5474 O O . THR A 1 681 ? 15.581 -23.185 -34.083 1.00 95.19 681 THR A O 1
ATOM 5477 N N . ASP A 1 682 ? 15.203 -25.359 -33.729 1.00 96.00 682 ASP A N 1
ATOM 5478 C CA . ASP A 1 682 ? 14.860 -25.189 -32.311 1.00 96.00 682 ASP A CA 1
ATOM 5479 C C . ASP A 1 682 ? 15.988 -24.502 -31.520 1.00 96.00 682 ASP A C 1
ATOM 5481 O O . ASP A 1 682 ? 15.736 -23.623 -30.698 1.00 96.00 682 ASP A O 1
ATOM 5485 N N . ALA A 1 683 ? 17.249 -24.798 -31.857 1.00 96.31 683 ALA A N 1
ATOM 5486 C CA . ALA A 1 683 ? 18.412 -24.111 -31.297 1.00 96.31 683 ALA A CA 1
ATOM 5487 C C . ALA A 1 683 ? 18.467 -22.619 -31.675 1.00 96.31 683 ALA A C 1
ATOM 5489 O O . ALA A 1 683 ? 18.784 -21.792 -30.826 1.00 96.31 683 ALA A O 1
ATOM 5490 N N . GLN A 1 684 ? 18.135 -22.264 -32.923 1.00 95.50 684 GLN A N 1
ATOM 5491 C CA . GLN A 1 684 ? 18.072 -20.865 -33.362 1.00 95.50 684 GLN A CA 1
ATOM 5492 C C . GLN A 1 684 ? 16.937 -20.105 -32.673 1.00 95.50 684 GLN A C 1
ATOM 5494 O O . GLN A 1 684 ? 17.119 -18.946 -32.317 1.00 95.50 684 GLN A O 1
ATOM 5499 N N . VAL A 1 685 ? 15.786 -20.751 -32.456 1.00 97.06 685 VAL A N 1
ATOM 5500 C CA . VAL A 1 685 ? 14.673 -20.153 -31.706 1.00 97.06 685 VAL A CA 1
ATOM 5501 C C . VAL A 1 685 ? 15.095 -19.866 -30.267 1.00 97.06 685 VAL A C 1
ATOM 5503 O O . VAL A 1 685 ? 14.915 -18.745 -29.804 1.00 97.06 685 VAL A O 1
ATOM 5506 N N . MET A 1 686 ? 15.701 -20.836 -29.577 1.00 97.62 686 MET A N 1
ATOM 5507 C CA . MET A 1 686 ? 16.165 -20.640 -28.199 1.00 97.62 686 MET A CA 1
ATOM 5508 C C . MET A 1 686 ? 17.238 -19.560 -28.087 1.00 97.62 686 MET A C 1
ATOM 5510 O O . MET A 1 686 ? 17.204 -18.768 -27.152 1.00 97.62 686 MET A O 1
ATOM 5514 N N . GLU A 1 687 ? 18.172 -19.500 -29.036 1.00 96.38 687 GLU A N 1
ATOM 5515 C CA . GLU A 1 687 ? 19.189 -18.449 -29.044 1.00 96.38 687 GLU A CA 1
ATOM 5516 C C . GLU A 1 687 ? 18.571 -17.063 -29.247 1.00 96.38 687 GLU A C 1
ATOM 5518 O O . GLU A 1 687 ? 18.927 -16.116 -28.551 1.00 96.38 687 GLU A O 1
ATOM 5523 N N . PHE A 1 688 ? 17.568 -16.959 -30.117 1.00 94.56 688 PHE A N 1
ATOM 5524 C CA . PHE A 1 688 ? 16.835 -15.716 -30.322 1.00 94.56 688 PHE A CA 1
ATOM 5525 C C . PHE A 1 688 ? 16.091 -15.261 -29.055 1.00 94.56 688 PHE A C 1
ATOM 5527 O O . PHE A 1 688 ? 16.150 -14.087 -28.697 1.00 94.56 688 PHE A O 1
ATOM 5534 N N . LEU A 1 689 ? 15.443 -16.185 -28.332 1.00 95.81 689 LEU A N 1
ATOM 5535 C CA . LEU A 1 689 ? 14.805 -15.892 -27.038 1.00 95.81 689 LEU A CA 1
ATOM 5536 C C . LEU A 1 689 ? 15.825 -15.419 -25.981 1.00 95.81 689 LEU A C 1
ATOM 5538 O O . LEU A 1 689 ? 15.500 -14.611 -25.111 1.00 95.81 689 LEU A O 1
ATOM 5542 N N . ARG A 1 690 ? 17.078 -15.884 -26.045 1.00 95.56 690 ARG A N 1
ATOM 5543 C CA . ARG A 1 690 ? 18.138 -15.440 -25.125 1.00 95.56 690 ARG A CA 1
ATOM 5544 C C . ARG A 1 690 ? 18.627 -14.031 -25.382 1.00 95.56 690 ARG A C 1
ATOM 5546 O O . ARG A 1 690 ? 18.938 -13.346 -24.414 1.00 95.56 690 ARG A O 1
ATOM 5553 N N . GLN A 1 691 ? 18.674 -13.614 -26.640 1.00 92.88 691 GLN A N 1
ATOM 5554 C CA . GLN A 1 691 ? 19.290 -12.351 -27.049 1.00 92.88 691 GLN A CA 1
ATOM 5555 C C . GLN A 1 691 ? 18.309 -11.178 -27.158 1.00 92.88 691 GLN A C 1
ATOM 5557 O O . GLN A 1 691 ? 18.744 -10.034 -27.269 1.00 92.88 691 GLN A O 1
ATOM 5562 N N . HIS A 1 692 ? 17.001 -11.439 -27.152 1.00 92.00 692 HIS A N 1
ATOM 5563 C CA . HIS A 1 692 ? 15.993 -10.412 -27.399 1.00 92.00 692 HIS A CA 1
ATOM 5564 C C . HIS A 1 692 ? 14.979 -10.266 -26.272 1.00 92.00 692 HIS A C 1
ATOM 5566 O O . HIS A 1 692 ? 14.703 -11.209 -25.533 1.00 92.00 692 HIS A O 1
ATOM 5572 N N . ASN A 1 693 ? 14.394 -9.069 -26.210 1.00 93.19 693 ASN A N 1
ATOM 5573 C CA . ASN A 1 693 ? 13.390 -8.684 -25.230 1.00 93.19 693 ASN A CA 1
ATOM 5574 C C . ASN A 1 693 ? 12.141 -9.575 -25.331 1.00 93.19 693 ASN A C 1
ATOM 5576 O O . ASN A 1 693 ? 11.373 -9.458 -26.291 1.00 93.19 693 ASN A O 1
ATOM 5580 N N . LEU A 1 694 ? 11.939 -10.452 -24.345 1.00 94.69 694 LEU A N 1
ATOM 5581 C CA . LEU A 1 694 ? 10.888 -11.473 -24.352 1.00 94.69 694 LEU A CA 1
ATOM 5582 C C . LEU A 1 694 ? 9.492 -10.857 -24.296 1.00 94.69 694 LEU A C 1
ATOM 5584 O O . LEU A 1 694 ? 8.568 -11.373 -24.922 1.00 94.69 694 LEU A O 1
ATOM 5588 N N . GLN A 1 695 ? 9.358 -9.723 -23.608 1.00 91.12 695 GLN A N 1
ATOM 5589 C CA . GLN A 1 695 ? 8.094 -9.007 -23.440 1.00 91.12 695 GLN A CA 1
ATOM 5590 C C . GLN A 1 695 ? 7.583 -8.392 -24.757 1.00 91.12 695 GLN A C 1
ATOM 5592 O O . GLN A 1 695 ? 6.398 -8.084 -24.883 1.00 91.12 695 GLN A O 1
ATOM 5597 N N . ARG A 1 696 ? 8.460 -8.219 -25.757 1.00 89.06 696 ARG A N 1
ATOM 5598 C CA . ARG A 1 696 ? 8.115 -7.698 -27.092 1.00 89.06 696 ARG A CA 1
ATOM 5599 C C . ARG A 1 696 ? 7.784 -8.800 -28.104 1.00 89.06 696 ARG A C 1
ATOM 5601 O O . ARG A 1 696 ? 7.172 -8.519 -29.136 1.00 89.06 696 ARG A O 1
ATOM 5608 N N . LEU A 1 697 ? 8.226 -10.035 -27.869 1.00 92.00 697 LEU A N 1
ATOM 5609 C CA . LEU A 1 697 ? 8.091 -11.110 -28.850 1.00 92.00 697 LEU A CA 1
ATOM 5610 C C . LEU A 1 697 ? 6.668 -11.672 -28.884 1.00 92.00 697 LEU A C 1
ATOM 5612 O O . LEU A 1 697 ? 6.084 -12.028 -27.867 1.00 92.00 697 LEU A O 1
ATOM 5616 N N . GLU A 1 698 ? 6.140 -11.864 -30.093 1.00 91.75 698 GLU A N 1
ATOM 5617 C CA . GLU A 1 698 ? 4.920 -12.649 -30.305 1.00 91.75 698 GLU A CA 1
ATOM 5618 C C . GLU A 1 698 ? 5.236 -14.142 -30.119 1.00 91.75 698 GLU A C 1
ATOM 5620 O O . GLU A 1 698 ? 5.518 -14.859 -31.087 1.00 91.75 698 GLU A O 1
ATOM 5625 N N . LEU A 1 699 ? 5.243 -14.601 -28.865 1.00 95.94 699 LEU A N 1
ATOM 5626 C CA . LEU A 1 699 ? 5.605 -15.970 -28.480 1.00 95.94 699 LEU A CA 1
ATOM 5627 C C . LEU A 1 699 ? 4.653 -17.030 -29.064 1.00 95.94 699 LEU A C 1
ATOM 5629 O O . LEU A 1 699 ? 5.079 -18.146 -29.354 1.00 95.94 699 LEU A O 1
ATOM 5633 N N . ASP A 1 700 ? 3.397 -16.683 -29.355 1.00 95.94 700 ASP A N 1
ATOM 5634 C CA . ASP A 1 700 ? 2.422 -17.607 -29.958 1.00 95.94 700 ASP A CA 1
ATOM 5635 C C . ASP A 1 700 ? 2.875 -18.154 -31.325 1.00 95.94 700 ASP A C 1
ATOM 5637 O O . ASP A 1 700 ? 2.453 -19.232 -31.750 1.00 95.94 700 ASP A O 1
ATOM 5641 N N . LYS A 1 701 ? 3.791 -17.458 -32.013 1.00 94.88 701 LYS A N 1
ATOM 5642 C CA . LYS A 1 701 ? 4.333 -17.886 -33.310 1.00 94.88 701 LYS A CA 1
ATOM 5643 C C . LYS A 1 701 ? 5.068 -19.222 -33.257 1.00 94.88 701 LYS A C 1
ATOM 5645 O O . LYS A 1 701 ? 5.129 -19.903 -34.280 1.00 94.88 701 LYS A O 1
ATOM 5650 N N . ILE A 1 702 ? 5.594 -19.620 -32.100 1.00 97.25 702 ILE A N 1
ATOM 5651 C CA . ILE A 1 702 ? 6.261 -20.919 -31.928 1.00 97.25 702 ILE A CA 1
ATOM 5652 C C . ILE A 1 702 ? 5.329 -22.006 -31.376 1.00 97.25 702 ILE A C 1
ATOM 5654 O O . ILE A 1 702 ? 5.761 -23.145 -31.213 1.00 97.25 702 ILE A O 1
ATOM 5658 N N . ALA A 1 703 ? 4.039 -21.715 -31.160 1.00 96.94 703 ALA A N 1
ATOM 5659 C CA . ALA A 1 703 ? 3.085 -22.653 -30.563 1.00 96.94 703 ALA A CA 1
ATOM 5660 C C . ALA A 1 703 ? 3.004 -23.996 -31.308 1.00 96.94 703 ALA A C 1
ATOM 5662 O O . ALA A 1 703 ? 2.896 -25.044 -30.680 1.00 96.94 703 ALA A O 1
ATOM 5663 N N . PHE A 1 704 ? 3.110 -24.000 -32.643 1.00 95.38 704 PHE A N 1
ATOM 5664 C CA . PHE A 1 704 ? 3.063 -25.241 -33.428 1.00 95.38 704 PHE A CA 1
ATOM 5665 C C . PHE A 1 704 ? 4.218 -26.209 -33.106 1.00 95.38 704 PHE A C 1
ATOM 5667 O O . PHE A 1 704 ? 4.051 -27.421 -33.258 1.00 95.38 704 PHE A O 1
ATOM 5674 N N . ARG A 1 705 ? 5.365 -25.686 -32.646 1.00 96.81 705 ARG A N 1
ATOM 5675 C CA . ARG A 1 705 ? 6.547 -26.468 -32.246 1.00 96.81 705 ARG A CA 1
ATOM 5676 C C . ARG A 1 705 ? 6.379 -27.110 -30.876 1.00 96.81 705 ARG A C 1
ATOM 5678 O O . ARG A 1 705 ? 6.948 -28.165 -30.626 1.00 96.81 705 ARG A O 1
ATOM 5685 N N . MET A 1 706 ? 5.536 -26.531 -30.022 1.00 97.69 706 MET A N 1
ATOM 5686 C CA . MET A 1 706 ? 5.285 -27.012 -28.660 1.00 97.69 706 MET A CA 1
ATOM 5687 C C . MET A 1 706 ? 4.612 -28.390 -28.615 1.00 97.69 706 MET A C 1
ATOM 5689 O O . MET A 1 706 ? 4.433 -28.935 -27.536 1.00 97.69 706 MET A O 1
ATOM 5693 N N . ARG A 1 707 ? 4.241 -28.990 -29.756 1.00 96.75 707 ARG A N 1
ATOM 5694 C CA . ARG A 1 707 ? 3.816 -30.400 -29.837 1.00 96.75 707 ARG A CA 1
ATOM 5695 C C . ARG A 1 707 ? 4.949 -31.388 -29.582 1.00 96.75 707 ARG A C 1
ATOM 5697 O O . ARG A 1 707 ? 4.662 -32.532 -29.240 1.00 96.75 707 ARG A O 1
ATOM 5704 N N . ASP A 1 708 ? 6.200 -30.977 -29.772 1.00 97.69 708 ASP A N 1
ATOM 5705 C CA . ASP A 1 708 ? 7.356 -31.757 -29.346 1.00 97.69 708 ASP A CA 1
ATOM 5706 C C . ASP A 1 708 ? 7.612 -31.528 -27.850 1.00 97.69 708 ASP A C 1
ATOM 5708 O O . ASP A 1 708 ? 7.688 -30.387 -27.394 1.00 97.69 708 ASP A O 1
ATOM 5712 N N . LYS A 1 709 ? 7.716 -32.612 -27.072 1.00 96.94 709 LYS A N 1
ATOM 5713 C CA . LYS A 1 709 ? 7.820 -32.525 -25.606 1.00 96.94 709 LYS A CA 1
ATOM 5714 C C . LYS A 1 709 ? 9.155 -31.940 -25.150 1.00 96.94 709 LYS A C 1
ATOM 5716 O O . LYS A 1 709 ? 9.175 -31.190 -24.177 1.00 96.94 709 LYS A O 1
ATOM 5721 N N . ALA A 1 710 ? 10.249 -32.267 -25.838 1.00 97.38 710 ALA A N 1
ATOM 5722 C CA . ALA A 1 710 ? 11.578 -31.797 -25.461 1.00 97.38 710 ALA A CA 1
ATOM 5723 C C . ALA A 1 710 ? 11.705 -30.292 -25.716 1.00 97.38 710 ALA A C 1
ATOM 5725 O O . ALA A 1 710 ? 12.139 -29.554 -24.832 1.00 97.38 710 ALA A O 1
ATOM 5726 N N . PHE A 1 711 ? 11.244 -29.827 -26.881 1.00 97.88 711 PHE A N 1
ATOM 5727 C CA . PHE A 1 711 ? 11.216 -28.401 -27.187 1.00 97.88 711 PHE A CA 1
ATOM 5728 C C . PHE A 1 711 ? 10.256 -27.634 -26.270 1.00 97.88 711 PHE A C 1
ATOM 5730 O O . PHE A 1 711 ? 10.615 -26.573 -25.762 1.00 97.88 711 PHE A O 1
ATOM 5737 N N . PHE A 1 712 ? 9.072 -28.192 -25.985 1.00 98.25 712 PHE A N 1
ATOM 5738 C CA . PHE A 1 712 ? 8.130 -27.605 -25.030 1.00 98.25 712 PHE A CA 1
ATOM 5739 C C . PHE A 1 712 ? 8.776 -27.373 -23.659 1.00 98.25 712 PHE A C 1
ATOM 5741 O O . PHE A 1 712 ? 8.714 -26.260 -23.140 1.00 98.25 712 PHE A O 1
ATOM 5748 N N . GLN A 1 713 ? 9.423 -28.398 -23.092 1.00 97.19 713 GLN A N 1
ATOM 5749 C CA . GLN A 1 713 ? 10.093 -28.293 -21.794 1.00 97.19 713 GLN A CA 1
ATOM 5750 C C . GLN A 1 713 ? 11.221 -27.262 -21.835 1.00 97.19 713 GLN A C 1
ATOM 5752 O O . GLN A 1 713 ? 11.337 -26.449 -20.925 1.00 97.19 713 GLN A O 1
ATOM 5757 N N . GLN A 1 714 ? 12.016 -27.253 -22.906 1.00 97.56 714 GLN A N 1
ATOM 5758 C CA . GLN A 1 714 ? 13.110 -26.301 -23.065 1.00 97.56 714 GLN A CA 1
ATOM 5759 C C . GLN A 1 714 ? 12.619 -24.846 -23.093 1.00 97.56 714 GLN A C 1
ATOM 5761 O O . GLN A 1 714 ? 13.191 -24.001 -22.408 1.00 97.56 714 GLN A O 1
ATOM 5766 N N . VAL A 1 715 ? 11.561 -24.554 -23.856 1.00 97.94 715 VAL A N 1
ATOM 5767 C CA . VAL A 1 715 ? 10.989 -23.204 -23.962 1.00 97.94 715 VAL A CA 1
ATOM 5768 C C . VAL A 1 715 ? 10.304 -22.794 -22.662 1.00 97.94 715 VAL A C 1
ATOM 5770 O O . VAL A 1 715 ? 10.581 -21.714 -22.156 1.00 97.94 715 VAL A O 1
ATOM 5773 N N . VAL A 1 716 ? 9.422 -23.633 -22.110 1.00 96.94 716 VAL A N 1
ATOM 5774 C CA . VAL A 1 716 ? 8.641 -23.280 -20.912 1.00 96.94 716 VAL A CA 1
ATOM 5775 C C . VAL A 1 716 ? 9.531 -23.113 -19.687 1.00 96.94 716 VAL A C 1
ATOM 5777 O O . VAL A 1 716 ? 9.331 -22.161 -18.941 1.00 96.94 716 VAL A O 1
ATOM 5780 N N . ASN A 1 717 ? 10.535 -23.975 -19.499 1.00 95.56 717 ASN A N 1
ATOM 5781 C CA . ASN A 1 717 ? 11.471 -23.826 -18.384 1.00 95.56 717 ASN A CA 1
ATOM 5782 C C . ASN A 1 717 ? 12.278 -22.534 -18.519 1.00 95.56 717 ASN A C 1
ATOM 5784 O O . ASN A 1 717 ? 12.343 -21.767 -17.569 1.00 95.56 717 ASN A O 1
ATOM 5788 N N . TYR A 1 718 ? 12.807 -22.245 -19.712 1.00 96.75 718 TYR A N 1
ATOM 5789 C CA . TYR A 1 718 ? 13.552 -21.011 -19.949 1.00 96.75 718 TYR A CA 1
ATOM 5790 C C . TYR A 1 718 ? 12.689 -19.760 -19.740 1.00 96.75 718 TYR A C 1
ATOM 5792 O O . TYR A 1 718 ? 13.113 -18.807 -19.100 1.00 96.75 718 TYR A O 1
ATOM 5800 N N . LEU A 1 719 ? 11.461 -19.748 -20.260 1.00 96.69 719 LEU A N 1
ATOM 5801 C CA . LEU A 1 719 ? 10.554 -18.619 -20.072 1.00 96.69 719 LEU A CA 1
ATOM 5802 C C . LEU A 1 719 ? 10.165 -18.450 -18.592 1.00 96.69 719 LEU A C 1
ATOM 5804 O O . LEU A 1 719 ? 10.154 -17.322 -18.109 1.00 96.69 719 LEU A O 1
ATOM 5808 N N . ALA A 1 720 ? 9.930 -19.543 -17.856 1.00 94.44 720 ALA A N 1
ATOM 5809 C CA . ALA A 1 720 ? 9.691 -19.498 -16.412 1.00 94.44 720 ALA A CA 1
ATOM 5810 C C . ALA A 1 720 ? 10.901 -18.938 -15.639 1.00 94.44 720 ALA A C 1
ATOM 5812 O O . ALA A 1 720 ? 10.722 -18.052 -14.808 1.00 94.44 720 ALA A O 1
ATOM 5813 N N . GLU A 1 721 ? 12.117 -19.392 -15.968 1.00 94.06 721 GLU A N 1
ATOM 5814 C CA . GLU A 1 721 ? 13.385 -18.878 -15.421 1.00 94.06 721 GLU A CA 1
ATOM 5815 C C . GLU A 1 721 ? 13.592 -17.387 -15.718 1.00 94.06 721 GLU A C 1
ATOM 5817 O O . GLU A 1 721 ? 14.286 -16.712 -14.975 1.00 94.06 721 GLU A O 1
ATOM 5822 N N . GLN A 1 722 ? 13.031 -16.857 -16.809 1.00 95.69 722 GLN A N 1
ATOM 5823 C CA . GLN A 1 722 ? 13.093 -15.429 -17.154 1.00 95.69 722 GLN A CA 1
ATOM 5824 C C . GLN A 1 722 ? 11.828 -14.653 -16.745 1.00 95.69 722 GLN A C 1
ATOM 5826 O O . GLN A 1 722 ? 11.620 -13.528 -17.198 1.00 95.69 722 GLN A O 1
ATOM 5831 N N . HIS A 1 723 ? 10.960 -15.259 -15.929 1.00 95.38 723 HIS A N 1
ATOM 5832 C CA . HIS A 1 723 ? 9.677 -14.706 -15.483 1.00 95.38 723 HIS A CA 1
ATOM 5833 C C . HIS A 1 723 ? 8.760 -14.191 -16.613 1.00 95.38 723 HIS A C 1
ATOM 5835 O O . HIS A 1 723 ? 8.018 -13.214 -16.458 1.00 95.38 723 HIS A O 1
ATOM 5841 N N . ALA A 1 724 ? 8.796 -14.863 -17.763 1.00 95.06 724 ALA A N 1
ATOM 5842 C CA . ALA A 1 724 ? 7.952 -14.599 -18.918 1.00 95.06 724 ALA A CA 1
ATOM 5843 C C . ALA A 1 724 ? 6.875 -15.686 -19.043 1.00 95.06 724 ALA A C 1
ATOM 5845 O O . ALA A 1 724 ? 7.178 -16.869 -19.193 1.00 95.06 724 ALA A O 1
ATOM 5846 N N . TYR A 1 725 ? 5.604 -15.290 -19.024 1.00 95.50 725 TYR A N 1
ATOM 5847 C CA . TYR A 1 725 ? 4.474 -16.205 -19.163 1.00 95.50 725 TYR A CA 1
ATOM 5848 C C . TYR A 1 725 ? 3.767 -16.023 -20.509 1.00 95.50 725 TYR A C 1
ATOM 5850 O O . TYR A 1 725 ? 3.574 -14.907 -20.988 1.00 95.50 725 TYR A O 1
ATOM 5858 N N . ASN A 1 726 ? 3.348 -17.129 -21.130 1.00 96.44 726 ASN A N 1
ATOM 5859 C CA . ASN A 1 726 ? 2.462 -17.094 -22.291 1.00 96.44 726 ASN A CA 1
ATOM 5860 C C . ASN A 1 726 ? 1.405 -18.202 -22.194 1.00 96.44 726 ASN A C 1
ATOM 5862 O O . ASN A 1 726 ? 1.727 -19.393 -22.213 1.00 96.44 726 ASN A O 1
ATOM 5866 N N . GLN A 1 727 ? 0.132 -17.799 -22.165 1.00 95.38 727 GLN A N 1
ATOM 5867 C CA . GLN A 1 727 ? -1.014 -18.699 -22.006 1.00 95.38 727 GLN A CA 1
ATOM 5868 C C . GLN A 1 727 ? -1.049 -19.819 -23.059 1.00 95.38 727 GLN A C 1
ATOM 5870 O O . GLN A 1 727 ? -1.319 -20.976 -22.729 1.00 95.38 727 GLN A O 1
ATOM 5875 N N . THR A 1 728 ? -0.780 -19.500 -24.328 1.00 96.56 728 THR A N 1
ATOM 5876 C CA . THR A 1 728 ? -0.842 -20.464 -25.435 1.00 96.56 728 THR A CA 1
ATOM 5877 C C . THR A 1 728 ? 0.243 -21.523 -25.301 1.00 96.56 728 THR A C 1
ATOM 5879 O O . THR A 1 728 ? -0.047 -22.713 -25.416 1.00 96.56 728 THR A O 1
ATOM 5882 N N . LEU A 1 729 ? 1.486 -21.116 -25.036 1.00 97.62 729 LEU A N 1
ATOM 5883 C CA . LEU A 1 729 ? 2.610 -22.035 -24.877 1.00 97.62 729 LEU A CA 1
ATOM 5884 C C . LEU A 1 729 ? 2.411 -22.934 -23.651 1.00 97.62 729 LEU A C 1
ATOM 5886 O O . LEU A 1 729 ? 2.587 -24.147 -23.762 1.00 97.62 729 LEU A O 1
ATOM 5890 N N . TRP A 1 730 ? 1.948 -22.378 -22.526 1.00 97.00 730 TRP A N 1
ATOM 5891 C CA . TRP A 1 730 ? 1.648 -23.155 -21.320 1.00 97.00 730 TRP A CA 1
ATOM 5892 C C . TRP A 1 730 ? 0.468 -24.111 -21.495 1.00 97.00 730 TRP A C 1
ATOM 5894 O O . TRP A 1 730 ? 0.463 -25.162 -20.862 1.00 97.00 730 TRP A O 1
ATOM 5904 N N . SER A 1 731 ? -0.492 -23.832 -22.386 1.00 96.44 731 SER A N 1
ATOM 5905 C CA . SER A 1 731 ? -1.615 -24.751 -22.651 1.00 96.44 731 SER A CA 1
ATOM 5906 C C . SER A 1 731 ? -1.169 -26.134 -23.156 1.00 96.44 731 SER A C 1
ATOM 5908 O O . SER A 1 731 ? -1.839 -27.136 -22.903 1.00 96.44 731 SER A O 1
ATOM 5910 N N . TYR A 1 732 ? 0.008 -26.226 -23.793 1.00 97.88 732 TYR A N 1
ATOM 5911 C CA . TYR A 1 732 ? 0.598 -27.501 -24.219 1.00 97.88 732 TYR A CA 1
ATOM 5912 C C . TYR A 1 732 ? 1.053 -28.384 -23.047 1.00 97.88 732 TYR A C 1
ATOM 5914 O O . TYR A 1 732 ? 1.270 -29.579 -23.248 1.00 97.88 732 TYR A O 1
ATOM 5922 N N . SER A 1 733 ? 1.120 -27.857 -21.820 1.00 96.81 733 SER A N 1
ATOM 5923 C CA . SER A 1 733 ? 1.324 -28.674 -20.614 1.00 96.81 733 SER A CA 1
ATOM 5924 C C . SER A 1 733 ? 0.236 -29.738 -20.445 1.00 96.81 733 SER A C 1
ATOM 5926 O O . SER A 1 733 ? 0.540 -30.856 -20.035 1.00 96.81 733 SER A O 1
ATOM 5928 N N . VAL A 1 734 ? -1.005 -29.432 -20.849 1.00 96.19 734 VAL A N 1
ATOM 5929 C CA . VAL A 1 734 ? -2.130 -30.381 -20.846 1.00 96.19 734 VAL A CA 1
ATOM 5930 C C . VAL A 1 734 ? -1.898 -31.487 -21.873 1.00 96.19 734 VAL A C 1
ATOM 5932 O O . VAL A 1 734 ? -2.140 -32.656 -21.594 1.00 96.19 734 VAL A O 1
ATOM 5935 N N . TYR A 1 735 ? -1.394 -31.131 -23.059 1.00 96.94 735 TYR A N 1
ATOM 5936 C CA . TYR A 1 735 ? -1.084 -32.095 -24.118 1.00 96.94 735 TYR A CA 1
ATOM 5937 C C . TYR A 1 735 ? 0.043 -33.060 -23.713 1.00 96.94 735 TYR A C 1
ATOM 5939 O O . TYR A 1 735 ? 0.003 -34.238 -24.064 1.00 96.94 735 TYR A O 1
ATOM 5947 N N . HIS A 1 736 ? 1.036 -32.568 -22.969 1.00 97.50 736 HIS A N 1
ATOM 5948 C CA . HIS A 1 736 ? 2.220 -33.334 -22.561 1.00 97.50 736 HIS A CA 1
ATOM 5949 C C . HIS A 1 736 ? 2.114 -34.033 -21.208 1.00 97.50 736 HIS A C 1
ATOM 5951 O O . HIS A 1 736 ? 3.068 -34.731 -20.837 1.00 97.50 736 HIS A O 1
ATOM 5957 N N . ASP A 1 737 ? 0.995 -33.839 -20.506 1.00 95.56 737 ASP A N 1
ATOM 5958 C CA . ASP A 1 737 ? 0.747 -34.313 -19.144 1.00 95.56 737 ASP A CA 1
ATOM 5959 C C . ASP A 1 737 ? 1.865 -33.876 -18.183 1.00 95.56 737 ASP A C 1
ATOM 5961 O O . ASP A 1 737 ? 2.653 -34.686 -17.691 1.00 95.56 737 ASP A O 1
ATOM 5965 N N . VAL A 1 738 ? 2.005 -32.555 -18.000 1.00 95.81 738 VAL A N 1
ATOM 5966 C CA . VAL A 1 738 ? 2.993 -31.961 -17.081 1.00 95.81 738 VAL A CA 1
ATOM 5967 C C . VAL A 1 738 ? 2.266 -31.179 -15.974 1.00 95.81 738 VAL A C 1
ATOM 5969 O O . VAL A 1 738 ? 1.986 -29.991 -16.154 1.00 95.81 738 VAL A O 1
ATOM 5972 N N . PRO A 1 739 ? 1.904 -31.844 -14.854 1.00 94.00 739 PRO A N 1
ATOM 5973 C CA . PRO A 1 739 ? 0.987 -31.312 -13.840 1.00 94.00 739 PRO A CA 1
ATOM 5974 C C . PRO A 1 739 ? 1.350 -29.934 -13.281 1.00 94.00 739 PRO A C 1
ATOM 5976 O O . PRO A 1 739 ? 0.475 -29.076 -13.182 1.00 94.00 739 PRO A O 1
ATOM 5979 N N . ASP A 1 740 ? 2.626 -29.685 -12.980 1.00 91.56 740 ASP A N 1
ATOM 5980 C CA . ASP A 1 740 ? 3.066 -28.417 -12.381 1.00 91.56 740 ASP A CA 1
ATOM 5981 C C . ASP A 1 740 ? 2.800 -27.223 -13.315 1.00 91.56 740 ASP A C 1
ATOM 5983 O O . ASP A 1 740 ? 2.300 -26.178 -12.895 1.00 91.56 740 ASP A O 1
ATOM 5987 N N . GLN A 1 741 ? 3.055 -27.385 -14.615 1.00 94.25 741 GLN A N 1
ATOM 5988 C CA . GLN A 1 741 ? 2.779 -26.367 -15.628 1.00 94.25 741 GLN A CA 1
ATOM 5989 C C . GLN A 1 741 ? 1.281 -26.278 -15.951 1.00 94.25 741 GLN A C 1
ATOM 5991 O O . GLN A 1 741 ? 0.798 -25.179 -16.227 1.00 94.25 741 GLN A O 1
ATOM 5996 N N . VAL A 1 742 ? 0.532 -27.389 -15.868 1.00 95.69 742 VAL A N 1
ATOM 5997 C CA . VAL A 1 742 ? -0.940 -27.371 -15.976 1.00 95.69 742 VAL A CA 1
ATOM 5998 C C . VAL A 1 742 ? -1.539 -26.524 -14.855 1.00 95.69 742 VAL A C 1
ATOM 6000 O O . VAL A 1 742 ? -2.417 -25.704 -15.120 1.00 95.69 742 VAL A O 1
ATOM 6003 N N . LYS A 1 743 ? -1.021 -26.650 -13.628 1.00 94.62 743 LYS A N 1
ATOM 6004 C CA . LYS A 1 743 ? -1.444 -25.836 -12.483 1.00 94.62 743 LYS A CA 1
ATOM 6005 C C . LYS A 1 743 ? -1.267 -24.347 -12.744 1.00 94.62 743 LYS A C 1
ATOM 6007 O O . LYS A 1 743 ? -2.199 -23.574 -12.527 1.00 94.62 743 LYS A O 1
ATOM 6012 N N . GLN A 1 744 ? -0.122 -23.952 -13.294 1.00 93.94 744 GLN A N 1
ATOM 6013 C CA . GLN A 1 744 ? 0.135 -22.559 -13.672 1.00 93.94 744 GLN A CA 1
ATOM 6014 C C . GLN A 1 744 ? -0.774 -22.085 -14.813 1.00 93.94 744 GLN A C 1
ATOM 6016 O O . GLN A 1 744 ? -1.362 -21.010 -14.721 1.00 93.94 744 GLN A O 1
ATOM 6021 N N . PHE A 1 745 ? -0.971 -22.906 -15.847 1.00 95.50 745 PHE A N 1
ATOM 6022 C CA . PHE A 1 745 ? -1.891 -22.603 -16.947 1.00 95.50 745 PHE A CA 1
ATOM 6023 C C . PHE A 1 745 ? -3.329 -22.360 -16.461 1.00 95.50 745 PHE A C 1
ATOM 6025 O O . PHE A 1 745 ? -3.970 -21.380 -16.855 1.00 95.50 745 PHE A O 1
ATOM 6032 N N . LEU A 1 746 ? -3.836 -23.241 -15.591 1.00 94.88 746 LEU A N 1
ATOM 6033 C CA . LEU A 1 746 ? -5.194 -23.154 -15.058 1.00 94.88 746 LEU A CA 1
ATOM 6034 C C . LEU A 1 746 ? -5.366 -21.973 -14.098 1.00 94.88 746 LEU A C 1
ATOM 6036 O O . LEU A 1 746 ? -6.434 -21.364 -14.107 1.00 94.88 746 LEU A O 1
ATOM 6040 N N . LYS A 1 747 ? -4.334 -21.596 -13.328 1.00 93.00 747 LYS A N 1
ATOM 6041 C CA . LYS A 1 747 ? -4.371 -20.414 -12.447 1.00 93.00 747 LYS A CA 1
ATOM 6042 C C . LYS A 1 747 ? -4.597 -19.091 -13.204 1.00 93.00 747 LYS A C 1
ATOM 6044 O O . LYS A 1 747 ? -5.204 -18.189 -12.630 1.00 93.00 747 LYS A O 1
ATOM 6049 N N . HIS A 1 748 ? -4.201 -18.999 -14.475 1.00 93.38 748 HIS A N 1
ATOM 6050 C CA . HIS A 1 748 ? -4.442 -17.829 -15.341 1.00 93.38 748 HIS A CA 1
ATOM 6051 C C . HIS A 1 748 ? -5.764 -17.904 -16.130 1.00 93.38 748 HIS A C 1
ATOM 6053 O O . HIS A 1 748 ? -6.142 -16.964 -16.828 1.00 93.38 748 HIS A O 1
ATOM 6059 N N . ALA A 1 749 ? -6.495 -19.019 -16.055 1.00 92.75 749 ALA A N 1
ATOM 6060 C CA . ALA A 1 749 ? -7.742 -19.211 -16.789 1.00 92.75 749 ALA A CA 1
ATOM 6061 C C . ALA A 1 749 ? -8.956 -18.698 -15.988 1.00 92.75 749 ALA A C 1
ATOM 6063 O O . ALA A 1 749 ? -9.812 -19.485 -15.578 1.00 92.75 749 ALA A O 1
ATOM 6064 N N . ASP A 1 750 ? -9.069 -17.381 -15.780 1.00 87.56 750 ASP A N 1
ATOM 6065 C CA . ASP A 1 750 ? -10.096 -16.782 -14.901 1.00 87.56 750 ASP A CA 1
ATOM 6066 C C . ASP A 1 750 ? -11.534 -17.203 -15.247 1.00 87.56 750 ASP A C 1
ATOM 6068 O O . ASP A 1 750 ? -12.357 -17.453 -14.366 1.00 87.56 750 ASP A O 1
ATOM 6072 N N . SER A 1 751 ? -11.847 -17.350 -16.539 1.00 88.31 751 SER A N 1
ATOM 6073 C CA . SER A 1 751 ? -13.168 -17.814 -16.994 1.00 88.31 751 SER A CA 1
ATOM 6074 C C . SER A 1 751 ? -13.519 -19.233 -16.526 1.00 88.31 751 SER A C 1
ATOM 6076 O O . SER A 1 751 ? -14.693 -19.522 -16.285 1.00 88.31 751 SER A O 1
ATOM 6078 N N . TYR A 1 752 ? -12.517 -20.105 -16.386 1.00 90.06 752 TYR A N 1
ATOM 6079 C CA . TYR A 1 752 ? -12.662 -21.456 -15.850 1.00 90.06 752 TYR A CA 1
ATOM 6080 C C . TYR A 1 752 ? -12.713 -21.426 -14.321 1.00 90.06 752 TYR A C 1
ATOM 6082 O O . TYR A 1 752 ? -13.611 -22.012 -13.723 1.00 90.06 752 TYR A O 1
ATOM 6090 N N . ILE A 1 753 ? -11.817 -20.670 -13.686 1.00 90.69 753 ILE A N 1
ATOM 6091 C CA . ILE A 1 753 ? -11.737 -20.534 -12.224 1.00 90.69 753 ILE A CA 1
ATOM 6092 C C . ILE A 1 753 ? -13.053 -20.033 -11.625 1.00 90.69 753 ILE A C 1
ATOM 6094 O O . ILE A 1 753 ? -13.541 -20.599 -10.648 1.00 90.69 753 ILE A O 1
ATOM 6098 N N . ASN A 1 754 ? -13.684 -19.045 -12.261 1.00 88.00 754 ASN A N 1
ATOM 6099 C CA . ASN A 1 754 ? -14.977 -18.513 -11.826 1.00 88.00 754 ASN A CA 1
ATOM 6100 C C . ASN A 1 754 ? -16.107 -19.563 -11.823 1.00 88.00 754 ASN A C 1
ATOM 6102 O O . ASN A 1 754 ? -17.120 -19.358 -11.155 1.00 88.00 754 ASN A O 1
ATOM 6106 N N . GLN A 1 755 ? -15.952 -20.676 -12.548 1.00 91.44 755 GLN A N 1
ATOM 6107 C CA . GLN A 1 755 ? -16.895 -21.801 -12.546 1.00 91.44 755 GLN A CA 1
ATOM 6108 C C . GLN A 1 755 ? -16.566 -22.845 -11.469 1.00 91.44 755 GLN A C 1
ATOM 6110 O O . GLN A 1 755 ? -17.472 -23.544 -11.022 1.00 91.44 755 GLN A O 1
ATOM 6115 N N . VAL A 1 756 ? -15.298 -22.953 -11.054 1.00 91.06 756 VAL A N 1
ATOM 6116 C CA . VAL A 1 756 ? -14.839 -23.912 -10.034 1.00 91.06 756 VAL A CA 1
ATOM 6117 C C . VAL A 1 756 ? -15.305 -23.495 -8.638 1.00 91.06 756 VAL A C 1
ATOM 6119 O O . VAL A 1 756 ? -15.794 -24.332 -7.883 1.00 91.06 756 VAL A O 1
ATOM 6122 N N . GLY A 1 757 ? -15.193 -22.207 -8.303 1.00 90.31 757 GLY A N 1
ATOM 6123 C CA . GLY A 1 757 ? -15.574 -21.680 -6.992 1.00 90.31 757 GLY A CA 1
ATOM 6124 C C . GLY A 1 757 ? -14.471 -20.855 -6.333 1.00 90.31 757 GLY A C 1
ATOM 6125 O O . GLY A 1 757 ? -13.614 -20.300 -7.012 1.00 90.31 757 GLY A O 1
ATOM 6126 N N . TRP A 1 758 ? -14.533 -20.715 -5.005 1.00 92.06 758 TRP A N 1
ATOM 6127 C CA . TRP A 1 758 ? -13.612 -19.855 -4.242 1.00 92.06 758 TRP A CA 1
ATOM 6128 C C . TRP A 1 758 ? -12.369 -20.583 -3.740 1.00 92.06 758 TRP A C 1
ATOM 6130 O O . TRP A 1 758 ? -11.311 -19.968 -3.662 1.00 92.06 758 TRP A O 1
ATOM 6140 N N . TYR A 1 759 ? -12.505 -21.868 -3.418 1.00 93.06 759 TYR A N 1
ATOM 6141 C CA . TYR A 1 759 ? -11.421 -22.697 -2.917 1.00 93.06 759 TYR A CA 1
ATOM 6142 C C . TYR A 1 759 ? -11.474 -24.077 -3.569 1.00 93.06 759 TYR A C 1
ATOM 6144 O O . TYR A 1 759 ? -12.548 -24.659 -3.747 1.00 93.06 759 TYR A O 1
ATOM 6152 N N . ILE A 1 760 ? -10.301 -24.577 -3.938 1.00 92.38 760 ILE A N 1
ATOM 6153 C CA . ILE A 1 760 ? -10.059 -25.964 -4.326 1.00 92.38 760 ILE A CA 1
ATOM 6154 C C . ILE A 1 760 ? -8.593 -26.254 -4.032 1.00 92.38 760 ILE A C 1
ATOM 6156 O O . ILE A 1 760 ? -7.734 -25.428 -4.336 1.00 92.38 760 ILE A O 1
ATOM 6160 N N . ASP A 1 761 ? -8.312 -27.428 -3.489 1.00 91.31 761 ASP A N 1
ATOM 6161 C CA . ASP A 1 761 ? -6.960 -27.958 -3.390 1.00 91.31 761 ASP A CA 1
ATOM 6162 C C . ASP A 1 761 ? -6.906 -29.283 -4.149 1.00 91.31 761 ASP A C 1
ATOM 6164 O O . ASP A 1 761 ? -7.620 -30.243 -3.846 1.00 91.31 761 ASP A O 1
ATOM 6168 N N . SER A 1 762 ? -6.132 -29.298 -5.229 1.00 92.06 762 SER A N 1
ATOM 6169 C CA . SER A 1 762 ? -5.951 -30.468 -6.073 1.00 92.06 762 SER A CA 1
ATOM 6170 C C . SER A 1 762 ? -4.574 -30.441 -6.739 1.00 92.06 762 SER A C 1
ATOM 6172 O O . SER A 1 762 ? -4.002 -29.365 -6.938 1.00 92.06 762 SER A O 1
ATOM 6174 N N . PRO A 1 763 ? -4.061 -31.599 -7.196 1.00 91.19 763 PRO A N 1
ATOM 6175 C CA . PRO A 1 763 ? -2.766 -31.658 -7.873 1.00 91.19 763 PRO A CA 1
ATOM 6176 C C . PRO A 1 763 ? -2.647 -30.741 -9.101 1.00 91.19 763 PRO A C 1
ATOM 6178 O O . PRO A 1 763 ? -1.553 -30.288 -9.418 1.00 91.19 763 PRO A O 1
ATOM 6181 N N . LEU A 1 764 ? -3.759 -30.464 -9.795 1.00 92.69 764 LEU A N 1
ATOM 6182 C CA . LEU A 1 764 ? -3.775 -29.675 -11.034 1.00 92.69 764 LEU A CA 1
ATOM 6183 C C . LEU A 1 764 ? -4.265 -28.240 -10.851 1.00 92.69 764 LEU A C 1
ATOM 6185 O O . LEU A 1 764 ? -4.097 -27.433 -11.755 1.00 92.69 764 LEU A O 1
ATOM 6189 N N . LEU A 1 765 ? -4.905 -27.905 -9.736 1.00 92.75 765 LEU A N 1
ATOM 6190 C CA . LEU A 1 765 ? -5.403 -26.560 -9.479 1.00 92.75 765 LEU A CA 1
ATOM 6191 C C . LEU A 1 765 ? -5.537 -26.345 -7.980 1.00 92.75 765 LEU A C 1
ATOM 6193 O O . LEU A 1 765 ? -6.204 -27.118 -7.297 1.00 92.75 765 LEU A O 1
ATOM 6197 N N . GLU A 1 766 ? -4.944 -25.256 -7.515 1.00 92.75 766 GLU A N 1
ATOM 6198 C CA . GLU A 1 766 ? -5.073 -24.766 -6.150 1.00 92.75 766 GLU A CA 1
ATOM 6199 C C . GLU A 1 766 ? -5.577 -23.327 -6.216 1.00 92.75 766 GLU A C 1
ATOM 6201 O O . GLU A 1 766 ? -5.000 -22.496 -6.929 1.00 92.75 766 GLU A O 1
ATOM 6206 N N . LEU A 1 767 ? -6.675 -23.051 -5.519 1.00 93.31 767 LEU A N 1
ATOM 6207 C CA . LEU A 1 767 ? -7.271 -21.727 -5.413 1.00 93.31 767 LEU A CA 1
ATOM 6208 C C . LEU A 1 767 ? -7.339 -21.340 -3.944 1.00 93.31 767 LEU A C 1
ATOM 6210 O O . LEU A 1 767 ? -8.085 -21.947 -3.182 1.00 93.31 767 LEU A O 1
ATOM 6214 N N . ASP A 1 768 ? -6.604 -20.292 -3.591 1.00 91.06 768 ASP A N 1
ATOM 6215 C CA . ASP A 1 768 ? -6.728 -19.620 -2.305 1.00 91.06 768 ASP A CA 1
ATOM 6216 C C . ASP A 1 768 ? -7.542 -18.318 -2.483 1.00 91.06 768 ASP A C 1
ATOM 6218 O O . ASP A 1 768 ? -7.137 -17.430 -3.248 1.00 91.06 768 ASP A O 1
ATOM 6222 N N . PRO A 1 769 ? -8.701 -18.181 -1.816 1.00 92.56 769 PRO A N 1
ATOM 6223 C CA . PRO A 1 769 ? -9.535 -16.989 -1.907 1.00 92.56 769 PRO A CA 1
ATOM 6224 C C . PRO A 1 769 ? -8.899 -15.744 -1.280 1.00 92.56 769 PRO A C 1
ATOM 6226 O O . PRO A 1 769 ? -9.266 -14.639 -1.692 1.00 92.56 769 PRO A O 1
ATOM 6229 N N . ILE A 1 770 ? -7.964 -15.893 -0.335 1.00 91.75 770 ILE A N 1
ATOM 6230 C CA . ILE A 1 770 ? -7.218 -14.776 0.260 1.00 91.75 770 ILE A CA 1
ATOM 6231 C C . ILE A 1 770 ? -6.208 -14.263 -0.760 1.00 91.75 770 ILE A C 1
ATOM 6233 O O . ILE A 1 770 ? -6.282 -13.098 -1.150 1.00 91.75 770 ILE A O 1
ATOM 6237 N N . ALA A 1 771 ? -5.353 -15.138 -1.304 1.00 89.75 771 ALA A N 1
ATOM 6238 C CA . ALA A 1 771 ? -4.469 -14.790 -2.413 1.00 89.75 771 ALA A CA 1
ATOM 6239 C C . ALA A 1 771 ? -5.240 -14.206 -3.610 1.00 89.75 771 ALA A C 1
ATOM 6241 O O . ALA A 1 771 ? -4.771 -13.295 -4.272 1.00 89.75 771 ALA A O 1
ATOM 6242 N N . ARG A 1 772 ? -6.460 -14.648 -3.907 1.00 90.19 772 ARG A N 1
ATOM 6243 C CA . ARG A 1 772 ? -7.243 -14.074 -5.019 1.00 90.19 772 ARG A CA 1
ATOM 6244 C C . ARG A 1 772 ? -7.983 -12.778 -4.687 1.00 90.19 772 ARG A C 1
ATOM 6246 O O . ARG A 1 772 ? -8.703 -12.275 -5.546 1.00 90.19 772 ARG A O 1
ATOM 6253 N N . HIS A 1 773 ? -7.838 -12.254 -3.470 1.00 91.50 773 HIS A N 1
ATOM 6254 C CA . HIS A 1 773 ? -8.569 -11.087 -2.961 1.00 91.50 773 HIS A CA 1
ATOM 6255 C C . HIS A 1 773 ? -10.104 -11.261 -3.045 1.00 91.50 773 HIS A C 1
ATOM 6257 O O . HIS A 1 773 ? -10.863 -10.295 -3.104 1.00 91.50 773 HIS A O 1
ATOM 6263 N N . ILE A 1 774 ? -10.583 -12.512 -3.050 1.00 90.75 774 ILE A N 1
ATOM 6264 C CA . ILE A 1 774 ? -12.011 -12.866 -3.049 1.00 90.75 774 ILE A CA 1
ATOM 6265 C C . ILE A 1 774 ? -12.562 -12.812 -1.622 1.00 90.75 774 ILE A C 1
ATOM 6267 O O . ILE A 1 774 ? -13.754 -12.553 -1.426 1.00 90.75 774 ILE A O 1
ATOM 6271 N N . TYR A 1 775 ? -11.712 -13.050 -0.625 1.00 93.75 775 TYR A N 1
ATOM 6272 C CA . TYR A 1 775 ? -12.054 -13.018 0.788 1.00 93.75 775 TYR A CA 1
ATOM 6273 C C . TYR A 1 775 ? -10.965 -12.308 1.594 1.00 93.75 775 TYR A C 1
ATOM 6275 O O . TYR A 1 775 ? -9.784 -12.467 1.317 1.00 93.75 775 TYR A O 1
ATOM 6283 N N . GLN A 1 776 ? -11.382 -11.546 2.601 1.00 94.19 776 GLN A N 1
ATOM 6284 C CA . GLN A 1 776 ? -10.513 -11.020 3.650 1.00 94.19 776 GLN A CA 1
ATOM 6285 C C . GLN A 1 776 ? -11.299 -11.013 4.961 1.00 94.19 776 GLN A C 1
ATOM 6287 O O . GLN A 1 776 ? -12.525 -10.831 4.946 1.00 94.19 776 GLN A O 1
ATOM 6292 N N . HIS A 1 777 ? -10.602 -11.208 6.078 1.00 94.25 777 HIS A N 1
ATOM 6293 C CA . HIS A 1 777 ? -11.201 -11.060 7.399 1.00 94.25 777 HIS A CA 1
ATOM 6294 C C . HIS A 1 777 ? -11.611 -9.600 7.638 1.00 94.25 777 HIS A C 1
ATOM 6296 O O . HIS A 1 777 ? -10.886 -8.680 7.253 1.00 94.25 777 HIS A O 1
ATOM 6302 N N . MET A 1 778 ? -12.768 -9.386 8.269 1.00 95.06 778 MET A N 1
ATOM 6303 C CA . MET A 1 778 ? -13.236 -8.049 8.638 1.00 95.06 778 MET A CA 1
ATOM 6304 C C . MET A 1 778 ? -13.638 -8.014 10.107 1.00 95.06 778 MET A C 1
ATOM 6306 O O . MET A 1 778 ? -14.436 -8.834 10.562 1.00 95.06 778 MET A O 1
ATOM 6310 N N . GLU A 1 779 ? -13.136 -7.016 10.827 1.00 93.38 779 GLU A N 1
ATOM 6311 C CA . GLU A 1 779 ? -13.516 -6.749 12.209 1.00 93.38 779 GLU A CA 1
ATOM 6312 C C . GLU A 1 779 ? -14.648 -5.708 12.270 1.00 93.38 779 GLU A C 1
ATOM 6314 O O . GLU A 1 779 ? -14.721 -4.780 11.461 1.00 93.38 779 GLU A O 1
ATOM 6319 N N . TYR A 1 780 ? -15.522 -5.822 13.271 1.00 93.38 780 TYR A N 1
ATOM 6320 C CA . TYR A 1 780 ? -16.642 -4.912 13.510 1.00 93.38 780 TYR A CA 1
ATOM 6321 C C . TYR A 1 780 ? -16.547 -4.323 14.916 1.00 93.38 780 TYR A C 1
ATOM 6323 O O . TYR A 1 780 ? -16.746 -5.018 15.913 1.00 93.38 780 TYR A O 1
ATOM 6331 N N . LYS A 1 781 ? -16.251 -3.021 15.009 1.00 87.12 781 LYS A N 1
ATOM 6332 C CA . LYS A 1 781 ? -16.136 -2.311 16.295 1.00 87.12 781 LYS A CA 1
ATOM 6333 C C . LYS A 1 781 ? -16.528 -0.831 16.161 1.00 87.12 781 LYS A C 1
ATOM 6335 O O . LYS A 1 781 ? -16.117 -0.202 15.183 1.00 87.12 781 LYS A O 1
ATOM 6340 N N . PRO A 1 782 ? -17.260 -0.252 17.133 1.00 85.94 782 PRO A N 1
ATOM 6341 C CA . PRO A 1 782 ? -18.039 -0.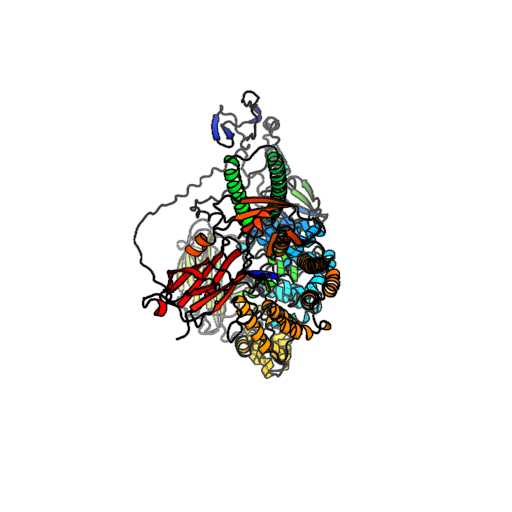952 18.162 1.00 85.94 782 PRO A CA 1
ATOM 6342 C C . PRO A 1 782 ? -19.247 -1.661 17.527 1.00 85.94 782 PRO A C 1
ATOM 6344 O O . PRO A 1 782 ? -19.864 -1.111 16.623 1.00 85.94 782 PRO A O 1
ATOM 6347 N N . LEU A 1 783 ? -19.614 -2.860 17.980 1.00 85.50 783 LEU A N 1
ATOM 6348 C CA . LEU A 1 783 ? -20.857 -3.527 17.573 1.00 85.50 783 LEU A CA 1
ATOM 6349 C C . LEU A 1 783 ? -21.653 -3.876 18.829 1.00 85.50 783 LEU A C 1
ATOM 6351 O O . LEU A 1 783 ? -21.173 -4.614 19.681 1.00 85.50 783 LEU A O 1
ATOM 6355 N N . VAL A 1 784 ? -22.860 -3.322 18.943 1.00 82.62 784 VAL A N 1
ATOM 6356 C CA . VAL A 1 784 ? -23.763 -3.564 20.074 1.00 82.62 784 VAL A CA 1
ATOM 6357 C C . VAL A 1 784 ? -25.048 -4.177 19.535 1.00 82.62 784 VAL A C 1
ATOM 6359 O O . VAL A 1 784 ? -25.733 -3.572 18.708 1.00 82.62 784 VAL A O 1
ATOM 6362 N N . ASN A 1 785 ? -25.379 -5.381 20.000 1.00 79.88 785 ASN A N 1
ATOM 6363 C CA . ASN A 1 785 ? -26.606 -6.068 19.608 1.00 79.88 785 ASN A CA 1
ATOM 6364 C C . ASN A 1 785 ? -27.783 -5.593 20.462 1.00 79.88 785 ASN A C 1
ATOM 6366 O O . ASN A 1 785 ? -27.729 -5.630 21.688 1.00 79.88 785 ASN A O 1
ATOM 6370 N N . ALA A 1 786 ? -28.887 -5.208 19.818 1.00 71.62 786 ALA A N 1
ATOM 6371 C CA . ALA A 1 786 ? -30.093 -4.769 20.524 1.00 71.62 786 ALA A CA 1
ATOM 6372 C C . ALA A 1 786 ? -30.755 -5.894 21.344 1.00 71.62 786 ALA A C 1
ATOM 6374 O O . ALA A 1 786 ? -31.462 -5.626 22.315 1.00 71.62 786 ALA A O 1
ATOM 6375 N N . ARG A 1 787 ? -30.566 -7.160 20.946 1.00 66.75 787 ARG A N 1
ATOM 6376 C CA . ARG A 1 787 ? -31.141 -8.330 21.620 1.00 66.75 787 ARG A CA 1
ATOM 6377 C C . ARG A 1 787 ? -30.149 -9.487 21.645 1.00 66.75 787 ARG A C 1
ATOM 6379 O O . ARG A 1 787 ? -29.590 -9.848 20.617 1.00 66.75 787 ARG A O 1
ATOM 6386 N N . ARG A 1 788 ? -30.017 -10.121 22.813 1.00 66.00 788 ARG A N 1
ATOM 6387 C CA . ARG A 1 788 ? -29.262 -11.373 23.003 1.00 66.00 788 ARG A CA 1
ATOM 6388 C C . ARG A 1 788 ? -30.072 -12.619 22.629 1.00 66.00 788 ARG A C 1
ATOM 6390 O O . ARG A 1 788 ? -29.538 -13.600 22.116 1.00 66.00 788 ARG A O 1
ATOM 6397 N N . HIS A 1 789 ? -31.367 -12.602 22.939 1.00 66.94 789 HIS A N 1
ATOM 6398 C CA . HIS A 1 789 ? -32.258 -13.740 22.732 1.00 66.94 789 HIS A CA 1
ATOM 6399 C C . HIS A 1 789 ? -32.945 -13.670 21.371 1.00 66.94 789 HIS A C 1
ATOM 6401 O O . HIS A 1 789 ? -33.334 -12.597 20.911 1.00 66.94 789 HIS A O 1
ATOM 6407 N N . GLN A 1 790 ? -33.115 -14.840 20.757 1.00 67.88 790 GLN A N 1
ATOM 6408 C CA . GLN A 1 790 ? -33.773 -14.993 19.467 1.00 67.88 790 GLN A CA 1
ATOM 6409 C C . GLN A 1 790 ? -35.223 -14.489 19.529 1.00 67.88 790 GLN A C 1
ATOM 6411 O O . GLN A 1 790 ? -36.007 -14.938 20.366 1.00 67.88 790 GLN A O 1
ATOM 6416 N N . LEU A 1 791 ? -35.577 -13.587 18.614 1.00 64.75 791 LEU A N 1
ATOM 6417 C CA . LEU A 1 791 ? -36.945 -13.130 18.399 1.00 64.75 791 LEU A CA 1
ATOM 6418 C C . LEU A 1 791 ? -37.527 -13.850 17.173 1.00 64.75 791 LEU A C 1
ATOM 6420 O O . LEU A 1 791 ? -37.044 -13.682 16.060 1.00 64.75 791 LEU A O 1
ATOM 6424 N N . GLY A 1 792 ? -38.565 -14.664 17.372 1.00 70.75 792 GLY A N 1
ATOM 6425 C CA . GLY A 1 792 ? -39.187 -15.448 16.300 1.00 70.75 792 GLY A CA 1
ATOM 6426 C C . GLY A 1 792 ? -38.458 -16.758 15.969 1.00 70.75 792 GLY A C 1
ATOM 6427 O O . GLY A 1 792 ? -37.602 -17.239 16.709 1.00 70.75 792 GLY A O 1
ATOM 6428 N N . ASN A 1 793 ? -38.821 -17.379 14.844 1.00 71.88 793 ASN A N 1
ATOM 6429 C CA . ASN A 1 793 ? -38.389 -18.744 14.506 1.00 71.88 793 ASN A CA 1
ATOM 6430 C C . ASN A 1 793 ? -36.959 -18.842 13.948 1.00 71.88 793 ASN A C 1
ATOM 6432 O O . ASN A 1 793 ? -36.460 -19.951 13.766 1.00 71.88 793 ASN A O 1
ATOM 6436 N N . ARG A 1 794 ? -36.297 -17.714 13.656 1.00 71.81 794 ARG A N 1
ATOM 6437 C CA . ARG A 1 794 ? -34.919 -17.672 13.147 1.00 71.81 794 ARG A CA 1
ATOM 6438 C C . ARG A 1 794 ? -34.116 -16.599 13.873 1.00 71.81 794 ARG A C 1
ATOM 6440 O O . ARG A 1 794 ? -34.666 -15.567 14.237 1.00 71.81 794 ARG A O 1
ATOM 6447 N N . ARG A 1 795 ? -32.820 -16.849 14.073 1.00 77.31 795 ARG A N 1
ATOM 6448 C CA . ARG A 1 795 ? -31.863 -15.799 14.443 1.00 77.31 795 ARG A CA 1
ATOM 6449 C C . ARG A 1 795 ? -31.571 -14.946 13.214 1.00 77.31 795 ARG A C 1
ATOM 6451 O O . ARG A 1 795 ? -31.488 -15.477 12.110 1.00 77.31 795 ARG A O 1
ATOM 6458 N N . GLU A 1 796 ? -31.395 -13.653 13.424 1.00 80.62 796 GLU A N 1
ATOM 6459 C CA . GLU A 1 796 ? -31.128 -12.687 12.363 1.00 80.62 796 GLU A CA 1
ATOM 6460 C C . GLU A 1 796 ? -30.014 -11.742 12.820 1.00 80.62 796 GLU A C 1
ATOM 6462 O O . GLU A 1 796 ? -29.998 -11.296 13.969 1.00 80.62 796 GLU A O 1
ATOM 6467 N N . ILE A 1 797 ? -29.062 -11.487 11.920 1.00 87.44 797 ILE A N 1
ATOM 6468 C CA . ILE A 1 797 ? -27.988 -10.514 12.113 1.00 87.44 797 ILE A CA 1
ATOM 6469 C C . ILE A 1 797 ? -28.490 -9.193 11.541 1.00 87.44 797 ILE A C 1
ATOM 6471 O O . ILE A 1 797 ? -28.653 -9.061 10.334 1.00 87.44 797 ILE A O 1
ATOM 6475 N N . VAL A 1 798 ? -28.746 -8.234 12.425 1.00 84.88 798 VAL A N 1
ATOM 6476 C CA . VAL A 1 798 ? -29.479 -6.996 12.108 1.00 84.88 798 VAL A CA 1
ATOM 6477 C C . VAL A 1 798 ? -28.583 -5.908 11.489 1.00 84.88 798 VAL A C 1
ATOM 6479 O O . VAL A 1 798 ? -29.057 -4.908 10.952 1.00 84.88 798 VAL A O 1
ATOM 6482 N N . ASN A 1 799 ? -27.264 -6.089 11.580 1.00 89.69 799 ASN A N 1
ATOM 6483 C CA . ASN A 1 799 ? -26.288 -5.256 10.895 1.00 89.69 799 ASN A CA 1
ATOM 6484 C C . ASN A 1 799 ? -26.027 -5.834 9.497 1.00 89.69 799 ASN A C 1
ATOM 6486 O O . ASN A 1 799 ? -25.379 -6.875 9.371 1.00 89.69 799 ASN A O 1
ATOM 6490 N N . ASP A 1 800 ? -26.508 -5.154 8.456 1.00 88.19 800 ASP A N 1
ATOM 6491 C CA . ASP A 1 800 ? -26.477 -5.652 7.073 1.00 88.19 800 ASP A CA 1
ATOM 6492 C C . ASP A 1 800 ? -25.066 -5.987 6.577 1.00 88.19 800 ASP A C 1
ATOM 6494 O O . ASP A 1 800 ? -24.870 -6.936 5.812 1.00 88.19 800 ASP A O 1
ATOM 6498 N N . ARG A 1 801 ? -24.066 -5.209 7.004 1.00 91.44 801 ARG A N 1
ATOM 6499 C CA . ARG A 1 801 ? -22.670 -5.391 6.596 1.00 91.44 801 ARG A CA 1
ATOM 6500 C C . ARG A 1 801 ? -22.047 -6.610 7.247 1.00 91.44 801 ARG A C 1
ATOM 6502 O O . ARG A 1 801 ? -21.522 -7.471 6.542 1.00 91.44 801 ARG A O 1
ATOM 6509 N N . PHE A 1 802 ? -22.200 -6.741 8.560 1.00 94.69 802 PHE A N 1
ATOM 6510 C CA . PHE A 1 802 ? -21.762 -7.941 9.259 1.00 94.69 802 PHE A CA 1
ATOM 6511 C C . PHE A 1 802 ? -22.513 -9.187 8.770 1.00 94.69 802 PHE A C 1
ATOM 6513 O O . PHE A 1 802 ? -21.897 -10.227 8.558 1.00 94.69 802 PHE A O 1
ATOM 6520 N N . HIS A 1 803 ? -23.814 -9.082 8.485 1.00 93.75 803 HIS A N 1
ATOM 6521 C CA . HIS A 1 803 ? -24.585 -10.164 7.874 1.00 93.75 803 HIS A CA 1
ATOM 6522 C C . HIS A 1 803 ? -23.975 -10.605 6.531 1.00 93.75 803 HIS A C 1
ATOM 6524 O O . HIS A 1 803 ? -23.746 -11.796 6.316 1.00 93.75 803 HIS A O 1
ATOM 6530 N N . GLN A 1 804 ? -23.663 -9.661 5.634 1.00 94.75 804 GLN A N 1
ATOM 6531 C CA . GLN A 1 804 ? -23.010 -9.962 4.353 1.00 94.75 804 GLN A CA 1
ATOM 6532 C C . GLN A 1 804 ? -21.663 -10.666 4.551 1.00 94.75 804 GLN A C 1
ATOM 6534 O O . GLN A 1 804 ? -21.417 -11.685 3.905 1.00 94.75 804 GLN A O 1
ATOM 6539 N N . GLN A 1 805 ? -20.815 -10.164 5.450 1.00 96.06 805 GLN A N 1
ATOM 6540 C CA . GLN A 1 805 ? -19.509 -10.764 5.715 1.00 96.06 805 GLN A CA 1
ATOM 6541 C C . GLN A 1 805 ? -19.619 -12.153 6.345 1.00 96.06 805 GLN A C 1
ATOM 6543 O O . GLN A 1 805 ? -18.963 -13.081 5.878 1.00 96.06 805 GLN A O 1
ATOM 6548 N N . TYR A 1 806 ? -20.497 -12.339 7.331 1.00 96.38 806 TYR A N 1
ATOM 6549 C CA . TYR A 1 806 ? -20.741 -13.645 7.936 1.00 96.38 806 TYR A CA 1
ATOM 6550 C C . TYR A 1 806 ? -21.212 -14.662 6.889 1.00 96.38 806 TYR A C 1
ATOM 6552 O O . TYR A 1 806 ? -20.728 -15.789 6.852 1.00 96.38 806 TYR A O 1
ATOM 6560 N N . HIS A 1 807 ? -22.083 -14.264 5.958 1.00 96.06 807 HIS A N 1
ATOM 6561 C CA . HIS A 1 807 ? -22.498 -15.137 4.860 1.00 96.06 807 HIS A CA 1
ATOM 6562 C C . HIS A 1 807 ? -21.387 -15.417 3.838 1.00 96.06 807 HIS A C 1
ATOM 6564 O O . HIS A 1 807 ? -21.348 -16.518 3.283 1.00 96.06 807 HIS A O 1
ATOM 6570 N N . ARG A 1 808 ? -20.467 -14.474 3.594 1.00 95.88 808 ARG A N 1
ATOM 6571 C CA . ARG A 1 808 ? -19.257 -14.740 2.795 1.00 95.88 808 ARG A CA 1
ATOM 6572 C C . ARG A 1 808 ? -18.351 -15.747 3.497 1.00 95.88 808 ARG A C 1
ATOM 6574 O O . ARG A 1 808 ? -17.893 -16.674 2.839 1.00 95.88 808 ARG A O 1
ATOM 6581 N N . PHE A 1 809 ? -18.162 -15.616 4.807 1.00 96.88 809 PHE A N 1
ATOM 6582 C CA . PHE A 1 809 ? -17.408 -16.573 5.613 1.00 96.88 809 PHE A CA 1
ATOM 6583 C C . PHE A 1 809 ? -18.046 -17.969 5.588 1.00 96.88 809 PHE A C 1
ATOM 6585 O O . PHE A 1 809 ? -17.380 -18.947 5.272 1.00 96.88 809 PHE A O 1
ATOM 6592 N N . LEU A 1 810 ? -19.363 -18.079 5.795 1.00 95.94 810 LEU A N 1
ATOM 6593 C CA . LEU A 1 810 ? -20.074 -19.360 5.681 1.00 95.94 810 LEU A CA 1
ATOM 6594 C C . LEU A 1 810 ? -19.953 -19.973 4.279 1.00 95.94 810 LEU A C 1
ATOM 6596 O O . LEU A 1 810 ? -19.823 -21.188 4.137 1.00 95.94 810 LEU A O 1
ATOM 6600 N N . LYS A 1 811 ? -19.984 -19.140 3.232 1.00 95.19 811 LYS A N 1
ATOM 6601 C CA . LYS A 1 811 ? -19.747 -19.596 1.862 1.00 95.19 811 LYS A CA 1
ATOM 6602 C C . LYS A 1 811 ? -18.318 -20.109 1.687 1.00 95.19 811 LYS A C 1
ATOM 6604 O O . LYS A 1 811 ? -18.155 -21.135 1.038 1.00 95.19 811 LYS A O 1
ATOM 6609 N N . LEU A 1 812 ? -17.314 -19.445 2.259 1.00 94.44 812 LEU A N 1
ATOM 6610 C CA . LEU A 1 812 ? -15.935 -19.933 2.267 1.00 94.44 812 LEU A CA 1
ATOM 6611 C C . LEU A 1 812 ? -15.845 -21.308 2.941 1.00 94.44 812 LEU A C 1
ATOM 6613 O O . LEU A 1 812 ? -15.383 -22.252 2.307 1.00 94.44 812 LEU A O 1
ATOM 6617 N N . LEU A 1 813 ? -16.386 -21.447 4.156 1.00 94.81 813 LEU A N 1
ATOM 6618 C CA . LEU A 1 813 ? -16.407 -22.722 4.882 1.00 94.81 813 LEU A CA 1
ATOM 6619 C C . LEU A 1 813 ? -17.079 -23.846 4.085 1.00 94.81 813 LEU A C 1
ATOM 6621 O O . LEU A 1 813 ? -16.649 -24.988 4.167 1.00 94.81 813 LEU A O 1
ATOM 6625 N N . SER A 1 814 ? -18.093 -23.536 3.269 1.00 94.56 814 SER A N 1
ATOM 6626 C CA . SER A 1 814 ? -18.774 -24.547 2.446 1.00 94.56 814 SER A CA 1
ATOM 6627 C C . SER A 1 814 ? -17.896 -25.199 1.366 1.00 94.56 814 SER A C 1
ATOM 6629 O O . SER A 1 814 ? -18.297 -26.224 0.817 1.00 94.56 814 SER A O 1
ATOM 6631 N N . TYR A 1 815 ? -16.722 -24.632 1.061 1.00 92.19 815 TYR A N 1
ATOM 6632 C CA . TYR A 1 815 ? -15.736 -25.235 0.154 1.00 92.19 815 TYR A CA 1
ATOM 6633 C C . TYR A 1 815 ? -14.723 -26.142 0.862 1.00 92.19 815 TYR A C 1
ATOM 6635 O O . TYR A 1 815 ? -14.045 -26.917 0.189 1.00 92.19 815 TYR A O 1
ATOM 6643 N N . HIS A 1 816 ? -14.607 -26.062 2.188 1.00 89.94 816 HIS A N 1
ATOM 6644 C CA . HIS A 1 816 ? -13.686 -26.888 2.961 1.00 89.94 816 HIS A CA 1
ATOM 6645 C C . HIS A 1 816 ? -14.404 -28.120 3.519 1.00 89.94 816 HIS A C 1
ATOM 6647 O O . HIS A 1 816 ? -15.567 -28.056 3.915 1.00 89.94 816 HIS A O 1
ATOM 6653 N N . ALA A 1 817 ? -13.706 -29.259 3.548 1.00 89.94 817 ALA A N 1
ATOM 6654 C CA . ALA A 1 817 ? -14.229 -30.470 4.180 1.00 89.94 817 ALA A CA 1
ATOM 6655 C C . ALA A 1 817 ? -14.333 -30.299 5.704 1.00 89.94 817 ALA A C 1
ATOM 6657 O O . ALA A 1 817 ? -15.335 -30.686 6.302 1.00 89.94 817 ALA A O 1
ATOM 6658 N N . GLU A 1 818 ? -13.312 -29.681 6.298 1.00 91.25 818 GLU A N 1
ATOM 6659 C CA . GLU A 1 818 ? -13.230 -29.298 7.706 1.00 91.25 818 GLU A CA 1
ATOM 6660 C C . GLU A 1 818 ? -12.611 -27.889 7.793 1.00 91.25 818 GLU A C 1
ATOM 6662 O O . GLU A 1 818 ? -11.745 -27.575 6.968 1.00 91.25 818 GLU A O 1
ATOM 6667 N N . PRO A 1 819 ? -13.052 -27.025 8.726 1.00 92.44 819 PRO A N 1
ATOM 6668 C CA . PRO A 1 819 ? -12.441 -25.711 8.920 1.00 92.44 819 PRO A CA 1
ATOM 6669 C C . PRO A 1 819 ? -10.980 -25.818 9.390 1.00 92.44 819 PRO A C 1
ATOM 6671 O O . PRO A 1 819 ? -10.649 -26.714 10.164 1.00 92.44 819 PRO A O 1
ATOM 6674 N N . THR A 1 820 ? -10.113 -24.900 8.952 1.00 92.75 820 THR A N 1
ATOM 6675 C CA . THR A 1 820 ? -8.741 -24.776 9.492 1.00 92.75 820 THR A CA 1
ATOM 6676 C C . THR A 1 820 ? -8.739 -24.143 10.887 1.00 92.75 820 THR A C 1
ATOM 6678 O O . THR A 1 820 ? -9.731 -23.530 11.287 1.00 92.75 820 THR A O 1
ATOM 6681 N N . ASP A 1 821 ? -7.623 -24.221 11.619 1.00 94.44 821 ASP A N 1
ATOM 6682 C CA . ASP A 1 821 ? -7.487 -23.583 12.937 1.00 94.44 821 ASP A CA 1
ATOM 6683 C C . ASP A 1 821 ? -7.736 -22.061 12.883 1.00 94.44 821 ASP A C 1
ATOM 6685 O O . ASP A 1 821 ? -8.424 -21.510 13.745 1.00 94.44 821 ASP A O 1
ATOM 6689 N N . GLU A 1 822 ? -7.259 -21.373 11.839 1.00 93.06 822 GLU A N 1
ATOM 6690 C CA . GLU A 1 822 ? -7.522 -19.943 11.614 1.00 93.06 822 GLU A CA 1
ATOM 6691 C C . GLU A 1 822 ? -9.007 -19.677 11.337 1.00 93.06 822 GLU A C 1
ATOM 6693 O O . GLU A 1 822 ? -9.568 -18.674 11.783 1.00 93.06 822 GLU A O 1
ATOM 6698 N N . GLN A 1 823 ? -9.671 -20.580 10.609 1.00 94.38 823 GLN A N 1
ATOM 6699 C CA . GLN A 1 823 ? -11.101 -20.481 10.324 1.00 94.38 823 GLN A CA 1
ATOM 6700 C C . GLN A 1 823 ? -11.953 -20.759 11.574 1.00 94.38 823 GLN A C 1
ATOM 6702 O O . GLN A 1 823 ? -12.972 -20.097 11.766 1.00 94.38 823 GLN A O 1
ATOM 6707 N N . GLU A 1 824 ? -11.553 -21.684 12.448 1.00 96.06 824 GLU A N 1
ATOM 6708 C CA . GLU A 1 824 ? -12.191 -21.922 13.754 1.00 96.06 824 GLU A CA 1
ATOM 6709 C C . GLU A 1 824 ? -12.037 -20.696 14.680 1.00 96.06 824 GLU A C 1
ATOM 6711 O O . GLU A 1 824 ? -12.989 -20.289 15.361 1.00 96.06 824 GLU A O 1
ATOM 6716 N N . LEU A 1 825 ? -10.876 -20.029 14.650 1.00 95.88 825 LEU A N 1
ATOM 6717 C CA . LEU A 1 825 ? -10.650 -18.778 15.380 1.00 95.88 825 LEU A CA 1
ATOM 6718 C C . LEU A 1 825 ? -11.499 -17.621 14.817 1.00 95.88 825 LEU A C 1
ATOM 6720 O O . LEU A 1 825 ? -12.143 -16.884 15.568 1.00 95.88 825 LEU A O 1
ATOM 6724 N N . GLU A 1 826 ? -11.593 -17.500 13.492 1.00 95.62 826 GLU A N 1
ATOM 6725 C CA . GLU A 1 826 ? -12.462 -16.527 12.820 1.00 95.62 826 GLU A CA 1
ATOM 6726 C C . GLU A 1 826 ? -13.958 -16.796 13.091 1.00 95.62 826 GLU A C 1
ATOM 6728 O O . GLU A 1 826 ? -14.739 -15.865 13.322 1.00 95.62 826 GLU A O 1
ATOM 6733 N N . ALA A 1 827 ? -14.366 -18.067 13.154 1.00 96.94 827 ALA A N 1
ATOM 6734 C CA . ALA A 1 827 ? -15.712 -18.455 13.566 1.00 96.94 827 ALA A CA 1
ATOM 6735 C C . ALA A 1 827 ? -15.993 -18.036 15.014 1.00 96.94 827 ALA A C 1
ATOM 6737 O O . ALA A 1 827 ? -17.053 -17.468 15.290 1.00 96.94 827 ALA A O 1
ATOM 6738 N N . THR A 1 828 ? -15.035 -18.252 15.921 1.00 97.19 828 THR A N 1
ATOM 6739 C CA . THR A 1 828 ? -15.113 -17.812 17.323 1.00 97.19 828 THR A CA 1
ATOM 6740 C C . THR A 1 828 ? -15.374 -16.309 17.404 1.00 97.19 828 THR A C 1
ATOM 6742 O O . THR A 1 828 ? -16.310 -15.882 18.085 1.00 97.19 828 THR A O 1
ATOM 6745 N N . TYR A 1 829 ? -14.621 -15.505 16.647 1.00 96.50 829 TYR A N 1
ATOM 6746 C CA . TYR A 1 829 ? -14.813 -14.057 16.568 1.00 96.50 829 TYR A CA 1
ATOM 6747 C C . TYR A 1 829 ? -16.237 -13.671 16.137 1.00 96.50 829 TYR A C 1
ATOM 6749 O O . TYR A 1 829 ? -16.938 -12.944 16.848 1.00 96.50 829 TYR A O 1
ATOM 6757 N N . TYR A 1 830 ? -16.708 -14.184 14.995 1.00 97.00 830 TYR A N 1
ATOM 6758 C CA . TYR A 1 830 ? -18.033 -13.832 14.478 1.00 97.00 830 TYR A CA 1
ATOM 6759 C C . TYR A 1 830 ? -19.180 -14.358 15.352 1.00 97.00 830 TYR A C 1
ATOM 6761 O O . TYR A 1 830 ? -20.256 -13.756 15.377 1.00 97.00 830 TYR A O 1
ATOM 6769 N N . LEU A 1 831 ? -18.990 -15.463 16.074 1.00 95.38 831 LEU A N 1
ATOM 6770 C CA . LEU A 1 831 ? -19.971 -15.967 17.038 1.00 95.38 831 LEU A CA 1
ATOM 6771 C C . LEU A 1 831 ? -20.042 -15.079 18.286 1.00 95.38 831 LEU A C 1
ATOM 6773 O O . LEU A 1 831 ? -21.144 -14.808 18.771 1.00 95.38 831 LEU A O 1
ATOM 6777 N N . LEU A 1 832 ? -18.906 -14.564 18.767 1.00 94.25 832 LEU A N 1
ATOM 6778 C CA . LEU A 1 832 ? -18.871 -13.597 19.867 1.00 94.25 832 LEU A CA 1
ATOM 6779 C C . LEU A 1 832 ? -19.550 -12.278 19.486 1.00 94.25 832 LEU A C 1
ATOM 6781 O O . LEU A 1 832 ? -20.375 -11.789 20.254 1.00 94.25 832 LEU A O 1
ATOM 6785 N N . LEU A 1 833 ? -19.332 -11.772 18.266 1.00 93.06 833 LEU A N 1
ATOM 6786 C CA . LEU A 1 833 ? -20.063 -10.608 17.743 1.00 93.06 833 LEU A CA 1
ATOM 6787 C C . LEU A 1 833 ? -21.586 -10.809 17.682 1.00 93.06 833 LEU A C 1
ATOM 6789 O O . LEU A 1 833 ? -22.326 -9.831 17.636 1.00 93.06 833 LEU A O 1
ATOM 6793 N N . GLN A 1 834 ? -22.068 -12.054 17.673 1.00 91.94 834 GLN A N 1
ATOM 6794 C CA . GLN A 1 834 ? -23.493 -12.408 17.699 1.00 91.94 834 GLN A CA 1
ATOM 6795 C C . GLN A 1 834 ? -24.011 -12.744 19.108 1.00 91.94 834 GLN A C 1
ATOM 6797 O O . GLN A 1 834 ? -25.141 -13.222 19.231 1.00 91.94 834 GLN A O 1
ATOM 6802 N N . GLU A 1 835 ? -23.204 -12.567 20.161 1.00 89.00 835 GLU A N 1
ATOM 6803 C CA . GLU A 1 835 ? -23.520 -12.982 21.539 1.00 89.00 835 GLU A CA 1
ATOM 6804 C C . GLU A 1 835 ? -23.763 -14.505 21.686 1.00 89.00 835 GLU A C 1
ATOM 6806 O O . GLU A 1 835 ? -24.411 -14.972 22.632 1.00 89.00 835 GLU A O 1
ATOM 6811 N N . ARG A 1 836 ? -23.243 -15.322 20.755 1.00 91.00 836 ARG A N 1
ATOM 6812 C CA . ARG A 1 836 ? -23.362 -16.796 20.735 1.00 91.00 836 ARG A CA 1
ATOM 6813 C C . ARG A 1 836 ? -22.203 -17.454 21.487 1.00 91.00 836 ARG A C 1
ATOM 6815 O O . ARG A 1 836 ? -21.522 -18.332 20.972 1.00 91.00 836 ARG A O 1
ATOM 6822 N N . VAL A 1 837 ? -22.002 -17.031 22.734 1.00 91.00 837 VAL A N 1
ATOM 6823 C CA . VAL A 1 837 ? -20.827 -17.375 23.559 1.00 91.00 837 VAL A CA 1
ATOM 6824 C C . VAL A 1 837 ? -20.617 -18.885 23.726 1.00 91.00 837 VAL A C 1
ATOM 6826 O O . VAL A 1 837 ? -19.492 -19.355 23.624 1.00 91.00 837 VAL A O 1
ATOM 6829 N N . ALA A 1 838 ? -21.683 -19.663 23.952 1.00 91.19 838 ALA A N 1
ATOM 6830 C CA . ALA A 1 838 ? -21.562 -21.117 24.114 1.00 91.19 838 ALA A CA 1
ATOM 6831 C C . ALA A 1 838 ? -21.010 -21.798 22.850 1.00 91.19 838 ALA A C 1
ATOM 6833 O O . ALA A 1 838 ? -20.117 -22.628 22.935 1.00 91.19 838 ALA A O 1
ATOM 6834 N N . GLU A 1 839 ? -21.492 -21.391 21.676 1.00 94.31 839 GLU A N 1
ATOM 6835 C CA . GLU A 1 839 ? -21.000 -21.918 20.402 1.00 94.31 839 GLU A CA 1
ATOM 6836 C C . GLU A 1 839 ? -19.581 -21.417 20.120 1.00 94.31 839 GLU A C 1
ATOM 6838 O O . GLU A 1 839 ? -18.750 -22.175 19.638 1.00 94.31 839 GLU A O 1
ATOM 6843 N N . ALA A 1 840 ? -19.271 -20.165 20.473 1.00 95.88 840 ALA A N 1
ATOM 6844 C CA . ALA A 1 840 ? -17.912 -19.643 20.369 1.00 95.88 840 ALA A CA 1
ATOM 6845 C C . ALA A 1 840 ? -16.915 -20.475 21.197 1.00 95.88 840 ALA A C 1
ATOM 6847 O O . ALA A 1 840 ? -15.823 -20.749 20.715 1.00 95.88 840 ALA A O 1
ATOM 6848 N N . PHE A 1 841 ? -17.294 -20.940 22.395 1.00 95.69 841 PHE A N 1
ATOM 6849 C CA . PHE A 1 841 ? -16.467 -21.864 23.180 1.00 95.69 841 PHE A CA 1
ATOM 6850 C C . PHE A 1 841 ? -16.225 -23.199 22.474 1.00 95.69 841 PHE A C 1
ATOM 6852 O O . PHE A 1 841 ? -15.107 -23.711 22.524 1.00 95.69 841 PHE A O 1
ATOM 6859 N N . ASP A 1 842 ? -17.250 -23.754 21.825 1.00 96.00 842 ASP A N 1
ATOM 6860 C CA . ASP A 1 842 ? -17.140 -25.037 21.128 1.00 96.00 842 ASP A CA 1
ATOM 6861 C C . ASP A 1 842 ? -16.199 -24.964 19.919 1.00 96.00 842 ASP A C 1
ATOM 6863 O O . ASP A 1 842 ? -15.480 -25.928 19.666 1.00 96.00 842 ASP A O 1
ATOM 6867 N N . PHE A 1 843 ? -16.209 -23.852 19.175 1.00 96.38 843 PHE A N 1
ATOM 6868 C CA . PHE A 1 843 ? -15.284 -23.612 18.057 1.00 96.38 843 PHE A CA 1
ATOM 6869 C C . PHE A 1 843 ? -13.873 -23.295 18.574 1.00 96.38 843 PHE A C 1
ATOM 6871 O O . PHE A 1 843 ? -12.910 -23.956 18.196 1.00 96.38 843 PHE A O 1
ATOM 6878 N N . PHE A 1 844 ? -13.743 -22.381 19.541 1.00 97.12 844 PHE A N 1
ATOM 6879 C CA . PHE A 1 844 ? -12.446 -22.025 20.124 1.00 97.12 844 PHE A CA 1
ATOM 6880 C C . PHE A 1 844 ? -11.720 -23.229 20.738 1.00 97.12 844 PHE A C 1
ATOM 6882 O O . PHE A 1 844 ? -10.508 -23.355 20.614 1.00 97.12 844 PHE A O 1
ATOM 6889 N N . GLY A 1 845 ? -12.455 -24.150 21.371 1.00 95.94 845 GLY A N 1
ATOM 6890 C CA . GLY A 1 845 ? -11.887 -25.361 21.966 1.00 95.94 845 GLY A CA 1
ATOM 6891 C C . GLY A 1 845 ? -11.340 -26.386 20.965 1.00 95.94 845 GLY A C 1
ATOM 6892 O O . GLY A 1 845 ? -10.687 -27.336 21.395 1.00 95.94 845 GLY A O 1
ATOM 6893 N N . ARG A 1 846 ? -11.609 -26.230 19.661 1.00 95.62 846 ARG A N 1
ATOM 6894 C CA . ARG A 1 846 ? -11.058 -27.087 18.594 1.00 95.62 846 ARG A CA 1
ATOM 6895 C C . ARG A 1 846 ? -9.747 -26.565 18.032 1.00 95.62 846 ARG A C 1
ATOM 6897 O O . ARG A 1 846 ? -9.010 -27.350 17.448 1.00 95.62 846 ARG A O 1
ATOM 6904 N N . VAL A 1 847 ? -9.480 -25.275 18.217 1.00 96.44 847 VAL A N 1
ATOM 6905 C CA . VAL A 1 847 ? -8.283 -24.611 17.714 1.00 96.44 847 VAL A CA 1
ATOM 6906 C C . VAL A 1 847 ? -7.049 -25.243 18.351 1.00 96.44 847 VAL A C 1
ATOM 6908 O O . VAL A 1 847 ? -6.909 -25.259 19.576 1.00 96.44 847 VAL A O 1
ATOM 6911 N N . ASN A 1 848 ? -6.132 -25.733 17.524 1.00 94.75 848 ASN A N 1
ATOM 6912 C CA . ASN A 1 848 ? -4.806 -26.126 17.957 1.00 94.75 848 ASN A CA 1
ATOM 6913 C C . ASN A 1 848 ? -3.874 -24.910 17.910 1.00 94.75 848 ASN A C 1
ATOM 6915 O O . ASN A 1 848 ? -3.404 -24.533 16.832 1.00 94.75 848 ASN A O 1
ATOM 6919 N N . PRO A 1 849 ? -3.524 -24.310 19.061 1.00 92.19 849 PRO A N 1
ATOM 6920 C CA . PRO A 1 849 ? -2.688 -23.128 19.052 1.00 92.19 849 PRO A CA 1
ATOM 6921 C C . PRO A 1 849 ? -1.314 -23.440 18.447 1.00 92.19 849 PRO A C 1
ATOM 6923 O O . PRO A 1 849 ? -0.780 -22.588 17.756 1.00 92.19 849 PRO A O 1
ATOM 6926 N N . GLU A 1 850 ? -0.772 -24.661 18.584 1.00 91.06 850 GLU A N 1
ATOM 6927 C CA . GLU A 1 850 ? 0.524 -25.059 18.001 1.00 91.06 850 GLU A CA 1
ATOM 6928 C C . GLU A 1 850 ? 0.649 -24.858 16.488 1.00 91.06 850 GLU A C 1
ATOM 6930 O O . GLU A 1 850 ? 1.763 -24.648 16.007 1.00 91.06 850 GLU A O 1
ATOM 6935 N N . GLN A 1 851 ? -0.472 -24.861 15.768 1.00 88.56 851 GLN A N 1
ATOM 6936 C CA . GLN A 1 851 ? -0.528 -24.696 14.315 1.00 88.56 851 GLN A CA 1
ATOM 6937 C C . GLN A 1 851 ? -0.870 -23.261 13.886 1.00 88.56 851 GLN A C 1
ATOM 6939 O O . GLN A 1 851 ? -0.768 -22.946 12.706 1.00 88.56 851 GLN A O 1
ATOM 6944 N N . LEU A 1 852 ? -1.195 -22.372 14.834 1.00 89.38 852 LEU A N 1
ATOM 6945 C CA . LEU A 1 852 ? -1.550 -20.984 14.557 1.00 89.38 852 LEU A CA 1
ATOM 6946 C C . LEU A 1 852 ? -0.340 -20.053 14.507 1.00 89.38 852 LEU A C 1
ATOM 6948 O O . LEU A 1 852 ? 0.468 -19.984 15.441 1.00 89.38 852 LEU A O 1
ATOM 6952 N N . ASN A 1 853 ? -0.333 -19.212 13.473 1.00 86.38 853 ASN A N 1
ATOM 6953 C CA . ASN A 1 853 ? 0.494 -18.008 13.422 1.00 86.38 853 ASN A CA 1
ATOM 6954 C C . ASN A 1 853 ? -0.013 -16.920 14.390 1.00 86.38 853 ASN A C 1
ATOM 6956 O O . ASN A 1 853 ? 0.773 -16.158 14.937 1.00 86.38 853 ASN A O 1
ATOM 6960 N N . GLU A 1 854 ? -1.322 -16.852 14.634 1.00 91.81 854 GLU A N 1
ATOM 6961 C CA . GLU A 1 854 ? -2.021 -15.768 15.346 1.00 91.81 854 GLU A CA 1
ATOM 6962 C C . GLU A 1 854 ? -2.002 -15.926 16.879 1.00 91.81 854 GLU A C 1
ATOM 6964 O O . GLU A 1 854 ? -3.041 -15.878 17.544 1.00 91.81 854 GLU A O 1
ATOM 6969 N N . ARG A 1 855 ? -0.820 -16.151 17.467 1.00 92.69 855 ARG A N 1
ATOM 6970 C CA . ARG A 1 855 ? -0.686 -16.420 18.912 1.00 92.69 855 ARG A CA 1
ATOM 6971 C C . ARG A 1 855 ? -1.171 -15.275 19.781 1.00 92.69 855 ARG A C 1
ATOM 6973 O O . ARG A 1 855 ? -1.897 -15.510 20.741 1.00 92.69 855 ARG A O 1
ATOM 6980 N N . LEU A 1 856 ? -0.836 -14.049 19.398 1.00 94.38 856 LEU A N 1
ATOM 6981 C CA . LEU A 1 856 ? -1.285 -12.835 20.072 1.00 94.38 856 LEU A CA 1
ATOM 6982 C C . LEU A 1 856 ? -2.821 -12.760 20.149 1.00 94.38 856 LEU A C 1
ATOM 6984 O O . LEU A 1 856 ? -3.387 -12.468 21.201 1.00 94.38 856 LEU A O 1
ATOM 6988 N N . GLN A 1 857 ? -3.503 -13.058 19.042 1.00 94.75 857 GLN A N 1
ATOM 6989 C CA . GLN A 1 857 ? -4.960 -13.061 18.952 1.00 94.75 857 GLN A CA 1
ATOM 6990 C C . GLN A 1 857 ? -5.549 -14.207 19.775 1.00 94.75 857 GLN A C 1
ATOM 6992 O O . GLN A 1 857 ? -6.490 -13.983 20.533 1.00 94.75 857 GLN A O 1
ATOM 6997 N N . TYR A 1 858 ? -4.992 -15.416 19.659 1.00 96.50 858 TYR A N 1
ATOM 6998 C CA . TYR A 1 858 ? -5.427 -16.584 20.426 1.00 96.50 858 TYR A CA 1
ATOM 6999 C C . TYR A 1 858 ? -5.334 -16.349 21.943 1.00 96.50 858 TYR A C 1
ATOM 7001 O O . TYR A 1 858 ? -6.281 -16.641 22.678 1.00 96.50 858 TYR A O 1
ATOM 7009 N N . ASP A 1 859 ? -4.234 -15.768 22.421 1.00 96.38 859 ASP A N 1
ATOM 7010 C CA . ASP A 1 859 ? -4.053 -15.443 23.837 1.00 96.38 859 ASP A CA 1
ATOM 7011 C C . ASP A 1 859 ? -5.039 -14.361 24.289 1.00 96.38 859 ASP A C 1
ATOM 7013 O O . ASP A 1 859 ? -5.627 -14.471 25.367 1.00 96.38 859 ASP A O 1
ATOM 7017 N N . TYR A 1 860 ? -5.314 -13.369 23.437 1.00 96.12 860 TYR A N 1
ATOM 7018 C CA . TYR A 1 860 ? -6.356 -12.380 23.705 1.00 96.12 860 TYR A CA 1
ATOM 7019 C C . TYR A 1 860 ? -7.748 -13.018 23.814 1.00 96.12 860 TYR A C 1
ATOM 7021 O O . TYR A 1 860 ? -8.480 -12.722 24.759 1.00 96.12 860 TYR A O 1
ATOM 7029 N N . PHE A 1 861 ? -8.110 -13.940 22.911 1.00 96.50 861 PHE A N 1
ATOM 7030 C CA . PHE A 1 861 ? -9.354 -14.710 23.027 1.00 96.50 861 PHE A CA 1
ATOM 7031 C C . PHE A 1 861 ? -9.386 -15.531 24.313 1.00 96.50 861 PHE A C 1
ATOM 7033 O O . PHE A 1 861 ? -10.411 -15.542 24.990 1.00 96.50 861 PHE A O 1
ATOM 7040 N N . THR A 1 862 ? -8.280 -16.178 24.680 1.00 96.69 862 THR A N 1
ATOM 7041 C CA . THR A 1 862 ? -8.198 -16.983 25.905 1.00 96.69 862 THR A CA 1
ATOM 7042 C C . THR A 1 862 ? -8.450 -16.121 27.142 1.00 96.69 862 THR A C 1
ATOM 7044 O O . THR A 1 862 ? -9.286 -16.477 27.975 1.00 96.69 862 THR A O 1
ATOM 7047 N N . ALA A 1 863 ? -7.795 -14.961 27.230 1.00 96.88 863 ALA A N 1
ATOM 7048 C CA . ALA A 1 863 ? -7.963 -14.022 28.332 1.00 96.88 863 ALA A CA 1
ATOM 7049 C C . ALA A 1 863 ? -9.384 -13.427 28.373 1.00 96.88 863 ALA A C 1
ATOM 7051 O O . ALA A 1 863 ? -10.024 -13.401 29.422 1.00 96.88 863 ALA A O 1
ATOM 7052 N N . TYR A 1 864 ? -9.931 -13.030 27.221 1.00 94.88 864 TYR A N 1
ATOM 7053 C CA . TYR A 1 864 ? -11.294 -12.507 27.110 1.00 94.88 864 TYR A CA 1
ATOM 7054 C C . TYR A 1 864 ? -12.360 -13.548 27.498 1.00 94.88 864 TYR A C 1
ATOM 7056 O O . TYR A 1 864 ? -13.305 -13.257 28.234 1.00 94.88 864 TYR A O 1
ATOM 7064 N N . LEU A 1 865 ? -12.206 -14.791 27.036 1.00 95.44 865 LEU A N 1
ATOM 7065 C CA . LEU A 1 865 ? -13.126 -15.891 27.321 1.00 95.44 865 LEU A CA 1
ATOM 7066 C C . LEU A 1 865 ? -13.052 -16.374 28.778 1.00 95.44 865 LEU A C 1
ATOM 7068 O O . LEU A 1 865 ? -14.033 -16.933 29.278 1.00 95.44 865 LEU A O 1
ATOM 7072 N N . ALA A 1 866 ? -11.942 -16.141 29.482 1.00 95.31 866 ALA A N 1
ATOM 7073 C CA . ALA A 1 866 ? -11.816 -16.460 30.902 1.00 95.31 866 ALA A CA 1
ATOM 7074 C C . ALA A 1 866 ? -12.828 -15.677 31.765 1.00 95.31 866 ALA A C 1
ATOM 7076 O O . ALA A 1 866 ? -13.416 -16.247 32.688 1.00 95.31 866 ALA A O 1
ATOM 7077 N N . PHE A 1 867 ? -13.186 -14.438 31.393 1.00 93.38 867 PHE A N 1
ATOM 7078 C CA . PHE A 1 867 ? -14.269 -13.703 32.064 1.00 93.38 867 PHE A CA 1
ATOM 7079 C C . PHE A 1 867 ? -15.638 -14.381 31.922 1.00 93.38 867 PHE A C 1
ATOM 7081 O O . PHE A 1 867 ? -16.410 -14.416 32.880 1.00 93.38 867 PHE A O 1
ATOM 7088 N N . TYR A 1 868 ? -15.933 -15.003 30.777 1.00 90.88 868 TYR A N 1
ATOM 7089 C CA . TYR A 1 868 ? -17.170 -15.778 30.599 1.00 90.88 868 TYR A CA 1
ATOM 7090 C C . TYR A 1 868 ? -17.173 -17.099 31.379 1.00 90.88 868 TYR A C 1
ATOM 7092 O O . TYR A 1 868 ? -18.245 -17.640 31.655 1.00 90.88 868 TYR A O 1
ATOM 7100 N N . LYS A 1 869 ? -15.994 -17.604 31.762 1.00 91.19 869 LYS A N 1
ATOM 7101 C CA . LYS A 1 869 ? -15.833 -18.739 32.686 1.00 91.19 869 LYS A CA 1
ATOM 7102 C C . LYS A 1 869 ? -15.821 -18.318 34.160 1.00 91.19 869 LYS A C 1
ATOM 7104 O O . LYS A 1 869 ? -15.737 -19.192 35.018 1.00 91.19 869 LYS A O 1
ATOM 7109 N N . ALA A 1 870 ? -15.936 -17.017 34.447 1.00 92.44 870 ALA A N 1
ATOM 7110 C CA . ALA A 1 870 ? -15.759 -16.435 35.776 1.00 92.44 870 ALA A CA 1
ATOM 7111 C C . ALA A 1 870 ? -14.382 -16.749 36.401 1.00 92.44 870 ALA A C 1
ATOM 7113 O O . ALA A 1 870 ? -14.283 -16.964 37.608 1.00 92.44 870 ALA A O 1
ATOM 7114 N N . ASP A 1 871 ? -13.328 -16.757 35.579 1.00 94.69 871 ASP A N 1
ATOM 7115 C CA . ASP A 1 871 ? -11.933 -16.955 35.993 1.00 94.69 871 ASP A CA 1
ATOM 7116 C C . ASP A 1 871 ? -11.089 -15.695 35.693 1.00 94.69 871 ASP A C 1
ATOM 7118 O O . ASP A 1 871 ? -10.355 -15.646 34.702 1.00 94.69 871 ASP A O 1
ATOM 7122 N N . PRO A 1 872 ? -11.218 -14.624 36.503 1.00 93.75 872 PRO A N 1
ATOM 7123 C CA . PRO A 1 872 ? -10.464 -13.387 36.293 1.00 93.75 872 PRO A CA 1
ATOM 7124 C C . PRO A 1 872 ? -8.952 -13.563 36.508 1.00 93.75 872 PRO A C 1
ATOM 7126 O O . PRO A 1 872 ? -8.174 -12.815 35.919 1.00 93.75 872 PRO A O 1
ATOM 7129 N N . GLN A 1 873 ? -8.521 -14.560 37.291 1.00 94.38 873 GLN A N 1
ATOM 7130 C CA . GLN A 1 873 ? -7.098 -14.815 37.518 1.00 94.38 873 GLN A CA 1
ATOM 7131 C C . GLN A 1 873 ? -6.430 -15.340 36.247 1.00 94.38 873 GLN A C 1
ATOM 7133 O O . GLN A 1 873 ? -5.396 -14.814 35.851 1.00 94.38 873 GLN A O 1
ATOM 7138 N N . GLN A 1 874 ? -7.050 -16.305 35.556 1.00 95.00 874 GLN A N 1
ATOM 7139 C CA . GLN A 1 874 ? -6.546 -16.759 34.259 1.00 95.00 874 GLN A CA 1
ATOM 7140 C C . GLN A 1 874 ? -6.488 -15.612 33.236 1.00 95.00 874 GLN A C 1
ATOM 7142 O O . GLN A 1 874 ? -5.530 -15.526 32.466 1.00 95.00 874 GLN A O 1
ATOM 7147 N N . ALA A 1 875 ? -7.494 -14.728 33.227 1.00 95.38 875 ALA A N 1
ATOM 7148 C CA . ALA A 1 875 ? -7.497 -13.555 32.354 1.00 95.38 875 ALA A CA 1
ATOM 7149 C C . ALA A 1 875 ? -6.281 -12.648 32.621 1.00 95.38 875 ALA A C 1
ATOM 7151 O O . ALA A 1 875 ? -5.593 -12.251 31.677 1.00 95.38 875 ALA A O 1
ATOM 7152 N N . ARG A 1 876 ? -5.994 -12.375 33.903 1.00 95.31 876 ARG A N 1
ATOM 7153 C CA . ARG A 1 876 ? -4.846 -11.574 34.348 1.00 95.31 876 ARG A CA 1
ATOM 7154 C C . ARG A 1 876 ? -3.514 -12.234 33.985 1.00 95.31 876 ARG A C 1
ATOM 7156 O O . ARG A 1 876 ? -2.700 -11.590 33.331 1.00 95.31 876 ARG A O 1
ATOM 7163 N N . ASP A 1 877 ? -3.323 -13.508 34.329 1.00 95.94 877 ASP A N 1
ATOM 7164 C CA . ASP A 1 877 ? -2.065 -14.240 34.108 1.00 95.94 877 ASP A CA 1
ATOM 7165 C C . ASP A 1 877 ? -1.635 -14.227 32.630 1.00 95.94 877 ASP A C 1
ATOM 7167 O O . ASP A 1 877 ? -0.451 -14.126 32.310 1.00 95.94 877 ASP A O 1
ATOM 7171 N N . ILE A 1 878 ? -2.600 -14.321 31.708 1.00 95.81 878 ILE A N 1
ATOM 7172 C CA . ILE A 1 878 ? -2.330 -14.250 30.268 1.00 95.81 878 ILE A CA 1
ATOM 7173 C C . ILE A 1 878 ? -2.022 -12.811 29.853 1.00 95.81 878 ILE A C 1
ATOM 7175 O O . ILE A 1 878 ? -1.041 -12.576 29.148 1.00 95.81 878 ILE A O 1
ATOM 7179 N N . ALA A 1 879 ? -2.842 -11.849 30.286 1.00 96.06 879 ALA A N 1
ATOM 7180 C CA . ALA A 1 879 ? -2.720 -10.456 29.873 1.00 96.06 879 ALA A CA 1
ATOM 7181 C C . ALA A 1 879 ? -1.440 -9.772 30.382 1.00 96.06 879 ALA A C 1
ATOM 7183 O O . ALA A 1 879 ? -0.853 -8.960 29.664 1.00 96.06 879 ALA A O 1
ATOM 7184 N N . GLU A 1 880 ? -0.950 -10.132 31.571 1.00 95.56 880 GLU A N 1
ATOM 7185 C CA . GLU A 1 880 ? 0.290 -9.589 32.139 1.00 95.56 880 GLU A CA 1
ATOM 7186 C C . GLU A 1 880 ? 1.527 -9.889 31.278 1.00 95.56 880 GLU A C 1
ATOM 7188 O O . GLU A 1 880 ? 2.431 -9.048 31.201 1.00 95.56 880 GLU A O 1
ATOM 7193 N N . ASN A 1 881 ? 1.539 -11.011 30.545 1.00 95.19 881 ASN A N 1
ATOM 7194 C CA . ASN A 1 881 ? 2.618 -11.350 29.606 1.00 95.19 881 ASN A CA 1
ATOM 7195 C C . ASN A 1 881 ? 2.769 -10.311 28.480 1.00 95.19 881 ASN A C 1
ATOM 7197 O O . ASN A 1 881 ? 3.846 -10.170 27.903 1.00 95.19 881 ASN A O 1
ATOM 7201 N N . TYR A 1 882 ? 1.706 -9.552 28.200 1.00 94.81 882 TYR A N 1
ATOM 7202 C CA . TYR A 1 882 ? 1.635 -8.549 27.138 1.00 94.81 882 TYR A CA 1
ATOM 7203 C C . TYR A 1 882 ? 1.616 -7.102 27.662 1.00 94.81 882 TYR A C 1
ATOM 7205 O O . TYR A 1 882 ? 1.502 -6.158 26.879 1.00 94.81 882 TYR A O 1
ATOM 7213 N N . SER A 1 883 ? 1.799 -6.897 28.971 1.00 90.06 883 SER A N 1
ATOM 7214 C CA . SER A 1 883 ? 1.813 -5.570 29.617 1.00 90.06 883 SER A CA 1
ATOM 7215 C C . SER A 1 883 ? 2.859 -4.602 29.046 1.00 90.06 883 SER A C 1
ATOM 7217 O O . SER A 1 883 ? 2.645 -3.393 29.039 1.00 90.06 883 SER A O 1
ATOM 7219 N N . ASN A 1 884 ? 3.968 -5.127 28.513 1.00 88.69 884 ASN A N 1
ATOM 7220 C CA . ASN A 1 884 ? 5.047 -4.359 27.882 1.00 88.69 884 ASN A CA 1
ATOM 7221 C C . ASN A 1 884 ? 5.074 -4.498 26.350 1.00 88.69 884 ASN A C 1
ATOM 7223 O O . ASN A 1 884 ? 6.113 -4.267 25.729 1.00 88.69 884 ASN A O 1
ATOM 7227 N N . HIS A 1 885 ? 3.960 -4.899 25.726 1.00 91.12 885 HIS A N 1
ATOM 7228 C CA . HIS A 1 885 ? 3.904 -5.092 24.279 1.00 91.12 885 HIS A CA 1
ATOM 7229 C C . HIS A 1 885 ? 4.281 -3.790 23.527 1.00 91.12 885 HIS A C 1
ATOM 7231 O O . HIS A 1 885 ? 3.822 -2.700 23.894 1.00 91.12 885 HIS A O 1
ATOM 7237 N N . PRO A 1 886 ? 5.127 -3.859 22.479 1.00 86.88 886 PRO A N 1
ATOM 7238 C CA . PRO A 1 886 ? 5.693 -2.667 21.841 1.00 86.88 886 PRO A CA 1
ATOM 7239 C C . PRO A 1 886 ? 4.680 -1.864 21.015 1.00 86.88 886 PRO A C 1
ATOM 7241 O O . PRO A 1 886 ? 4.920 -0.695 20.728 1.00 86.88 886 PRO A O 1
ATOM 7244 N N . VAL A 1 887 ? 3.553 -2.478 20.647 1.00 90.31 887 VAL A N 1
ATOM 7245 C CA . VAL A 1 887 ? 2.459 -1.831 19.908 1.00 90.31 887 VAL A CA 1
ATOM 7246 C C . VAL A 1 887 ? 1.348 -1.445 20.872 1.00 90.31 887 VAL A C 1
ATOM 7248 O O . VAL A 1 887 ? 0.761 -2.330 21.504 1.00 90.31 887 VAL A O 1
ATOM 7251 N N . ASP A 1 888 ? 1.054 -0.146 20.942 1.00 89.38 888 ASP A N 1
ATOM 7252 C CA . ASP A 1 888 ? 0.165 0.472 21.930 1.00 89.38 888 ASP A CA 1
ATOM 7253 C C . ASP A 1 888 ? -1.228 -0.154 21.885 1.00 89.38 888 ASP A C 1
ATOM 7255 O O . ASP A 1 888 ? -1.705 -0.622 22.909 1.00 89.38 888 ASP A O 1
ATOM 7259 N N . ARG A 1 889 ? -1.806 -0.332 20.689 1.00 86.94 889 ARG A N 1
ATOM 7260 C CA . ARG A 1 889 ? -3.123 -0.968 20.498 1.00 86.94 889 ARG A CA 1
ATOM 7261 C C . ARG A 1 889 ? -3.270 -2.296 21.248 1.00 86.94 889 ARG A C 1
ATOM 7263 O O . ARG A 1 889 ? -4.293 -2.543 21.880 1.00 86.94 889 ARG A O 1
ATOM 7270 N N . TRP A 1 890 ? -2.284 -3.184 21.121 1.00 91.75 890 TRP A N 1
ATOM 7271 C CA . TRP A 1 890 ? -2.338 -4.505 21.753 1.00 91.75 890 TRP A CA 1
ATOM 7272 C C . TRP A 1 890 ? -1.948 -4.442 23.223 1.00 91.75 890 TRP A C 1
ATOM 7274 O O . TRP A 1 890 ? -2.585 -5.104 24.037 1.00 91.75 890 TRP A O 1
ATOM 7284 N N . ARG A 1 891 ? -0.976 -3.594 23.578 1.00 92.56 891 ARG A N 1
ATOM 7285 C CA . ARG A 1 891 ? -0.628 -3.336 24.979 1.00 92.56 891 ARG A CA 1
ATOM 7286 C C . ARG A 1 891 ? -1.851 -2.854 25.758 1.00 92.56 891 ARG A C 1
ATOM 7288 O O . ARG A 1 891 ? -2.191 -3.430 26.780 1.00 92.56 891 ARG A O 1
ATOM 7295 N N . GLU A 1 892 ? -2.552 -1.855 25.237 1.00 92.06 892 GLU A N 1
ATOM 7296 C CA . GLU A 1 892 ? -3.774 -1.292 25.811 1.00 92.06 892 GLU A CA 1
ATOM 7297 C C . GLU A 1 892 ? -4.918 -2.309 25.842 1.00 92.06 892 GLU A C 1
ATOM 7299 O O . GLU A 1 892 ? -5.651 -2.371 26.826 1.00 92.06 892 GLU A O 1
ATOM 7304 N N . ALA A 1 893 ? -5.056 -3.152 24.810 1.00 91.44 893 ALA A N 1
ATOM 7305 C CA . ALA A 1 893 ? -6.065 -4.209 24.794 1.00 91.44 893 ALA A CA 1
ATOM 7306 C C . ALA A 1 893 ? -5.866 -5.222 25.936 1.00 91.44 893 ALA A C 1
ATOM 7308 O O . ALA A 1 893 ? -6.842 -5.590 26.590 1.00 91.44 893 ALA A O 1
ATOM 7309 N N . PHE A 1 894 ? -4.628 -5.649 26.205 1.00 95.88 894 PHE A N 1
ATOM 7310 C CA . PHE A 1 894 ? -4.324 -6.547 27.324 1.00 95.88 894 PHE A CA 1
ATOM 7311 C C . PHE A 1 894 ? -4.353 -5.830 28.678 1.00 95.88 894 PHE A C 1
ATOM 7313 O O . PHE A 1 894 ? -4.909 -6.367 29.632 1.00 95.88 894 PHE A O 1
ATOM 7320 N N . LEU A 1 895 ? -3.858 -4.594 28.772 1.00 94.56 895 LEU A N 1
ATOM 7321 C CA . LEU A 1 895 ? -3.975 -3.790 29.994 1.00 94.56 895 LEU A CA 1
ATOM 7322 C C . LEU A 1 895 ? -5.440 -3.532 30.374 1.00 94.56 895 LEU A C 1
ATOM 7324 O O . LEU A 1 895 ? -5.765 -3.523 31.556 1.00 94.56 895 LEU A O 1
ATOM 7328 N N . ALA A 1 896 ? -6.348 -3.404 29.402 1.00 92.38 896 ALA A N 1
ATOM 7329 C CA . ALA A 1 896 ? -7.782 -3.318 29.672 1.00 92.38 896 ALA A CA 1
ATOM 7330 C C . ALA A 1 896 ? -8.345 -4.605 30.305 1.00 92.38 896 ALA A C 1
ATOM 7332 O O . ALA A 1 896 ? -9.247 -4.523 31.136 1.00 92.38 896 ALA A O 1
ATOM 7333 N N . ILE A 1 897 ? -7.810 -5.782 29.951 1.00 94.50 897 ILE A N 1
ATOM 7334 C CA . ILE A 1 897 ? -8.157 -7.052 30.609 1.00 94.50 897 ILE A CA 1
ATOM 7335 C C . ILE A 1 897 ? -7.634 -7.063 32.049 1.00 94.50 897 ILE A C 1
ATOM 7337 O O . ILE A 1 897 ? -8.383 -7.427 32.952 1.00 94.50 897 ILE A O 1
ATOM 7341 N N . VAL A 1 898 ? -6.390 -6.628 32.278 1.00 94.38 898 VAL A N 1
ATOM 7342 C CA . VAL A 1 898 ? -5.817 -6.523 33.633 1.00 94.38 898 VAL A CA 1
ATOM 7343 C C . VAL A 1 898 ? -6.658 -5.582 34.499 1.00 94.38 898 VAL A C 1
ATOM 7345 O O . VAL A 1 898 ? -7.120 -5.989 35.561 1.00 94.38 898 VAL A O 1
ATOM 7348 N N . ALA A 1 899 ? -6.965 -4.380 34.003 1.00 91.56 899 ALA A N 1
ATOM 7349 C CA . ALA A 1 899 ? -7.797 -3.406 34.707 1.00 91.56 899 ALA A CA 1
ATOM 7350 C C . ALA A 1 899 ? -9.202 -3.951 35.026 1.00 91.56 899 ALA A C 1
ATOM 7352 O O . ALA A 1 899 ? -9.722 -3.728 36.117 1.00 91.56 899 ALA A O 1
ATOM 7353 N N . GLN A 1 900 ? -9.811 -4.709 34.106 1.00 91.69 900 GLN A N 1
ATOM 7354 C CA . GLN A 1 900 ? -11.104 -5.351 34.347 1.00 91.69 900 GLN A CA 1
ATOM 7355 C C . GLN A 1 900 ? -11.013 -6.455 35.416 1.00 91.69 900 GLN A C 1
ATOM 7357 O O . GLN A 1 900 ? -11.924 -6.586 36.234 1.00 91.69 900 GLN A O 1
ATOM 7362 N N . ALA A 1 901 ? -9.935 -7.247 35.436 1.00 92.12 901 ALA A N 1
ATOM 7363 C CA . ALA A 1 901 ? -9.705 -8.247 36.479 1.00 92.12 901 ALA A CA 1
ATOM 7364 C C . ALA A 1 901 ? -9.490 -7.591 37.856 1.00 92.12 901 ALA A C 1
ATOM 7366 O O . ALA A 1 901 ? -10.084 -8.032 38.841 1.00 92.12 901 ALA A O 1
ATOM 7367 N N . ASP A 1 902 ? -8.724 -6.498 37.911 1.00 90.31 902 ASP A N 1
ATOM 7368 C CA . ASP A 1 902 ? -8.510 -5.699 39.121 1.00 90.31 902 ASP A CA 1
ATOM 7369 C C . ASP A 1 902 ? -9.831 -5.104 39.644 1.00 90.31 902 ASP A C 1
ATOM 7371 O O . ASP A 1 902 ? -10.117 -5.182 40.842 1.00 90.31 902 ASP A O 1
ATOM 7375 N N . GLU A 1 903 ? -10.674 -4.560 38.757 1.00 88.75 903 GLU A N 1
ATOM 7376 C CA . GLU A 1 903 ? -11.998 -4.026 39.110 1.00 88.75 903 GLU A CA 1
ATOM 7377 C C . GLU A 1 903 ? -12.912 -5.112 39.704 1.00 88.75 903 GLU A C 1
ATOM 7379 O O . GLU A 1 903 ? -13.564 -4.884 40.726 1.00 88.75 903 GLU A O 1
ATOM 7384 N N . ILE A 1 904 ? -12.924 -6.319 39.122 1.00 88.12 904 ILE A N 1
ATOM 7385 C CA . ILE A 1 904 ? -13.696 -7.468 39.634 1.00 88.12 904 ILE A CA 1
ATOM 7386 C C . ILE A 1 904 ? -13.255 -7.852 41.056 1.00 88.12 904 ILE A C 1
ATOM 7388 O O . ILE A 1 904 ? -14.083 -8.257 41.876 1.00 88.12 904 ILE A O 1
ATOM 7392 N N . GLU A 1 905 ? -11.971 -7.693 41.375 1.00 86.44 905 GLU A N 1
ATOM 7393 C CA . GLU A 1 905 ? -11.413 -7.940 42.709 1.00 86.44 905 GLU A CA 1
ATOM 7394 C C . GLU A 1 905 ? -11.584 -6.760 43.684 1.00 86.44 905 GLU A C 1
ATOM 7396 O O . GLU A 1 905 ? -11.192 -6.847 44.852 1.00 86.44 905 GLU A O 1
ATOM 7401 N N . GLY A 1 906 ? -12.233 -5.678 43.247 1.00 80.19 906 GLY A N 1
ATOM 7402 C CA . GLY A 1 906 ? -12.583 -4.527 44.076 1.00 80.19 906 GLY A CA 1
ATOM 7403 C C . GLY A 1 906 ? -11.589 -3.367 44.016 1.00 80.19 906 GLY A C 1
ATOM 7404 O O . GLY A 1 906 ? -11.674 -2.465 44.856 1.00 80.19 906 GLY A O 1
ATOM 7405 N N . ALA A 1 907 ? -10.661 -3.360 43.053 1.00 83.69 907 ALA A N 1
ATOM 7406 C CA . ALA A 1 907 ? -9.904 -2.159 42.719 1.00 83.69 907 ALA A CA 1
ATOM 7407 C C . ALA A 1 907 ? -10.817 -1.091 42.084 1.00 83.69 907 ALA A C 1
ATOM 7409 O O . ALA A 1 907 ? -11.943 -1.358 41.664 1.00 83.69 907 ALA A O 1
ATOM 7410 N N . GLY A 1 908 ? -10.350 0.157 42.053 1.00 77.31 908 GLY A N 1
ATOM 7411 C CA . GLY A 1 908 ? -11.081 1.239 41.392 1.00 77.31 908 GLY A CA 1
ATOM 7412 C C . GLY A 1 908 ? -11.011 1.134 39.867 1.00 77.31 908 GLY A C 1
ATOM 7413 O O . GLY A 1 908 ? -10.081 0.545 39.330 1.00 77.31 908 GLY A O 1
ATOM 7414 N N . VAL A 1 909 ? -11.962 1.769 39.176 1.00 81.31 909 VAL A N 1
ATOM 7415 C CA . VAL A 1 909 ? -11.963 1.846 37.706 1.00 81.31 909 VAL A CA 1
ATOM 7416 C C . VAL A 1 909 ? -10.740 2.618 37.209 1.00 81.31 909 VAL A C 1
ATOM 7418 O O . VAL A 1 909 ? -10.570 3.802 37.525 1.00 81.31 909 VAL A O 1
ATOM 7421 N N . GLU A 1 910 ? -9.931 1.965 36.381 1.00 83.25 910 GLU A N 1
ATOM 7422 C CA . GLU A 1 910 ? -8.795 2.557 35.678 1.00 83.25 910 GLU A CA 1
ATOM 7423 C C . GLU A 1 910 ? -9.139 2.801 34.200 1.00 83.25 910 GLU A C 1
ATOM 7425 O O . GLU A 1 910 ? -9.849 2.018 33.570 1.00 83.25 910 GLU A O 1
ATOM 7430 N N . VAL A 1 911 ? -8.662 3.919 33.644 1.00 80.44 911 VAL A N 1
ATOM 7431 C CA . VAL A 1 911 ? -8.771 4.214 32.207 1.00 80.44 911 VAL A CA 1
ATOM 7432 C C . VAL A 1 911 ? -7.396 3.993 31.607 1.00 80.44 911 VAL A C 1
ATOM 7434 O O . VAL A 1 911 ? -6.449 4.679 31.984 1.00 80.44 911 VAL A O 1
ATOM 7437 N N . ILE A 1 912 ? -7.313 3.018 30.709 1.00 85.50 912 ILE A N 1
ATOM 7438 C CA . ILE A 1 912 ? -6.086 2.619 30.017 1.00 85.50 912 ILE A CA 1
ATOM 7439 C C . ILE A 1 912 ? -5.934 3.410 28.717 1.00 85.50 912 ILE A C 1
ATOM 7441 O O . ILE A 1 912 ? -4.841 3.860 28.394 1.00 85.50 912 ILE A O 1
ATOM 7445 N N . ASP A 1 913 ? -7.044 3.606 28.004 1.00 77.62 913 ASP A N 1
ATOM 7446 C CA . ASP A 1 913 ? -7.122 4.378 26.767 1.00 77.62 913 ASP A CA 1
ATOM 7447 C C . ASP A 1 913 ? -8.126 5.529 26.957 1.00 77.62 913 ASP A C 1
ATOM 7449 O O . ASP A 1 913 ? -9.339 5.318 27.049 1.00 77.62 913 ASP A O 1
ATOM 7453 N N . ASP A 1 914 ? -7.612 6.760 27.024 1.00 65.88 914 ASP A N 1
ATOM 7454 C CA . ASP A 1 914 ? -8.409 7.986 27.172 1.00 65.88 914 ASP A CA 1
ATOM 7455 C C . ASP A 1 914 ? -9.314 8.255 25.947 1.00 65.88 914 ASP A C 1
ATOM 7457 O O . ASP A 1 914 ? -10.319 8.966 26.063 1.00 65.88 914 ASP A O 1
ATOM 7461 N N . GLU A 1 915 ? -9.000 7.687 24.775 1.00 66.12 915 GLU A N 1
ATOM 7462 C CA . GLU A 1 915 ? -9.848 7.747 23.577 1.00 66.12 915 GLU A CA 1
ATOM 7463 C C . GLU A 1 915 ? -10.976 6.703 23.613 1.00 66.12 915 GLU A C 1
ATOM 7465 O O . GLU A 1 915 ? -11.994 6.848 22.920 1.00 66.12 915 GLU A O 1
ATOM 7470 N N . ASN A 1 916 ? -10.865 5.682 24.470 1.00 69.62 916 ASN A N 1
ATOM 7471 C CA . ASN A 1 916 ? -11.897 4.672 24.639 1.00 69.62 916 ASN A CA 1
ATOM 7472 C C . ASN A 1 916 ? -13.095 5.240 25.414 1.00 69.62 916 ASN A C 1
ATOM 7474 O O . ASN A 1 916 ? -13.137 5.296 26.649 1.00 69.62 916 ASN A O 1
ATOM 7478 N N . LEU A 1 917 ? -14.128 5.612 24.655 1.00 69.38 917 LEU A N 1
ATOM 7479 C CA . LEU A 1 917 ? -15.385 6.145 25.181 1.00 69.38 917 LEU A CA 1
ATOM 7480 C C . LEU A 1 917 ? -16.022 5.247 26.249 1.00 69.38 917 LEU A C 1
ATOM 7482 O O . LEU A 1 917 ? -16.590 5.778 27.199 1.00 69.38 917 LEU A O 1
ATOM 7486 N N . ALA A 1 918 ? -15.925 3.918 26.127 1.00 70.56 918 ALA A N 1
ATOM 7487 C CA . ALA A 1 918 ? -16.519 3.005 27.100 1.00 70.56 918 ALA A CA 1
ATOM 7488 C C . ALA A 1 918 ? -15.797 3.083 28.452 1.00 70.56 918 ALA A C 1
ATOM 7490 O O . ALA A 1 918 ? -16.459 3.253 29.470 1.00 70.56 918 ALA A O 1
ATOM 7491 N N . GLN A 1 919 ? -14.459 3.056 28.465 1.00 75.06 919 GLN A N 1
ATOM 7492 C CA . GLN A 1 919 ? -13.674 3.181 29.703 1.00 75.06 919 GLN A CA 1
ATOM 7493 C C . GLN A 1 919 ? -13.894 4.543 30.371 1.00 75.06 919 GLN A C 1
ATOM 7495 O O . GLN A 1 919 ? -14.153 4.624 31.574 1.00 75.06 919 GLN A O 1
ATOM 7500 N N . SER A 1 920 ? -13.884 5.617 29.574 1.00 72.94 920 SER A N 1
ATOM 7501 C CA . SER A 1 920 ? -14.210 6.965 30.047 1.00 72.94 920 SER A CA 1
ATOM 7502 C C . SER A 1 920 ? -15.611 7.035 30.671 1.00 72.94 920 SER A C 1
ATOM 7504 O O . SER A 1 920 ? -15.785 7.614 31.744 1.00 72.94 920 SER A O 1
ATOM 7506 N N . GLN A 1 921 ? -16.613 6.417 30.034 1.00 74.19 921 GLN A N 1
ATOM 7507 C CA . GLN A 1 921 ? -17.987 6.375 30.539 1.00 74.19 921 GLN A CA 1
ATOM 7508 C C . GLN A 1 921 ? -18.092 5.549 31.833 1.00 74.19 921 GLN A C 1
ATOM 7510 O O . GLN A 1 921 ? -18.787 5.980 32.752 1.00 74.19 921 GLN A O 1
ATOM 7515 N N . THR A 1 922 ? -17.380 4.421 31.947 1.00 76.69 922 THR A N 1
ATOM 7516 C CA . THR A 1 922 ? -17.331 3.597 33.170 1.00 76.69 922 THR A CA 1
ATOM 7517 C C . THR A 1 922 ? -16.721 4.369 34.338 1.00 76.69 922 THR A C 1
ATOM 7519 O O . THR A 1 922 ? -17.296 4.385 35.426 1.00 76.69 922 THR A O 1
ATOM 7522 N N . LYS A 1 923 ? -15.617 5.098 34.120 1.00 77.50 923 LYS A N 1
ATOM 7523 C CA . LYS A 1 923 ? -15.007 5.952 35.154 1.00 77.50 923 LYS A CA 1
ATOM 7524 C C . LYS A 1 923 ? -15.959 7.053 35.622 1.00 77.50 923 LYS A C 1
ATOM 7526 O O . LYS A 1 923 ? -16.066 7.304 36.822 1.00 77.50 923 LYS A O 1
ATOM 7531 N N . LEU A 1 924 ? -16.667 7.697 34.689 1.00 73.81 924 LEU A N 1
ATOM 7532 C CA . LEU A 1 924 ? -17.681 8.702 35.017 1.00 73.81 924 LEU A CA 1
ATOM 7533 C C . LEU A 1 924 ? -18.853 8.092 35.799 1.00 73.81 924 LEU A C 1
ATOM 7535 O O . LEU A 1 924 ? -19.295 8.692 36.774 1.00 73.81 924 LEU A O 1
ATOM 7539 N N . ALA A 1 925 ? -19.312 6.895 35.423 1.00 74.12 925 ALA A N 1
ATOM 7540 C CA . ALA A 1 925 ? -20.378 6.183 36.124 1.00 74.12 925 ALA A CA 1
ATOM 7541 C C . ALA A 1 925 ? -19.967 5.769 37.548 1.00 74.12 925 ALA A C 1
ATOM 7543 O O . ALA A 1 925 ? -20.737 5.960 38.486 1.00 74.12 925 ALA A O 1
ATOM 7544 N N . ALA A 1 926 ? -18.742 5.270 37.741 1.00 73.62 926 ALA A N 1
ATOM 7545 C CA . ALA A 1 926 ? -18.227 4.883 39.056 1.00 73.62 926 ALA A CA 1
ATOM 7546 C C . ALA A 1 926 ? -18.047 6.077 40.014 1.00 73.62 926 ALA A C 1
ATOM 7548 O O . ALA A 1 926 ? -18.163 5.928 41.236 1.00 73.62 926 ALA A O 1
ATOM 7549 N N . ALA A 1 927 ? -17.779 7.265 39.463 1.00 72.44 927 ALA A N 1
ATOM 7550 C CA . ALA A 1 927 ? -17.671 8.515 40.209 1.00 72.44 927 ALA A CA 1
ATOM 7551 C C . ALA A 1 927 ? -19.026 9.204 40.463 1.00 72.44 927 ALA A C 1
ATOM 7553 O O . ALA A 1 927 ? -19.083 10.121 41.288 1.00 72.44 927 ALA A O 1
ATOM 7554 N N . ASP A 1 928 ? -20.098 8.791 39.777 1.00 73.19 928 ASP A N 1
ATOM 7555 C CA . ASP A 1 928 ? -21.409 9.422 39.911 1.00 73.19 928 ASP A CA 1
ATOM 7556 C C . ASP A 1 928 ? -22.012 9.177 41.302 1.00 73.19 928 ASP A C 1
ATOM 7558 O O . ASP A 1 928 ? -21.701 8.209 42.008 1.00 73.19 928 ASP A O 1
ATOM 7562 N N . THR A 1 929 ? -22.865 10.105 41.724 1.00 80.12 929 THR A N 1
ATOM 7563 C CA . THR A 1 929 ? -23.625 9.989 42.965 1.00 80.12 929 THR A CA 1
ATOM 7564 C C . THR A 1 929 ? -24.976 9.380 42.660 1.00 80.12 929 THR A C 1
ATOM 7566 O O . THR A 1 929 ? -25.804 10.014 42.008 1.00 80.12 929 THR A O 1
ATOM 7569 N N . SER A 1 930 ? -25.225 8.183 43.174 1.00 83.50 930 SER A N 1
ATOM 7570 C CA . SER A 1 930 ? -26.491 7.487 42.983 1.00 83.50 930 SER A CA 1
ATOM 7571 C C . SER A 1 930 ? -27.035 6.992 44.315 1.00 83.50 930 SER A C 1
ATOM 7573 O O . SER A 1 930 ? -26.299 6.711 45.267 1.00 83.50 930 SER A O 1
ATOM 7575 N N . PHE A 1 931 ? -28.357 6.925 44.402 1.00 89.38 931 PHE A N 1
ATOM 7576 C CA . PHE A 1 931 ? -29.030 6.248 45.495 1.00 89.38 931 PHE A CA 1
ATOM 7577 C C . PHE A 1 931 ? -30.342 5.646 45.005 1.00 89.38 931 PHE A C 1
ATOM 7579 O O . PHE A 1 931 ? -30.971 6.149 44.070 1.00 89.38 931 PHE A O 1
ATOM 7586 N N . ASP A 1 932 ? -30.765 4.577 45.656 1.00 88.50 932 ASP A N 1
ATOM 7587 C CA . ASP A 1 932 ? -32.122 4.064 45.622 1.00 88.50 932 ASP A CA 1
ATOM 7588 C C . ASP A 1 932 ? -32.675 3.964 47.035 1.00 88.50 932 ASP A C 1
ATOM 7590 O O . ASP A 1 932 ? -31.913 3.972 48.005 1.00 88.50 932 ASP A O 1
ATOM 7594 N N . PHE A 1 933 ? -33.994 3.922 47.177 1.00 92.06 933 PHE A N 1
ATOM 7595 C CA . PHE A 1 933 ? -34.580 3.682 48.487 1.00 92.06 933 PHE A CA 1
ATOM 7596 C C . PHE A 1 933 ? -35.944 3.013 48.409 1.00 92.06 933 PHE A C 1
ATOM 7598 O O . PHE A 1 933 ? -36.706 3.227 47.474 1.00 92.06 933 PHE A O 1
ATOM 7605 N N . GLU A 1 934 ? -36.253 2.254 49.450 1.00 89.38 934 GLU A N 1
ATOM 7606 C CA . GLU A 1 934 ? -37.552 1.633 49.682 1.00 89.38 934 GLU A CA 1
ATOM 7607 C C . GLU A 1 934 ? -38.114 2.095 51.032 1.00 89.38 934 GLU A C 1
ATOM 7609 O O . GLU A 1 934 ? -37.367 2.452 51.952 1.00 89.38 934 GLU A O 1
ATOM 7614 N N . VAL A 1 935 ? -39.445 2.115 51.154 1.00 86.44 935 VAL A N 1
ATOM 7615 C CA . VAL A 1 935 ? -40.130 2.438 52.412 1.00 86.44 935 VAL A CA 1
ATOM 7616 C C . VAL A 1 935 ? -41.032 1.279 52.806 1.00 86.44 935 VAL A C 1
ATOM 7618 O O . VAL A 1 935 ? -42.142 1.135 52.297 1.00 86.44 935 VAL A O 1
ATOM 7621 N N . GLU A 1 936 ? -40.572 0.467 53.753 1.00 80.00 936 GLU A N 1
ATOM 7622 C CA . GLU A 1 936 ? -41.295 -0.706 54.242 1.00 80.00 936 GLU A CA 1
ATOM 7623 C C . GLU A 1 936 ? -41.285 -0.757 55.768 1.00 80.00 936 GLU A C 1
ATOM 7625 O O . GLU A 1 936 ? -40.338 -0.332 56.421 1.00 80.00 936 GLU A O 1
ATOM 7630 N N . SER A 1 937 ? -42.351 -1.292 56.370 1.00 78.50 937 SER A N 1
ATOM 7631 C CA . SER A 1 937 ? -42.415 -1.528 57.825 1.00 78.50 937 SER A CA 1
ATOM 7632 C C . SER A 1 937 ? -42.076 -0.305 58.701 1.00 78.50 937 SER A C 1
ATOM 7634 O O . SER A 1 937 ? -41.516 -0.448 59.784 1.00 78.50 937 SER A O 1
ATOM 7636 N N . GLN A 1 938 ? -42.460 0.899 58.259 1.00 84.31 938 GLN A N 1
ATOM 7637 C CA . GLN A 1 938 ? -42.154 2.181 58.915 1.00 84.31 938 GLN A CA 1
ATOM 7638 C C . GLN A 1 938 ? -40.662 2.563 58.914 1.00 84.31 938 GLN A C 1
ATOM 7640 O O . GLN A 1 938 ? -40.264 3.461 59.661 1.00 84.31 938 GLN A O 1
ATOM 7645 N N . GLU A 1 939 ? -39.843 1.931 58.077 1.00 88.56 939 GLU A N 1
ATOM 7646 C CA . GLU A 1 939 ? -38.441 2.273 57.851 1.00 88.56 939 GLU A CA 1
ATOM 7647 C C . GLU A 1 939 ? -38.206 2.700 56.405 1.00 88.56 939 GLU A C 1
ATOM 7649 O O . GLU A 1 939 ? -38.804 2.179 55.469 1.00 88.56 939 GLU A O 1
ATOM 7654 N N . VAL A 1 940 ? -37.323 3.677 56.239 1.00 91.00 940 VAL A N 1
ATOM 7655 C CA . VAL A 1 940 ? -36.783 4.091 54.950 1.00 91.00 940 VAL A CA 1
ATOM 7656 C C . VAL A 1 940 ? -35.400 3.471 54.841 1.00 91.00 940 VAL A C 1
ATOM 7658 O O . VAL A 1 940 ? -34.507 3.827 55.617 1.00 91.00 940 VAL A O 1
ATOM 7661 N N . ARG A 1 941 ? -35.216 2.554 53.895 1.00 92.00 941 ARG A N 1
ATOM 7662 C CA . ARG A 1 941 ? -33.918 1.950 53.597 1.00 92.00 941 ARG A CA 1
ATOM 7663 C C . ARG A 1 941 ? -33.369 2.563 52.323 1.00 92.00 941 ARG A C 1
ATOM 7665 O O . ARG A 1 941 ? -34.018 2.503 51.291 1.00 92.00 941 ARG A O 1
ATOM 7672 N N . ILE A 1 942 ? -32.180 3.144 52.413 1.00 92.00 942 ILE A N 1
ATOM 7673 C CA . ILE A 1 942 ? -31.477 3.778 51.301 1.00 92.00 942 ILE A CA 1
ATOM 7674 C C . ILE A 1 942 ? -30.258 2.933 50.955 1.00 92.00 942 ILE A C 1
ATOM 7676 O O . ILE A 1 942 ? -29.398 2.729 51.813 1.00 92.00 942 ILE A O 1
ATOM 7680 N N . ASP A 1 943 ? -30.152 2.530 49.697 1.00 91.06 943 ASP A N 1
ATOM 7681 C CA . ASP A 1 943 ? -28.938 1.981 49.103 1.00 91.06 943 ASP A CA 1
ATOM 7682 C C . ASP A 1 943 ? -28.246 3.098 48.308 1.00 91.06 943 ASP A C 1
ATOM 7684 O O . ASP A 1 943 ? -28.893 3.812 47.548 1.00 91.06 943 ASP A O 1
ATOM 7688 N N . TYR A 1 944 ? -26.954 3.344 48.525 1.00 88.44 944 TYR A N 1
ATOM 7689 C CA . TYR A 1 944 ? -26.294 4.547 48.001 1.00 88.44 944 TYR A CA 1
ATOM 7690 C C . TYR A 1 944 ? -24.816 4.349 47.673 1.00 88.44 944 TYR A C 1
ATOM 7692 O O . TYR A 1 944 ? -24.114 3.549 48.292 1.00 88.44 944 TYR A O 1
ATOM 7700 N N . GLN A 1 945 ? -24.336 5.170 46.738 1.00 83.56 945 GLN A N 1
ATOM 7701 C CA . GLN A 1 945 ? -22.941 5.260 46.324 1.00 83.56 945 GLN A CA 1
ATOM 7702 C C . GLN A 1 945 ? -22.527 6.729 46.197 1.00 83.56 945 GLN A C 1
ATOM 7704 O O . GLN A 1 945 ? -23.236 7.550 45.620 1.00 83.56 945 GLN A O 1
ATOM 7709 N N . ASN A 1 946 ? -21.367 7.076 46.763 1.00 81.19 946 ASN A N 1
ATOM 7710 C CA . ASN A 1 946 ? -20.789 8.427 46.725 1.00 81.19 946 ASN A CA 1
ATOM 7711 C C . ASN A 1 946 ? -21.676 9.552 47.321 1.00 81.19 946 ASN A C 1
ATOM 7713 O O . ASN A 1 946 ? -21.393 10.736 47.126 1.00 81.19 946 ASN A O 1
ATOM 7717 N N . VAL A 1 947 ? -22.709 9.221 48.110 1.00 85.31 947 VAL A N 1
ATOM 7718 C CA . VAL A 1 947 ? -23.598 10.194 48.775 1.00 85.31 947 VAL A CA 1
ATOM 7719 C C . VAL A 1 947 ? -23.251 10.348 50.260 1.00 85.31 947 VAL A C 1
ATOM 7721 O O . VAL A 1 947 ? -23.315 9.399 51.031 1.00 85.31 947 VAL A O 1
ATOM 7724 N N . GLU A 1 948 ? -22.935 11.573 50.696 1.00 86.44 948 GLU A N 1
ATOM 7725 C CA . GLU A 1 948 ? -22.643 11.865 52.115 1.00 86.44 948 GLU A CA 1
ATOM 7726 C C . GLU A 1 948 ? -23.880 12.284 52.924 1.00 86.44 948 GLU A C 1
ATOM 7728 O O . GLU A 1 948 ? -23.940 12.096 54.141 1.00 86.44 948 GLU A O 1
ATOM 7733 N N . ARG A 1 949 ? -24.855 12.922 52.271 1.00 88.88 949 ARG A N 1
ATOM 7734 C CA . ARG A 1 949 ? -26.073 13.432 52.908 1.00 88.88 949 ARG A CA 1
ATOM 7735 C C . ARG A 1 949 ? -27.238 13.395 51.933 1.00 88.88 949 ARG A C 1
ATOM 7737 O O . ARG A 1 949 ? -27.069 13.750 50.769 1.00 88.88 949 ARG A O 1
ATOM 7744 N N . VAL A 1 950 ? -28.416 13.058 52.437 1.00 90.56 950 VAL A N 1
ATOM 7745 C CA . VAL A 1 950 ? -29.677 13.126 51.691 1.00 90.56 950 VAL A CA 1
ATOM 7746 C C . VAL A 1 950 ? -30.631 14.099 52.375 1.00 90.56 950 VAL A C 1
ATOM 7748 O O . VAL A 1 950 ? -30.634 14.216 53.605 1.00 90.56 950 VAL A O 1
ATOM 7751 N N . ARG A 1 951 ? -31.441 14.821 51.596 1.00 90.81 951 ARG A N 1
ATOM 7752 C CA . ARG A 1 951 ? -32.610 15.533 52.126 1.00 90.81 951 ARG A CA 1
ATOM 7753 C C . ARG A 1 951 ? -33.832 14.655 51.910 1.00 90.81 951 ARG A C 1
ATOM 7755 O O . ARG A 1 951 ? -34.111 14.270 50.784 1.00 90.81 951 ARG A O 1
ATOM 7762 N N . VAL A 1 952 ? -34.550 14.385 52.989 1.00 91.88 952 VAL A N 1
ATOM 7763 C CA . VAL A 1 952 ? -35.785 13.606 52.994 1.00 91.88 952 VAL A CA 1
ATOM 7764 C C . VAL A 1 952 ? -36.934 14.565 53.266 1.00 91.88 952 VAL A C 1
ATOM 7766 O O . VAL A 1 952 ? -36.950 15.230 54.304 1.00 91.88 952 VAL A O 1
ATOM 7769 N N . ASN A 1 953 ? -37.860 14.659 52.325 1.00 88.62 953 ASN A N 1
ATOM 7770 C CA . ASN A 1 953 ? -39.089 15.428 52.406 1.00 88.62 953 ASN A CA 1
ATOM 7771 C C . ASN A 1 953 ? -40.261 14.458 52.578 1.00 88.62 953 ASN A C 1
ATOM 7773 O O . ASN A 1 953 ? -40.335 13.428 51.912 1.00 88.62 953 ASN A O 1
ATOM 7777 N N . PHE A 1 954 ? -41.180 14.792 53.472 1.00 87.69 954 PHE A N 1
ATOM 7778 C CA . PHE A 1 954 ? -42.375 14.015 53.758 1.00 87.69 954 PHE A CA 1
ATOM 7779 C C . PHE A 1 954 ? -43.604 14.839 53.391 1.00 87.69 954 PHE A C 1
ATOM 7781 O O . PHE A 1 954 ? -43.799 15.936 53.924 1.00 87.69 954 PHE A O 1
ATOM 7788 N N . TYR A 1 955 ? -44.441 14.296 52.512 1.00 83.62 955 TYR A N 1
ATOM 7789 C CA . TYR A 1 955 ? -45.703 14.904 52.100 1.00 83.62 955 TYR A CA 1
ATOM 7790 C C . TYR A 1 955 ? -46.861 14.037 52.575 1.00 83.62 955 TYR A C 1
ATOM 7792 O O . TYR A 1 955 ? -46.955 12.865 52.211 1.00 83.62 955 TYR A O 1
ATOM 7800 N N . LEU A 1 956 ? -47.752 14.607 53.380 1.00 80.12 956 LEU A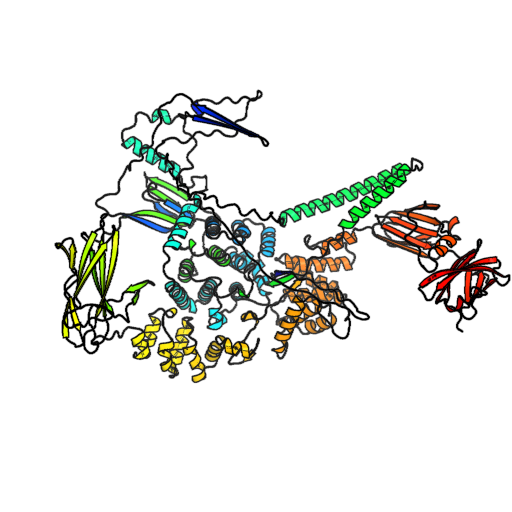 N 1
ATOM 7801 C CA . LEU A 1 956 ? -49.006 13.964 53.742 1.00 80.12 956 LEU A CA 1
ATOM 7802 C C . LEU A 1 956 ? -49.874 13.853 52.494 1.00 80.12 956 LEU A C 1
ATOM 7804 O O . LEU A 1 956 ? -50.155 14.844 51.820 1.00 80.12 956 LEU A O 1
ATOM 7808 N N . MET A 1 957 ? -50.289 12.631 52.186 1.00 75.94 957 MET A N 1
ATOM 7809 C CA . MET A 1 957 ? -51.130 12.366 51.031 1.00 75.94 957 MET A CA 1
ATOM 7810 C C . MET A 1 957 ? -52.603 12.451 51.424 1.00 75.94 957 MET A C 1
ATOM 7812 O O . MET A 1 957 ? -53.083 11.652 52.229 1.00 75.94 957 MET A O 1
ATOM 7816 N N . ASP A 1 958 ? -53.345 13.355 50.784 1.00 76.25 958 ASP A N 1
ATOM 7817 C CA . ASP A 1 958 ? -54.804 13.255 50.733 1.00 76.25 958 ASP A CA 1
ATOM 7818 C C . ASP A 1 958 ? -55.185 12.175 49.713 1.00 76.25 958 ASP A C 1
ATOM 7820 O O . ASP A 1 958 ? -55.365 12.417 48.514 1.00 76.25 958 ASP A O 1
ATOM 7824 N N . ILE A 1 959 ? -55.243 10.938 50.200 1.00 74.88 959 ILE A N 1
ATOM 7825 C CA . ILE A 1 959 ? -55.546 9.770 49.374 1.00 74.88 959 ILE A CA 1
ATOM 7826 C C . ILE A 1 959 ? -56.930 9.869 48.745 1.00 74.88 959 ILE A C 1
ATOM 7828 O O . ILE A 1 959 ? -57.109 9.384 47.630 1.00 74.88 959 ILE A O 1
ATOM 7832 N N . GLU A 1 960 ? -57.904 10.498 49.402 1.00 76.19 960 GLU A N 1
ATOM 7833 C CA . GLU A 1 960 ? -59.245 10.597 48.838 1.00 76.19 960 GLU A CA 1
ATOM 7834 C C . GLU A 1 960 ? -59.257 11.478 47.588 1.00 76.19 960 GLU A C 1
ATOM 7836 O O . GLU A 1 960 ? -59.855 11.114 46.563 1.00 76.19 960 GLU A O 1
ATOM 7841 N N . MET A 1 961 ? -58.551 12.608 47.640 1.00 76.31 961 MET A N 1
ATOM 7842 C CA . MET A 1 961 ? -58.402 13.493 46.492 1.00 76.31 961 MET A CA 1
ATOM 7843 C C . MET A 1 961 ? -57.623 12.816 45.353 1.00 76.31 961 MET A C 1
ATOM 7845 O O . MET A 1 961 ? -58.045 12.885 44.194 1.00 76.31 961 MET A O 1
ATOM 7849 N N . LEU A 1 962 ? -56.515 12.134 45.661 1.00 75.75 962 LEU A N 1
ATOM 7850 C CA . LEU A 1 962 ? -55.679 11.438 44.669 1.00 75.75 962 LEU A CA 1
ATOM 7851 C C . LEU A 1 962 ? -56.434 10.301 43.978 1.00 75.75 962 LEU A C 1
ATOM 7853 O O . LEU A 1 962 ? -56.443 10.212 42.747 1.00 75.75 962 LEU A O 1
ATOM 7857 N N . PHE A 1 963 ? -57.135 9.492 44.769 1.00 79.44 963 PHE A N 1
ATOM 7858 C CA . PHE A 1 963 ? -57.988 8.417 44.287 1.00 79.44 963 PHE A CA 1
ATOM 7859 C C . PHE A 1 963 ? -59.121 8.944 43.406 1.00 79.44 963 PHE A C 1
ATOM 7861 O O . PHE A 1 963 ? -59.393 8.381 42.354 1.00 79.44 963 PHE A O 1
ATOM 7868 N N . SER A 1 964 ? -59.749 10.063 43.775 1.00 79.88 964 SER A N 1
ATOM 7869 C CA . SER A 1 964 ? -60.841 10.642 42.981 1.00 79.88 964 SER A CA 1
ATOM 7870 C C . SER A 1 964 ? -60.372 11.190 41.628 1.00 79.88 964 SER A C 1
ATOM 7872 O O . SER A 1 964 ? -61.144 11.196 40.673 1.00 79.88 964 SER A O 1
ATOM 7874 N N . ARG A 1 965 ? -59.115 11.645 41.523 1.00 78.06 965 ARG A N 1
ATOM 7875 C CA . ARG A 1 965 ? -58.539 12.133 40.258 1.00 78.06 965 ARG A CA 1
ATOM 7876 C C . ARG A 1 965 ? -58.090 11.000 39.343 1.00 78.06 965 ARG A C 1
ATOM 7878 O O . ARG A 1 965 ? -58.254 11.122 38.136 1.00 78.06 965 ARG A O 1
ATOM 7885 N N . ASN A 1 966 ? -57.528 9.929 39.903 1.00 76.00 966 ASN A N 1
ATOM 7886 C CA . ASN A 1 966 ? -57.034 8.774 39.150 1.00 76.00 966 ASN A CA 1
ATOM 7887 C C . ASN A 1 966 ? -57.301 7.466 39.925 1.00 76.00 966 ASN A C 1
ATOM 7889 O O . ASN A 1 966 ? -56.397 6.961 40.588 1.00 76.00 966 ASN A O 1
ATOM 7893 N N . PRO A 1 967 ? -58.512 6.886 39.843 1.00 79.12 967 PRO A N 1
ATOM 7894 C CA . PRO A 1 967 ? -58.935 5.778 40.712 1.00 79.12 967 PRO A CA 1
ATOM 7895 C C . PRO A 1 967 ? -58.257 4.427 40.447 1.00 79.12 967 PRO A C 1
ATOM 7897 O O . PRO A 1 967 ? -58.376 3.522 41.263 1.00 79.12 967 PRO A O 1
ATOM 7900 N N . PHE A 1 968 ? -57.567 4.263 39.315 1.00 78.50 968 PHE A N 1
ATOM 7901 C CA . PHE A 1 968 ? -56.961 2.994 38.873 1.00 78.50 968 PHE A CA 1
ATOM 7902 C C . PHE A 1 968 ? -55.427 3.072 38.718 1.00 78.50 968 PHE A C 1
ATOM 7904 O O . PHE A 1 968 ? -54.841 2.330 37.933 1.00 78.50 968 PHE A O 1
ATOM 7911 N N . VAL A 1 969 ? -54.772 4.011 39.407 1.00 67.25 969 VAL A N 1
ATOM 7912 C CA . VAL A 1 969 ? -53.306 4.164 39.404 1.00 67.25 969 VAL A CA 1
ATOM 7913 C C . VAL A 1 969 ? -52.759 3.621 40.724 1.00 67.25 969 VAL A C 1
ATOM 7915 O O . VAL A 1 969 ? -53.153 4.087 41.787 1.00 67.25 969 VAL A O 1
ATOM 7918 N N . GLN A 1 970 ? -51.870 2.624 40.667 1.00 55.03 970 GLN A N 1
ATOM 7919 C CA . GLN A 1 970 ? -51.336 1.951 41.864 1.00 55.03 970 GLN A CA 1
ATOM 7920 C C . GLN A 1 970 ? -50.137 2.673 42.507 1.00 55.03 970 GLN A C 1
ATOM 7922 O O . GLN A 1 970 ? -49.834 2.410 43.666 1.00 55.03 970 GLN A O 1
ATOM 7927 N N . GLN A 1 971 ? -49.482 3.601 41.800 1.00 53.62 971 GLN A N 1
ATOM 7928 C CA . GLN A 1 971 ? -48.352 4.387 42.311 1.00 53.62 971 GLN A CA 1
ATOM 7929 C C . GLN A 1 971 ? -48.482 5.852 41.868 1.00 53.62 971 GLN A C 1
ATOM 7931 O O . GLN A 1 971 ? -48.430 6.163 40.679 1.00 53.62 971 GLN A O 1
ATOM 7936 N N . TYR A 1 972 ? -48.667 6.764 42.825 1.00 56.41 972 TYR A N 1
ATOM 7937 C CA . TYR A 1 972 ? -48.749 8.208 42.584 1.00 56.41 972 TYR A CA 1
ATOM 7938 C C . TYR A 1 972 ? -47.379 8.843 42.863 1.00 56.41 972 TYR A C 1
ATOM 7940 O O . TYR A 1 972 ? -47.174 9.404 43.932 1.00 56.41 972 TYR A O 1
ATOM 7948 N N . SER A 1 973 ? -46.410 8.726 41.954 1.00 52.66 973 SER A N 1
ATOM 7949 C CA . SER A 1 973 ? -45.026 9.147 42.250 1.00 52.66 973 SER A CA 1
ATOM 7950 C C . SER A 1 973 ? -44.628 10.520 41.687 1.00 52.66 973 SER A C 1
ATOM 7952 O O . SER A 1 973 ? -43.731 11.152 42.227 1.00 52.66 973 SER A O 1
ATOM 7954 N N . SER A 1 974 ? -45.292 11.041 40.644 1.00 48.81 974 SER A N 1
ATOM 7955 C CA . SER A 1 974 ? -44.722 12.154 39.846 1.00 48.81 974 SER A CA 1
ATOM 7956 C C . SER A 1 974 ? -45.452 13.508 39.923 1.00 48.81 974 SER A C 1
ATOM 7958 O O . SER A 1 974 ? -45.017 14.460 39.283 1.00 48.81 974 SER A O 1
ATOM 7960 N N . GLN A 1 975 ? -46.568 13.633 40.657 1.00 51.78 975 GLN A N 1
ATOM 7961 C CA . GLN A 1 975 ? -47.446 14.827 40.607 1.00 51.78 975 GLN A CA 1
ATOM 7962 C C . GLN A 1 975 ? -47.345 15.785 41.815 1.00 51.78 975 GLN A C 1
ATOM 7964 O O . GLN A 1 975 ? -48.078 16.773 41.865 1.00 51.78 975 GLN A O 1
ATOM 7969 N N . PHE A 1 976 ? -46.449 15.541 42.778 1.00 54.44 976 PHE A N 1
ATOM 7970 C CA . PHE A 1 976 ? -46.393 16.295 44.045 1.00 54.44 976 PHE A CA 1
ATOM 7971 C C . PHE A 1 976 ? -45.379 17.448 44.083 1.00 54.44 976 PHE A C 1
ATOM 7973 O O . PHE A 1 976 ? -45.289 18.153 45.083 1.00 54.44 976 PHE A O 1
ATOM 7980 N N . SER A 1 977 ? -44.669 17.719 42.987 1.00 51.34 977 SER A N 1
ATOM 7981 C CA . SER A 1 977 ? -43.572 18.703 42.923 1.00 51.34 977 SER A CA 1
ATOM 7982 C C . SER A 1 977 ? -43.982 20.173 43.151 1.00 51.34 977 SER A C 1
ATOM 7984 O O . SER A 1 977 ? -43.121 21.049 43.144 1.00 51.34 977 SER A O 1
ATOM 7986 N N . TYR A 1 978 ? -45.278 20.466 43.322 1.00 54.06 978 TYR A N 1
ATOM 7987 C CA . TYR A 1 978 ? -45.837 21.822 43.449 1.00 54.06 978 TYR A CA 1
ATOM 7988 C C . TYR A 1 978 ? -46.418 22.146 44.837 1.00 54.06 978 TYR A C 1
ATOM 7990 O O . TYR A 1 978 ? -46.991 23.221 45.011 1.00 54.06 978 TYR A O 1
ATOM 7998 N N . ILE A 1 979 ? -46.305 21.240 45.815 1.00 66.62 979 ILE A N 1
ATOM 7999 C CA . ILE A 1 979 ? -46.776 21.458 47.192 1.00 66.62 979 ILE A CA 1
ATOM 8000 C C . ILE A 1 979 ? -45.600 21.526 48.176 1.00 66.62 979 ILE A C 1
ATOM 8002 O O . ILE A 1 979 ? -44.546 20.944 47.936 1.00 66.62 979 ILE A O 1
ATOM 8006 N N . GLN A 1 980 ? -45.765 22.255 49.281 1.00 70.50 980 GLN A N 1
ATOM 8007 C CA . GLN A 1 980 ? -44.745 22.374 50.329 1.00 70.50 980 GLN A CA 1
ATOM 8008 C C . GLN A 1 980 ? -44.713 21.095 51.195 1.00 70.50 980 GLN A C 1
ATOM 8010 O O . GLN A 1 980 ? -45.784 20.606 51.563 1.00 70.50 980 GLN A O 1
ATOM 8015 N N . PRO A 1 981 ? -43.531 20.543 51.542 1.00 80.19 981 PRO A N 1
ATOM 8016 C CA . PRO A 1 981 ? -43.439 19.353 52.388 1.00 80.19 981 PRO A CA 1
ATOM 8017 C C . PRO A 1 981 ? -43.929 19.625 53.810 1.00 80.19 981 PRO A C 1
ATOM 8019 O O . PRO A 1 981 ? -43.638 20.669 54.392 1.00 80.19 981 PRO A O 1
ATOM 8022 N N . ASN A 1 982 ? -44.632 18.652 54.393 1.00 85.38 982 ASN A N 1
ATOM 8023 C CA . ASN A 1 982 ? -45.112 18.719 55.775 1.00 85.38 982 ASN A CA 1
ATOM 8024 C C . ASN A 1 982 ? -43.956 18.632 56.776 1.00 85.38 982 ASN A C 1
ATOM 8026 O O . ASN A 1 982 ? -44.001 19.257 57.833 1.00 85.38 982 ASN A O 1
ATOM 8030 N N . GLN A 1 983 ? -42.917 17.869 56.436 1.00 84.38 983 GLN A N 1
ATOM 8031 C CA . GLN A 1 983 ? -41.693 17.765 57.218 1.00 84.38 983 GLN A CA 1
ATOM 8032 C C . GLN A 1 983 ? -40.501 17.540 56.285 1.00 84.38 983 GLN A C 1
ATOM 8034 O O . GLN A 1 983 ? -40.586 16.767 55.336 1.00 84.38 983 GLN A O 1
ATOM 8039 N N . SER A 1 984 ? -39.370 18.177 56.579 1.00 86.00 984 SER A N 1
ATOM 8040 C CA . SER A 1 984 ? -38.113 17.970 55.855 1.00 86.00 984 SER A CA 1
ATOM 8041 C C . SER A 1 984 ? -36.979 17.737 56.840 1.00 86.00 984 SER A C 1
ATOM 8043 O O . SER A 1 984 ? -36.837 18.473 57.817 1.00 86.00 984 SER A O 1
ATOM 8045 N N . GLN A 1 985 ? -36.126 16.756 56.563 1.00 88.81 985 GLN A N 1
ATOM 8046 C CA . GLN A 1 985 ? -34.938 16.472 57.362 1.00 88.81 985 GLN A CA 1
ATOM 8047 C C . GLN A 1 985 ? -33.722 16.185 56.484 1.00 88.81 985 GLN A C 1
ATOM 8049 O O . GLN A 1 985 ? -33.842 15.797 55.325 1.00 88.81 985 GLN A O 1
ATOM 8054 N N . VAL A 1 986 ? -32.528 16.387 57.040 1.00 89.31 986 VAL A N 1
ATOM 8055 C CA . VAL A 1 986 ? -31.265 16.024 56.389 1.00 89.31 986 VAL A CA 1
ATOM 8056 C C . VAL A 1 986 ? -30.678 14.836 57.136 1.00 89.31 986 VAL A C 1
ATOM 8058 O O . VAL A 1 986 ? -30.399 14.941 58.329 1.00 89.31 986 VAL A O 1
ATOM 8061 N N . VAL A 1 987 ? -30.489 13.723 56.433 1.00 90.75 987 VAL A N 1
ATOM 8062 C CA . VAL A 1 987 ? -29.925 12.485 56.979 1.00 90.75 987 VAL A CA 1
ATOM 8063 C C . VAL A 1 987 ? -28.484 12.360 56.492 1.00 90.75 987 VAL A C 1
ATOM 8065 O O . VAL A 1 987 ? -28.218 12.429 55.292 1.00 90.75 987 VAL A O 1
ATOM 8068 N N . ALA A 1 988 ? -27.542 12.223 57.427 1.00 90.81 988 ALA A N 1
ATOM 8069 C CA . ALA A 1 988 ? -26.144 11.946 57.108 1.00 90.81 988 ALA A CA 1
ATOM 8070 C C . ALA A 1 988 ? -25.966 10.443 56.876 1.00 90.81 988 ALA A C 1
ATOM 8072 O O . ALA A 1 988 ? -26.377 9.641 57.715 1.00 90.81 988 ALA A O 1
ATOM 8073 N N . LEU A 1 989 ? -25.347 10.077 55.756 1.00 90.25 989 LEU A N 1
ATOM 8074 C CA . LEU A 1 989 ? -25.122 8.685 55.391 1.00 90.25 989 LEU A CA 1
ATOM 8075 C C . LEU A 1 989 ? -23.716 8.233 55.832 1.00 90.25 989 LEU A C 1
ATOM 8077 O O . LEU A 1 989 ? -22.748 8.983 55.671 1.00 90.25 989 LEU A O 1
ATOM 8081 N N . PRO A 1 990 ? -23.565 7.034 56.424 1.00 88.19 990 PRO A N 1
ATOM 8082 C CA . PRO A 1 990 ? -22.255 6.508 56.807 1.00 88.19 990 PRO A CA 1
ATOM 8083 C C . PRO A 1 990 ? -21.299 6.351 55.611 1.00 88.19 990 PRO A C 1
ATOM 8085 O O . PRO A 1 990 ? -21.635 5.709 54.624 1.00 88.19 990 PRO A O 1
ATOM 8088 N N . LYS A 1 991 ? -20.062 6.853 55.717 1.00 77.25 991 LYS A N 1
ATOM 8089 C CA . LYS A 1 991 ? -19.088 6.837 54.603 1.00 77.25 991 LYS A CA 1
ATOM 8090 C C . LYS A 1 991 ? -18.634 5.441 54.141 1.00 77.25 991 LYS A C 1
ATOM 8092 O O . LYS A 1 991 ? -18.208 5.307 53.005 1.00 77.25 991 LYS A O 1
ATOM 8097 N N . ASN A 1 992 ? -18.742 4.419 54.995 1.00 77.12 992 ASN A N 1
ATOM 8098 C CA . ASN A 1 992 ? -18.228 3.064 54.729 1.00 77.12 992 ASN A CA 1
ATOM 8099 C C . ASN A 1 992 ? -19.349 2.018 54.610 1.00 77.12 992 ASN A C 1
ATOM 8101 O O . ASN A 1 992 ? -19.153 0.852 54.952 1.00 77.12 992 ASN A O 1
ATOM 8105 N N . LYS A 1 993 ? -20.556 2.440 54.229 1.00 83.31 993 LYS A N 1
ATOM 8106 C CA . LYS A 1 993 ? -21.684 1.539 53.985 1.00 83.31 993 LYS A CA 1
ATOM 8107 C C . LYS A 1 993 ? -22.292 1.841 52.624 1.00 83.31 993 LYS A C 1
ATOM 8109 O O . LYS A 1 993 ? -22.266 2.984 52.188 1.00 83.31 993 LYS A O 1
ATOM 8114 N N . THR A 1 994 ? -22.856 0.811 52.009 1.00 83.50 994 THR A N 1
ATOM 8115 C CA . THR A 1 994 ? -23.642 0.895 50.770 1.00 83.50 994 THR A CA 1
ATOM 8116 C C . THR A 1 994 ? -25.146 0.917 51.035 1.00 83.50 994 THR A C 1
ATOM 8118 O O . THR A 1 994 ? -25.920 1.139 50.115 1.00 83.50 994 THR A O 1
ATOM 8121 N N . SER A 1 995 ? -25.565 0.699 52.289 1.00 88.62 995 SER A N 1
ATOM 8122 C CA . SER A 1 995 ? -26.966 0.693 52.712 1.00 88.62 995 SER A CA 1
ATOM 8123 C C . SER A 1 995 ? -27.131 1.297 54.110 1.00 88.62 995 SER A C 1
ATOM 8125 O O . SER A 1 995 ? -26.307 1.069 55.009 1.00 88.62 995 SER A O 1
ATOM 8127 N N . PHE A 1 996 ? -28.192 2.078 54.310 1.00 92.31 996 PHE A N 1
ATOM 8128 C CA . PHE A 1 996 ? -28.540 2.724 55.575 1.00 92.31 996 PHE A CA 1
ATOM 8129 C C . PHE A 1 996 ? -30.059 2.803 55.740 1.00 92.31 996 PHE A C 1
ATOM 8131 O O . PHE A 1 996 ? -30.756 3.262 54.842 1.00 92.31 996 PHE A O 1
ATOM 8138 N N . ALA A 1 997 ? -30.566 2.409 56.908 1.00 91.62 997 ALA A N 1
ATOM 8139 C CA . ALA A 1 997 ? -31.987 2.484 57.232 1.00 91.62 997 ALA A CA 1
ATOM 8140 C C . ALA A 1 997 ? -32.247 3.437 58.405 1.00 91.62 997 ALA A C 1
ATOM 8142 O O . ALA A 1 997 ? -31.451 3.513 59.347 1.00 91.62 997 ALA A O 1
ATOM 8143 N N . PHE A 1 998 ? -33.370 4.152 58.358 1.00 91.19 998 PHE A N 1
ATOM 8144 C CA . PHE A 1 998 ? -33.873 4.958 59.470 1.00 91.19 998 PHE A CA 1
ATOM 8145 C C . PHE A 1 998 ? -35.399 4.882 59.555 1.00 91.19 998 PHE A C 1
ATOM 8147 O O . PHE A 1 998 ? -36.091 4.778 58.545 1.00 91.19 998 PHE A O 1
ATOM 8154 N N . SER A 1 999 ? -35.944 4.957 60.768 1.00 89.19 999 SER A N 1
ATOM 8155 C CA . SER A 1 999 ? -37.394 4.888 60.968 1.00 89.19 999 SER A CA 1
ATOM 8156 C C . SER A 1 999 ? -38.099 6.189 60.572 1.00 89.19 999 SER A C 1
ATOM 8158 O O . SER A 1 999 ? -37.572 7.286 60.782 1.00 89.19 999 SER A O 1
ATOM 8160 N N . LEU A 1 1000 ? -39.340 6.074 60.097 1.00 86.81 1000 LEU A N 1
ATOM 8161 C CA . LEU A 1 1000 ? -40.226 7.214 59.870 1.00 86.81 1000 LEU A CA 1
ATOM 8162 C C . LEU A 1 1000 ? -40.452 8.010 61.176 1.00 86.81 1000 LEU A C 1
ATOM 8164 O O . LEU A 1 1000 ? -40.564 7.405 62.261 1.00 86.81 1000 LEU A O 1
ATOM 8168 N N . PRO A 1 1001 ? -40.560 9.354 61.094 1.00 86.94 1001 PRO A N 1
ATOM 8169 C CA . PRO A 1 1001 ? -40.897 10.207 62.233 1.00 86.94 1001 PRO A CA 1
ATOM 8170 C C . PRO A 1 1001 ? -42.167 9.731 62.945 1.00 86.94 1001 PRO A C 1
ATOM 8172 O O . PRO A 1 1001 ? -43.134 9.336 62.296 1.00 86.94 1001 PRO A O 1
ATOM 8175 N N . ALA A 1 1002 ? -42.180 9.767 64.282 1.00 79.81 1002 ALA A N 1
ATOM 8176 C CA . ALA A 1 1002 ? -43.260 9.186 65.090 1.00 79.81 1002 ALA A CA 1
ATOM 8177 C C . ALA A 1 1002 ? -44.659 9.729 64.734 1.00 79.81 1002 ALA A C 1
ATOM 8179 O O . ALA A 1 1002 ? -45.631 8.979 64.755 1.00 79.81 1002 ALA A O 1
ATOM 8180 N N . GLU A 1 1003 ? -44.739 11.002 64.346 1.00 78.88 1003 GLU A N 1
ATOM 8181 C CA . GLU A 1 1003 ? -45.964 11.708 63.941 1.00 78.88 1003 GLU A CA 1
ATOM 8182 C C . GLU A 1 1003 ? -46.541 11.212 62.600 1.00 78.88 1003 GLU A C 1
ATOM 8184 O O . GLU A 1 1003 ? -47.734 11.368 62.337 1.00 78.88 1003 GLU A O 1
ATOM 8189 N N . LEU A 1 1004 ? -45.705 10.578 61.771 1.00 79.81 1004 LEU A N 1
ATOM 8190 C CA . LEU A 1 1004 ? -46.015 10.152 60.406 1.00 79.81 1004 LEU A CA 1
ATOM 8191 C C . LEU A 1 1004 ? -46.249 8.639 60.272 1.00 79.81 1004 LEU A C 1
ATOM 8193 O O . LEU A 1 1004 ? -46.742 8.185 59.244 1.00 79.81 1004 LEU A O 1
ATOM 8197 N N . ARG A 1 1005 ? -45.942 7.843 61.306 1.00 75.19 1005 ARG A N 1
ATOM 8198 C CA . ARG A 1 1005 ? -45.989 6.365 61.252 1.00 75.19 1005 ARG A CA 1
ATOM 8199 C C . ARG A 1 1005 ? -47.367 5.779 60.950 1.00 75.19 1005 ARG A C 1
ATOM 8201 O O . ARG A 1 1005 ? -47.433 4.703 60.368 1.00 75.19 1005 ARG A O 1
ATOM 8208 N N . ASN A 1 1006 ? -48.440 6.474 61.325 1.00 72.12 1006 ASN A N 1
ATOM 8209 C CA . ASN A 1 1006 ? -49.831 6.059 61.088 1.00 72.12 1006 ASN A CA 1
ATOM 8210 C C . ASN A 1 1006 ? -50.520 6.890 59.994 1.00 72.12 1006 ASN A C 1
ATOM 8212 O O . ASN A 1 1006 ? -51.742 6.872 59.885 1.00 72.12 1006 ASN A O 1
ATOM 8216 N N . GLN A 1 1007 ? -49.753 7.663 59.224 1.00 75.56 1007 GLN A N 1
ATOM 8217 C CA . GLN A 1 1007 ? -50.274 8.504 58.155 1.00 75.56 1007 GLN A CA 1
ATOM 8218 C C . GLN A 1 1007 ? -49.778 7.992 56.810 1.00 75.56 1007 GLN A C 1
ATOM 8220 O O . GLN A 1 1007 ? -48.764 7.301 56.718 1.00 75.56 1007 GLN A O 1
ATOM 8225 N N . ASN A 1 1008 ? -50.508 8.332 55.754 1.00 78.69 1008 ASN A N 1
ATOM 8226 C CA . ASN A 1 1008 ? -50.069 8.025 54.407 1.00 78.69 1008 ASN A CA 1
ATOM 8227 C C . ASN A 1 1008 ? -49.155 9.138 53.919 1.00 78.69 1008 ASN A C 1
ATOM 8229 O O . ASN A 1 1008 ? -49.561 10.302 53.864 1.00 78.69 1008 ASN A O 1
ATOM 8233 N N . VAL A 1 1009 ? -47.922 8.776 53.591 1.00 82.31 1009 VAL A N 1
ATOM 8234 C CA . VAL A 1 1009 ? -46.857 9.741 53.334 1.00 82.31 1009 VAL A CA 1
ATOM 8235 C C . VAL A 1 1009 ? -46.157 9.397 52.037 1.00 82.31 1009 VAL A C 1
ATOM 8237 O O . VAL A 1 1009 ? -45.772 8.254 51.825 1.00 82.31 1009 VAL A O 1
ATOM 8240 N N . LEU A 1 1010 ? -45.967 10.391 51.181 1.00 82.69 1010 LEU A N 1
ATOM 8241 C CA . LEU A 1 1010 ? -44.994 10.309 50.105 1.00 82.69 1010 LEU A CA 1
ATOM 8242 C C . LEU A 1 1010 ? -43.644 10.743 50.672 1.00 82.69 1010 LEU A C 1
ATOM 8244 O O . LEU A 1 1010 ? -43.491 11.879 51.132 1.00 82.69 1010 LEU A O 1
ATOM 8248 N N . VAL A 1 1011 ? -42.685 9.825 50.668 1.00 87.19 1011 VAL A N 1
ATOM 8249 C CA . VAL A 1 1011 ? -41.300 10.106 51.029 1.00 87.19 1011 VAL A CA 1
ATOM 8250 C C . VAL A 1 1011 ? -40.582 10.492 49.750 1.00 87.19 1011 VAL A C 1
ATOM 8252 O O . VAL A 1 1011 ? -40.528 9.708 48.813 1.00 87.19 1011 VAL A O 1
ATOM 8255 N N . GLU A 1 1012 ? -40.032 11.694 49.696 1.00 87.19 1012 GLU A N 1
ATOM 8256 C CA . GLU A 1 1012 ? -39.167 12.144 48.614 1.00 87.19 1012 GLU A CA 1
ATOM 8257 C C . GLU A 1 1012 ? -37.752 12.299 49.157 1.00 87.19 1012 GLU A C 1
ATOM 8259 O O . GLU A 1 1012 ? -37.522 12.998 50.144 1.00 87.19 1012 GLU A O 1
ATOM 8264 N N . ILE A 1 1013 ? -36.790 11.661 48.508 1.00 90.06 1013 ILE A N 1
ATOM 8265 C CA . ILE A 1 1013 ? -35.379 11.793 48.842 1.00 90.06 1013 ILE A CA 1
ATOM 8266 C C . ILE A 1 1013 ? -34.687 12.508 47.693 1.00 90.06 1013 ILE A C 1
ATOM 8268 O O . ILE A 1 1013 ? -34.848 12.141 46.532 1.00 90.06 1013 ILE A O 1
ATOM 8272 N N . SER A 1 1014 ? -33.912 13.537 48.030 1.00 86.56 1014 SER A N 1
ATOM 8273 C CA . SER A 1 1014 ? -33.103 14.304 47.085 1.00 86.56 1014 SER A CA 1
ATOM 8274 C C . SER A 1 1014 ? -31.635 14.320 47.511 1.00 86.56 1014 SER A C 1
ATOM 8276 O O . SER A 1 1014 ? -31.288 14.693 48.641 1.00 86.56 1014 SER A O 1
ATOM 8278 N N . ALA A 1 1015 ? -30.759 13.913 46.594 1.00 82.62 1015 ALA A N 1
ATOM 8279 C CA . ALA A 1 1015 ? -29.308 13.966 46.743 1.00 82.62 1015 ALA A CA 1
ATOM 8280 C C . ALA A 1 1015 ? -28.620 13.879 45.382 1.00 82.62 1015 ALA A C 1
ATOM 8282 O O . ALA A 1 1015 ? -29.133 13.258 44.458 1.00 82.62 1015 ALA A O 1
ATOM 8283 N N . GLY A 1 1016 ? -27.459 14.525 45.252 1.00 71.50 1016 GLY A N 1
ATOM 8284 C CA . GLY A 1 1016 ? -26.640 14.398 44.046 1.00 71.50 1016 GLY A CA 1
ATOM 8285 C C . GLY A 1 1016 ? -27.324 14.828 42.747 1.00 71.50 1016 GLY A C 1
ATOM 8286 O O . GLY A 1 1016 ? -26.896 14.379 41.705 1.00 71.50 1016 GLY A O 1
ATOM 8287 N N . GLY A 1 1017 ? -28.387 15.647 42.787 1.00 72.19 1017 GLY A N 1
ATOM 8288 C CA . GLY A 1 1017 ? -29.175 16.033 41.605 1.00 72.19 1017 GLY A CA 1
ATOM 8289 C C . GLY A 1 1017 ? -30.273 15.060 41.187 1.00 72.19 1017 GLY A C 1
ATOM 8290 O O . GLY A 1 1017 ? -31.047 15.360 40.282 1.00 72.19 1017 GLY A O 1
ATOM 8291 N N . GLN A 1 1018 ? -30.377 13.925 41.873 1.00 75.31 1018 GLN A N 1
ATOM 8292 C CA . GLN A 1 1018 ? -31.461 12.970 41.712 1.00 75.31 1018 GLN A CA 1
ATOM 8293 C C . GLN A 1 1018 ? -32.526 13.228 42.782 1.00 75.31 1018 GLN A C 1
ATOM 8295 O O . GLN A 1 1018 ? -32.211 13.524 43.939 1.00 75.31 1018 GLN A O 1
ATOM 8300 N N . THR A 1 1019 ? -33.794 13.115 42.390 1.00 81.38 1019 THR A N 1
ATOM 8301 C CA . THR A 1 1019 ? -34.940 13.134 43.305 1.00 81.38 1019 THR A CA 1
ATOM 8302 C C . THR A 1 1019 ? -35.786 11.907 43.014 1.00 81.38 1019 THR A C 1
ATOM 8304 O O . THR A 1 1019 ? -36.225 11.718 41.880 1.00 81.38 1019 THR A O 1
ATOM 8307 N N . LYS A 1 1020 ? -35.980 11.066 44.026 1.00 83.19 1020 LYS A N 1
ATOM 8308 C CA . LYS A 1 1020 ? -36.802 9.856 43.956 1.00 83.19 1020 LYS A CA 1
ATOM 8309 C C . LYS A 1 1020 ? -37.909 9.958 45.000 1.00 83.19 1020 LYS A C 1
ATOM 8311 O O . LYS A 1 1020 ? -37.687 10.530 46.069 1.00 83.19 1020 LYS A O 1
ATOM 8316 N N . SER A 1 1021 ? -39.080 9.405 44.706 1.00 84.44 1021 SER A N 1
ATOM 8317 C CA . SER A 1 1021 ? -40.237 9.484 45.596 1.00 84.44 1021 SER A CA 1
ATOM 8318 C C . SER A 1 1021 ? -40.939 8.138 45.688 1.00 84.44 1021 SER A C 1
ATOM 8320 O O . SER A 1 1021 ? -41.321 7.583 44.663 1.00 84.44 1021 SER A O 1
ATOM 8322 N N . GLU A 1 1022 ? -41.158 7.666 46.911 1.00 80.69 1022 GLU A N 1
ATOM 8323 C CA . GLU A 1 1022 ? -41.859 6.419 47.210 1.00 80.69 1022 GLU A CA 1
ATOM 8324 C C . GLU A 1 1022 ? -43.041 6.690 48.139 1.00 80.69 1022 GLU A C 1
ATOM 8326 O O . GLU A 1 1022 ? -42.947 7.443 49.116 1.00 80.69 1022 GLU A O 1
ATOM 8331 N N . ALA A 1 1023 ? -44.186 6.096 47.812 1.00 77.50 1023 ALA A N 1
ATOM 8332 C CA . ALA A 1 1023 ? -45.418 6.271 48.568 1.00 77.50 1023 ALA A CA 1
ATOM 8333 C C . ALA A 1 1023 ? -45.528 5.195 49.653 1.00 77.50 1023 ALA A C 1
ATOM 8335 O O . ALA A 1 1023 ? -45.569 4.004 49.359 1.00 77.50 1023 ALA A O 1
ATOM 8336 N N . TYR A 1 1024 ? -45.648 5.618 50.909 1.00 80.38 1024 TYR A N 1
ATOM 8337 C CA . TYR A 1 1024 ? -45.885 4.739 52.045 1.00 80.38 1024 TYR A CA 1
ATOM 8338 C C . TYR A 1 1024 ? -47.340 4.837 52.511 1.00 80.38 1024 TYR A C 1
ATOM 8340 O O . TYR A 1 1024 ? -47.781 5.853 53.058 1.00 80.38 1024 TYR A O 1
ATOM 8348 N N . TYR A 1 1025 ? -48.091 3.755 52.299 1.00 76.00 1025 TYR A N 1
ATOM 8349 C CA . TYR A 1 1025 ? -49.490 3.633 52.705 1.00 76.00 1025 TYR A CA 1
ATOM 8350 C C . TYR A 1 1025 ? -49.609 2.956 54.070 1.00 76.00 1025 TYR A C 1
ATOM 8352 O O . TYR A 1 1025 ? -49.824 1.743 54.163 1.00 76.00 1025 TYR A O 1
ATOM 8360 N N . SER A 1 1026 ? -49.468 3.735 55.142 1.00 72.00 1026 SER A N 1
ATOM 8361 C CA . SER A 1 1026 ? -49.680 3.216 56.491 1.00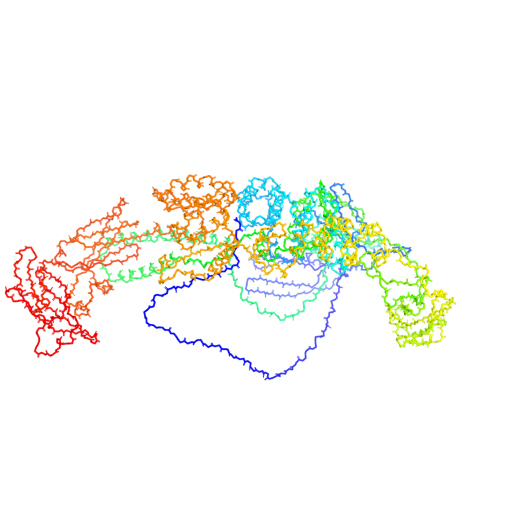 72.00 1026 SER A CA 1
ATOM 8362 C C . SER A 1 1026 ? -51.162 2.935 56.737 1.00 72.00 1026 SER A C 1
ATOM 8364 O O . SER A 1 1026 ? -52.005 3.836 56.725 1.00 72.00 1026 SER A O 1
ATOM 8366 N N . ASN A 1 1027 ? -51.497 1.668 56.973 1.00 78.19 1027 ASN A N 1
ATOM 8367 C CA . ASN A 1 1027 ? -52.825 1.263 57.404 1.00 78.19 1027 ASN A CA 1
ATOM 8368 C C . ASN A 1 1027 ? -52.730 0.082 58.372 1.00 78.19 1027 ASN A C 1
ATOM 8370 O O . ASN A 1 1027 ? -51.788 -0.699 58.330 1.00 78.19 1027 ASN A O 1
ATOM 8374 N N . SER A 1 1028 ? -53.730 -0.033 59.238 1.00 80.31 1028 SER A N 1
ATOM 8375 C CA . SER A 1 1028 ? -53.939 -1.184 60.124 1.00 80.31 1028 SER A CA 1
ATOM 8376 C C . SER A 1 1028 ? -55.249 -1.890 59.765 1.00 80.31 1028 SER A C 1
ATOM 8378 O O . SER A 1 1028 ? -55.982 -2.379 60.632 1.00 80.31 1028 SER A O 1
ATOM 8380 N N . LEU A 1 1029 ? -55.581 -1.913 58.468 1.00 84.44 1029 LEU A N 1
ATOM 8381 C CA . LEU A 1 1029 ? -56.840 -2.419 57.935 1.00 84.44 1029 LEU A CA 1
ATOM 8382 C C . LEU A 1 1029 ? -56.642 -3.803 57.305 1.00 84.44 1029 LEU A C 1
ATOM 8384 O O . LEU A 1 1029 ? -56.025 -3.963 56.257 1.00 84.44 1029 LEU A O 1
ATOM 8388 N N . ALA A 1 1030 ? -57.281 -4.821 57.873 1.00 86.06 1030 ALA A N 1
ATOM 8389 C CA . ALA A 1 1030 ? -57.524 -6.074 57.171 1.00 86.06 1030 ALA A CA 1
ATOM 8390 C C . ALA A 1 1030 ? -58.761 -5.920 56.276 1.00 86.06 1030 ALA A C 1
ATOM 8392 O O . ALA A 1 1030 ? -59.900 -6.015 56.746 1.00 86.06 1030 ALA A O 1
ATOM 8393 N N . VAL A 1 1031 ? -58.530 -5.694 54.981 1.00 88.62 1031 VAL A N 1
ATOM 8394 C CA . VAL A 1 1031 ? -59.588 -5.582 53.968 1.00 88.62 1031 VAL A CA 1
ATOM 8395 C C . VAL A 1 1031 ? -59.718 -6.874 53.175 1.00 88.62 1031 VAL A C 1
ATOM 8397 O O . VAL A 1 1031 ? -58.769 -7.336 52.545 1.00 88.62 1031 VAL A O 1
ATOM 8400 N N . GLN A 1 1032 ? -60.926 -7.432 53.167 1.00 91.44 1032 GLN A N 1
ATOM 8401 C CA . GLN A 1 1032 ? -61.295 -8.590 52.365 1.00 91.44 1032 GLN A CA 1
ATOM 8402 C C . GLN A 1 1032 ? -62.344 -8.180 51.330 1.00 91.44 1032 GLN A C 1
ATOM 8404 O O . GLN A 1 1032 ? -63.484 -7.870 51.682 1.00 91.44 1032 GLN A O 1
ATOM 8409 N N . VAL A 1 1033 ? -61.965 -8.204 50.052 1.00 90.38 1033 VAL A N 1
ATOM 8410 C CA . VAL A 1 1033 ? -62.887 -8.002 48.927 1.00 90.38 1033 VAL A CA 1
ATOM 8411 C C . VAL A 1 1033 ? -63.531 -9.341 48.573 1.00 90.38 1033 VAL A C 1
ATOM 8413 O O . VAL A 1 1033 ? -62.849 -10.338 48.356 1.00 90.38 1033 VAL A O 1
ATOM 8416 N N . ILE A 1 1034 ? -64.858 -9.371 48.543 1.00 90.88 1034 ILE A N 1
ATOM 8417 C CA . ILE A 1 1034 ? -65.680 -10.540 48.232 1.00 90.88 1034 ILE A CA 1
ATOM 8418 C C . ILE A 1 1034 ? -66.324 -10.289 46.862 1.00 90.88 1034 ILE A C 1
ATOM 8420 O O . ILE A 1 1034 ? -67.505 -9.953 46.769 1.00 90.88 1034 ILE A O 1
ATOM 8424 N N . GLU A 1 1035 ? -65.519 -10.417 45.803 1.00 87.75 1035 GLU A N 1
ATOM 8425 C CA . GLU A 1 1035 ? -65.866 -10.011 44.428 1.00 87.75 1035 GLU A CA 1
ATOM 8426 C C . GLU A 1 1035 ? -67.176 -10.633 43.928 1.00 87.75 1035 GLU A C 1
ATOM 8428 O O . GLU A 1 1035 ? -68.053 -9.918 43.458 1.00 87.75 1035 GLU A O 1
ATOM 8433 N N . ASN A 1 1036 ? -67.369 -11.943 44.126 1.00 85.00 1036 ASN A N 1
ATOM 8434 C CA . ASN A 1 1036 ? -68.568 -12.672 43.676 1.00 85.00 1036 ASN A CA 1
ATOM 8435 C C . ASN A 1 1036 ? -69.889 -12.156 44.269 1.00 85.00 1036 ASN A C 1
ATOM 8437 O O . ASN A 1 1036 ? -70.952 -12.488 43.759 1.00 85.00 1036 ASN A O 1
ATOM 8441 N N . TYR A 1 1037 ? -69.833 -11.387 45.355 1.00 86.31 1037 TYR A N 1
ATOM 8442 C CA . TYR A 1 1037 ? -71.011 -10.819 46.012 1.00 86.31 1037 TYR A CA 1
ATOM 8443 C C . TYR A 1 1037 ? -70.961 -9.292 46.082 1.00 86.31 1037 TYR A C 1
ATOM 8445 O O . TYR A 1 1037 ? -71.810 -8.694 46.738 1.00 86.31 1037 TYR A O 1
ATOM 8453 N N . GLY A 1 1038 ? -69.962 -8.661 45.457 1.00 87.81 1038 GLY A N 1
ATOM 8454 C CA . GLY A 1 1038 ? -69.851 -7.208 45.404 1.00 87.81 1038 GLY A CA 1
ATOM 8455 C C . GLY A 1 1038 ? -69.718 -6.530 46.768 1.00 87.81 1038 GLY A C 1
ATOM 8456 O O . GLY A 1 1038 ? -70.169 -5.400 46.946 1.00 87.81 1038 GLY A O 1
ATOM 8457 N N . GLN A 1 1039 ? -69.138 -7.222 47.754 1.00 92.25 1039 GLN A N 1
ATOM 8458 C CA . GLN A 1 1039 ? -68.990 -6.710 49.117 1.00 92.25 1039 GLN A CA 1
ATOM 8459 C C . GLN A 1 1039 ? -67.531 -6.593 49.529 1.00 92.25 1039 GLN A C 1
ATOM 8461 O O . GLN A 1 1039 ? -66.708 -7.441 49.200 1.00 92.25 1039 GLN A O 1
ATOM 8466 N N . VAL A 1 1040 ? -67.226 -5.586 50.336 1.00 92.69 1040 VAL A N 1
ATOM 8467 C CA . VAL A 1 1040 ? -65.961 -5.480 51.059 1.00 92.69 1040 VAL A CA 1
ATOM 8468 C C . VAL A 1 1040 ? -66.217 -5.635 52.552 1.00 92.69 1040 VAL A C 1
ATOM 8470 O O . VAL A 1 1040 ? -67.225 -5.156 53.073 1.00 92.69 1040 VAL A O 1
ATOM 8473 N N . ARG A 1 1041 ? -65.313 -6.331 53.245 1.00 93.12 1041 ARG A N 1
ATOM 8474 C CA . ARG A 1 1041 ? -65.275 -6.410 54.704 1.00 93.12 1041 ARG A CA 1
ATOM 8475 C C . ARG A 1 1041 ? -63.986 -5.785 55.217 1.00 93.12 1041 ARG A C 1
ATOM 8477 O O . ARG A 1 1041 ? -62.906 -6.152 54.766 1.00 93.12 1041 ARG A O 1
ATOM 8484 N N . VAL A 1 1042 ? -64.114 -4.905 56.198 1.00 91.75 1042 VAL A N 1
ATOM 8485 C CA . VAL A 1 1042 ? -63.019 -4.182 56.835 1.00 91.75 1042 VAL A CA 1
ATOM 8486 C C . VAL A 1 1042 ? -62.963 -4.552 58.315 1.00 91.75 1042 VAL A C 1
ATOM 8488 O O . VAL A 1 1042 ? -63.962 -4.505 59.039 1.00 91.75 1042 VAL A O 1
ATOM 8491 N N . ALA A 1 1043 ? -61.783 -4.952 58.770 1.00 89.00 1043 ALA A N 1
ATOM 8492 C CA . ALA A 1 1043 ? -61.490 -5.245 60.164 1.00 89.00 1043 ALA A CA 1
ATOM 8493 C C . ALA A 1 1043 ? -60.138 -4.643 60.549 1.00 89.00 1043 ALA A C 1
ATOM 8495 O O . ALA A 1 1043 ? -59.310 -4.362 59.690 1.00 89.00 1043 ALA A O 1
ATOM 8496 N N . HIS A 1 1044 ? -59.895 -4.482 61.842 1.00 88.88 1044 HIS A N 1
ATOM 8497 C CA . HIS A 1 1044 ? -58.585 -4.098 62.339 1.00 88.88 1044 HIS A CA 1
ATOM 8498 C C . HIS A 1 1044 ? -57.600 -5.253 62.111 1.00 88.88 1044 HIS A C 1
ATOM 8500 O O . HIS A 1 1044 ? -57.892 -6.404 62.440 1.00 88.88 1044 HIS A O 1
ATOM 8506 N N . GLU A 1 1045 ? -56.414 -4.955 61.592 1.00 82.06 1045 GLU A N 1
ATOM 8507 C CA . GLU A 1 1045 ? -55.441 -5.942 61.125 1.00 82.06 1045 GLU A CA 1
ATOM 8508 C C . GLU A 1 1045 ? -54.984 -6.900 62.229 1.00 82.06 1045 GLU A C 1
ATOM 8510 O O . GLU A 1 1045 ? -55.070 -8.116 62.051 1.00 82.06 1045 GLU A O 1
ATOM 8515 N N . ASN A 1 1046 ? -54.595 -6.371 63.393 1.00 79.75 1046 ASN A N 1
ATOM 8516 C CA . ASN A 1 1046 ? -54.124 -7.188 64.519 1.00 79.75 1046 ASN A CA 1
ATOM 8517 C C . ASN A 1 1046 ? -55.259 -7.826 65.338 1.00 79.75 1046 ASN A C 1
ATOM 8519 O O . ASN A 1 1046 ? -55.260 -9.034 65.557 1.00 79.75 1046 ASN A O 1
ATOM 8523 N N . SER A 1 1047 ? -56.251 -7.043 65.783 1.00 83.06 1047 SER A N 1
ATOM 8524 C CA . SER A 1 1047 ? -57.323 -7.551 66.659 1.00 83.06 1047 SER A CA 1
ATOM 8525 C C . SER A 1 1047 ? -58.416 -8.338 65.926 1.00 83.06 1047 SER A C 1
ATOM 8527 O O . SER A 1 1047 ? -59.256 -8.963 66.571 1.00 83.06 1047 SER A O 1
ATOM 8529 N N . LYS A 1 1048 ? -58.446 -8.282 64.585 1.00 83.94 1048 LYS A N 1
ATOM 8530 C CA . LYS A 1 1048 ? -59.481 -8.860 63.704 1.00 83.94 1048 LYS A CA 1
ATOM 8531 C C . LYS A 1 1048 ? -60.914 -8.391 64.005 1.00 83.94 1048 LYS A C 1
ATOM 8533 O O . LYS A 1 1048 ? -61.872 -8.931 63.446 1.00 83.94 1048 LYS A O 1
ATOM 8538 N N . LYS A 1 1049 ? -61.085 -7.371 64.853 1.00 87.06 1049 LYS A N 1
ATOM 8539 C CA . LYS A 1 1049 ? -62.383 -6.770 65.174 1.00 87.06 1049 LYS A CA 1
ATOM 8540 C C . LYS A 1 1049 ? -62.915 -6.023 63.951 1.00 87.06 1049 LYS A C 1
ATOM 8542 O O . LYS A 1 1049 ? -62.173 -5.279 63.320 1.00 87.06 1049 LYS A O 1
ATOM 8547 N N . ALA A 1 1050 ? -64.188 -6.224 63.614 1.00 88.81 1050 ALA A N 1
ATOM 8548 C CA . ALA A 1 1050 ? -64.828 -5.510 62.511 1.00 88.81 1050 ALA A CA 1
ATOM 8549 C C . ALA A 1 1050 ? -64.829 -3.993 62.759 1.00 88.81 1050 ALA A C 1
ATOM 8551 O O . ALA A 1 1050 ? -65.104 -3.560 63.880 1.00 88.81 1050 ALA A O 1
ATOM 8552 N N . LEU A 1 1051 ? -64.534 -3.214 61.716 1.00 89.75 1051 LEU A N 1
ATOM 8553 C CA . LEU A 1 1051 ? -64.480 -1.755 61.784 1.00 89.75 1051 LEU A CA 1
ATOM 8554 C C . LEU A 1 1051 ? -65.728 -1.160 61.135 1.00 89.75 1051 LEU A C 1
ATOM 8556 O O . LEU A 1 1051 ? -65.912 -1.255 59.921 1.00 89.75 1051 LEU A O 1
ATOM 8560 N N . ALA A 1 1052 ? -66.591 -0.585 61.968 1.00 87.81 1052 ALA A N 1
ATOM 8561 C CA . ALA A 1 1052 ? -67.815 0.091 61.556 1.00 87.81 1052 ALA A CA 1
ATOM 8562 C C . ALA A 1 1052 ? -67.541 1.562 61.231 1.00 87.81 1052 ALA A C 1
ATOM 8564 O O . ALA A 1 1052 ? -66.671 2.164 61.854 1.00 87.81 1052 ALA A O 1
ATOM 8565 N N . GLY A 1 1053 ? -68.301 2.146 60.303 1.00 87.06 1053 GLY A N 1
ATOM 8566 C CA . GLY A 1 1053 ? -68.147 3.558 59.945 1.00 87.06 1053 GLY A CA 1
ATOM 8567 C C . GLY A 1 1053 ? -66.904 3.866 59.105 1.00 87.06 1053 GLY A C 1
ATOM 8568 O O . GLY A 1 1053 ? -66.536 5.028 58.989 1.00 87.06 1053 GLY A O 1
ATOM 8569 N N . VAL A 1 1054 ? -66.254 2.860 58.512 1.00 90.50 1054 VAL A N 1
ATOM 8570 C CA . VAL A 1 1054 ? -65.131 3.067 57.585 1.00 90.50 1054 VAL A CA 1
ATOM 8571 C C . VAL A 1 1054 ? -65.692 3.520 56.245 1.00 90.50 1054 VAL A C 1
ATOM 8573 O O . VAL A 1 1054 ? -66.576 2.859 55.700 1.00 90.50 1054 VAL A O 1
ATOM 8576 N N . TYR A 1 1055 ? -65.193 4.631 55.716 1.00 91.81 1055 TYR A N 1
ATOM 8577 C CA . TYR A 1 1055 ? -65.638 5.172 54.439 1.00 91.81 1055 TYR A CA 1
ATOM 8578 C C . TYR A 1 1055 ? -65.126 4.303 53.286 1.00 91.81 1055 TYR A C 1
ATOM 8580 O O . TYR A 1 1055 ? -63.967 3.893 53.269 1.00 91.81 1055 TYR A O 1
ATOM 8588 N N . VAL A 1 1056 ? -65.990 3.998 52.324 1.00 91.06 1056 VAL A N 1
ATOM 8589 C CA . VAL A 1 1056 ? -65.652 3.262 51.108 1.00 91.06 1056 VAL A CA 1
ATOM 8590 C C . VAL A 1 1056 ? -66.133 4.060 49.909 1.00 91.06 1056 VAL A C 1
ATOM 8592 O O . VAL A 1 1056 ? -67.329 4.304 49.772 1.00 91.06 1056 VAL A O 1
ATOM 8595 N N . LYS A 1 1057 ? -65.209 4.427 49.022 1.00 93.06 1057 LYS A N 1
ATOM 8596 C CA . LYS A 1 1057 ? -65.473 5.160 47.781 1.00 93.06 1057 LYS A CA 1
ATOM 8597 C C . LYS A 1 1057 ? -65.159 4.276 46.585 1.00 93.06 1057 LYS A C 1
ATOM 8599 O O . LYS A 1 1057 ? -64.095 3.666 46.527 1.00 93.06 1057 LYS A O 1
ATOM 8604 N N . VAL A 1 1058 ? -66.076 4.206 45.630 1.00 92.38 1058 VAL A N 1
ATOM 8605 C CA . VAL A 1 1058 ? -66.036 3.250 44.522 1.00 92.38 1058 VAL A CA 1
ATOM 8606 C C . VAL A 1 1058 ? -66.076 3.990 43.198 1.00 92.38 1058 VAL A C 1
ATOM 8608 O O . VAL A 1 1058 ? -66.997 4.762 42.926 1.00 92.38 1058 VAL A O 1
ATOM 8611 N N . TYR A 1 1059 ? -65.103 3.696 42.345 1.00 92.69 1059 TYR A N 1
ATOM 8612 C CA . TYR A 1 1059 ? -65.122 4.066 40.936 1.00 92.69 1059 TYR A CA 1
ATOM 8613 C C . TYR A 1 1059 ? -65.265 2.818 40.078 1.00 92.69 1059 TYR A C 1
ATOM 8615 O O . TYR A 1 1059 ? -64.749 1.752 40.418 1.00 92.69 1059 TYR A O 1
ATOM 8623 N N . ALA A 1 1060 ? -65.949 2.969 38.952 1.00 90.00 1060 ALA A N 1
ATOM 8624 C CA . ALA A 1 1060 ? -66.079 1.936 37.943 1.00 90.00 1060 ALA A CA 1
ATOM 8625 C C . ALA A 1 1060 ? -65.370 2.381 36.664 1.00 90.00 1060 ALA A C 1
ATOM 8627 O O . ALA A 1 1060 ? -65.522 3.524 36.220 1.00 90.00 1060 ALA A O 1
ATOM 8628 N N . ARG A 1 1061 ? -64.605 1.464 36.075 1.00 92.44 1061 ARG A N 1
ATOM 8629 C CA . ARG A 1 1061 ? -64.188 1.543 34.680 1.00 92.44 1061 ARG A CA 1
ATOM 8630 C C . ARG A 1 1061 ? -65.254 0.846 33.858 1.00 92.44 1061 ARG A C 1
ATOM 8632 O O . ARG A 1 1061 ? -65.541 -0.327 34.093 1.00 92.44 1061 ARG A O 1
ATOM 8639 N N . MET A 1 1062 ? -65.862 1.590 32.952 1.00 88.50 1062 MET A N 1
ATOM 8640 C CA . MET A 1 1062 ? -66.903 1.090 32.072 1.00 88.50 1062 MET A CA 1
ATOM 8641 C C . MET A 1 1062 ? -66.279 0.371 30.871 1.00 88.50 1062 MET A C 1
ATOM 8643 O O . MET A 1 1062 ? -65.119 0.600 30.536 1.00 88.50 1062 MET A O 1
ATOM 8647 N N . SER A 1 1063 ? -67.053 -0.465 30.185 1.00 86.00 1063 SER A N 1
ATOM 8648 C CA . SER A 1 1063 ? -66.624 -1.223 29.003 1.00 86.00 1063 SER A CA 1
ATOM 8649 C C . SER A 1 1063 ? -66.199 -0.352 27.811 1.00 86.00 1063 SER A C 1
ATOM 8651 O O . SER A 1 1063 ? -65.552 -0.847 26.895 1.00 86.00 1063 SER A O 1
ATOM 8653 N N . ASP A 1 1064 ? -66.564 0.934 27.798 1.00 83.88 1064 ASP A N 1
ATOM 8654 C CA . ASP A 1 1064 ? -66.124 1.924 26.803 1.00 83.88 1064 ASP A CA 1
ATOM 8655 C C . ASP A 1 1064 ? -64.801 2.623 27.186 1.00 83.88 1064 ASP A C 1
ATOM 8657 O O . ASP A 1 1064 ? -64.354 3.537 26.494 1.00 83.88 1064 ASP A O 1
ATOM 8661 N N . GLY A 1 1065 ? -64.176 2.205 28.293 1.00 83.81 1065 GLY A N 1
ATOM 8662 C CA . GLY A 1 1065 ? -62.946 2.776 28.837 1.00 83.81 1065 GLY A CA 1
ATOM 8663 C C . GLY A 1 1065 ? -63.152 4.015 29.713 1.00 83.81 1065 GLY A C 1
ATOM 8664 O O . GLY A 1 1065 ? -62.189 4.478 30.330 1.00 83.81 1065 GLY A O 1
ATOM 8665 N N . SER A 1 1066 ? -64.374 4.553 29.823 1.00 86.38 1066 SER A N 1
ATOM 8666 C CA . SER A 1 1066 ? -64.646 5.706 30.684 1.00 86.38 1066 SER A CA 1
ATOM 8667 C C . SER A 1 1066 ? -64.551 5.330 32.167 1.00 86.38 1066 SER A C 1
ATOM 8669 O O . SER A 1 1066 ? -64.995 4.266 32.603 1.00 86.38 1066 SER A O 1
ATOM 8671 N N . VAL A 1 1067 ? -63.952 6.212 32.970 1.00 88.88 1067 VAL A N 1
ATOM 8672 C CA . VAL A 1 1067 ? -63.857 6.054 34.428 1.00 88.88 1067 VAL A CA 1
ATOM 8673 C C . VAL A 1 1067 ? -64.804 7.040 35.087 1.00 88.88 1067 VAL A C 1
ATOM 8675 O O . VAL A 1 1067 ? -64.688 8.248 34.881 1.00 88.88 1067 VAL A O 1
ATOM 8678 N N . LYS A 1 1068 ? -65.729 6.533 35.902 1.00 88.81 1068 LYS A N 1
ATOM 8679 C CA . LYS A 1 1068 ? -66.689 7.373 36.621 1.00 88.81 1068 LYS A CA 1
ATOM 8680 C C . LYS A 1 1068 ? -66.888 6.922 38.058 1.00 88.81 1068 LYS A C 1
ATOM 8682 O O . LYS A 1 1068 ? -66.713 5.750 38.398 1.00 88.81 1068 LYS A O 1
ATOM 8687 N N . PHE A 1 1069 ? -67.256 7.880 38.899 1.00 90.00 1069 PHE A N 1
ATOM 8688 C CA . PHE A 1 1069 ? -67.700 7.605 40.257 1.00 90.00 1069 PHE A CA 1
ATOM 8689 C C . PHE A 1 1069 ? -68.938 6.706 40.201 1.00 90.00 1069 PHE A C 1
ATOM 8691 O O . PHE A 1 1069 ? -69.866 6.987 39.442 1.00 90.00 1069 PHE A O 1
ATOM 8698 N N . TYR A 1 1070 ? -68.929 5.622 40.972 1.00 89.31 1070 TYR A N 1
ATOM 8699 C CA . TYR A 1 1070 ? -69.996 4.627 40.962 1.00 89.31 1070 TYR A CA 1
ATOM 8700 C C . TYR A 1 1070 ? -70.856 4.739 42.219 1.00 89.31 1070 TYR A C 1
ATOM 8702 O O . TYR A 1 1070 ? -72.070 4.912 42.139 1.00 89.31 1070 TYR A O 1
ATOM 8710 N N . LYS A 1 1071 ? -70.227 4.660 43.396 1.00 90.56 1071 LYS A N 1
ATOM 8711 C CA . LYS A 1 1071 ? -70.922 4.675 44.686 1.00 90.56 1071 LYS A CA 1
ATOM 8712 C C . LYS A 1 1071 ? -69.954 4.987 45.818 1.00 90.56 1071 LYS A C 1
ATOM 8714 O O . LYS A 1 1071 ? -68.771 4.689 45.719 1.00 90.56 1071 LYS A O 1
ATOM 8719 N N . ASP A 1 1072 ? -70.454 5.493 46.931 1.00 90.69 1072 ASP A N 1
ATOM 8720 C CA . ASP A 1 1072 ? -69.731 5.528 48.194 1.00 90.69 1072 ASP A CA 1
ATOM 8721 C C . ASP A 1 1072 ? -70.652 5.237 49.386 1.00 90.69 1072 ASP A C 1
ATOM 8723 O O . ASP A 1 1072 ? -71.862 5.030 49.247 1.00 90.69 1072 ASP A O 1
ATOM 8727 N N . GLY A 1 1073 ? -70.059 5.138 50.567 1.00 86.75 1073 GLY A N 1
ATOM 8728 C CA . GLY A 1 1073 ? -70.776 5.031 51.828 1.00 86.75 1073 GLY A CA 1
ATOM 8729 C C . GLY A 1 1073 ? -69.880 4.500 52.931 1.00 86.75 1073 GLY A C 1
ATOM 8730 O O . GLY A 1 1073 ? -68.662 4.483 52.799 1.00 86.75 1073 GLY A O 1
ATOM 8731 N N . TYR A 1 1074 ? -70.482 4.069 54.033 1.00 89.88 1074 TYR A N 1
ATOM 8732 C CA . TYR A 1 1074 ? -69.746 3.620 55.210 1.00 89.88 1074 TYR A CA 1
ATOM 8733 C C . TYR A 1 1074 ? -70.012 2.146 55.498 1.00 89.88 1074 TYR A C 1
ATOM 8735 O O . TYR A 1 1074 ? -71.107 1.638 55.240 1.00 89.88 1074 TYR A O 1
ATOM 8743 N N . THR A 1 1075 ? -69.022 1.456 56.059 1.00 90.19 1075 THR A N 1
ATOM 8744 C CA . THR A 1 1075 ? -69.205 0.089 56.541 1.00 90.19 1075 THR A CA 1
ATOM 8745 C C . THR A 1 1075 ? -70.221 0.030 57.683 1.00 90.19 1075 THR A C 1
ATOM 8747 O O . THR A 1 1075 ? -70.269 0.898 58.556 1.00 90.19 1075 THR A O 1
ATOM 8750 N N . ASP A 1 1076 ? -71.034 -1.026 57.706 1.00 82.75 1076 ASP A N 1
ATOM 8751 C CA . ASP A 1 1076 ? -71.982 -1.286 58.793 1.00 82.75 1076 ASP A CA 1
ATOM 8752 C C . ASP A 1 1076 ? -71.284 -1.759 60.090 1.00 82.75 1076 ASP A C 1
ATOM 8754 O O . ASP A 1 1076 ? -70.066 -1.930 60.142 1.00 82.75 1076 ASP A O 1
ATOM 8758 N N . LEU A 1 1077 ? -72.050 -2.047 61.153 1.00 86.00 1077 LEU A N 1
ATOM 8759 C CA . LEU A 1 1077 ? -71.515 -2.559 62.432 1.00 86.00 1077 LEU A CA 1
ATOM 8760 C C . LEU A 1 1077 ? -70.719 -3.877 62.311 1.00 86.00 1077 LEU A C 1
ATOM 8762 O O . LEU A 1 1077 ? -70.009 -4.263 63.239 1.00 86.00 1077 LEU A O 1
ATOM 8766 N N . ARG A 1 1078 ? -70.840 -4.587 61.184 1.00 88.56 1078 ARG A N 1
ATOM 8767 C CA . ARG A 1 1078 ? -70.121 -5.834 60.874 1.00 88.56 1078 ARG A CA 1
ATOM 8768 C C . ARG A 1 1078 ? -68.877 -5.573 60.018 1.00 88.56 1078 ARG A C 1
ATOM 8770 O O . ARG A 1 1078 ? -68.206 -6.530 59.617 1.00 88.56 1078 ARG A O 1
ATOM 8777 N N . GLY A 1 1079 ? -68.573 -4.304 59.750 1.00 88.44 1079 GLY A N 1
ATOM 8778 C CA . GLY A 1 1079 ? -67.484 -3.844 58.906 1.00 88.44 1079 GLY A CA 1
ATOM 8779 C C . GLY A 1 1079 ? -67.713 -4.106 57.425 1.00 88.44 1079 GLY A C 1
ATOM 8780 O O . GLY A 1 1079 ? -66.742 -4.231 56.691 1.00 88.44 1079 GLY A O 1
ATOM 8781 N N . ARG A 1 1080 ? -68.964 -4.257 56.971 1.00 92.31 1080 ARG A N 1
ATOM 8782 C CA . ARG A 1 1080 ? -69.269 -4.588 55.573 1.00 92.31 1080 ARG A CA 1
ATOM 8783 C C . ARG A 1 1080 ? -69.826 -3.407 54.797 1.00 92.31 1080 ARG A C 1
ATOM 8785 O O . ARG A 1 1080 ? -70.625 -2.643 55.328 1.00 92.31 1080 ARG A O 1
ATOM 8792 N N . PHE A 1 1081 ? -69.464 -3.330 53.522 1.00 94.50 1081 PHE A N 1
ATOM 8793 C CA . PHE A 1 1081 ? -70.028 -2.393 52.556 1.00 94.50 1081 PHE A CA 1
ATOM 8794 C C . PHE A 1 1081 ? -70.285 -3.096 51.217 1.00 94.50 1081 PHE A C 1
ATOM 8796 O O . PHE A 1 1081 ? -69.479 -3.915 50.780 1.00 94.50 1081 PHE A O 1
ATOM 8803 N N . ASP A 1 1082 ? -71.418 -2.796 50.582 1.00 91.94 1082 ASP A N 1
ATOM 8804 C CA . ASP A 1 1082 ? -71.773 -3.278 49.243 1.00 91.94 1082 ASP A CA 1
ATOM 8805 C C . ASP A 1 1082 ? -71.398 -2.223 48.200 1.00 91.94 1082 ASP A C 1
ATOM 8807 O O . ASP A 1 1082 ? -72.041 -1.167 48.104 1.00 91.94 1082 ASP A O 1
ATOM 8811 N N . PHE A 1 1083 ? -70.368 -2.546 47.416 1.00 91.25 1083 PHE A N 1
ATOM 8812 C CA . PHE A 1 1083 ? -69.775 -1.652 46.432 1.00 91.25 1083 PHE A CA 1
ATOM 8813 C C . PHE A 1 1083 ? -70.407 -1.747 45.037 1.00 91.25 1083 PHE A C 1
ATOM 8815 O O . PHE A 1 1083 ? -70.067 -0.940 44.178 1.00 91.25 1083 PHE A O 1
ATOM 8822 N N . THR A 1 1084 ? -71.333 -2.681 44.798 1.00 88.94 1084 THR A N 1
ATOM 8823 C CA . THR A 1 1084 ? -71.853 -2.972 43.444 1.00 88.94 1084 THR A CA 1
ATOM 8824 C C . THR A 1 1084 ? -73.321 -2.615 43.249 1.00 88.94 1084 THR A C 1
ATOM 8826 O O . THR A 1 1084 ? -73.704 -2.215 42.148 1.00 88.94 1084 THR A O 1
ATOM 8829 N N . SER A 1 1085 ? -74.151 -2.712 44.291 1.00 82.88 1085 SER A N 1
ATOM 8830 C CA . SER A 1 1085 ? -75.598 -2.527 44.147 1.00 82.88 1085 SER A CA 1
ATOM 8831 C C . SER A 1 1085 ? -75.983 -1.054 43.987 1.00 82.88 1085 SER A C 1
ATOM 8833 O O . SER A 1 1085 ? -75.877 -0.268 44.939 1.00 82.88 1085 SER A O 1
ATOM 8835 N N . LEU A 1 1086 ? -76.498 -0.713 42.803 1.00 82.12 1086 LEU A N 1
ATOM 8836 C CA . LEU A 1 1086 ? -77.215 0.520 42.464 1.00 82.12 1086 LEU A CA 1
ATOM 8837 C C . LEU A 1 1086 ? -78.568 0.146 41.841 1.00 82.12 1086 LEU A C 1
ATOM 8839 O O . LEU A 1 1086 ? -78.694 -0.898 41.209 1.00 82.12 1086 LEU A O 1
ATOM 8843 N N . SER A 1 1087 ? -79.595 0.987 41.990 1.00 78.62 1087 SER A N 1
ATOM 8844 C CA . SER A 1 1087 ? -80.892 0.790 41.310 1.00 78.62 1087 SER A CA 1
ATOM 8845 C C . SER A 1 1087 ? -80.844 1.259 39.845 1.00 78.62 1087 SER A C 1
ATOM 8847 O O . SER A 1 1087 ? -81.681 2.045 39.409 1.00 78.62 1087 SER A O 1
ATOM 8849 N N . THR A 1 1088 ? -79.821 0.827 39.105 1.00 76.62 1088 THR A N 1
ATOM 8850 C CA . THR A 1 1088 ? -79.550 1.172 37.701 1.00 76.62 1088 THR A CA 1
ATOM 8851 C C . THR A 1 1088 ? -78.996 -0.054 36.964 1.00 76.62 1088 THR A C 1
ATOM 8853 O O . THR A 1 1088 ? -78.536 -1.005 37.592 1.00 76.62 1088 THR A O 1
ATOM 8856 N N . ASN A 1 1089 ? -78.989 -0.028 35.628 1.00 78.56 1089 ASN A N 1
ATOM 8857 C CA . ASN A 1 1089 ? -78.382 -1.092 34.810 1.00 78.56 1089 ASN A CA 1
ATOM 8858 C C . ASN A 1 1089 ? -76.877 -0.859 34.567 1.00 78.56 1089 ASN A C 1
ATOM 8860 O O . ASN A 1 1089 ? -76.293 -1.440 33.659 1.00 78.56 1089 ASN A O 1
ATOM 8864 N N . GLU A 1 1090 ? -76.235 0.035 35.325 1.00 77.62 1090 GLU A N 1
ATOM 8865 C CA . GLU A 1 1090 ? -74.850 0.434 35.048 1.00 77.62 1090 GLU A CA 1
ATOM 8866 C C . GLU A 1 1090 ? -73.842 -0.691 35.291 1.00 77.62 1090 GLU A C 1
ATOM 8868 O O . GLU A 1 1090 ? -72.843 -0.751 34.579 1.00 77.62 1090 GLU A O 1
ATOM 8873 N N . LEU A 1 1091 ? -74.134 -1.604 36.228 1.00 82.44 1091 LEU A N 1
ATOM 8874 C CA . LEU A 1 1091 ? -73.295 -2.763 36.550 1.00 82.44 1091 LEU A CA 1
ATOM 8875 C C . LEU A 1 1091 ? -73.012 -3.653 35.326 1.00 82.44 1091 LEU A C 1
ATOM 8877 O O . LEU A 1 1091 ? -71.936 -4.237 35.250 1.00 82.44 1091 LEU A O 1
ATOM 8881 N N . ASP A 1 1092 ? -73.942 -3.723 34.364 1.00 83.50 1092 ASP A N 1
ATOM 8882 C CA . ASP A 1 1092 ? -73.800 -4.514 33.128 1.00 83.50 1092 ASP A CA 1
ATOM 8883 C C . ASP A 1 1092 ? -72.635 -4.048 32.254 1.00 83.50 1092 ASP A C 1
ATOM 8885 O O . ASP A 1 1092 ? -72.080 -4.828 31.484 1.00 83.50 1092 ASP A O 1
ATOM 8889 N N . ASN A 1 1093 ? -72.276 -2.773 32.385 1.00 84.06 1093 ASN A N 1
ATOM 8890 C CA . ASN A 1 1093 ? -71.257 -2.119 31.585 1.00 84.06 1093 ASN A CA 1
ATOM 8891 C C . ASN A 1 1093 ? -69.983 -1.846 32.396 1.00 84.06 1093 ASN A C 1
ATOM 8893 O O . ASN A 1 1093 ? -69.137 -1.099 31.919 1.00 84.06 1093 ASN A O 1
ATOM 8897 N N . VAL A 1 1094 ? -69.835 -2.391 33.612 1.00 88.62 1094 VAL A N 1
ATOM 8898 C CA . VAL A 1 1094 ? -68.612 -2.232 34.415 1.00 88.62 1094 VAL A CA 1
ATOM 8899 C C . VAL A 1 1094 ? -67.620 -3.336 34.071 1.00 88.62 1094 VAL A C 1
ATOM 8901 O O . VAL A 1 1094 ? -67.913 -4.514 34.229 1.00 88.62 1094 VAL A O 1
ATOM 8904 N N . GLU A 1 1095 ? -66.420 -2.949 33.654 1.00 89.94 1095 GLU A N 1
ATOM 8905 C CA . GLU A 1 1095 ? -65.293 -3.855 33.430 1.00 89.94 1095 GLU A CA 1
ATOM 8906 C C . GLU A 1 1095 ? -64.549 -4.144 34.742 1.00 89.94 1095 GLU A C 1
ATOM 8908 O O . GLU A 1 1095 ? -64.185 -5.284 35.027 1.00 89.94 1095 GLU A O 1
ATOM 8913 N N . LYS A 1 1096 ? -64.331 -3.108 35.565 1.00 92.62 1096 LYS A N 1
ATOM 8914 C CA . LYS A 1 1096 ? -63.570 -3.213 36.816 1.00 92.62 1096 LYS A CA 1
ATOM 8915 C C . LYS A 1 1096 ? -63.977 -2.143 37.823 1.00 92.62 1096 LYS A C 1
ATOM 8917 O O . LYS A 1 1096 ? -64.258 -1.006 37.447 1.00 92.62 1096 LYS A O 1
ATOM 8922 N N . PHE A 1 1097 ? -63.946 -2.485 39.106 1.00 92.19 1097 PHE A N 1
ATOM 8923 C CA . PHE A 1 1097 ? -64.103 -1.551 40.216 1.00 92.19 1097 PHE A CA 1
ATOM 8924 C C . PHE A 1 1097 ? -62.759 -1.210 40.848 1.00 92.19 1097 PHE A C 1
ATOM 8926 O O . PHE A 1 1097 ? -61.872 -2.058 40.950 1.00 92.19 1097 PHE A O 1
ATOM 8933 N N . SER A 1 1098 ? -62.651 0.018 41.340 1.00 92.00 1098 SER A N 1
ATOM 8934 C CA . SER A 1 1098 ? -61.610 0.427 42.273 1.00 92.00 1098 SER A CA 1
ATOM 8935 C C . SER A 1 1098 ? -62.255 0.966 43.542 1.00 92.00 1098 SER A C 1
ATOM 8937 O O . SER A 1 1098 ? -63.206 1.748 43.477 1.00 92.00 1098 SER A O 1
ATOM 8939 N N . LEU A 1 1099 ? -61.766 0.504 44.688 1.00 90.44 1099 LEU A N 1
ATOM 8940 C CA . LEU A 1 1099 ? -62.312 0.734 46.019 1.00 90.44 1099 LEU A CA 1
ATOM 8941 C C . LEU A 1 1099 ? -61.261 1.451 46.856 1.00 90.44 1099 LEU A C 1
ATOM 8943 O O . LEU A 1 1099 ? -60.225 0.864 47.159 1.00 90.44 1099 LEU A O 1
ATOM 8947 N N . LEU A 1 1100 ? -61.544 2.674 47.283 1.00 88.62 1100 LEU A N 1
ATOM 8948 C CA . LEU A 1 1100 ? -60.816 3.321 48.367 1.00 88.62 1100 LEU A CA 1
ATOM 8949 C C . LEU A 1 1100 ? -61.528 3.015 49.677 1.00 88.62 1100 LEU A C 1
ATOM 8951 O O . LEU A 1 1100 ? -62.690 3.374 49.833 1.00 88.62 1100 LEU A O 1
ATOM 8955 N N . ILE A 1 1101 ? -60.830 2.385 50.615 1.00 88.75 1101 ILE A N 1
ATOM 8956 C CA . ILE A 1 1101 ? -61.288 2.150 51.982 1.00 88.75 1101 ILE A CA 1
ATOM 8957 C C . ILE A 1 1101 ? -60.507 3.101 52.889 1.00 88.75 1101 ILE A C 1
ATOM 8959 O O . ILE A 1 1101 ? -59.284 3.004 52.952 1.00 88.75 1101 ILE A O 1
ATOM 8963 N N . LEU A 1 1102 ? -61.196 4.006 53.580 1.00 85.56 1102 LEU A N 1
ATOM 8964 C CA . LEU A 1 1102 ? -60.610 5.097 54.356 1.00 85.56 1102 LEU A CA 1
ATOM 8965 C C . LEU A 1 1102 ? -61.185 5.133 55.780 1.00 85.56 1102 LEU A C 1
ATOM 8967 O O . LEU A 1 1102 ? -62.395 5.243 55.977 1.00 85.56 1102 LEU A O 1
ATOM 8971 N N . SER A 1 1103 ? -60.306 5.064 56.778 1.00 83.38 1103 SER A N 1
ATOM 8972 C CA . SER A 1 1103 ? -60.631 5.182 58.201 1.00 83.38 1103 SER A CA 1
ATOM 8973 C C . SER A 1 1103 ? -59.781 6.280 58.834 1.00 83.38 1103 SER A C 1
ATOM 8975 O O . SER A 1 1103 ? -58.557 6.189 58.787 1.00 83.38 1103 SER A O 1
ATOM 8977 N N . GLU A 1 1104 ? -60.404 7.250 59.508 1.00 75.00 1104 GLU A N 1
ATOM 8978 C CA . GLU A 1 1104 ? -59.679 8.345 60.182 1.00 75.00 1104 GLU A CA 1
ATOM 8979 C C . GLU A 1 1104 ? -58.664 7.829 61.219 1.00 75.00 1104 GLU A C 1
ATOM 8981 O O . GLU A 1 1104 ? -57.550 8.335 61.297 1.00 75.00 1104 GLU A O 1
ATOM 8986 N N . GLU A 1 1105 ? -59.006 6.774 61.970 1.00 77.81 1105 GLU A N 1
ATOM 8987 C CA . GLU A 1 1105 ? -58.131 6.216 63.018 1.00 77.81 1105 GLU A CA 1
ATOM 8988 C C . GLU A 1 1105 ? -57.159 5.119 62.539 1.00 77.81 1105 GLU A C 1
ATOM 8990 O O . GLU A 1 1105 ? -56.194 4.805 63.236 1.00 77.81 1105 GLU A O 1
ATOM 8995 N N . HIS A 1 1106 ? -57.407 4.492 61.383 1.00 79.00 1106 HIS A N 1
ATOM 8996 C CA . HIS A 1 1106 ? -56.747 3.230 60.997 1.00 79.00 1106 HIS A CA 1
ATOM 8997 C C . HIS A 1 1106 ? -56.079 3.252 59.614 1.00 79.00 1106 HIS A C 1
ATOM 8999 O O . HIS A 1 1106 ? -55.515 2.235 59.201 1.00 79.00 1106 HIS A O 1
ATOM 9005 N N . GLY A 1 1107 ? -56.096 4.392 58.921 1.00 80.31 1107 GLY A N 1
ATOM 9006 C CA . GLY A 1 1107 ? -55.430 4.591 57.635 1.00 80.31 1107 GLY A CA 1
ATOM 9007 C C . GLY A 1 1107 ? -56.325 4.296 56.431 1.00 80.31 1107 GLY A C 1
ATOM 9008 O O . GLY A 1 1107 ? -57.552 4.238 56.539 1.00 80.31 1107 GLY A O 1
ATOM 9009 N N . ALA A 1 1108 ? -55.704 4.131 55.263 1.00 82.00 1108 ALA A N 1
ATOM 9010 C CA . ALA A 1 1108 ? -56.411 3.943 53.999 1.00 82.00 1108 ALA A CA 1
ATOM 9011 C C . ALA A 1 1108 ? -55.785 2.830 53.159 1.00 82.00 1108 ALA A C 1
ATOM 9013 O O . ALA A 1 1108 ? -54.578 2.611 53.207 1.00 82.00 1108 ALA A O 1
ATOM 9014 N N . VAL A 1 1109 ? -56.594 2.153 52.348 1.00 82.75 1109 VAL A N 1
ATOM 9015 C CA . VAL A 1 1109 ? -56.108 1.167 51.381 1.00 82.75 1109 VAL A CA 1
ATOM 9016 C C . VAL A 1 1109 ? -56.976 1.168 50.130 1.00 82.75 1109 VAL A C 1
ATOM 9018 O O . VAL A 1 1109 ? -58.200 1.279 50.210 1.00 82.75 1109 VAL A O 1
ATOM 9021 N N . VAL A 1 1110 ? -56.336 1.025 48.969 1.00 85.06 1110 VAL A N 1
ATOM 9022 C CA . VAL A 1 1110 ? -57.019 0.869 47.682 1.00 85.06 1110 VAL A CA 1
ATOM 9023 C C . VAL A 1 1110 ? -57.023 -0.604 47.269 1.00 85.06 1110 VAL A C 1
ATOM 9025 O O . VAL A 1 1110 ? -56.029 -1.327 47.426 1.00 85.06 1110 VAL A O 1
ATOM 9028 N N . ARG A 1 1111 ? -58.163 -1.079 46.766 1.00 86.06 1111 ARG A N 1
ATOM 9029 C CA . ARG A 1 1111 ? -58.333 -2.428 46.219 1.00 86.06 1111 ARG A CA 1
ATOM 9030 C C . ARG A 1 1111 ? -59.116 -2.370 44.921 1.00 86.06 1111 ARG A C 1
ATOM 9032 O O . ARG A 1 1111 ? -60.177 -1.763 44.863 1.00 86.06 1111 ARG A O 1
ATOM 9039 N N . GLU A 1 1112 ? -58.620 -3.056 43.905 1.00 89.25 1112 GLU A N 1
ATOM 9040 C CA . GLU A 1 1112 ? -59.400 -3.300 42.697 1.00 89.25 1112 GLU A CA 1
ATOM 9041 C C . GLU A 1 1112 ? -60.215 -4.582 42.855 1.00 89.25 1112 GLU A C 1
ATOM 9043 O O . GLU A 1 1112 ? -59.796 -5.514 43.545 1.00 89.25 1112 GLU A O 1
ATOM 9048 N N . ALA A 1 1113 ? -61.383 -4.616 42.224 1.00 88.06 1113 ALA A N 1
ATOM 9049 C CA . ALA A 1 1113 ? -62.289 -5.753 42.254 1.00 88.06 1113 ALA A CA 1
ATOM 9050 C C . ALA A 1 1113 ? -62.930 -5.944 40.880 1.00 88.06 1113 ALA A C 1
ATOM 9052 O O . ALA A 1 1113 ? -63.328 -4.974 40.233 1.00 88.06 1113 ALA A O 1
ATOM 9053 N N . ASN A 1 1114 ? -63.070 -7.186 40.435 1.00 89.56 1114 ASN A N 1
ATOM 9054 C CA . ASN A 1 1114 ? -63.891 -7.489 39.266 1.00 89.56 1114 ASN A CA 1
ATOM 9055 C C . ASN A 1 1114 ? -65.385 -7.350 39.611 1.00 89.56 1114 ASN A C 1
ATOM 9057 O O . ASN A 1 1114 ? -65.767 -7.553 40.771 1.00 89.56 1114 ASN A O 1
ATOM 9061 N N . PRO A 1 1115 ? -66.252 -7.025 38.634 1.00 87.06 1115 PRO A N 1
ATOM 9062 C CA . PRO A 1 1115 ? -67.690 -7.114 38.843 1.00 87.06 1115 PRO A CA 1
ATOM 9063 C C . PRO A 1 1115 ? -68.086 -8.554 39.234 1.00 87.06 1115 PRO A C 1
ATOM 9065 O O . PRO A 1 1115 ? -67.450 -9.513 38.777 1.00 87.06 1115 PRO A O 1
ATOM 9068 N N . PRO A 1 1116 ? -69.123 -8.740 40.072 1.00 84.62 1116 PRO A N 1
ATOM 9069 C CA . PRO A 1 1116 ? -69.599 -10.062 40.458 1.00 84.62 1116 PRO A CA 1
ATOM 9070 C C . PRO A 1 1116 ? -69.916 -10.912 39.227 1.00 84.62 1116 PRO A C 1
ATOM 9072 O O . PRO A 1 1116 ? -70.624 -10.466 38.322 1.00 84.62 1116 PRO A O 1
ATOM 9075 N N . ARG A 1 1117 ? -69.404 -12.147 39.191 1.00 73.75 1117 ARG A N 1
ATOM 9076 C CA . ARG A 1 1117 ? -69.728 -13.098 38.121 1.00 73.75 1117 ARG A CA 1
ATOM 9077 C C . ARG A 1 1117 ? -71.222 -13.426 38.181 1.00 73.75 1117 ARG A C 1
ATOM 9079 O O . ARG A 1 1117 ? -71.710 -13.809 39.243 1.00 73.75 1117 ARG A O 1
ATOM 9086 N N . ARG A 1 1118 ? -71.922 -13.251 37.058 1.00 59.06 1118 ARG A N 1
ATOM 9087 C CA . ARG A 1 1118 ? -73.321 -13.669 36.900 1.00 59.06 1118 ARG A CA 1
ATOM 9088 C C . ARG A 1 1118 ? -73.457 -15.170 36.725 1.00 59.06 1118 ARG A C 1
ATOM 9090 O O . ARG A 1 1118 ? -72.580 -15.757 36.051 1.00 59.06 1118 ARG A O 1
#

Sequence (1118 aa):
LNPWAIRQTETSQQEAQLGSEFAPSADPQAMTAKPGQGGRGVDGERTDFSTLDFLALDSAVLLNLAPNEEGQLTLDRDALGPHQHLHIVAVDPQNTVYRTTSWAAGDVPFEDLRLADGLDPDKHFTQQKQTSVIQPGEEFVLPDITSSRFELYDSLRRVHSLYVTLSNNPNLVEFNFVLNWPKLTPDEKRSKYSQYASHELHFFLAQKDPQWFNENIRPYLENKKDKTFLDQYLLGENLSQYLFPWEFERLNIVERILLGRRLEAEASAMQRHVHERYELLPPNIDRRNFLFETALKGSSLETDDRFGVVDALKKTKQEQAEFRGEAKDADRALQFGGQAMNRNGTALFGRANAPQPAAPPAAAMPAPAEKAAAGKRLAEEQLGELQNARKEMESGLARRRQAGADDKSERAYFKADDKLRAKMQQLYRQVDKTKEWVENNYYHLPIEQQNGDLVTVNAFWNDFAQHPADQPFYSTNMAEASRNFTEMMFALSVLDLPFEAGEHQTEYEKAAMTLEVGSPSIVYHEEIKQAEQMALQTPILVSQNFFRHGDRYAHVDGEQRDKYVTDEFLVHAVYGCQVVVTNPTSTPRKLDLLLQVPNGAIPVMGSKYTRSVHINLQPFNTQTVEYHFYFPAAGEFTHYPVHVAQNEELLAYADPVKLNVVAKPSKIDRESWQYISQYGTDAQVMEFLRQHNLQRLELDKIAFRMRDKAFFQQVVNYLAEQHAYNQTLWSYSVYHDVPDQVKQFLKHADSYINQVGWYIDSPLLELDPIARHIYQHMEYKPLVNARRHQLGNRREIVNDRFHQQYHRFLKLLSYHAEPTDEQELEATYYLLLQERVAEAFDFFGRVNPEQLNERLQYDYFTAYLAFYKADPQQARDIAENYSNHPVDRWREAFLAIVAQADEIEGAGVEVIDDENLAQSQTKLAAADTSFDFEVESQEVRIDYQNVERVRVNFYLMDIEMLFSRNPFVQQYSSQFSYIQPNQSQVVALPKNKTSFAFSLPAELRNQNVLVEISAGGQTKSEAYYSNSLAVQVIENYGQVRVAHENSKKALAGVYVKVYARMSDGSVKFYKDGYTDLRGRFDFTSLSTNELDNVEKFSLLILSEEHGAVVREANPPRR

Radius of gyration: 47.07 Å; chains: 1; bounding box: 119×100×132 Å